Protein AF-0000000077735253 (afdb_homodimer)

Foldseek 3Di:
DCPDDPDDDDDDDDDDDDDDDPPPPPPPPPPPPPPDPPPPPDPPPVVPPPPPPPPPPDFPPLPLFFPFDFQLVLLQPDDADFDDADQDFDFFDDDDQQPAWQFAEELFDLLLLLVLLCVQPVDALAPDRSSVLSVLLCVLLVQLRGHSLLLVLQLCVQQVSNPRDAQAHRQQLQRNQAQPPGPNRHHHRDNHVSLNSNLSSLVSQQQQQPDHGPDDHDNPCSVVCVPVPPVRGNPRTGLQSCQCPSDVNNNCSSVSSVVSSCVSQQAAQDPSQLVSLVVLCVVPVLALSSLLSNLSNCVNVVNLVSSLVSLVSSCVSPVQRLSSLQSNLSSCVVVPVNVVSLVSLVSNCVNVVLDQSSLQNNLVSCVVVVNLVSSLVSLVSNCVNPVLALSSLLSNLVSCSSVVVNSSSSNSLVVSCVSPVPDVSSSVNSVSSSVRRDDPPPDPDDD/DQPDDDDDDDDDDDDDDDDDDDPPPPPPPPDPPDPDPPPPPPPPPPVPPPPPPPPPPDFPPLPLFFPFDFQLVLLQPDDADFDDADQDFDFFDDDDQQPAWQFAEELFDLLLLLVLLCVQPVDALAPDRSSVLSVLLCVLLVQQRGHSLLLVLQLCVQQVSNPRDAQAHRQQLQRNQAQPPGPNRHHHRDNHVSLNSNLSSLVSQQQQQPDHGPDDHDNPCSVVCNPVPPVRGNPGTGLQSCQCPSDVNNNCSSVSSVVSSCVSQQAAQDPSQLVSLVVLCVVPVLALSSLLSNLSNCVNVVNLVSSLVSLVSSCVSPVQRLSSLQSNLSSCVVVPVNVVSLVSLVSNCVNVVLDQSSLQNNLVSCVVVVNLVSSLVSLVSNCVNPVLALSSLLSNLVSCSSVVVNSSSSNSLVVSCVSPVPDVSSSVNSVSSSVRRDDPPPDPDDD

Nearest PDB structures (foldseek):
  3vtx-assembly2_B  TM=9.076E-01  e=7.957E-06  Candidatus Magnetobacterium bavaricum
  8cqq-assembly1_A  TM=7.737E-01  e=8.548E-07  synthetic construct
  2q7f-assembly2_B  TM=8.649E-01  e=3.966E-05  Bacillus subtilis
  5g05-assembly1_H  TM=5.583E-01  e=6.088E-06  Homo sapiens
  8pkp-assembly1_V  TM=4.533E-01  e=5.767E-04  Homo sapiens

pLDDT: mean 85.58, std 25.29, range [15.14, 98.81]

Radius of gyration: 42.95 Å; Cα contacts (8 Å, |Δi|>4): 1302; chains: 2; bounding box: 106×154×76 Å

Structure (mmCIF, N/CA/C/O backbone):
data_AF-0000000077735253-model_v1
#
loop_
_entity.id
_entity.type
_entity.pdbx_description
1 polymer 'Tetratricopeptide repeat protein'
#
loop_
_atom_site.group_PDB
_atom_site.id
_atom_site.type_symbol
_atom_site.label_atom_id
_atom_site.label_alt_id
_atom_site.label_comp_id
_atom_site.label_asym_id
_atom_site.label_entity_id
_atom_site.label_seq_id
_atom_site.pdbx_PDB_ins_code
_atom_site.Cartn_x
_atom_site.Cartn_y
_atom_site.Cartn_z
_atom_site.occupancy
_atom_site.B_iso_or_equiv
_atom_site.auth_seq_id
_atom_site.auth_comp_id
_atom_site.auth_asym_id
_atom_site.auth_atom_id
_atom_site.pdbx_PDB_model_num
ATOM 1 N N . MET A 1 1 ? 37.312 -78.438 5 1 17.48 1 MET A N 1
ATOM 2 C CA . MET A 1 1 ? 38.75 -78.438 5.188 1 17.48 1 MET A CA 1
ATOM 3 C C . MET A 1 1 ? 39.219 -77.188 5.926 1 17.48 1 MET A C 1
ATOM 5 O O . MET A 1 1 ? 38.531 -76.125 5.867 1 17.48 1 MET A O 1
ATOM 9 N N . GLN A 1 2 ? 40.219 -77.25 6.852 1 16.56 2 GLN A N 1
ATOM 10 C CA . GLN A 1 2 ? 40.562 -76.688 8.164 1 16.56 2 GLN A CA 1
ATOM 11 C C . GLN A 1 2 ? 41.25 -75.375 8.047 1 16.56 2 GLN A C 1
ATOM 13 O O . GLN A 1 2 ? 42.469 -75.25 8.109 1 16.56 2 GLN A O 1
ATOM 18 N N . LYS A 1 3 ? 40.781 -74.5 6.949 1 19.28 3 LYS A N 1
ATOM 19 C CA . LYS A 1 3 ? 41.781 -73.625 6.309 1 19.28 3 LYS A CA 1
ATOM 20 C C . LYS A 1 3 ? 42.281 -72.562 7.281 1 19.28 3 LYS A C 1
ATOM 22 O O . LYS A 1 3 ? 41.5 -72 8.062 1 19.28 3 LYS A O 1
ATOM 27 N N . GLY A 1 4 ? 43.531 -72.438 7.637 1 17.72 4 GLY A N 1
ATOM 28 C CA . GLY A 1 4 ? 44.406 -72.188 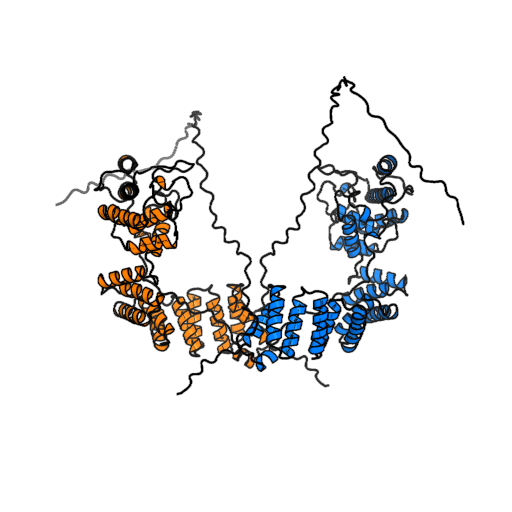8.766 1 17.72 4 GLY A CA 1
ATOM 29 C C . GLY A 1 4 ? 44.562 -70.75 9.078 1 17.72 4 GLY A C 1
ATOM 30 O O . GLY A 1 4 ? 44.656 -69.875 8.172 1 17.72 4 GLY A O 1
ATOM 31 N N . GLY A 1 5 ? 44.031 -70 10.242 1 17.98 5 GLY A N 1
ATOM 32 C CA . GLY A 1 5 ? 43.406 -68.875 10.906 1 17.98 5 GLY A CA 1
ATOM 33 C C . GLY A 1 5 ? 44.406 -67.812 11.32 1 17.98 5 GLY A C 1
ATOM 34 O O . GLY A 1 5 ? 44.062 -66.875 12.047 1 17.98 5 GLY A O 1
ATOM 35 N N . ILE A 1 6 ? 45.625 -67.562 10.492 1 18.03 6 ILE A N 1
ATOM 36 C CA . ILE A 1 6 ? 46.844 -67.25 11.258 1 18.03 6 ILE A CA 1
ATOM 37 C C . ILE A 1 6 ? 46.719 -65.875 11.859 1 18.03 6 ILE A C 1
ATOM 39 O O . ILE A 1 6 ? 46.438 -64.875 11.148 1 18.03 6 ILE A O 1
ATOM 43 N N . PRO A 1 7 ? 46.75 -65.438 13.211 1 18.11 7 PRO A N 1
ATOM 44 C CA . PRO A 1 7 ? 46.281 -64.562 14.273 1 18.11 7 PRO A CA 1
ATOM 45 C C . PRO A 1 7 ? 47.219 -63.375 14.5 1 18.11 7 PRO A C 1
ATOM 47 O O . PRO A 1 7 ? 46.969 -62.531 15.383 1 18.11 7 PRO A O 1
ATOM 50 N N . LEU A 1 8 ? 47.781 -62.562 13.445 1 18.08 8 LEU A N 1
ATOM 51 C CA . LEU A 1 8 ? 49.094 -62.031 13.844 1 18.08 8 LEU A CA 1
ATOM 52 C C . LEU A 1 8 ? 48.969 -61.062 14.992 1 18.08 8 LEU A C 1
ATOM 54 O O . LEU A 1 8 ? 47.938 -60.344 15.109 1 18.08 8 LEU A O 1
ATOM 58 N N . PRO A 1 9 ? 50.062 -60.844 15.75 1 16.7 9 PRO A N 1
ATOM 59 C CA . PRO A 1 9 ? 50.219 -60.562 17.188 1 16.7 9 PRO A CA 1
ATOM 60 C C . PRO A 1 9 ? 50.031 -59.094 17.5 1 16.7 9 PRO A C 1
ATOM 62 O O . PRO A 1 9 ? 50.125 -58.25 16.609 1 16.7 9 PRO A O 1
ATOM 65 N N . SER A 1 10 ? 49.844 -58.656 18.797 1 16.73 10 SER A N 1
ATOM 66 C CA . SER A 1 10 ? 49.156 -57.844 19.781 1 16.73 10 SER A CA 1
ATOM 67 C C . SER A 1 10 ? 49.938 -56.594 20.109 1 16.73 10 SER A C 1
ATOM 69 O O . SER A 1 10 ? 49.469 -55.688 20.828 1 16.73 10 SER A O 1
ATOM 71 N N . ILE A 1 11 ? 51.25 -56.312 19.453 1 16.97 11 ILE A N 1
ATOM 72 C CA . ILE A 1 11 ? 52.156 -55.969 20.547 1 16.97 11 ILE A CA 1
ATOM 73 C C . ILE A 1 11 ? 51.844 -54.562 21.047 1 16.97 11 ILE A C 1
ATOM 75 O O . ILE A 1 11 ? 51.375 -53.719 20.281 1 16.97 11 ILE A O 1
ATOM 79 N N . PHE A 1 12 ? 52.375 -54.219 22.234 1 17.14 12 PHE A N 1
ATOM 80 C CA . PHE A 1 12 ? 52 -53.531 23.453 1 17.14 12 PHE A CA 1
ATOM 81 C C . PHE A 1 12 ? 52.25 -52.031 23.312 1 17.14 12 PHE A C 1
ATOM 83 O O . PHE A 1 12 ? 52.562 -51.531 22.219 1 17.14 12 PHE A O 1
ATOM 90 N N . PRO A 1 13 ? 53.156 -51.438 24.156 1 17.17 13 PRO A N 1
ATOM 91 C CA . PRO A 1 13 ? 52.812 -50.562 25.25 1 17.17 13 PRO A CA 1
ATOM 92 C C . PRO A 1 13 ? 53.062 -49.094 24.906 1 17.17 13 PRO A C 1
ATOM 94 O O . PRO A 1 13 ? 53.562 -48.781 23.828 1 17.17 13 PRO A O 1
ATOM 97 N N . CYS A 1 14 ? 53.969 -48.312 25.688 1 16.83 14 CYS A N 1
ATOM 98 C CA . CYS A 1 14 ? 53.75 -47.281 26.719 1 16.83 14 CYS A CA 1
ATOM 99 C C . CYS A 1 14 ? 54.219 -45.938 26.234 1 16.83 14 CYS A C 1
ATOM 101 O O . CYS A 1 14 ? 53.5 -44.938 26.312 1 16.83 14 CYS A O 1
ATOM 103 N N . HIS A 1 15 ? 55.688 -45.625 26.031 1 17.19 15 HIS A N 1
ATOM 104 C CA . HIS A 1 15 ? 56.281 -44.688 26.984 1 17.19 15 HIS A CA 1
ATOM 105 C C . HIS A 1 15 ? 56.312 -43.25 26.438 1 17.19 15 HIS A C 1
ATOM 107 O O . HIS A 1 15 ? 56.188 -43.062 25.219 1 17.19 15 HIS A O 1
ATOM 113 N N . PRO A 1 16 ? 57.062 -42.312 27.094 1 18.23 16 PRO A N 1
ATOM 114 C CA . PRO A 1 16 ? 56.906 -40.969 27.672 1 18.23 16 PRO A CA 1
ATOM 115 C C . PRO A 1 16 ? 57.406 -39.875 26.734 1 18.23 16 PRO A C 1
ATOM 117 O O . PRO A 1 16 ? 56.688 -38.875 26.5 1 18.23 16 PRO A O 1
ATOM 120 N N . ARG A 1 17 ? 58.781 -39.75 26.484 1 16.53 17 ARG A N 1
ATOM 121 C CA . ARG A 1 17 ? 59.531 -38.625 27.062 1 16.53 17 ARG A CA 1
ATOM 122 C C . ARG A 1 17 ? 59.625 -37.469 26.078 1 16.53 17 ARG A C 1
ATOM 124 O O . ARG A 1 17 ? 59.312 -36.312 26.422 1 16.53 17 ARG A O 1
ATOM 131 N N . ARG A 1 18 ? 60.719 -37.406 25.141 1 17.14 18 ARG A N 1
ATOM 132 C CA . ARG A 1 18 ? 61.812 -36.469 25.219 1 17.14 18 ARG A CA 1
ATOM 133 C C . ARG A 1 18 ? 61.562 -35.25 24.344 1 17.14 18 ARG A C 1
ATOM 135 O O . ARG A 1 18 ? 60.812 -35.312 23.391 1 17.14 18 ARG A O 1
ATOM 142 N N . THR A 1 19 ? 62.438 -34.156 24.438 1 19.19 19 THR A N 1
ATOM 143 C CA . THR A 1 19 ? 62.625 -32.719 24.609 1 19.19 19 THR A CA 1
ATOM 144 C C . THR A 1 19 ? 62.875 -32.031 23.281 1 19.19 19 THR A C 1
ATOM 146 O O . THR A 1 19 ? 62.5 -30.859 23.094 1 19.19 19 THR A O 1
ATOM 149 N N . LEU A 1 20 ? 63.531 -32.688 22.266 1 18.8 20 LEU A N 1
ATOM 150 C CA . LEU A 1 20 ? 64.625 -31.891 21.688 1 18.8 20 LEU A CA 1
ATOM 151 C C . LEU A 1 20 ? 64.062 -30.797 20.781 1 18.8 20 LEU A C 1
ATOM 153 O O . LEU A 1 20 ? 63.031 -30.969 20.141 1 18.8 20 LEU A O 1
ATOM 157 N N . ALA A 1 21 ? 64.812 -29.656 20.547 1 21.11 21 ALA A N 1
ATOM 158 C CA . ALA A 1 21 ? 64.938 -28.234 20.281 1 21.11 21 ALA A CA 1
ATOM 159 C C . ALA A 1 21 ? 64.875 -27.953 18.781 1 21.11 21 ALA A C 1
ATOM 161 O O . ALA A 1 21 ? 65.938 -27.703 18.141 1 21.11 21 ALA A O 1
ATOM 162 N N . ALA A 1 22 ? 64.062 -28.547 17.828 1 18.06 22 ALA A N 1
ATOM 163 C CA . ALA A 1 22 ? 64.438 -28.609 16.422 1 18.06 22 ALA A CA 1
ATOM 164 C C . ALA A 1 22 ? 64.25 -27.281 15.727 1 18.06 22 ALA A C 1
ATOM 166 O O . ALA A 1 22 ? 64.375 -27.172 14.508 1 18.06 22 ALA A O 1
ATOM 167 N N . CYS A 1 23 ? 64.062 -26.062 16.344 1 17.78 23 CYS A N 1
ATOM 168 C CA . CYS A 1 23 ? 63.125 -25.297 15.547 1 17.78 23 CYS A CA 1
ATOM 169 C C . CYS A 1 23 ? 63.781 -24.734 14.289 1 17.78 23 CYS A C 1
ATOM 171 O O . CYS A 1 23 ? 64.375 -23.672 14.328 1 17.78 23 CYS A O 1
ATOM 173 N N . LEU A 1 24 ? 64.812 -25.344 13.648 1 20.17 24 LEU A N 1
ATOM 174 C CA . LEU A 1 24 ? 65.562 -24.453 12.758 1 20.17 24 LEU A CA 1
ATOM 175 C C . LEU A 1 24 ? 64.625 -23.953 11.633 1 20.17 24 LEU A C 1
ATOM 177 O O . LEU A 1 24 ? 64.062 -24.734 10.883 1 20.17 24 LEU A O 1
ATOM 181 N N . VAL A 1 25 ? 64.188 -22.641 11.625 1 19.38 25 VAL A N 1
ATOM 182 C CA . VAL A 1 25 ? 63.188 -21.891 10.867 1 19.38 25 VAL A CA 1
ATOM 183 C C . VAL A 1 25 ? 63.688 -21.625 9.453 1 19.38 25 VAL A C 1
ATOM 185 O O . VAL A 1 25 ? 64.562 -20.75 9.25 1 19.38 25 VAL A O 1
ATOM 188 N N . ALA A 1 26 ? 64.375 -22.609 8.758 1 20.25 26 ALA A N 1
ATOM 189 C CA . ALA A 1 26 ? 65 -22.062 7.562 1 20.25 26 ALA A CA 1
ATOM 190 C C . ALA A 1 26 ? 64 -21.438 6.621 1 20.25 26 ALA A C 1
ATOM 192 O O . ALA A 1 26 ? 62.938 -22.031 6.344 1 20.25 26 ALA A O 1
ATOM 193 N N . CYS A 1 27 ? 64.062 -20.094 6.23 1 21.06 27 CYS A N 1
ATOM 194 C CA . CYS A 1 27 ? 63.312 -19.031 5.586 1 21.06 27 CYS A CA 1
ATOM 195 C C . CYS A 1 27 ? 63.156 -19.281 4.09 1 21.06 27 CYS A C 1
ATOM 197 O O . CYS A 1 27 ? 64.125 -19.094 3.332 1 21.06 27 CYS A O 1
ATOM 199 N N . LEU A 1 28 ? 62.906 -20.562 3.662 1 20.66 28 LEU A N 1
ATOM 200 C CA . LEU A 1 28 ? 63.062 -20.734 2.223 1 20.66 28 LEU A CA 1
ATOM 201 C C . LEU A 1 28 ? 62.125 -19.812 1.454 1 20.66 28 LEU A C 1
ATOM 203 O O . LEU A 1 28 ? 60.906 -19.797 1.713 1 20.66 28 LEU A O 1
ATOM 207 N N . VAL A 1 29 ? 62.562 -18.766 0.682 1 23.34 29 VAL A N 1
ATOM 208 C CA . VAL A 1 29 ? 62.094 -17.594 -0.067 1 23.34 29 VAL A CA 1
ATOM 209 C C . VAL A 1 29 ? 61.344 -18.047 -1.312 1 23.34 29 VAL A C 1
ATOM 211 O O . VAL A 1 29 ? 61.969 -18.438 -2.314 1 23.34 29 VAL A O 1
ATOM 214 N N . THR A 1 30 ? 60.469 -19.094 -1.292 1 21.61 30 THR A N 1
ATOM 215 C CA . THR A 1 30 ? 60.031 -19.562 -2.59 1 21.61 30 THR A CA 1
ATOM 216 C C . THR A 1 30 ? 59.219 -18.484 -3.311 1 21.61 30 THR A C 1
ATOM 218 O O . THR A 1 30 ? 58.438 -17.766 -2.686 1 21.61 30 THR A O 1
ATOM 221 N N . SER A 1 31 ? 59.656 -18 -4.484 1 22.55 31 SER A N 1
ATOM 222 C CA . SER A 1 31 ? 59.188 -16.984 -5.414 1 22.55 31 SER A CA 1
ATOM 223 C C . SER A 1 31 ? 57.781 -17.281 -5.934 1 22.55 31 SER A C 1
ATOM 225 O O . SER A 1 31 ? 57.562 -18.328 -6.551 1 22.55 31 SER A O 1
ATOM 227 N N . ALA A 1 32 ? 56.719 -16.953 -5.176 1 22.27 32 ALA A N 1
ATOM 228 C CA . ALA A 1 32 ? 55.312 -17.203 -5.406 1 22.27 32 ALA A CA 1
ATOM 229 C C . ALA A 1 32 ? 54.844 -16.547 -6.703 1 22.27 32 ALA A C 1
ATOM 231 O O . ALA A 1 32 ? 54.969 -15.336 -6.875 1 22.27 32 ALA A O 1
ATOM 232 N N . ALA A 1 33 ? 55 -17.25 -7.844 1 23.33 33 ALA A N 1
ATOM 233 C CA . ALA A 1 33 ? 54.5 -16.766 -9.125 1 23.33 33 ALA A CA 1
ATOM 234 C C . ALA A 1 33 ? 53.062 -16.266 -8.969 1 23.33 33 ALA A C 1
ATOM 236 O O . ALA A 1 33 ? 52.25 -16.844 -8.234 1 23.33 33 ALA A O 1
ATOM 237 N N . ALA A 1 34 ? 52.75 -14.984 -9.32 1 21.83 34 ALA A N 1
ATOM 238 C CA . ALA A 1 34 ? 51.625 -14.078 -9.258 1 21.83 34 ALA A CA 1
ATOM 239 C C . ALA A 1 34 ? 50.406 -14.68 -9.969 1 21.83 34 ALA A C 1
ATOM 241 O O . ALA A 1 34 ? 50.438 -14.883 -11.188 1 21.83 34 ALA A O 1
ATOM 242 N N . ALA A 1 35 ? 49.75 -15.742 -9.414 1 23.52 35 ALA A N 1
ATOM 243 C CA . ALA A 1 35 ? 48.531 -16.328 -9.992 1 23.52 35 ALA A CA 1
ATOM 244 C C . ALA A 1 35 ? 47.562 -15.242 -10.406 1 23.52 35 ALA A C 1
ATOM 246 O O . ALA A 1 35 ? 47.344 -14.266 -9.672 1 23.52 35 ALA A O 1
ATOM 247 N N . ALA A 1 36 ? 47.312 -15.07 -11.727 1 27.38 36 ALA A N 1
ATOM 248 C CA . ALA A 1 36 ? 46.406 -14.102 -12.352 1 27.38 36 ALA A CA 1
ATOM 249 C C . ALA A 1 36 ? 45.094 -14.023 -11.609 1 27.38 36 ALA A C 1
ATOM 251 O O . ALA A 1 36 ? 44.625 -15.023 -11.047 1 27.38 36 ALA A O 1
ATOM 252 N N . PRO A 1 37 ? 44.625 -12.789 -11.141 1 22.44 37 PRO A N 1
ATOM 253 C CA . PRO A 1 37 ? 43.469 -12.492 -10.328 1 22.44 37 PRO A CA 1
ATOM 254 C C . PRO A 1 37 ? 42.219 -13.219 -10.82 1 22.44 37 PRO A C 1
ATOM 256 O O . PRO A 1 37 ? 42 -13.344 -12.031 1 22.44 37 PRO A O 1
ATOM 259 N N . SER A 1 38 ? 41.969 -14.43 -10.211 1 21.86 38 SER A N 1
ATOM 260 C CA . SER A 1 38 ? 40.688 -15.125 -10.414 1 21.86 38 SER A CA 1
ATOM 261 C C . SER A 1 38 ? 39.531 -14.148 -10.5 1 21.86 38 SER A C 1
ATOM 263 O O . SER A 1 38 ? 39.344 -13.305 -9.609 1 21.86 38 SER A O 1
ATOM 265 N N . GLU A 1 39 ? 39.188 -13.758 -11.719 1 24.91 39 GLU A N 1
ATOM 266 C CA . GLU A 1 39 ? 38.031 -12.891 -11.93 1 24.91 39 GLU A CA 1
ATOM 267 C C . GLU A 1 39 ? 36.875 -13.258 -10.992 1 24.91 39 GLU A C 1
ATOM 269 O O . GLU A 1 39 ? 36.594 -14.438 -10.789 1 24.91 39 GLU A O 1
ATOM 274 N N . ALA A 1 40 ? 36.562 -12.32 -10.008 1 25.03 40 ALA A N 1
ATOM 275 C CA . ALA A 1 40 ? 35.5 -12.328 -9.016 1 25.03 40 ALA A CA 1
ATOM 276 C C . ALA A 1 40 ? 34.219 -13 -9.562 1 25.03 40 ALA A C 1
ATOM 278 O O . ALA A 1 40 ? 33.906 -12.836 -10.734 1 25.03 40 ALA A O 1
ATOM 279 N N . PRO A 1 41 ? 33.938 -14.125 -8.867 1 24.48 41 PRO A N 1
ATOM 280 C CA . PRO A 1 41 ? 32.656 -14.75 -9.273 1 24.48 41 PRO A CA 1
ATOM 281 C C . PRO A 1 41 ? 31.609 -13.727 -9.672 1 24.48 41 PRO A C 1
ATOM 283 O O . PRO A 1 41 ? 31.672 -12.57 -9.234 1 24.48 41 PRO A O 1
ATOM 286 N N . ALA A 1 42 ? 31.016 -13.859 -10.867 1 26.22 42 ALA A N 1
ATOM 287 C CA . ALA A 1 42 ? 29.875 -13.039 -11.273 1 26.22 42 ALA A CA 1
ATOM 288 C C . ALA A 1 42 ? 28.969 -12.734 -10.078 1 26.22 42 ALA A C 1
ATOM 290 O O . ALA A 1 42 ? 28.672 -13.625 -9.273 1 26.22 42 ALA A O 1
ATOM 291 N N . ALA A 1 43 ? 29.062 -11.516 -9.531 1 25.86 43 ALA A N 1
ATOM 292 C CA . ALA A 1 43 ? 28.219 -10.875 -8.523 1 25.86 43 ALA A CA 1
ATOM 293 C C . ALA A 1 43 ? 26.859 -11.547 -8.453 1 25.86 43 ALA A C 1
ATOM 295 O O . ALA A 1 43 ? 26.297 -11.953 -9.477 1 25.86 43 ALA A O 1
ATOM 296 N N . ASP A 1 44 ? 26.578 -12.18 -7.301 1 23.19 44 ASP A N 1
ATOM 297 C CA . ASP A 1 44 ? 25.344 -12.672 -6.695 1 23.19 44 ASP A CA 1
ATOM 298 C C . ASP A 1 44 ? 24.141 -11.914 -7.238 1 23.19 44 ASP A C 1
ATOM 300 O O . ASP A 1 44 ? 24.016 -10.703 -7.055 1 23.19 44 ASP A O 1
ATOM 304 N N . GLU A 1 45 ? 23.828 -12.195 -8.539 1 26.33 45 GLU A N 1
ATOM 305 C CA . GLU A 1 45 ? 22.438 -11.742 -8.695 1 26.33 45 GLU A CA 1
ATOM 306 C C . GLU A 1 45 ? 21.625 -11.977 -7.43 1 26.33 45 GLU A C 1
ATOM 308 O O . GLU A 1 45 ? 21.266 -13.117 -7.129 1 26.33 45 GLU A O 1
ATOM 313 N N . ILE A 1 46 ? 22.109 -11.531 -6.27 1 26.66 46 ILE A N 1
ATOM 314 C CA . ILE A 1 46 ? 21.156 -11.414 -5.172 1 26.66 46 ILE A CA 1
ATOM 315 C C . ILE A 1 46 ? 19.75 -11.25 -5.727 1 26.66 46 ILE A C 1
ATOM 317 O O . ILE A 1 46 ? 19.469 -10.273 -6.43 1 26.66 46 ILE A O 1
ATOM 321 N N . ALA A 1 47 ? 19.078 -12.461 -5.941 1 29.64 47 ALA A N 1
ATOM 322 C CA . ALA A 1 47 ? 17.625 -12.328 -6.137 1 29.64 47 ALA A CA 1
ATOM 323 C C . ALA A 1 47 ? 17.094 -11.07 -5.449 1 29.64 47 ALA A C 1
ATOM 325 O O . ALA A 1 47 ? 17.094 -10.984 -4.223 1 29.64 47 ALA A O 1
ATOM 326 N N . GLN A 1 48 ? 17.562 -9.938 -5.91 1 27.09 48 GLN A N 1
ATOM 327 C CA . GLN A 1 48 ? 16.812 -8.766 -5.469 1 27.09 48 GLN A CA 1
ATOM 328 C C . GLN A 1 48 ? 15.422 -9.164 -4.977 1 27.09 48 GLN A C 1
ATOM 330 O O . GLN A 1 48 ? 14.641 -9.766 -5.719 1 27.09 48 GLN A O 1
ATOM 335 N N . ARG A 1 49 ? 15.359 -9.57 -3.73 1 33.88 49 ARG A N 1
ATOM 336 C CA . ARG A 1 49 ? 13.977 -9.586 -3.279 1 33.88 49 ARG A CA 1
ATOM 337 C C . ARG A 1 49 ? 13.141 -8.562 -4.035 1 33.88 49 ARG A C 1
ATOM 339 O O . ARG A 1 49 ? 13.5 -7.383 -4.094 1 33.88 49 ARG A O 1
ATOM 346 N N . PRO A 1 50 ? 12.477 -9.039 -5.051 1 30.3 50 PRO A N 1
ATOM 347 C CA . PRO A 1 50 ? 11.727 -7.906 -5.598 1 30.3 50 PRO A CA 1
ATOM 348 C C . PRO A 1 50 ? 11.383 -6.863 -4.539 1 30.3 50 PRO A C 1
ATOM 350 O O . PRO A 1 50 ? 11 -7.215 -3.42 1 30.3 50 PRO A O 1
ATOM 353 N N . ILE A 1 51 ? 12.164 -5.84 -4.305 1 32.94 51 ILE A N 1
ATOM 354 C CA . ILE A 1 51 ? 11.531 -4.715 -3.631 1 32.94 51 ILE A CA 1
ATOM 355 C C . ILE A 1 51 ? 10.016 -4.797 -3.809 1 32.94 51 ILE A C 1
ATOM 357 O O . ILE A 1 51 ? 9.516 -4.848 -4.934 1 32.94 51 ILE A O 1
ATOM 361 N N . ALA A 1 52 ? 9.438 -5.496 -2.846 1 36.66 52 ALA A N 1
ATOM 362 C CA . ALA A 1 52 ? 7.98 -5.41 -2.93 1 36.66 52 ALA A CA 1
ATOM 363 C C . ALA A 1 52 ? 7.543 -4.086 -3.555 1 36.66 52 ALA A C 1
ATOM 365 O O . ALA A 1 52 ? 7.832 -3.016 -3.016 1 36.66 52 ALA A O 1
ATOM 366 N N . GLY A 1 53 ? 7.676 -3.971 -4.852 1 36.59 53 GLY A N 1
ATOM 367 C CA . GLY A 1 53 ? 7.07 -2.795 -5.457 1 36.59 53 GLY A CA 1
ATOM 368 C C . GLY A 1 53 ? 5.934 -2.217 -4.637 1 36.59 53 GLY A C 1
ATOM 369 O O . GLY A 1 53 ? 5.496 -2.826 -3.66 1 36.59 53 GLY A O 1
ATOM 370 N N . PRO A 1 54 ? 5.707 -0.944 -4.754 1 40.91 54 PRO A N 1
ATOM 371 C CA . PRO A 1 54 ? 4.555 -0.39 -4.035 1 40.91 54 PRO A CA 1
ATOM 372 C C . PRO A 1 54 ? 3.377 -1.357 -3.975 1 40.91 54 PRO A C 1
ATOM 374 O O . PRO A 1 54 ? 3.07 -2.027 -4.965 1 40.91 54 PRO A O 1
ATOM 377 N N . VAL A 1 55 ? 3.25 -1.97 -2.854 1 47.12 55 VAL A N 1
ATOM 378 C CA . VAL A 1 55 ? 2.045 -2.775 -2.68 1 47.12 55 VAL A CA 1
ATOM 379 C C . VAL A 1 55 ? 0.855 -2.068 -3.324 1 47.12 55 VAL A C 1
ATOM 381 O O . VAL A 1 55 ? 0.487 -0.964 -2.918 1 47.12 55 VAL A O 1
ATOM 384 N N . THR A 1 56 ? 0.756 -2.199 -4.617 1 56.16 56 THR A N 1
ATOM 385 C CA . THR A 1 56 ? -0.472 -1.713 -5.234 1 56.16 56 THR A CA 1
ATOM 386 C C . THR A 1 56 ? -1.697 -2.24 -4.492 1 56.16 56 THR A C 1
ATOM 388 O O . THR A 1 56 ? -1.842 -3.449 -4.301 1 56.16 56 THR A O 1
ATOM 391 N N . ILE A 1 57 ? -2.213 -1.352 -3.564 1 59.31 57 ILE A N 1
ATOM 392 C CA . ILE A 1 57 ? -3.486 -1.705 -2.945 1 59.31 57 ILE A CA 1
ATOM 393 C C . ILE A 1 57 ? -4.492 -2.092 -4.027 1 59.31 57 ILE A C 1
ATOM 395 O O . ILE A 1 57 ? -4.723 -1.334 -4.973 1 59.31 57 ILE A O 1
ATOM 399 N N . THR A 1 58 ? -4.789 -3.377 -4.039 1 73.06 58 THR A N 1
ATOM 400 C CA . THR A 1 58 ? -5.863 -3.809 -4.926 1 73.06 58 THR A CA 1
ATOM 401 C C . THR A 1 58 ? -7.191 -3.189 -4.504 1 73.06 58 THR A C 1
ATOM 403 O O . THR A 1 58 ? -7.547 -3.211 -3.326 1 73.06 58 THR A O 1
ATOM 406 N N . ARG A 1 59 ? -7.77 -2.227 -5.27 1 78.81 59 ARG A N 1
ATOM 407 C CA . ARG A 1 59 ? -9.086 -1.62 -5.082 1 78.81 59 ARG A CA 1
ATOM 408 C C . ARG A 1 59 ? -10.117 -2.275 -5.988 1 78.81 59 ARG A C 1
ATOM 410 O O . ARG A 1 59 ? -9.773 -2.891 -7 1 78.81 59 ARG A O 1
ATOM 417 N N . PRO A 1 60 ? -11.422 -2.25 -5.43 1 77.44 60 PRO A N 1
ATOM 418 C CA . PRO A 1 60 ? -12.453 -2.711 -6.359 1 77.44 60 PRO A CA 1
ATOM 419 C C . PRO A 1 60 ? -12.438 -1.951 -7.684 1 77.44 60 PRO A C 1
ATOM 421 O O . PRO A 1 60 ? -12.062 -0.775 -7.723 1 77.44 60 PRO A O 1
ATOM 424 N N . ASP A 1 61 ? -12.633 -2.643 -8.781 1 76.56 61 ASP A N 1
ATOM 425 C CA . ASP A 1 61 ? -12.758 -2 -10.086 1 76.56 61 ASP A CA 1
ATOM 426 C C . ASP A 1 61 ? -14.023 -1.152 -10.164 1 76.56 61 ASP A C 1
ATOM 428 O O . ASP A 1 61 ? -15.125 -1.683 -10.336 1 76.56 61 ASP A O 1
ATOM 432 N N . PHE A 1 62 ? -13.883 0.099 -9.789 1 82.75 62 PHE A N 1
ATOM 433 C CA . PHE A 1 62 ? -15.023 1.008 -9.859 1 82.75 62 PHE A CA 1
ATOM 434 C C . PHE A 1 62 ? -15.148 1.61 -11.25 1 82.75 62 PHE A C 1
ATOM 436 O O . PHE A 1 62 ? -14.352 2.471 -11.641 1 82.75 62 PHE A O 1
ATOM 443 N N . GLY A 1 63 ? -15.648 0.932 -12.227 1 76.25 63 GLY A N 1
ATOM 444 C CA . GLY A 1 63 ? -15.93 1.478 -13.547 1 76.25 63 GLY A CA 1
ATOM 445 C C . GLY A 1 63 ? -16.719 2.771 -13.492 1 76.25 63 GLY A C 1
ATOM 446 O O . GLY A 1 63 ? -16.766 3.439 -12.461 1 76.25 63 GLY A O 1
ATOM 447 N N . SER A 1 64 ? -17.328 3.248 -14.578 1 81.19 64 SER A N 1
ATOM 448 C CA . SER A 1 64 ? -18.062 4.504 -14.711 1 81.19 64 SER A CA 1
ATOM 449 C C . SER A 1 64 ? -19.438 4.418 -14.062 1 81.19 64 SER A C 1
ATOM 451 O O . SER A 1 64 ? -19.969 5.426 -13.586 1 81.19 64 SER A O 1
ATOM 453 N N . GLU A 1 65 ? -19.969 3.193 -14.031 1 90.25 65 GLU A N 1
ATOM 454 C CA . GLU A 1 65 ? -21.281 2.947 -13.438 1 90.25 65 GLU A CA 1
ATOM 455 C C . GLU A 1 65 ? -21.312 1.614 -12.695 1 90.25 65 GLU A C 1
ATOM 457 O O . GLU A 1 65 ? -20.469 0.745 -12.938 1 90.25 65 GLU A O 1
ATOM 462 N N . PRO A 1 66 ? -22.188 1.586 -11.758 1 93.06 66 PRO A N 1
ATOM 463 C CA . PRO A 1 66 ? -22.328 0.282 -11.102 1 93.06 66 PRO A CA 1
ATOM 464 C C . PRO A 1 66 ? -22.641 -0.84 -12.086 1 93.06 66 PRO A C 1
ATOM 466 O O . PRO A 1 66 ? -23.391 -0.628 -13.047 1 93.06 66 PRO A O 1
ATOM 469 N N . PRO A 1 67 ? -22.109 -1.985 -11.938 1 92 67 PRO A N 1
ATOM 470 C CA . PRO A 1 67 ? -22.297 -3.109 -12.852 1 92 67 PRO A CA 1
ATOM 471 C C . PRO A 1 67 ? -23.719 -3.691 -12.773 1 92 67 PRO A C 1
ATOM 473 O O . PRO A 1 67 ? -24.141 -4.391 -13.695 1 92 67 PRO A O 1
ATOM 476 N N . ALA A 1 68 ? -24.469 -3.506 -11.727 1 93.75 68 ALA A N 1
ATOM 477 C CA . ALA A 1 68 ? -25.844 -3.939 -11.492 1 93.75 68 ALA A CA 1
ATOM 478 C C . ALA A 1 68 ? -26.578 -2.973 -10.562 1 93.75 68 ALA A C 1
ATOM 480 O O . ALA A 1 68 ? -25.969 -2.055 -10.008 1 93.75 68 ALA A O 1
ATOM 481 N N . PRO A 1 69 ? -27.906 -3.07 -10.469 1 94.88 69 PRO A N 1
ATOM 482 C CA . PRO A 1 69 ? -28.625 -2.164 -9.578 1 94.88 69 PRO A CA 1
ATOM 483 C C . PRO A 1 69 ? -28.156 -2.264 -8.125 1 94.88 69 PRO A C 1
ATOM 485 O O . PRO A 1 69 ? -27.719 -3.328 -7.688 1 94.88 69 PRO A O 1
ATOM 488 N N . ILE A 1 70 ? -28.312 -1.129 -7.488 1 96.56 70 ILE A N 1
ATOM 489 C CA . ILE A 1 70 ? -27.875 -1.04 -6.098 1 96.56 70 ILE A CA 1
ATOM 490 C C . ILE A 1 70 ? -29.016 -1.411 -5.168 1 96.56 70 ILE A C 1
ATOM 492 O O . ILE A 1 70 ? -30.156 -1.005 -5.395 1 96.56 70 ILE A O 1
ATOM 496 N N . ASP A 1 71 ? -28.75 -2.271 -4.234 1 96.38 71 ASP A N 1
ATOM 497 C CA . ASP A 1 71 ? -29.703 -2.555 -3.156 1 96.38 71 ASP A CA 1
ATOM 498 C C . ASP A 1 71 ? -29.906 -1.326 -2.273 1 96.38 71 ASP A C 1
ATOM 500 O O . ASP A 1 71 ? -29.094 -1.044 -1.391 1 96.38 71 ASP A O 1
ATOM 504 N N . LYS A 1 72 ? -31.047 -0.648 -2.41 1 96.31 72 LYS A N 1
ATOM 505 C CA . LYS A 1 72 ? -31.312 0.627 -1.756 1 96.31 72 LYS A CA 1
ATOM 506 C C . LYS A 1 72 ? -31.391 0.463 -0.24 1 96.31 72 LYS A C 1
ATOM 508 O O . LYS A 1 72 ? -30.922 1.319 0.508 1 96.31 72 LYS A O 1
ATOM 513 N N . LYS A 1 73 ? -32 -0.649 0.153 1 94.94 73 LYS A N 1
ATOM 514 C CA . LYS A 1 73 ? -32.156 -0.888 1.585 1 94.94 73 LYS A CA 1
ATOM 515 C C . LYS A 1 73 ? -30.797 -1.06 2.264 1 94.94 73 LYS A C 1
ATOM 517 O O . LYS A 1 73 ? -30.547 -0.477 3.322 1 94.94 73 LYS A O 1
ATOM 522 N N . ARG A 1 74 ? -29.938 -1.777 1.617 1 95.31 74 ARG A N 1
ATOM 523 C CA . ARG A 1 74 ? -28.594 -1.993 2.148 1 95.31 74 ARG A CA 1
ATOM 524 C C . ARG A 1 74 ? -27.781 -0.696 2.15 1 95.31 74 ARG A C 1
ATOM 526 O O . ARG A 1 74 ? -27.156 -0.348 3.156 1 95.31 74 ARG A O 1
ATOM 533 N N . ALA A 1 75 ? -27.828 0.016 1.078 1 97 75 ALA A N 1
ATOM 534 C CA . ALA A 1 75 ? -27.078 1.261 0.947 1 97 75 ALA A CA 1
ATOM 535 C C . ALA A 1 75 ? -27.516 2.281 1.992 1 97 75 ALA A C 1
ATOM 537 O O . ALA A 1 75 ? -26.703 3.074 2.475 1 97 75 ALA A O 1
ATOM 538 N N . ALA A 1 76 ? -28.766 2.223 2.387 1 95.19 76 ALA A N 1
ATOM 539 C CA . ALA A 1 76 ? -29.328 3.205 3.311 1 95.19 76 ALA A CA 1
ATOM 540 C C . ALA A 1 76 ? -28.875 2.936 4.742 1 95.19 76 ALA A C 1
ATOM 542 O O . ALA A 1 76 ? -28.891 3.834 5.586 1 95.19 76 ALA A O 1
ATOM 543 N N . THR A 1 77 ? -28.484 1.688 5 1 93.62 77 THR A N 1
ATOM 544 C CA . THR A 1 77 ? -28.234 1.333 6.391 1 93.62 77 THR A CA 1
ATOM 545 C C . THR A 1 77 ? -26.734 1.212 6.66 1 93.62 77 THR A C 1
ATOM 547 O O . THR A 1 77 ? -26.297 1.206 7.816 1 93.62 77 THR A O 1
ATOM 550 N N . LEU A 1 78 ? -25.922 1.085 5.645 1 96.25 78 LEU A N 1
ATOM 551 C CA . LEU A 1 78 ? -24.484 0.885 5.84 1 96.25 78 LEU A CA 1
ATOM 552 C C . LEU A 1 78 ? -23.812 2.17 6.32 1 96.25 78 LEU A C 1
ATOM 554 O O . LEU A 1 78 ? -24.172 3.262 5.867 1 96.25 78 LEU A O 1
ATOM 558 N N . PRO A 1 79 ? -22.922 2.064 7.266 1 95.5 79 PRO A N 1
ATOM 559 C CA . PRO A 1 79 ? -22.219 3.227 7.82 1 95.5 79 PRO A CA 1
ATOM 560 C C . PRO A 1 79 ? -21.078 3.707 6.93 1 95.5 79 PRO A C 1
ATOM 562 O O . PRO A 1 79 ? -19.906 3.426 7.215 1 95.5 79 PRO A O 1
ATOM 565 N N . PHE A 1 80 ? -21.375 4.469 5.887 1 97.62 80 PHE A N 1
ATOM 566 C CA . PHE A 1 80 ? -20.344 5.043 5.031 1 97.62 80 PHE A CA 1
ATOM 567 C C . PHE A 1 80 ? -19.484 6.043 5.805 1 97.62 80 PHE A C 1
ATOM 569 O O . PHE A 1 80 ? -20 6.75 6.676 1 97.62 80 PHE A O 1
ATOM 576 N N . ARG A 1 81 ? -18.25 6.145 5.422 1 96.38 81 ARG A N 1
ATOM 577 C CA . ARG A 1 81 ? -17.25 6.844 6.234 1 96.38 81 ARG A CA 1
ATOM 578 C C . ARG A 1 81 ? -16.984 8.242 5.688 1 96.38 81 ARG A C 1
ATOM 580 O O . ARG A 1 81 ? -16.953 8.438 4.469 1 96.38 81 ARG A O 1
ATOM 587 N N . LEU A 1 82 ? -16.812 9.141 6.625 1 97.5 82 LEU A N 1
ATOM 588 C CA . LEU A 1 82 ? -16.438 10.523 6.34 1 97.5 82 LEU A CA 1
ATOM 589 C C . LEU A 1 82 ? -15.18 10.922 7.09 1 97.5 82 LEU A C 1
ATOM 591 O O . LEU A 1 82 ? -14.984 10.531 8.242 1 97.5 82 LEU A O 1
ATOM 595 N N . ALA A 1 83 ? -14.32 11.711 6.371 1 96.75 83 ALA A N 1
ATOM 596 C CA . ALA A 1 83 ? -13.203 12.312 7.094 1 96.75 83 ALA A CA 1
ATOM 597 C C . ALA A 1 83 ? -13.695 13.305 8.141 1 96.75 83 ALA A C 1
ATOM 599 O O . ALA A 1 83 ? -14.68 14.016 7.918 1 96.75 83 ALA A O 1
ATOM 600 N N . PRO A 1 84 ? -12.992 13.383 9.25 1 96.44 84 PRO A N 1
ATOM 601 C CA . PRO A 1 84 ? -13.43 14.305 10.305 1 96.44 84 PRO A CA 1
ATOM 602 C C . PRO A 1 84 ? -13.305 15.766 9.891 1 96.44 84 PRO A C 1
ATOM 604 O O . PRO A 1 84 ? -12.641 16.078 8.898 1 96.44 84 PRO A O 1
ATOM 607 N N . ALA A 1 85 ? -14 16.625 10.594 1 97.62 85 ALA A N 1
ATOM 608 C CA . ALA A 1 85 ? -13.953 18.062 10.398 1 97.62 85 ALA A CA 1
ATOM 609 C C . ALA A 1 85 ? -12.562 18.609 10.727 1 97.62 85 ALA A C 1
ATOM 611 O O . ALA A 1 85 ? -11.828 18.031 11.523 1 97.62 85 ALA A O 1
ATOM 612 N N . ALA A 1 86 ? -12.242 19.703 9.961 1 96.62 86 ALA A N 1
ATOM 613 C CA . ALA A 1 86 ? -11.07 20.469 10.383 1 96.62 86 ALA A CA 1
ATOM 614 C C . ALA A 1 86 ? -11.273 21.062 11.781 1 96.62 86 ALA A C 1
ATOM 616 O O . ALA A 1 86 ? -12.352 21.578 12.086 1 96.62 86 ALA A O 1
ATOM 617 N N . THR A 1 87 ? -10.242 20.969 12.625 1 96.12 87 THR A N 1
ATOM 618 C CA . THR A 1 87 ? -10.453 21.344 14.023 1 96.12 87 THR A CA 1
ATOM 619 C C . THR A 1 87 ? -9.43 22.391 14.469 1 96.12 87 THR A C 1
ATOM 621 O O . THR A 1 87 ? -9.477 22.875 15.602 1 96.12 87 THR A O 1
ATOM 624 N N . LEU A 1 88 ? -8.547 22.797 13.617 1 94.19 88 LEU A N 1
ATOM 625 C CA . LEU A 1 88 ? -7.477 23.703 14.023 1 94.19 88 LEU A CA 1
ATOM 626 C C . LEU A 1 88 ? -7.906 25.156 13.891 1 94.19 88 LEU A C 1
ATOM 628 O O . LEU A 1 88 ? -8.219 25.609 12.789 1 94.19 88 LEU A O 1
ATOM 632 N N . PRO A 1 89 ? -7.836 25.875 14.969 1 96.56 89 PRO A N 1
ATOM 633 C CA . PRO A 1 89 ? -8.164 27.297 14.875 1 96.56 89 PRO A CA 1
ATOM 634 C C . PRO A 1 89 ? -7.094 28.094 14.125 1 96.56 89 PRO A C 1
ATOM 636 O O . PRO A 1 89 ? -6.008 27.578 13.852 1 96.56 89 PRO A O 1
ATOM 639 N N . LEU A 1 90 ? -7.535 29.359 13.797 1 95.5 90 LEU A N 1
ATOM 640 C CA . LEU A 1 90 ? -6.66 30.219 13.016 1 95.5 90 LEU A CA 1
ATOM 641 C C . LEU A 1 90 ? -6.301 31.484 13.797 1 95.5 90 LEU A C 1
ATOM 643 O O . LEU A 1 90 ? -7.102 31.984 14.594 1 95.5 90 LEU A O 1
ATOM 647 N N . LEU A 1 91 ? -5.098 31.922 13.562 1 93.88 91 LEU A N 1
ATOM 648 C CA . LEU A 1 91 ? -4.719 33.281 13.906 1 93.88 91 LEU A CA 1
ATOM 649 C C . LEU A 1 91 ? -4.785 34.188 12.68 1 93.88 91 LEU A C 1
ATOM 651 O O . LEU A 1 91 ? -4.668 33.719 11.547 1 93.88 91 LEU A O 1
ATOM 655 N N . PRO A 1 92 ? -5.09 35.5 12.953 1 89.38 92 PRO A N 1
ATOM 656 C CA . PRO A 1 92 ? -5.066 36.375 11.797 1 89.38 92 PRO A CA 1
ATOM 657 C C . PRO A 1 92 ? -3.736 36.344 11.047 1 89.38 92 PRO A C 1
ATOM 659 O O . PRO A 1 92 ? -2.703 36 11.633 1 89.38 92 PRO A O 1
ATOM 662 N N . ASP A 1 93 ? -3.852 36.594 9.727 1 77.5 93 ASP A N 1
ATOM 663 C CA . ASP A 1 93 ? -2.676 36.531 8.867 1 77.5 93 ASP A CA 1
ATOM 664 C C . ASP A 1 93 ? -1.546 37.375 9.414 1 77.5 93 ASP A C 1
ATOM 666 O O . ASP A 1 93 ? -1.783 38.5 9.867 1 77.5 93 ASP A O 1
ATOM 670 N N . GLU A 1 94 ? -0.485 36.625 9.461 1 74.69 94 GLU A N 1
ATOM 671 C CA . GLU A 1 94 ? 0.745 37.344 9.82 1 74.69 94 GLU A CA 1
ATOM 672 C C . GLU A 1 94 ? 1.27 38.156 8.656 1 74.69 94 GLU A C 1
ATOM 674 O O . GLU A 1 94 ? 0.893 37.938 7.5 1 74.69 94 GLU A O 1
ATOM 679 N N . ALA A 1 95 ? 2.037 39.125 9.023 1 79.69 95 ALA A N 1
ATOM 680 C CA . ALA A 1 95 ? 2.705 39.938 8.008 1 79.69 95 ALA A CA 1
ATOM 681 C C . ALA A 1 95 ? 3.541 39.094 7.07 1 79.69 95 ALA A C 1
ATOM 683 O O . ALA A 1 95 ? 4.094 38.062 7.488 1 79.69 95 ALA A O 1
ATOM 684 N N . ALA A 1 96 ? 3.584 39.5 5.863 1 91.25 96 ALA A N 1
ATOM 685 C CA . ALA A 1 96 ? 4.434 38.812 4.902 1 91.25 96 ALA A CA 1
ATOM 686 C C . ALA A 1 96 ? 5.883 38.781 5.383 1 91.25 96 ALA A C 1
ATOM 688 O O . ALA A 1 96 ? 6.391 39.75 5.93 1 91.25 96 ALA A O 1
ATOM 689 N N . PRO A 1 97 ? 6.441 37.688 5.164 1 94.12 97 PRO A N 1
ATOM 690 C CA . PRO A 1 97 ? 7.828 37.594 5.633 1 94.12 97 PRO A CA 1
ATOM 691 C C . PRO A 1 97 ? 8.703 38.719 5.16 1 94.12 97 PRO A C 1
ATOM 693 O O . PRO A 1 97 ? 9.578 39.188 5.898 1 94.12 97 PRO A O 1
ATOM 696 N N . GLU A 1 98 ? 8.438 39.25 3.988 1 95.06 98 GLU A N 1
ATOM 697 C CA . GLU A 1 98 ? 9.242 40.281 3.379 1 95.06 98 GLU A CA 1
ATOM 698 C C . GLU A 1 98 ? 9.062 41.625 4.102 1 95.06 98 GLU A C 1
ATOM 700 O O . GLU A 1 98 ? 9.859 42.531 3.932 1 95.06 98 GLU A O 1
ATOM 705 N N . SER A 1 99 ? 8.062 41.625 4.898 1 95.88 99 SER A N 1
ATOM 706 C CA . SER A 1 99 ? 7.754 42.906 5.547 1 95.88 99 SER A CA 1
ATOM 707 C C . SER A 1 99 ? 8.344 42.969 6.953 1 95.88 99 SER A C 1
ATOM 709 O O . SER A 1 99 ? 8.328 44.031 7.59 1 95.88 99 SER A O 1
ATOM 711 N N . VAL A 1 100 ? 8.875 41.906 7.43 1 96.81 100 VAL A N 1
ATOM 712 C CA . VAL A 1 100 ? 9.344 41.875 8.812 1 96.81 100 VAL A CA 1
ATOM 713 C C . VAL A 1 100 ? 10.75 42.469 8.891 1 96.81 100 VAL A C 1
ATOM 715 O O . VAL A 1 100 ? 11.695 41.938 8.297 1 96.81 100 VAL A O 1
ATOM 718 N N . THR A 1 101 ? 10.891 43.5 9.633 1 97.88 101 THR A N 1
ATOM 719 C CA . THR A 1 101 ? 12.148 44.219 9.766 1 97.88 101 THR A CA 1
ATOM 720 C C . THR A 1 101 ? 13.039 43.562 10.82 1 97.88 101 THR A C 1
ATOM 722 O O . THR A 1 101 ? 12.547 42.906 11.734 1 97.88 101 THR A O 1
ATOM 725 N N . ILE A 1 102 ? 14.336 43.812 10.703 1 98.31 102 ILE A N 1
ATOM 726 C CA . ILE A 1 102 ? 15.312 43.312 11.672 1 98.31 102 ILE A CA 1
ATOM 727 C C . ILE A 1 102 ? 15.18 44.094 12.977 1 98.31 102 ILE A C 1
ATOM 729 O O . ILE A 1 102 ? 15.242 43.5 14.062 1 98.31 102 ILE A O 1
ATOM 733 N N . GLU A 1 103 ? 14.938 45.344 12.789 1 98.12 103 GLU A N 1
ATOM 734 C CA . GLU A 1 103 ? 14.719 46.219 13.953 1 98.12 103 GLU A CA 1
ATOM 735 C C . GLU A 1 103 ? 13.266 46.188 14.398 1 98.12 103 GLU A C 1
ATOM 737 O O . GLU A 1 103 ? 12.359 46 13.578 1 98.12 103 GLU A O 1
ATOM 742 N N . GLY A 1 104 ? 13.031 46.344 15.711 1 96.88 104 GLY A N 1
ATOM 743 C CA . GLY A 1 104 ? 11.68 46.375 16.25 1 96.88 104 GLY A CA 1
ATOM 744 C C . GLY A 1 104 ? 11.555 45.719 17.609 1 96.88 104 GLY A C 1
ATOM 745 O O . GLY A 1 104 ? 12.531 45.188 18.141 1 96.88 104 GLY A O 1
ATOM 746 N N . PRO A 1 105 ? 10.43 45.844 18.188 1 94.94 105 PRO A N 1
ATOM 747 C CA . PRO A 1 105 ? 10.211 45.188 19.484 1 94.94 105 PRO A CA 1
ATOM 748 C C . PRO A 1 105 ? 9.977 43.688 19.375 1 94.94 105 PRO A C 1
ATOM 750 O O . PRO A 1 105 ? 9.602 43.188 18.312 1 94.94 105 PRO A O 1
ATOM 753 N N . ALA A 1 106 ? 10.188 43.031 20.516 1 95.94 106 ALA A N 1
ATOM 754 C CA . ALA A 1 106 ? 9.883 41.594 20.578 1 95.94 106 ALA A CA 1
ATOM 755 C C . ALA A 1 106 ? 8.375 41.344 20.578 1 95.94 106 ALA A C 1
ATOM 757 O O . ALA A 1 106 ? 7.609 42.156 21.094 1 95.94 106 ALA A O 1
ATOM 758 N N . GLU A 1 107 ? 8.008 40.25 20 1 92.62 107 GLU A N 1
ATOM 759 C CA . GLU A 1 107 ? 6.621 39.781 20.078 1 92.62 107 GLU A CA 1
ATOM 760 C C . GLU A 1 107 ? 6.492 38.562 20.984 1 92.62 107 GLU A C 1
ATOM 762 O O . GLU A 1 107 ? 5.508 38.438 21.719 1 92.62 107 GLU A O 1
ATOM 767 N N . ALA A 1 108 ? 7.488 37.719 20.938 1 95.56 108 ALA A N 1
ATOM 768 C CA . ALA A 1 108 ? 7.531 36.562 21.844 1 95.56 108 ALA A CA 1
ATOM 769 C C . ALA A 1 108 ? 8.148 36.969 23.188 1 95.56 108 ALA A C 1
ATOM 771 O O . ALA A 1 108 ? 9.148 37.688 23.219 1 95.56 108 ALA A O 1
ATOM 772 N N . THR A 1 109 ? 7.59 36.469 24.25 1 95.19 109 THR A N 1
ATOM 773 C CA . THR A 1 109 ? 8.156 36.75 25.562 1 95.19 109 THR A CA 1
ATOM 774 C C . THR A 1 109 ? 9.398 35.875 25.812 1 95.19 109 THR A C 1
ATOM 776 O O . THR A 1 109 ? 9.602 34.875 25.141 1 95.19 109 THR A O 1
ATOM 779 N N . PRO A 1 110 ? 10.141 36.344 26.75 1 96.94 110 PRO A N 1
ATOM 780 C CA . PRO A 1 110 ? 11.297 35.5 27.125 1 96.94 110 PRO A CA 1
ATOM 781 C C . PRO A 1 110 ? 10.906 34.094 27.531 1 96.94 110 PRO A C 1
ATOM 783 O O . PRO A 1 110 ? 11.594 33.125 27.188 1 96.94 110 PRO A O 1
ATOM 786 N N . GLU A 1 111 ? 9.82 34 28.219 1 96.38 111 GLU A N 1
ATOM 787 C CA . GLU A 1 111 ? 9.359 32.719 28.719 1 96.38 111 GLU A CA 1
ATOM 788 C C . GLU A 1 111 ? 8.945 31.812 27.562 1 96.38 111 GLU A C 1
ATOM 790 O O . GLU A 1 111 ? 9.203 30.609 27.578 1 96.38 111 GLU A O 1
ATOM 795 N N . GLN A 1 112 ? 8.312 32.344 26.625 1 96.5 112 GLN A N 1
ATOM 796 C CA . GLN A 1 112 ? 7.914 31.578 25.438 1 96.5 112 GLN A CA 1
ATOM 797 C C . GLN A 1 112 ? 9.141 31.062 24.688 1 96.5 112 GLN A C 1
ATOM 799 O O . GLN A 1 112 ? 9.172 29.906 24.266 1 96.5 112 GLN A O 1
ATOM 804 N N . MET A 1 113 ? 10.18 31.922 24.5 1 97.81 113 MET A N 1
ATOM 805 C CA . MET A 1 113 ? 11.398 31.531 23.797 1 97.81 113 MET A CA 1
ATOM 806 C C . MET A 1 113 ? 12.125 30.422 24.547 1 97.81 113 MET A C 1
ATOM 808 O O . MET A 1 113 ? 12.586 29.453 23.922 1 97.81 113 MET A O 1
ATOM 812 N N . ALA A 1 114 ? 12.148 30.578 25.828 1 97.38 114 ALA A N 1
ATOM 813 C CA . ALA A 1 114 ? 12.805 29.547 26.641 1 97.38 114 ALA A CA 1
ATOM 814 C C . ALA A 1 114 ? 12.078 28.219 26.516 1 97.38 114 ALA A C 1
ATOM 816 O O . ALA A 1 114 ? 12.719 27.172 26.344 1 97.38 114 ALA A O 1
ATOM 817 N N . ALA A 1 115 ? 10.828 28.281 26.594 1 95.94 115 ALA A N 1
ATOM 818 C CA . ALA A 1 115 ? 10.023 27.062 26.469 1 95.94 115 ALA A CA 1
ATOM 819 C C . ALA A 1 115 ? 10.203 26.422 25.094 1 95.94 115 ALA A C 1
ATOM 821 O O . ALA A 1 115 ? 10.281 25.203 24.984 1 95.94 115 ALA A O 1
ATOM 822 N N . PHE A 1 116 ? 10.211 27.219 24.125 1 96.69 116 PHE A N 1
ATOM 823 C CA . PHE A 1 116 ? 10.383 26.75 22.766 1 96.69 116 PHE A CA 1
ATOM 824 C C . PHE A 1 116 ? 11.695 26 22.594 1 96.69 116 PHE A C 1
ATOM 826 O O . PHE A 1 116 ? 11.734 24.922 22.016 1 96.69 116 PHE A O 1
ATOM 833 N N . ILE A 1 117 ? 12.727 26.562 23.125 1 97.69 117 ILE A N 1
ATOM 834 C CA . ILE A 1 117 ? 14.047 25.938 23.062 1 97.69 117 ILE A CA 1
ATOM 835 C C . ILE A 1 117 ? 14.023 24.594 23.766 1 97.69 117 ILE A C 1
ATOM 837 O O . ILE A 1 117 ? 14.453 23.578 23.203 1 97.69 117 ILE A O 1
ATOM 841 N N . ARG A 1 118 ? 13.453 24.547 24.875 1 95.81 118 ARG A N 1
ATOM 842 C CA . ARG A 1 118 ? 13.469 23.344 25.688 1 95.81 118 ARG A CA 1
ATOM 843 C C . ARG A 1 118 ? 12.617 22.234 25.062 1 95.81 118 ARG A C 1
ATOM 845 O O . ARG A 1 118 ? 12.922 21.062 25.188 1 95.81 118 ARG A O 1
ATOM 852 N N . ARG A 1 119 ? 11.578 22.594 24.469 1 94.88 119 ARG A N 1
ATOM 853 C CA . ARG A 1 119 ? 10.711 21.625 23.812 1 94.88 119 ARG A CA 1
ATOM 854 C C . ARG A 1 119 ? 11.438 20.922 22.672 1 94.88 119 ARG A C 1
ATOM 856 O O . ARG A 1 119 ? 11.273 19.719 22.469 1 94.88 119 ARG A O 1
ATOM 863 N N . ARG A 1 120 ? 12.219 21.641 21.969 1 96.38 120 ARG A N 1
ATOM 864 C CA . ARG A 1 120 ? 12.898 21.094 20.797 1 96.38 120 ARG A CA 1
ATOM 865 C C . ARG A 1 120 ? 14.195 20.406 21.188 1 96.38 120 ARG A C 1
ATOM 867 O O . ARG A 1 120 ? 14.57 19.391 20.594 1 96.38 120 ARG A O 1
ATOM 874 N N . ASN A 1 121 ? 14.93 21.109 22.109 1 96.69 121 ASN A N 1
ATOM 875 C CA . ASN A 1 121 ? 16.172 20.547 22.641 1 96.69 121 ASN A CA 1
ATOM 876 C C . ASN A 1 121 ? 16.219 20.625 24.156 1 96.69 121 ASN A C 1
ATOM 878 O O . ASN A 1 121 ? 16.672 21.625 24.703 1 96.69 121 ASN A O 1
ATOM 882 N N . PRO A 1 122 ? 15.906 19.547 24.797 1 95.38 122 PRO A N 1
ATOM 883 C CA . PRO A 1 122 ? 15.852 19.562 26.266 1 95.38 122 PRO A CA 1
ATOM 884 C C . PRO A 1 122 ? 17.234 19.672 26.906 1 95.38 122 PRO A C 1
ATOM 886 O O . PRO A 1 122 ? 17.344 19.984 28.094 1 95.38 122 PRO A O 1
ATOM 889 N N . GLN A 1 123 ? 18.203 19.391 26.109 1 95.62 123 GLN A N 1
ATOM 890 C CA . GLN A 1 123 ? 19.562 19.469 26.641 1 95.62 123 GLN A CA 1
ATOM 891 C C . GLN A 1 123 ? 20.453 20.297 25.719 1 95.62 123 GLN A C 1
ATOM 893 O O . GLN A 1 123 ? 21.453 19.781 25.188 1 95.62 123 GLN A O 1
ATOM 898 N N . PRO A 1 124 ? 20.156 21.562 25.641 1 97.25 124 PRO A N 1
ATOM 899 C CA . PRO A 1 124 ? 21 22.391 24.766 1 97.25 124 PRO A CA 1
ATOM 900 C C . PRO A 1 124 ? 22.422 22.578 25.312 1 97.25 124 PRO A C 1
ATOM 902 O O . PRO A 1 124 ? 22.609 22.656 26.531 1 97.25 124 PRO A O 1
ATOM 905 N N . LYS A 1 125 ? 23.422 22.609 24.484 1 97.69 125 LYS A N 1
ATOM 906 C CA . LYS A 1 125 ? 24.828 22.781 24.875 1 97.69 125 LYS A CA 1
ATOM 907 C C . LYS A 1 125 ? 25.188 24.266 24.969 1 97.69 125 LYS A C 1
ATOM 909 O O . LYS A 1 125 ? 25.609 24.859 23.969 1 97.69 125 LYS A O 1
ATOM 914 N N . LEU A 1 126 ? 25.047 24.766 26.141 1 97.69 126 LEU A N 1
ATOM 915 C CA . LEU A 1 126 ? 25.281 26.172 26.438 1 97.69 126 LEU A CA 1
ATOM 916 C C . LEU A 1 126 ? 26.188 26.344 27.656 1 97.69 126 LEU A C 1
ATOM 918 O O . LEU A 1 126 ? 26.219 25.469 28.531 1 97.69 126 LEU A O 1
ATOM 922 N N . ASN A 1 127 ? 26.906 27.406 27.703 1 97.88 127 ASN A N 1
ATOM 923 C CA . ASN A 1 127 ? 27.734 27.734 28.875 1 97.88 127 ASN A CA 1
ATOM 924 C C . ASN A 1 127 ? 26.969 28.594 29.875 1 97.88 127 ASN A C 1
ATOM 926 O O . ASN A 1 127 ? 27.578 29.312 30.672 1 97.88 127 ASN A O 1
ATOM 930 N N . CYS A 1 128 ? 25.672 28.656 29.766 1 97.88 128 CYS A N 1
ATOM 931 C CA . CYS A 1 128 ? 24.719 29.281 30.672 1 97.88 128 CYS A CA 1
ATOM 932 C C . CYS A 1 128 ? 23.375 28.578 30.594 1 97.88 128 CYS A C 1
ATOM 934 O O . CYS A 1 128 ? 23.219 27.594 29.875 1 97.88 128 CYS A O 1
ATOM 936 N N . THR A 1 129 ? 22.469 29.016 31.5 1 97.62 129 THR A N 1
ATOM 937 C CA . THR A 1 129 ? 21.125 28.438 31.406 1 97.62 129 THR A CA 1
ATOM 938 C C . THR A 1 129 ? 20.375 29.016 30.203 1 97.62 129 THR A C 1
ATOM 940 O O . THR A 1 129 ? 20.75 30.062 29.672 1 97.62 129 THR A O 1
ATOM 943 N N . VAL A 1 130 ? 19.422 28.312 29.781 1 98.31 130 VAL A N 1
ATOM 944 C CA . VAL A 1 130 ? 18.578 28.797 28.688 1 98.31 130 VAL A CA 1
ATOM 945 C C . VAL A 1 130 ? 17.984 30.141 29.047 1 98.31 130 VAL A C 1
ATOM 947 O O . VAL A 1 130 ? 17.953 31.062 28.219 1 98.31 130 VAL A O 1
ATOM 950 N N . GLU A 1 131 ? 17.547 30.328 30.297 1 97.88 131 GLU A N 1
ATOM 951 C CA . GLU A 1 131 ? 16.938 31.562 30.75 1 97.88 131 GLU A CA 1
ATOM 952 C C . GLU A 1 131 ? 17.938 32.719 30.688 1 97.88 131 GLU A C 1
ATOM 954 O O . GLU A 1 131 ? 17.578 33.844 30.281 1 97.88 131 GLU A O 1
ATOM 959 N N . GLU A 1 132 ? 19.109 32.406 31.047 1 98.44 132 GLU A N 1
ATOM 960 C CA . GLU A 1 132 ? 20.141 33.406 30.984 1 98.44 132 GLU A CA 1
ATOM 961 C C . GLU A 1 132 ? 20.406 33.844 29.547 1 98.44 132 GLU A C 1
ATOM 963 O O . GLU A 1 132 ? 20.484 35.062 29.266 1 98.44 132 GLU A O 1
ATOM 968 N N . LEU A 1 133 ? 20.547 32.875 28.734 1 98.62 133 LEU A N 1
ATOM 969 C CA . LEU A 1 133 ? 20.828 33.188 27.344 1 98.62 133 LEU A CA 1
ATOM 970 C C . LEU A 1 133 ? 19.719 34.031 26.75 1 98.62 133 LEU A C 1
ATOM 972 O O . LEU A 1 133 ? 19.984 35.031 26.078 1 98.62 133 LEU A O 1
ATOM 976 N N . VAL A 1 134 ? 18.484 33.625 26.984 1 98.75 134 VAL A N 1
ATOM 977 C CA . VAL A 1 134 ? 17.344 34.375 26.5 1 98.75 134 VAL A CA 1
ATOM 978 C C . VAL A 1 134 ? 17.391 35.812 27.062 1 98.75 134 VAL A C 1
ATOM 980 O O . VAL A 1 134 ? 17.172 36.781 26.328 1 98.75 134 VAL A O 1
ATOM 983 N N . GLY A 1 135 ? 17.656 35.906 28.312 1 98.62 135 GLY A N 1
ATOM 984 C CA . GLY A 1 135 ? 17.812 37.219 28.922 1 98.62 135 GLY A CA 1
ATOM 985 C C . GLY A 1 135 ? 18.859 38.062 28.234 1 98.62 135 GLY A C 1
ATOM 986 O O . GLY A 1 135 ? 18.641 39.25 28 1 98.62 135 GLY A O 1
ATOM 987 N N . TYR A 1 136 ? 20 37.469 27.875 1 98.75 136 TYR A N 1
ATOM 988 C CA . TYR A 1 136 ? 21.047 38.188 27.188 1 98.75 136 TYR A CA 1
ATOM 989 C C . TYR A 1 136 ? 20.562 38.719 25.844 1 98.75 136 TYR A C 1
ATOM 991 O O . TYR A 1 136 ? 20.828 39.875 25.484 1 98.75 136 TYR A O 1
ATOM 999 N N . TYR A 1 137 ? 19.844 37.938 25.109 1 98.81 137 TYR A N 1
ATOM 1000 C CA . TYR A 1 137 ? 19.328 38.406 23.828 1 98.81 137 TYR A CA 1
ATOM 1001 C C . TYR A 1 137 ? 18.375 39.562 24 1 98.81 137 TYR A C 1
ATOM 1003 O O . TYR A 1 137 ? 18.438 40.531 23.25 1 98.81 137 TYR A O 1
ATOM 1011 N N . TYR A 1 138 ? 17.453 39.469 24.953 1 98.56 138 TYR A N 1
ATOM 1012 C CA . TYR A 1 138 ? 16.453 40.531 25.156 1 98.56 138 TYR A CA 1
ATOM 1013 C C . TYR A 1 138 ? 17.109 41.812 25.656 1 98.56 138 TYR A C 1
ATOM 1015 O O . TYR A 1 138 ? 16.688 42.906 25.297 1 98.56 138 TYR A O 1
ATOM 1023 N N . GLU A 1 139 ? 18.172 41.656 26.391 1 98.31 139 GLU A N 1
ATOM 1024 C CA . GLU A 1 139 ? 18.891 42.844 26.891 1 98.31 139 GLU A CA 1
ATOM 1025 C C . GLU A 1 139 ? 19.734 43.469 25.797 1 98.31 139 GLU A C 1
ATOM 1027 O O . GLU A 1 139 ? 19.594 44.656 25.484 1 98.31 139 GLU A O 1
ATOM 1032 N N . GLU A 1 140 ? 20.641 42.688 25.172 1 98.19 140 GLU A N 1
ATOM 1033 C CA . GLU A 1 140 ? 21.578 43.188 24.172 1 98.19 140 GLU A CA 1
ATOM 1034 C C . GLU A 1 140 ? 20.859 43.688 22.938 1 98.19 140 GLU A C 1
ATOM 1036 O O . GLU A 1 140 ? 21.172 44.75 22.406 1 98.19 140 GLU A O 1
ATOM 1041 N N . ALA A 1 141 ? 19.891 42.906 22.469 1 98.44 141 ALA A N 1
ATOM 1042 C CA . ALA A 1 141 ? 19.141 43.312 21.281 1 98.44 141 ALA A CA 1
ATOM 1043 C C . ALA A 1 141 ? 18.219 44.469 21.578 1 98.44 141 ALA A C 1
ATOM 1045 O O . ALA A 1 141 ? 18.094 45.406 20.781 1 98.44 141 ALA A O 1
ATOM 1046 N N . GLY A 1 142 ? 17.562 44.406 22.75 1 96.5 142 GLY A N 1
ATOM 1047 C CA . GLY A 1 142 ? 16.703 45.5 23.156 1 96.5 142 GLY A CA 1
ATOM 1048 C C . GLY A 1 142 ? 17.422 46.844 23.203 1 96.5 142 GLY A C 1
ATOM 1049 O O . GLY A 1 142 ? 16.875 47.875 22.75 1 96.5 142 GLY A O 1
ATOM 1050 N N . ARG A 1 143 ? 18.594 46.812 23.641 1 96.69 143 ARG A N 1
ATOM 1051 C CA . ARG A 1 143 ? 19.406 48.031 23.766 1 96.69 143 ARG A CA 1
ATOM 1052 C C . ARG A 1 143 ? 19.688 48.625 22.391 1 96.69 143 ARG A C 1
ATOM 1054 O O . ARG A 1 143 ? 19.75 49.844 22.234 1 96.69 143 ARG A O 1
ATOM 1061 N N . GLU A 1 144 ? 19.812 47.781 21.422 1 97.62 144 GLU A N 1
ATOM 1062 C CA . GLU A 1 144 ? 20.234 48.219 20.094 1 97.62 144 GLU A CA 1
ATOM 1063 C C . GLU A 1 144 ? 19.047 48.344 19.156 1 97.62 144 GLU A C 1
ATOM 1065 O O . GLU A 1 144 ? 19.219 48.688 17.984 1 97.62 144 GLU A O 1
ATOM 1070 N N . GLY A 1 145 ? 17.812 48.031 19.625 1 97.44 145 GLY A N 1
ATOM 1071 C CA . GLY A 1 145 ? 16.609 48.188 18.828 1 97.44 145 GLY A CA 1
ATOM 1072 C C . GLY A 1 145 ? 16.406 47.031 17.859 1 97.44 145 GLY A C 1
ATOM 1073 O O . GLY A 1 145 ? 15.703 47.156 16.859 1 97.44 145 GLY A O 1
ATOM 1074 N N . ILE A 1 146 ? 17.109 46 18.078 1 98.19 146 ILE A N 1
ATOM 1075 C CA . ILE A 1 146 ? 16.969 44.781 17.281 1 98.19 146 ILE A CA 1
ATOM 1076 C C . ILE A 1 146 ? 15.922 43.844 17.938 1 98.19 146 ILE A C 1
ATOM 1078 O O . ILE A 1 146 ? 15.844 43.781 19.156 1 98.19 146 ILE A O 1
ATOM 1082 N N . ARG A 1 147 ? 15.102 43.156 17.141 1 98.31 147 ARG A N 1
ATOM 1083 C CA . ARG A 1 147 ? 14.117 42.219 17.688 1 98.31 147 ARG A CA 1
ATOM 1084 C C . ARG A 1 147 ? 14.797 41.031 18.359 1 98.31 147 ARG A C 1
ATOM 1086 O O . ARG A 1 147 ? 15.367 40.156 17.688 1 98.31 147 ARG A O 1
ATOM 1093 N N . PRO A 1 148 ? 14.719 40.938 19.609 1 98.62 148 PRO A N 1
ATOM 1094 C CA . PRO A 1 148 ? 15.5 39.938 20.297 1 98.62 148 PRO A CA 1
ATOM 1095 C C . PRO A 1 148 ? 15 38.5 20.016 1 98.62 148 PRO A C 1
ATOM 1097 O O . PRO A 1 148 ? 15.797 37.562 19.906 1 98.62 148 PRO A O 1
ATOM 1100 N N . ASP A 1 149 ? 13.664 38.375 19.906 1 98.38 149 ASP A N 1
ATOM 1101 C CA . ASP A 1 149 ? 13.062 37.062 19.703 1 98.38 149 ASP A CA 1
ATOM 1102 C C . ASP A 1 149 ? 13.43 36.5 18.344 1 98.38 149 ASP A C 1
ATOM 1104 O O . ASP A 1 149 ? 13.758 35.312 18.219 1 98.38 149 ASP A O 1
ATOM 1108 N N . ILE A 1 150 ? 13.547 37.312 17.312 1 98.62 150 ILE A N 1
ATOM 1109 C CA . ILE A 1 150 ? 13.898 36.812 15.984 1 98.62 150 ILE A CA 1
ATOM 1110 C C . ILE A 1 150 ? 15.406 36.562 15.906 1 98.62 150 ILE A C 1
ATOM 1112 O O . ILE A 1 150 ? 15.852 35.594 15.297 1 98.62 150 ILE A O 1
ATOM 1116 N N . ALA A 1 151 ? 16.172 37.438 16.516 1 98.81 151 ALA A N 1
ATOM 1117 C CA . ALA A 1 151 ? 17.609 37.219 16.578 1 98.81 151 ALA A CA 1
ATOM 1118 C C . ALA A 1 151 ? 17.922 35.875 17.234 1 98.81 151 ALA A C 1
ATOM 1120 O O . ALA A 1 151 ? 18.812 35.156 16.766 1 98.81 151 ALA A O 1
ATOM 1121 N N . LEU A 1 152 ? 17.203 35.625 18.25 1 98.81 152 LEU A N 1
ATOM 1122 C CA . LEU A 1 152 ? 17.391 34.344 18.922 1 98.81 152 LEU A CA 1
ATOM 1123 C C . LEU A 1 152 ? 17 33.219 18 1 98.81 152 LEU A C 1
ATOM 1125 O O . LEU A 1 152 ? 17.656 32.156 17.984 1 98.81 152 LEU A O 1
ATOM 1129 N N . CYS A 1 153 ? 15.945 33.344 17.234 1 98.69 153 CYS A N 1
ATOM 1130 C CA . CYS A 1 153 ? 15.555 32.312 16.266 1 98.69 153 CYS A CA 1
ATOM 1131 C C . CYS A 1 153 ? 16.656 32.094 15.227 1 98.69 153 CYS A C 1
ATOM 1133 O O . CYS A 1 153 ? 16.859 30.969 14.766 1 98.69 153 CYS A O 1
ATOM 1135 N N . GLN A 1 154 ? 17.344 33.156 14.836 1 98.44 154 GLN A N 1
ATOM 1136 C CA . GLN A 1 154 ? 18.5 33 13.945 1 98.44 154 GLN A CA 1
ATOM 1137 C C . GLN A 1 154 ? 19.578 32.125 14.594 1 98.44 154 GLN A C 1
ATOM 1139 O O . GLN A 1 154 ? 20.125 31.234 13.945 1 98.44 154 GLN A O 1
ATOM 1144 N N . ALA A 1 155 ? 19.812 32.406 15.82 1 98.44 155 ALA A N 1
ATOM 1145 C CA . ALA A 1 155 ? 20.781 31.609 16.547 1 98.44 155 ALA A CA 1
ATOM 1146 C C . ALA A 1 155 ? 20.359 30.141 16.578 1 98.44 155 ALA A C 1
ATOM 1148 O O . ALA A 1 155 ? 21.203 29.234 16.438 1 98.44 155 ALA A O 1
ATOM 1149 N N . LEU A 1 156 ? 19.094 29.953 16.844 1 98.5 156 LEU A N 1
ATOM 1150 C CA . LEU A 1 156 ? 18.578 28.594 16.891 1 98.5 156 LEU A CA 1
ATOM 1151 C C . LEU A 1 156 ? 18.797 27.891 15.562 1 98.5 156 LEU A C 1
ATOM 1153 O O . LEU A 1 156 ? 19.172 26.719 15.531 1 98.5 156 LEU A O 1
ATOM 1157 N N . LYS A 1 157 ? 18.562 28.594 14.5 1 97.31 157 LYS A N 1
ATOM 1158 C CA . LYS A 1 157 ? 18.781 28.016 13.172 1 97.31 157 LYS A CA 1
ATOM 1159 C C . LYS A 1 157 ? 20.266 27.719 12.953 1 97.31 157 LYS A C 1
ATOM 1161 O O . LYS A 1 157 ? 20.609 26.625 12.492 1 97.31 157 LYS A O 1
ATOM 1166 N N . GLU A 1 158 ? 21.156 28.672 13.367 1 95.38 158 GLU A N 1
ATOM 1167 C CA . GLU A 1 158 ? 22.594 28.578 13.117 1 95.38 158 GLU A CA 1
ATOM 1168 C C . GLU A 1 158 ? 23.219 27.453 13.922 1 95.38 158 GLU A C 1
ATOM 1170 O O . GLU A 1 158 ? 24.188 26.828 13.477 1 95.38 158 GLU A O 1
ATOM 1175 N N . THR A 1 159 ? 22.672 27.156 14.984 1 96.56 159 THR A N 1
ATOM 1176 C CA . THR A 1 159 ? 23.328 26.219 15.898 1 96.56 159 THR A CA 1
ATOM 1177 C C . THR A 1 159 ? 22.578 24.891 15.953 1 96.56 159 THR A C 1
ATOM 1179 O O . THR A 1 159 ? 23 23.969 16.656 1 96.56 159 THR A O 1
ATOM 1182 N N . GLY A 1 160 ? 21.406 24.859 15.297 1 96.5 160 GLY A N 1
ATOM 1183 C CA . GLY A 1 160 ? 20.562 23.688 15.445 1 96.5 160 GLY A CA 1
ATOM 1184 C C . GLY A 1 160 ? 20 23.531 16.844 1 96.5 160 GLY A C 1
ATOM 1185 O O . GLY A 1 160 ? 20.047 22.453 17.422 1 96.5 160 GLY A O 1
ATOM 1186 N N . PHE A 1 161 ? 19.547 24.578 17.359 1 98.19 161 PHE A N 1
ATOM 1187 C CA . PHE A 1 161 ? 18.969 24.625 18.688 1 98.19 161 PHE A CA 1
ATOM 1188 C C . PHE A 1 161 ? 20 24.266 19.75 1 98.19 161 PHE A C 1
ATOM 1190 O O . PHE A 1 161 ? 19.719 23.516 20.672 1 98.19 161 PHE A O 1
ATOM 1197 N N . PHE A 1 162 ? 21.25 24.781 19.469 1 97.94 162 PHE A N 1
ATOM 1198 C CA . PHE A 1 162 ? 22.391 24.641 20.391 1 97.94 162 PHE A CA 1
ATOM 1199 C C . PHE A 1 162 ? 22.766 23.188 20.562 1 97.94 162 PHE A C 1
ATOM 1201 O O . PHE A 1 162 ? 23.188 22.781 21.641 1 97.94 162 PHE A O 1
ATOM 1208 N N . ALA A 1 163 ? 22.438 22.453 19.625 1 96.19 163 ALA A N 1
ATOM 1209 C CA . ALA A 1 163 ? 22.953 21.078 19.547 1 96.19 163 ALA A CA 1
ATOM 1210 C C . ALA A 1 163 ? 24.359 21.047 18.953 1 96.19 163 ALA A C 1
ATOM 1212 O O . ALA A 1 163 ? 25.172 20.188 19.312 1 96.19 163 ALA A O 1
ATOM 1213 N N . TYR A 1 164 ? 24.578 21.922 18.141 1 91.94 164 TYR A N 1
ATOM 1214 C CA . TYR A 1 164 ? 25.844 22.031 17.406 1 91.94 164 TYR A CA 1
ATOM 1215 C C . TYR A 1 164 ? 26.172 20.75 16.672 1 91.94 164 TYR A C 1
ATOM 1217 O O . TYR A 1 164 ? 25.344 19.844 16.594 1 91.94 164 TYR A O 1
ATOM 1225 N N . GLY A 1 165 ? 27.281 20.594 16 1 86.38 165 GLY A N 1
ATOM 1226 C CA . GLY A 1 165 ? 27.656 19.406 15.25 1 86.38 165 GLY A CA 1
ATOM 1227 C C . GLY A 1 165 ? 28.609 19.688 14.109 1 86.38 165 GLY A C 1
ATOM 1228 O O . GLY A 1 165 ? 29.156 18.766 13.5 1 86.38 165 GLY A O 1
ATOM 1229 N N . GLY A 1 166 ? 28.703 20.953 13.852 1 87 166 GLY A N 1
ATOM 1230 C CA . GLY A 1 166 ? 29.641 21.359 12.82 1 87 166 GLY A CA 1
ATOM 1231 C C . GLY A 1 166 ? 30.938 21.922 13.391 1 87 166 GLY A C 1
ATOM 1232 O O . GLY A 1 166 ? 31.469 21.391 14.367 1 87 166 GLY A O 1
ATOM 1233 N N . ASP A 1 167 ? 31.359 22.922 12.758 1 88.31 167 ASP A N 1
ATOM 1234 C CA . ASP A 1 167 ? 32.688 23.469 13.078 1 88.31 167 ASP A CA 1
ATOM 1235 C C . ASP A 1 167 ? 32.625 24.25 14.391 1 88.31 167 ASP A C 1
ATOM 1237 O O . ASP A 1 167 ? 33.562 24.172 15.195 1 88.31 167 ASP A O 1
ATOM 1241 N N . VAL A 1 168 ? 31.578 24.984 14.578 1 92.81 168 VAL A N 1
ATOM 1242 C CA . VAL A 1 168 ? 31.438 25.812 15.773 1 92.81 168 VAL A CA 1
ATOM 1243 C C . VAL A 1 168 ? 31.109 24.922 16.969 1 92.81 168 VAL A C 1
ATOM 1245 O O . VAL A 1 168 ? 30.25 24.031 16.875 1 92.81 168 VAL A O 1
ATOM 1248 N N . ILE A 1 169 ? 31.781 25.109 18.094 1 94.5 169 ILE A N 1
ATOM 1249 C CA . ILE A 1 169 ? 31.531 24.281 19.266 1 94.5 169 ILE A CA 1
ATOM 1250 C C . ILE A 1 169 ? 30.969 25.156 20.391 1 94.5 169 ILE A C 1
ATOM 1252 O O . ILE A 1 169 ? 31.172 26.375 20.406 1 94.5 169 ILE A O 1
ATOM 1256 N N . PRO A 1 170 ? 30.266 24.562 21.406 1 96.56 170 PRO A N 1
ATOM 1257 C CA . PRO A 1 170 ? 29.547 25.312 22.438 1 96.56 170 PRO A CA 1
ATOM 1258 C C . PRO A 1 170 ? 30.438 26.25 23.234 1 96.56 170 PRO A C 1
ATOM 1260 O O . PRO A 1 170 ? 30.016 27.359 23.578 1 96.56 170 PRO A O 1
ATOM 1263 N N . SER A 1 171 ? 31.609 25.859 23.438 1 96.44 171 SER A N 1
ATOM 1264 C CA . SER A 1 171 ? 32.469 26.641 24.312 1 96.44 171 SER A CA 1
ATOM 1265 C C . SER A 1 171 ? 32.875 27.969 23.672 1 96.44 171 SER A C 1
ATOM 1267 O O . SER A 1 171 ? 33.375 28.859 24.344 1 96.44 171 SER A O 1
ATOM 1269 N N . GLN A 1 172 ? 32.625 28.141 22.406 1 96.94 172 GLN A N 1
ATOM 1270 C CA . GLN A 1 172 ? 33 29.359 21.688 1 96.94 172 GLN A CA 1
ATOM 1271 C C . GLN A 1 172 ? 32.031 30.5 21.984 1 96.94 172 GLN A C 1
ATOM 1273 O O . GLN A 1 172 ? 32.312 31.656 21.688 1 96.94 172 GLN A O 1
ATOM 1278 N N . ASN A 1 173 ? 30.844 30.172 22.422 1 98.06 173 ASN A N 1
ATOM 1279 C CA . ASN A 1 173 ? 29.781 31.156 22.625 1 98.06 173 ASN A CA 1
ATOM 1280 C C . ASN A 1 173 ? 29.5 31.938 21.344 1 98.06 173 ASN A C 1
ATOM 1282 O O . ASN A 1 173 ? 29.281 33.156 21.391 1 98.06 173 ASN A O 1
ATOM 1286 N N . ASN A 1 174 ? 29.75 31.297 20.188 1 97.5 174 ASN A N 1
ATOM 1287 C CA . ASN A 1 174 ? 29.438 31.844 18.875 1 97.5 174 ASN A CA 1
ATOM 1288 C C . ASN A 1 174 ? 28.078 31.359 18.375 1 97.5 174 ASN A C 1
ATOM 1290 O O . ASN A 1 174 ? 27.953 30.219 17.922 1 97.5 174 ASN A O 1
ATOM 1294 N N . PHE A 1 175 ? 27.094 32.219 18.375 1 97.94 175 PHE A N 1
ATOM 1295 C CA . PHE A 1 175 ? 25.719 31.766 18.234 1 97.94 175 PHE A CA 1
ATOM 1296 C C . PHE A 1 175 ? 25.203 32.031 16.812 1 97.94 175 PHE A C 1
ATOM 1298 O O . PHE A 1 175 ? 24.062 31.703 16.5 1 97.94 175 PHE A O 1
ATOM 1305 N N . CYS A 1 176 ? 26.047 32.656 15.961 1 95.75 176 CYS A N 1
ATOM 1306 C CA . CYS A 1 176 ? 25.594 32.938 14.602 1 95.75 176 CYS A CA 1
ATOM 1307 C C . CYS A 1 176 ? 26.641 32.531 13.578 1 95.75 176 CYS A C 1
ATOM 1309 O O . CYS A 1 176 ? 26.578 32.938 12.422 1 95.75 176 CYS A O 1
ATOM 1311 N N . GLY A 1 177 ? 27.656 31.891 14.055 1 92.75 177 GLY A N 1
ATOM 1312 C CA . GLY A 1 177 ? 28.688 31.391 13.148 1 92.75 177 GLY A CA 1
ATOM 1313 C C . GLY A 1 177 ? 29.609 32.469 12.641 1 92.75 177 GLY A C 1
ATOM 1314 O O . GLY A 1 177 ? 30.078 32.438 11.5 1 92.75 177 GLY A O 1
ATOM 1315 N N . LEU A 1 178 ? 29.781 33.406 13.461 1 93.31 178 LEU A N 1
ATOM 1316 C CA . LEU A 1 178 ? 30.625 34.531 13.062 1 93.31 178 LEU A CA 1
ATOM 1317 C C . LEU A 1 178 ? 32.031 34.062 12.75 1 93.31 178 LEU A C 1
ATOM 1319 O O . LEU A 1 178 ? 32.719 33.469 13.594 1 93.31 178 LEU A O 1
ATOM 1323 N N . GLY A 1 179 ? 32.438 34.25 11.555 1 89.06 179 GLY A N 1
ATOM 1324 C CA . GLY A 1 179 ? 33.812 34 11.172 1 89.06 179 GLY A CA 1
ATOM 1325 C C . GLY A 1 179 ? 34.031 32.562 10.727 1 89.06 179 GLY A C 1
ATOM 1326 O O . GLY A 1 179 ? 35.156 32.188 10.336 1 89.06 179 GLY A O 1
ATOM 1327 N N . THR A 1 180 ? 33.031 31.812 10.773 1 88.88 180 THR A N 1
ATOM 1328 C CA . THR A 1 180 ? 33.188 30.453 10.281 1 88.88 180 THR A CA 1
ATOM 1329 C C . THR A 1 180 ? 33.094 30.406 8.766 1 88.88 180 THR A C 1
ATOM 1331 O O . THR A 1 180 ? 32.25 31.109 8.172 1 88.88 180 THR A O 1
ATOM 1334 N N . THR A 1 181 ? 34 29.688 8.109 1 80.5 181 THR A N 1
ATOM 1335 C CA . THR A 1 181 ? 33.969 29.594 6.652 1 80.5 181 THR A CA 1
ATOM 1336 C C . THR A 1 181 ? 33.781 28.141 6.219 1 80.5 181 THR A C 1
ATOM 1338 O O . THR A 1 181 ? 33.938 27.812 5.035 1 80.5 181 THR A O 1
ATOM 1341 N N . GLY A 1 182 ? 33.531 27.375 7.234 1 78.69 182 GLY A N 1
ATOM 1342 C CA . GLY A 1 182 ? 33.438 25.953 6.902 1 78.69 182 GLY A CA 1
ATOM 1343 C C . GLY A 1 182 ? 34.812 25.281 6.824 1 78.69 182 GLY A C 1
ATOM 1344 O O . GLY A 1 182 ? 35.844 25.922 7.012 1 78.69 182 GLY A O 1
ATOM 1345 N N . GLY A 1 183 ? 34.812 23.906 6.609 1 78.88 183 GLY A N 1
ATOM 1346 C CA . GLY A 1 183 ? 36.031 23.156 6.418 1 78.88 183 GLY A CA 1
ATOM 1347 C C . GLY A 1 183 ? 36.875 23.062 7.676 1 78.88 183 GLY A C 1
ATOM 1348 O O . GLY A 1 183 ? 38.094 23.016 7.605 1 78.88 183 GLY A O 1
ATOM 1349 N N . GLY A 1 184 ? 36.219 23.203 8.773 1 83.94 184 GLY A N 1
ATOM 1350 C CA . GLY A 1 184 ? 36.938 23.031 10.023 1 83.94 184 GLY A CA 1
ATOM 1351 C C . GLY A 1 184 ? 37.312 24.328 10.695 1 83.94 184 GLY A C 1
ATOM 1352 O O . GLY A 1 184 ? 37.781 24.344 11.828 1 83.94 184 GLY A O 1
ATOM 1353 N N . VAL A 1 185 ? 37.125 25.438 10.031 1 87 185 VAL A N 1
ATOM 1354 C CA . VAL A 1 185 ? 37.406 26.734 10.617 1 87 185 VAL A CA 1
ATOM 1355 C C . VAL A 1 185 ? 36.312 27.125 11.602 1 87 185 VAL A C 1
ATOM 1357 O O . VAL A 1 185 ? 35.188 27.391 11.203 1 87 185 VAL A O 1
ATOM 1360 N N . ARG A 1 186 ? 36.594 27.188 12.836 1 88.56 186 ARG A N 1
ATOM 1361 C CA . ARG A 1 186 ? 35.656 27.297 13.93 1 88.56 186 ARG A CA 1
ATOM 1362 C C . ARG A 1 186 ? 35.094 28.719 14.039 1 88.56 186 ARG A C 1
ATOM 1364 O O . ARG A 1 186 ? 33.969 28.922 14.492 1 88.56 186 ARG A O 1
ATOM 1371 N N . GLY A 1 187 ? 35.875 29.719 13.617 1 91.94 187 GLY A N 1
ATOM 1372 C CA . GLY A 1 187 ? 35.375 31.094 13.68 1 91.94 187 GLY A CA 1
ATOM 1373 C C . GLY A 1 187 ? 35.688 31.766 15.008 1 91.94 187 GLY A C 1
ATOM 1374 O O . GLY A 1 187 ? 36.625 31.375 15.703 1 91.94 187 GLY A O 1
ATOM 1375 N N . ALA A 1 188 ? 34.875 32.75 15.312 1 95.25 188 ALA A N 1
ATOM 1376 C CA . ALA A 1 188 ? 35.125 33.594 16.469 1 95.25 188 ALA A CA 1
ATOM 1377 C C . ALA A 1 188 ? 34.781 32.906 17.766 1 95.25 188 ALA A C 1
ATOM 1379 O O . ALA A 1 188 ? 33.969 31.969 17.766 1 95.25 188 ALA A O 1
ATOM 1380 N N . LYS A 1 189 ? 35.469 33.219 18.797 1 96.75 189 LYS A N 1
ATOM 1381 C CA . LYS A 1 189 ? 35.219 32.75 20.156 1 96.75 189 LYS A CA 1
ATOM 1382 C C . LYS A 1 189 ? 35.031 33.906 21.125 1 96.75 189 LYS A C 1
ATOM 1384 O O . LYS A 1 189 ? 35.75 34.906 21.047 1 96.75 189 LYS A O 1
ATOM 1389 N N . PHE A 1 190 ? 34.094 33.781 22.062 1 98.12 190 PHE A N 1
ATOM 1390 C CA . PHE A 1 190 ? 33.812 34.844 23.016 1 98.12 190 PHE A CA 1
ATOM 1391 C C . PHE A 1 190 ? 33.906 34.312 24.438 1 98.12 190 PHE A C 1
ATOM 1393 O O . PHE A 1 190 ? 33.5 33.188 24.719 1 98.12 190 PHE A O 1
ATOM 1400 N N . ALA A 1 191 ? 34.312 35.156 25.281 1 97.31 191 ALA A N 1
ATOM 1401 C CA . ALA A 1 191 ? 34.656 34.75 26.656 1 97.31 191 ALA A CA 1
ATOM 1402 C C . ALA A 1 191 ? 33.406 34.344 27.422 1 97.31 191 ALA A C 1
ATOM 1404 O O . ALA A 1 191 ? 33.5 33.438 28.281 1 97.31 191 ALA A O 1
ATOM 1405 N N . THR A 1 192 ? 32.281 35.031 27.172 1 98.12 192 THR A N 1
ATOM 1406 C CA . THR A 1 192 ? 31.047 34.688 27.875 1 98.12 192 THR A CA 1
ATOM 1407 C C . THR A 1 192 ? 29.891 34.625 26.891 1 98.12 192 THR A C 1
ATOM 1409 O O . THR A 1 192 ? 29.953 35.188 25.797 1 98.12 192 THR A O 1
ATOM 1412 N N . PRO A 1 193 ? 28.891 33.938 27.344 1 98.56 193 PRO A N 1
ATOM 1413 C CA . PRO A 1 193 ? 27.688 33.906 26.5 1 98.56 193 PRO A CA 1
ATOM 1414 C C . PRO A 1 193 ? 27.141 35.281 26.203 1 98.56 193 PRO A C 1
ATOM 1416 O O . PRO A 1 193 ? 26.703 35.562 25.078 1 98.56 193 PRO A O 1
ATOM 1419 N N . GLU A 1 194 ? 27.188 36.156 27.109 1 98.44 194 GLU A N 1
ATOM 1420 C CA . GLU A 1 194 ? 26.703 37.5 26.922 1 98.44 194 GLU A CA 1
ATOM 1421 C C . GLU A 1 194 ? 27.453 38.219 25.812 1 98.44 194 GLU A C 1
ATOM 1423 O O . GLU A 1 194 ? 26.844 38.875 24.953 1 98.44 194 GLU A O 1
ATOM 1428 N N . LEU A 1 195 ? 28.719 38 25.812 1 98.38 195 LEU A N 1
ATOM 1429 C CA . LEU A 1 195 ? 29.547 38.625 24.797 1 98.38 195 LEU A CA 1
ATOM 1430 C C . LEU A 1 195 ? 29.281 38.031 23.422 1 98.38 195 LEU A C 1
ATOM 1432 O O . LEU A 1 195 ? 29.344 38.719 22.406 1 98.38 195 LEU A O 1
ATOM 1436 N N . GLY A 1 196 ? 29.062 36.75 23.422 1 98.56 196 GLY A N 1
ATOM 1437 C CA . GLY A 1 196 ? 28.672 36.094 22.172 1 98.56 196 GLY A CA 1
ATOM 1438 C C . GLY A 1 196 ? 27.391 36.656 21.594 1 98.56 196 GLY A C 1
ATOM 1439 O O . GLY A 1 196 ? 27.297 36.906 20.375 1 98.56 196 GLY A O 1
ATOM 1440 N N . VAL A 1 197 ? 26.375 36.906 22.453 1 98.75 197 VAL A N 1
ATOM 1441 C CA . VAL A 1 197 ? 25.109 37.469 22.031 1 98.75 197 VAL A CA 1
ATOM 1442 C C . VAL A 1 197 ? 25.328 38.906 21.547 1 98.75 197 VAL A C 1
ATOM 1444 O O . VAL A 1 197 ? 24.797 39.312 20.516 1 98.75 197 VAL A O 1
ATOM 1447 N N . ARG A 1 198 ? 26.141 39.656 22.25 1 98.56 198 ARG A N 1
ATOM 1448 C CA . ARG A 1 198 ? 26.453 41.031 21.844 1 98.56 198 ARG A CA 1
ATOM 1449 C C . ARG A 1 198 ? 27.047 41.062 20.453 1 98.56 198 ARG A C 1
ATOM 1451 O O . ARG A 1 198 ? 26.641 41.906 19.625 1 98.56 198 ARG A O 1
ATOM 1458 N N . ALA A 1 199 ? 28 40.156 20.219 1 98.38 199 ALA A N 1
ATOM 1459 C CA . ALA A 1 199 ? 28.625 40.094 18.906 1 98.38 199 ALA A CA 1
ATOM 1460 C C . ALA A 1 199 ? 27.594 39.812 17.812 1 98.38 199 ALA A C 1
ATOM 1462 O O . ALA A 1 199 ? 27.625 40.438 16.75 1 98.38 199 ALA A O 1
ATOM 1463 N N . HIS A 1 200 ? 26.703 38.906 18.109 1 98.5 200 HIS A N 1
ATOM 1464 C CA . HIS A 1 200 ? 25.641 38.562 17.188 1 98.5 200 HIS A CA 1
ATOM 1465 C C . HIS A 1 200 ? 24.766 39.781 16.875 1 98.5 200 HIS A C 1
ATOM 1467 O O . HIS A 1 200 ? 24.547 40.125 15.711 1 98.5 200 HIS A O 1
ATOM 1473 N N . ILE A 1 201 ? 24.312 40.469 17.891 1 98.69 201 ILE A N 1
ATOM 1474 C CA . ILE A 1 201 ? 23.406 41.594 17.75 1 98.69 201 ILE A CA 1
ATOM 1475 C C . ILE A 1 201 ? 24.125 42.719 17 1 98.69 201 ILE A C 1
ATOM 1477 O O . ILE A 1 201 ? 23.516 43.375 16.141 1 98.69 201 ILE A O 1
ATOM 1481 N N . GLN A 1 202 ? 25.391 42.938 17.281 1 98.38 202 GLN A N 1
ATOM 1482 C CA . GLN A 1 202 ? 26.172 43.969 16.594 1 98.38 202 GLN A CA 1
ATOM 1483 C C . GLN A 1 202 ? 26.328 43.656 15.117 1 98.38 202 GLN A C 1
ATOM 1485 O O . GLN A 1 202 ? 26.297 44.562 14.273 1 98.38 202 GLN A O 1
ATOM 1490 N N . HIS A 1 203 ? 26.484 42.375 14.852 1 97.88 203 HIS A N 1
ATOM 1491 C CA . HIS A 1 203 ? 26.594 41.969 13.445 1 97.88 203 HIS A CA 1
ATOM 1492 C C . HIS A 1 203 ? 25.297 42.281 12.695 1 97.88 203 HIS A C 1
ATOM 1494 O O . HIS A 1 203 ? 25.328 42.781 11.578 1 97.88 203 HIS A O 1
ATOM 1500 N N . LEU A 1 204 ? 24.172 41.938 13.312 1 98.31 204 LEU A N 1
ATOM 1501 C CA . LEU A 1 204 ? 22.891 42.281 12.734 1 98.31 204 LEU A CA 1
ATOM 1502 C C . LEU A 1 204 ? 22.734 43.781 12.57 1 98.31 204 LEU A C 1
ATOM 1504 O O . LEU A 1 204 ? 22.234 44.25 11.555 1 98.31 204 LEU A O 1
ATOM 1508 N N . LEU A 1 205 ? 23.188 44.5 13.547 1 97.88 205 LEU A N 1
ATOM 1509 C CA . LEU A 1 205 ? 23.109 45.938 13.516 1 97.88 205 LEU A CA 1
ATOM 1510 C C . LEU A 1 205 ? 23.906 46.531 12.352 1 97.88 205 LEU A C 1
ATOM 1512 O O . LEU A 1 205 ? 23.469 47.438 11.672 1 97.88 205 LEU A O 1
ATOM 1516 N N . ALA A 1 206 ? 25.094 45.969 12.125 1 97.19 206 ALA A N 1
ATOM 1517 C CA . ALA A 1 206 ? 25.938 46.406 11.023 1 97.19 206 ALA A CA 1
ATOM 1518 C C . ALA A 1 206 ? 25.203 46.312 9.688 1 97.19 206 ALA A C 1
ATOM 1520 O O . ALA A 1 206 ? 25.406 47.125 8.781 1 97.19 206 ALA A O 1
ATOM 1521 N N . TYR A 1 207 ? 24.375 45.281 9.648 1 97.25 207 TYR A N 1
ATOM 1522 C CA . TYR A 1 207 ? 23.609 45.062 8.422 1 97.25 207 TYR A CA 1
ATOM 1523 C C . TYR A 1 207 ? 22.422 46.031 8.359 1 97.25 207 TYR A C 1
ATOM 1525 O O . TYR A 1 207 ? 22.125 46.562 7.297 1 97.25 207 TYR A O 1
ATOM 1533 N N . ALA A 1 208 ? 21.75 46.344 9.477 1 97.62 208 ALA A N 1
ATOM 1534 C CA . ALA A 1 208 ? 20.406 46.906 9.484 1 97.62 208 ALA A CA 1
ATOM 1535 C C . ALA A 1 208 ? 20.438 48.406 9.688 1 97.62 208 ALA A C 1
ATOM 1537 O O . ALA A 1 208 ? 19.453 49.094 9.406 1 97.62 208 ALA A O 1
ATOM 1538 N N . SER A 1 209 ? 21.562 48.875 10.195 1 96.25 209 SER A N 1
ATOM 1539 C CA . SER A 1 209 ? 21.594 50.281 10.594 1 96.25 209 SER A CA 1
ATOM 1540 C C . SER A 1 209 ? 22.969 50.875 10.359 1 96.25 209 SER A C 1
ATOM 1542 O O . SER A 1 209 ? 23.984 50.188 10.375 1 96.25 209 SER A O 1
ATOM 1544 N N . ARG A 1 210 ? 23.016 52.188 10.172 1 95 210 ARG A N 1
ATOM 1545 C CA . ARG A 1 210 ? 24.281 52.938 10.062 1 95 210 ARG A CA 1
ATOM 1546 C C . ARG A 1 210 ? 24.672 53.531 11.406 1 95 210 ARG A C 1
ATOM 1548 O O . ARG A 1 210 ? 25.781 54.062 11.547 1 95 210 ARG A O 1
ATOM 1555 N N . GLU A 1 211 ? 23.781 53.312 12.32 1 94.5 211 GLU A N 1
ATOM 1556 C CA . GLU A 1 211 ? 24.094 53.812 13.664 1 94.5 211 GLU A CA 1
ATOM 1557 C C . GLU A 1 211 ? 25.094 52.875 14.367 1 94.5 211 GLU A C 1
ATOM 1559 O O . GLU A 1 211 ? 25 51.656 14.25 1 94.5 211 GLU A O 1
ATOM 1564 N N . LEU A 1 212 ? 26.016 53.469 15.102 1 94.62 212 LEU A N 1
ATOM 1565 C CA . LEU A 1 212 ? 26.984 52.719 15.859 1 94.62 212 LEU A CA 1
ATOM 1566 C C . LEU A 1 212 ? 26.328 52.031 17.047 1 94.62 212 LEU A C 1
ATOM 1568 O O . LEU A 1 212 ? 25.375 52.562 17.625 1 94.62 212 LEU A O 1
ATOM 1572 N N . PRO A 1 213 ? 26.875 50.906 17.406 1 96.81 213 PRO A N 1
ATOM 1573 C CA . PRO A 1 213 ? 26.359 50.25 18.609 1 96.81 213 PRO A CA 1
ATOM 1574 C C . PRO A 1 213 ? 26.516 51.094 19.859 1 96.81 213 PRO A C 1
ATOM 1576 O O . PRO A 1 213 ? 27.469 51.875 19.969 1 96.81 213 PRO A O 1
ATOM 1579 N N . SER A 1 214 ? 25.531 50.906 20.75 1 97.06 214 SER A N 1
ATOM 1580 C CA . SER A 1 214 ? 25.594 51.625 22.016 1 97.06 214 SER A CA 1
ATOM 1581 C C . SER A 1 214 ? 26.625 51 22.953 1 97.06 214 SER A C 1
ATOM 1583 O O . SER A 1 214 ? 27.234 51.688 23.766 1 97.06 214 SER A O 1
ATOM 1585 N N . ALA A 1 215 ? 26.812 49.719 22.875 1 95.5 215 ALA A N 1
ATOM 1586 C CA . ALA A 1 215 ? 27.812 49 23.672 1 95.5 215 ALA A CA 1
ATOM 1587 C C . ALA A 1 215 ? 29.141 48.906 22.938 1 95.5 215 ALA A C 1
ATOM 1589 O O . ALA A 1 215 ? 29.203 49.094 21.719 1 95.5 215 ALA A O 1
ATOM 1590 N N . PRO A 1 216 ? 30.219 48.656 23.75 1 96.31 216 PRO A N 1
ATOM 1591 C CA . PRO A 1 216 ? 31.516 48.469 23.078 1 96.31 216 PRO A CA 1
ATOM 1592 C C . PRO A 1 216 ? 31.516 47.375 22.031 1 96.31 216 PRO A C 1
ATOM 1594 O O . PRO A 1 216 ? 30.906 46.312 22.25 1 96.31 216 PRO A O 1
ATOM 1597 N N . ILE A 1 217 ? 32.188 47.625 20.906 1 97.44 217 ILE A N 1
ATOM 1598 C CA . ILE A 1 217 ? 32.156 46.688 19.781 1 97.44 217 ILE A CA 1
ATOM 1599 C C . ILE A 1 217 ? 33.031 45.469 20.094 1 97.44 217 ILE A C 1
ATOM 1601 O O . ILE A 1 217 ? 34.219 45.594 20.422 1 97.44 217 ILE A O 1
ATOM 1605 N N . ILE A 1 218 ? 32.375 44.344 20 1 96.62 218 ILE A N 1
ATOM 1606 C CA . ILE A 1 218 ? 33.062 43.094 20.25 1 96.62 218 ILE A CA 1
ATOM 1607 C C . ILE A 1 218 ? 33.062 42.219 19 1 96.62 218 ILE A C 1
ATOM 1609 O O . ILE A 1 218 ? 33.875 41.312 18.844 1 96.62 218 ILE A O 1
ATOM 1613 N N . ASP A 1 219 ? 32.125 42.406 18.078 1 96.81 219 ASP A N 1
ATOM 1614 C CA . ASP A 1 219 ? 32.094 41.719 16.781 1 96.81 219 ASP A CA 1
ATOM 1615 C C . ASP A 1 219 ? 33.344 42 15.977 1 96.81 219 ASP A C 1
ATOM 1617 O O . ASP A 1 219 ? 33.594 43.125 15.531 1 96.81 219 ASP A O 1
ATOM 1621 N N . PRO A 1 220 ? 34.062 40.906 15.75 1 95.12 220 PRO A N 1
ATOM 1622 C CA . PRO A 1 220 ? 35.312 41.156 15.055 1 95.12 220 PRO A CA 1
ATOM 1623 C C . PRO A 1 220 ? 35.125 41.562 13.602 1 95.12 220 PRO A C 1
ATOM 1625 O O . PRO A 1 220 ? 36.094 42 12.953 1 95.12 220 PRO A O 1
ATOM 1628 N N . ARG A 1 221 ? 33.969 41.469 13.117 1 94.81 221 ARG A N 1
ATOM 1629 C CA . ARG A 1 221 ? 33.719 41.75 11.703 1 94.81 221 ARG A CA 1
ATOM 1630 C C . ARG A 1 221 ? 32.969 43.062 11.523 1 94.81 221 ARG A C 1
ATOM 1632 O O . ARG A 1 221 ? 32.625 43.438 10.398 1 94.81 221 ARG A O 1
ATOM 1639 N N . TYR A 1 222 ? 32.625 43.781 12.594 1 95.94 222 TYR A N 1
ATOM 1640 C CA . TYR A 1 222 ? 31.812 44.969 12.523 1 95.94 222 TYR A CA 1
ATOM 1641 C C . TYR A 1 222 ? 32.469 46.031 11.633 1 95.94 222 TYR A C 1
ATOM 1643 O O . TYR A 1 222 ? 31.844 46.5 10.68 1 95.94 222 TYR A O 1
ATOM 1651 N N . GLU A 1 223 ? 33.719 46.281 11.875 1 93.88 223 GLU A N 1
ATOM 1652 C CA . GLU A 1 223 ? 34.438 47.312 11.148 1 93.88 223 GLU A CA 1
ATOM 1653 C C . GLU A 1 223 ? 34.625 46.938 9.688 1 93.88 223 GLU A C 1
ATOM 1655 O O . GLU A 1 223 ? 34.625 47.812 8.805 1 93.88 223 GLU A O 1
ATOM 1660 N N . LEU A 1 224 ? 34.875 45.656 9.531 1 94.12 224 LEU A N 1
ATOM 1661 C CA . LEU A 1 224 ? 35.062 45.188 8.164 1 94.12 224 LEU A CA 1
ATOM 1662 C C . LEU A 1 224 ? 33.812 45.469 7.324 1 94.12 224 LEU A C 1
ATOM 1664 O O . LEU A 1 224 ? 33.938 45.906 6.176 1 94.12 224 LEU A O 1
ATOM 1668 N N . ILE A 1 225 ? 32.625 45.25 7.863 1 94.25 225 ILE A N 1
ATOM 1669 C CA . ILE A 1 225 ? 31.375 45.5 7.16 1 94.25 225 ILE A CA 1
ATOM 1670 C C . ILE A 1 225 ? 31.234 47 6.891 1 94.25 225 ILE A C 1
ATOM 1672 O O . ILE A 1 225 ? 30.906 47.406 5.777 1 94.25 225 ILE A O 1
ATOM 1676 N N . VAL A 1 226 ? 31.562 47.812 7.828 1 93.62 226 VAL A N 1
ATOM 1677 C CA . VAL A 1 226 ? 31.406 49.281 7.746 1 93.62 226 VAL A CA 1
ATOM 1678 C C . VAL A 1 226 ? 32.344 49.844 6.668 1 93.62 226 VAL A C 1
ATOM 1680 O O . VAL A 1 226 ? 31.922 50.688 5.871 1 93.62 226 VAL A O 1
ATOM 1683 N N . THR A 1 227 ? 33.531 49.281 6.574 1 94.56 227 THR A N 1
ATOM 1684 C CA . THR A 1 227 ? 34.531 49.875 5.727 1 94.56 227 THR A CA 1
ATOM 1685 C C . THR A 1 227 ? 34.562 49.25 4.348 1 94.56 227 THR A C 1
ATOM 1687 O O . THR A 1 227 ? 34.719 49.938 3.332 1 94.56 227 THR A O 1
ATOM 1690 N N . GLU A 1 228 ? 34.344 47.938 4.324 1 94.5 228 GLU A N 1
ATOM 1691 C CA . GLU A 1 228 ? 34.594 47.219 3.082 1 94.5 228 GLU A CA 1
ATOM 1692 C C . GLU A 1 228 ? 33.312 46.875 2.367 1 94.5 228 GLU A C 1
ATOM 1694 O O . GLU A 1 228 ? 33.312 46.5 1.189 1 94.5 228 GLU A O 1
ATOM 1699 N N . HIS A 1 229 ? 32.25 47.031 3.068 1 93.94 229 HIS A N 1
ATOM 1700 C CA . HIS A 1 229 ? 31 46.594 2.447 1 93.94 229 HIS A CA 1
ATOM 1701 C C . HIS A 1 229 ? 29.906 47.625 2.6 1 93.94 229 HIS A C 1
ATOM 1703 O O . HIS A 1 229 ? 28.859 47.344 3.203 1 93.94 229 HIS A O 1
ATOM 1709 N N . PRO A 1 230 ? 30 48.75 1.99 1 92.81 230 PRO A N 1
ATOM 1710 C CA . PRO A 1 230 ? 28.969 49.781 2.068 1 92.81 230 PRO A CA 1
ATOM 1711 C C . PRO A 1 230 ? 27.672 49.375 1.396 1 92.81 230 PRO A C 1
ATOM 1713 O O . PRO A 1 230 ? 26.609 49.938 1.69 1 92.81 230 PRO A O 1
ATOM 1716 N N . ASP A 1 231 ? 27.797 48.375 0.503 1 93.81 231 ASP A N 1
ATOM 1717 C CA . ASP A 1 231 ? 26.625 47.844 -0.2 1 93.81 231 ASP A CA 1
ATOM 1718 C C . ASP A 1 231 ? 25.734 47.062 0.744 1 93.81 231 ASP A C 1
ATOM 1720 O O . ASP A 1 231 ? 24.562 46.812 0.442 1 93.81 231 ASP A O 1
ATOM 1724 N N . ILE A 1 232 ? 26.297 46.688 1.896 1 94.69 232 ILE A N 1
ATOM 1725 C CA . ILE A 1 232 ? 25.594 45.875 2.873 1 94.69 232 ILE A CA 1
ATOM 1726 C C . ILE A 1 232 ? 25.297 46.719 4.121 1 94.69 232 ILE A C 1
ATOM 1728 O O . ILE A 1 232 ? 24.203 46.594 4.691 1 94.69 232 ILE A O 1
ATOM 1732 N N . HIS A 1 233 ? 26.172 47.531 4.492 1 96.19 233 HIS A N 1
ATOM 1733 C CA . HIS A 1 233 ? 26.094 48.281 5.734 1 96.19 233 HIS A CA 1
ATOM 1734 C C . HIS A 1 233 ? 24.875 49.188 5.75 1 96.19 233 HIS A C 1
ATOM 1736 O O . HIS A 1 233 ? 24.781 50.125 4.957 1 96.19 233 HIS A O 1
ATOM 1742 N N . GLY A 1 234 ? 23.906 48.812 6.637 1 96.31 234 GLY A N 1
ATOM 1743 C CA . GLY A 1 234 ? 22.719 49.625 6.824 1 96.31 234 GLY A CA 1
ATOM 1744 C C . GLY A 1 234 ? 21.688 49.406 5.734 1 96.31 234 GLY A C 1
ATOM 1745 O O . GLY A 1 234 ? 20.703 50.156 5.648 1 96.31 234 GLY A O 1
ATOM 1746 N N . GLN A 1 235 ? 21.922 48.469 4.855 1 96.19 235 GLN A N 1
ATOM 1747 C CA . GLN A 1 235 ? 21.078 48.312 3.684 1 96.19 235 GLN A CA 1
ATOM 1748 C C . GLN A 1 235 ? 20.141 47.125 3.83 1 96.19 235 GLN A C 1
ATOM 1750 O O . GLN A 1 235 ? 19.156 47 3.094 1 96.19 235 GLN A O 1
ATOM 1755 N N . ILE A 1 236 ? 20.406 46.281 4.734 1 97.5 236 ILE A N 1
ATOM 1756 C CA . ILE A 1 236 ? 19.625 45.062 4.957 1 97.5 236 ILE A CA 1
ATOM 1757 C C . ILE A 1 236 ? 18.688 45.281 6.152 1 97.5 236 ILE A C 1
ATOM 1759 O O . ILE A 1 236 ? 19.078 45.031 7.297 1 97.5 236 ILE A O 1
ATOM 1763 N N . THR A 1 237 ? 17.469 45.656 5.848 1 97.88 237 THR A N 1
ATOM 1764 C CA . THR A 1 237 ? 16.609 46.094 6.945 1 97.88 237 THR A CA 1
ATOM 1765 C C . THR A 1 237 ? 15.562 45.031 7.273 1 97.88 237 THR A C 1
ATOM 1767 O O . THR A 1 237 ? 14.914 45.094 8.32 1 97.88 237 THR A O 1
ATOM 1770 N N . HIS A 1 238 ? 15.422 44.062 6.363 1 98.25 238 HIS A N 1
ATOM 1771 C CA . HIS A 1 238 ? 14.43 43 6.559 1 98.25 238 HIS A CA 1
ATOM 1772 C C . HIS A 1 238 ? 15.102 41.625 6.68 1 98.25 238 HIS A C 1
ATOM 1774 O O . HIS A 1 238 ? 16.141 41.406 6.066 1 98.25 238 HIS A O 1
ATOM 1780 N N . TRP A 1 239 ? 14.477 40.812 7.457 1 98.06 239 TRP A N 1
ATOM 1781 C CA . TRP A 1 239 ? 15.062 39.5 7.73 1 98.06 239 TRP A CA 1
ATOM 1782 C C . TRP A 1 239 ? 15.242 38.688 6.445 1 98.06 239 TRP A C 1
ATOM 1784 O O . TRP A 1 239 ? 16.234 37.969 6.277 1 98.06 239 TRP A O 1
ATOM 1794 N N . THR A 1 240 ? 14.344 38.812 5.5 1 97.56 240 THR A N 1
ATOM 1795 C CA . THR A 1 240 ? 14.414 38.062 4.27 1 97.56 240 THR A CA 1
ATOM 1796 C C . THR A 1 240 ? 15.539 38.562 3.373 1 97.56 240 THR A C 1
ATOM 1798 O O . THR A 1 240 ? 15.969 37.844 2.453 1 97.56 240 THR A O 1
ATOM 1801 N N . GLN A 1 241 ? 16 39.75 3.631 1 96.75 241 GLN A N 1
ATOM 1802 C CA . GLN A 1 241 ? 17.094 40.312 2.855 1 96.75 241 GLN A CA 1
ATOM 1803 C C . GLN A 1 241 ? 18.438 39.688 3.268 1 96.75 241 GLN A C 1
ATOM 1805 O O . GLN A 1 241 ? 19.453 39.938 2.617 1 96.75 241 GLN A O 1
ATOM 1810 N N . LEU A 1 242 ? 18.391 38.906 4.266 1 96.69 242 LEU A N 1
ATOM 1811 C CA . LEU A 1 242 ? 19.594 38.188 4.66 1 96.69 242 LEU A CA 1
ATOM 1812 C C . LEU A 1 242 ? 19.859 37.031 3.707 1 96.69 242 LEU A C 1
ATOM 1814 O O . LEU A 1 242 ? 20.953 36.469 3.709 1 96.69 242 LEU A O 1
ATOM 1818 N N . ASN A 1 243 ? 18.875 36.688 2.916 1 95.81 243 ASN A N 1
ATOM 1819 C CA . ASN A 1 243 ? 19.062 35.656 1.903 1 95.81 243 ASN A CA 1
ATOM 1820 C C . ASN A 1 243 ? 20.188 36 0.937 1 95.81 243 ASN A C 1
ATOM 1822 O O . ASN A 1 243 ? 20.203 37.094 0.372 1 95.81 243 ASN A O 1
ATOM 1826 N N . GLY A 1 244 ? 21.141 35.125 0.804 1 93.12 244 GLY A N 1
ATOM 1827 C CA . GLY A 1 244 ? 22.219 35.344 -0.144 1 93.12 244 GLY A CA 1
ATOM 1828 C C . GLY A 1 244 ? 23.234 36.375 0.32 1 93.12 244 GLY A C 1
ATOM 1829 O O . GLY A 1 244 ? 24.141 36.75 -0.43 1 93.12 244 GLY A O 1
ATOM 1830 N N . VAL A 1 245 ? 23.125 36.844 1.54 1 93.06 245 VAL A N 1
ATOM 1831 C CA . VAL A 1 245 ? 24.047 37.844 2.084 1 93.06 245 VAL A CA 1
ATOM 1832 C C . VAL A 1 245 ? 24.703 37.312 3.357 1 93.06 245 VAL A C 1
ATOM 1834 O O . VAL A 1 245 ? 25.906 37.094 3.395 1 93.06 245 VAL A O 1
ATOM 1837 N N . TRP A 1 246 ? 23.828 37 4.289 1 91.38 246 TRP A N 1
ATOM 1838 C CA . TRP A 1 246 ? 24.312 36.375 5.523 1 91.38 246 TRP A CA 1
ATOM 1839 C C . TRP A 1 246 ? 24.594 34.906 5.32 1 91.38 246 TRP A C 1
ATOM 1841 O O . TRP A 1 246 ? 25.625 34.406 5.758 1 91.38 246 TRP A O 1
ATOM 1851 N N . ALA A 1 247 ? 23.609 34.219 4.734 1 82.25 247 ALA A N 1
ATOM 1852 C CA . ALA A 1 247 ? 23.719 32.812 4.391 1 82.25 247 ALA A CA 1
ATOM 1853 C C . ALA A 1 247 ? 23.797 32.625 2.877 1 82.25 247 ALA A C 1
ATOM 1855 O O . ALA A 1 247 ? 22.859 32.969 2.156 1 82.25 247 ALA A O 1
ATOM 1856 N N . VAL A 1 248 ? 24.875 32.094 2.396 1 76.5 248 VAL A N 1
ATOM 1857 C CA . VAL A 1 248 ? 25.062 31.875 0.968 1 76.5 248 VAL A CA 1
ATOM 1858 C C . VAL A 1 248 ? 25.156 30.375 0.682 1 76.5 248 VAL A C 1
ATOM 1860 O O . VAL A 1 248 ? 25.984 29.672 1.257 1 76.5 248 VAL A O 1
ATOM 1863 N N . PRO A 1 249 ? 24.125 29.938 -0.247 1 78.19 249 PRO A N 1
ATOM 1864 C CA . PRO A 1 249 ? 23.172 30.734 -1.027 1 78.19 249 PRO A CA 1
ATOM 1865 C C . PRO A 1 249 ? 21.922 31.094 -0.239 1 78.19 249 PRO A C 1
ATOM 1867 O O . PRO A 1 249 ? 21.281 32.094 -0.516 1 78.19 249 PRO A O 1
ATOM 1870 N N . GLY A 1 250 ? 21.609 30.328 0.709 1 88.06 250 GLY A N 1
ATOM 1871 C CA . GLY A 1 250 ? 20.5 30.5 1.636 1 88.06 250 GLY A CA 1
ATOM 1872 C C . GLY A 1 250 ? 19.281 31.141 0.995 1 88.06 250 GLY A C 1
ATOM 1873 O O . GLY A 1 250 ? 18.875 32.25 1.386 1 88.06 250 GLY A O 1
ATOM 1874 N N . LYS A 1 251 ? 18.531 30.5 0.084 1 92 251 LYS A N 1
ATOM 1875 C CA . LYS A 1 251 ? 17.438 31.062 -0.724 1 92 251 LYS A CA 1
ATOM 1876 C C . LYS A 1 251 ? 16.203 31.328 0.125 1 92 251 LYS A C 1
ATOM 1878 O O . LYS A 1 251 ? 15.383 32.188 -0.213 1 92 251 LYS A O 1
ATOM 1883 N N . THR A 1 252 ? 16.094 30.672 1.26 1 96.19 252 THR A N 1
ATOM 1884 C CA . THR A 1 252 ? 14.938 30.859 2.133 1 96.19 252 THR A CA 1
ATOM 1885 C C . THR A 1 252 ? 15.383 31.047 3.58 1 96.19 252 THR A C 1
ATOM 1887 O O . THR A 1 252 ? 14.664 30.672 4.508 1 96.19 252 THR A O 1
ATOM 1890 N N . TYR A 1 253 ? 16.609 31.625 3.756 1 96.25 253 TYR A N 1
ATOM 1891 C CA . TYR A 1 253 ? 17.234 31.75 5.07 1 96.25 253 TYR A CA 1
ATOM 1892 C C . TYR A 1 253 ? 16.375 32.594 6.004 1 96.25 253 TYR A C 1
ATOM 1894 O O . TYR A 1 253 ? 16 32.156 7.098 1 96.25 253 TYR A O 1
ATOM 1902 N N . GLY A 1 254 ? 15.969 33.781 5.566 1 97.5 254 GLY A N 1
ATOM 1903 C CA . GLY A 1 254 ? 15.117 34.656 6.367 1 97.5 254 GLY A CA 1
ATOM 1904 C C . GLY A 1 254 ? 13.758 34.062 6.664 1 97.5 254 GLY A C 1
ATOM 1905 O O . GLY A 1 254 ? 13.258 34.156 7.785 1 97.5 254 GLY A O 1
ATOM 1906 N N . GLN A 1 255 ? 13.25 33.406 5.66 1 96.81 255 GLN A N 1
ATOM 1907 C CA . GLN A 1 255 ? 11.953 32.75 5.816 1 96.81 255 GLN A CA 1
ATOM 1908 C C . GLN A 1 255 ? 12.016 31.641 6.863 1 96.81 255 GLN A C 1
ATOM 1910 O O . GLN A 1 255 ? 11.086 31.484 7.656 1 96.81 255 GLN A O 1
ATOM 1915 N N . ASP A 1 256 ? 13.094 30.969 6.91 1 97.19 256 ASP A N 1
ATOM 1916 C CA . ASP A 1 256 ? 13.258 29.891 7.883 1 97.19 256 ASP A CA 1
ATOM 1917 C C . ASP A 1 256 ? 13.312 30.453 9.305 1 97.19 256 ASP A C 1
ATOM 1919 O O . ASP A 1 256 ? 12.727 29.875 10.227 1 97.19 256 ASP A O 1
ATOM 1923 N N . ILE A 1 257 ? 13.961 31.531 9.414 1 97.69 257 ILE A N 1
ATOM 1924 C CA . ILE A 1 257 ? 14.062 32.188 10.719 1 97.69 257 ILE A CA 1
ATOM 1925 C C . ILE A 1 257 ? 12.672 32.625 11.18 1 97.69 257 ILE A C 1
ATOM 1927 O O . ILE A 1 257 ? 12.297 32.375 12.336 1 97.69 257 ILE A O 1
ATOM 1931 N N . LEU A 1 258 ? 11.984 33.125 10.273 1 97.19 258 LEU A N 1
ATOM 1932 C CA . LEU A 1 258 ? 10.672 33.656 10.617 1 97.19 258 LEU A CA 1
ATOM 1933 C C . LEU A 1 258 ? 9.688 32.531 10.906 1 97.19 258 LEU A C 1
ATOM 1935 O O . LEU A 1 258 ? 8.773 32.688 11.711 1 97.19 258 LEU A O 1
ATOM 1939 N N . ARG A 1 259 ? 9.93 31.391 10.305 1 96.38 259 ARG A N 1
ATOM 1940 C CA . ARG A 1 259 ? 9.117 30.219 10.641 1 96.38 259 ARG A CA 1
ATOM 1941 C C . ARG A 1 259 ? 9.352 29.781 12.086 1 96.38 259 ARG A C 1
ATOM 1943 O O . ARG A 1 259 ? 8.406 29.422 12.789 1 96.38 259 ARG A O 1
ATOM 1950 N N . LEU A 1 260 ? 10.555 29.797 12.516 1 97.19 260 LEU A N 1
ATOM 1951 C CA . LEU A 1 260 ? 10.867 29.484 13.906 1 97.19 260 LEU A CA 1
ATOM 1952 C C . LEU A 1 260 ? 10.211 30.484 14.844 1 97.19 260 LEU A C 1
ATOM 1954 O O . LEU A 1 260 ? 9.68 30.109 15.891 1 97.19 260 LEU A O 1
ATOM 1958 N N . TRP A 1 261 ? 10.266 31.719 14.391 1 96.94 261 TRP A N 1
ATOM 1959 C CA . TRP A 1 261 ? 9.664 32.781 15.172 1 96.94 261 TRP A CA 1
ATOM 1960 C C . TRP A 1 261 ? 8.164 32.562 15.336 1 96.94 261 TRP A C 1
ATOM 1962 O O . TRP A 1 261 ? 7.629 32.688 16.438 1 96.94 261 TRP A O 1
ATOM 1972 N N . ALA A 1 262 ? 7.594 32.188 14.289 1 95.19 262 ALA A N 1
ATOM 1973 C CA . ALA A 1 262 ? 6.16 31.906 14.32 1 95.19 262 ALA A CA 1
ATOM 1974 C C . ALA A 1 262 ? 5.855 30.734 15.25 1 95.19 262 ALA A C 1
ATOM 1976 O O . ALA A 1 262 ? 4.895 30.781 16.016 1 95.19 262 ALA A O 1
ATOM 1977 N N . ALA A 1 263 ? 6.645 29.781 15.156 1 95.25 263 ALA A N 1
ATOM 1978 C CA . ALA A 1 263 ? 6.465 28.594 15.992 1 95.25 263 ALA A CA 1
ATOM 1979 C C . ALA A 1 263 ? 6.645 28.938 17.469 1 95.25 263 ALA A C 1
ATOM 1981 O O . ALA A 1 263 ? 5.902 28.438 18.328 1 95.25 263 ALA A O 1
ATOM 1982 N N . ALA A 1 264 ? 7.555 29.766 17.719 1 96.06 264 ALA A N 1
ATOM 1983 C CA . ALA A 1 264 ? 7.871 30.109 19.094 1 96.06 264 ALA A CA 1
ATOM 1984 C C . ALA A 1 264 ? 6.719 30.891 19.734 1 96.06 264 ALA A C 1
ATOM 1986 O O . ALA A 1 264 ? 6.48 30.766 20.938 1 96.06 264 ALA A O 1
ATOM 1987 N N . LYS A 1 265 ? 6.07 31.625 18.984 1 94.19 265 LYS A N 1
ATOM 1988 C CA . LYS A 1 265 ? 5.031 32.469 19.562 1 94.19 265 LYS A CA 1
ATOM 1989 C C . LYS A 1 265 ? 3.652 31.844 19.375 1 94.19 265 LYS A C 1
ATOM 1991 O O . LYS A 1 265 ? 2.643 32.406 19.781 1 94.19 265 LYS A O 1
ATOM 1996 N N . ALA A 1 266 ? 3.59 30.719 18.797 1 95 266 ALA A N 1
ATOM 1997 C CA . ALA A 1 266 ? 2.311 30.062 18.547 1 95 266 ALA A CA 1
ATOM 1998 C C . ALA A 1 266 ? 1.615 29.703 19.859 1 95 266 ALA A C 1
ATOM 2000 O O . ALA A 1 266 ? 2.26 29.25 20.812 1 95 266 ALA A O 1
ATOM 2001 N N . PRO A 1 267 ? 0.338 29.984 19.906 1 96.25 267 PRO A N 1
ATOM 2002 C CA . PRO A 1 267 ? -0.389 29.609 21.109 1 96.25 267 PRO A CA 1
ATOM 2003 C C . PRO A 1 267 ? -0.419 28.094 21.344 1 96.25 267 PRO A C 1
ATOM 2005 O O . PRO A 1 267 ? -0.567 27.328 20.391 1 96.25 267 PRO A O 1
ATOM 2008 N N . ASP A 1 268 ? -0.213 27.781 22.609 1 94.31 268 ASP A N 1
ATOM 2009 C CA . ASP A 1 268 ? -0.329 26.391 23.047 1 94.31 268 ASP A CA 1
ATOM 2010 C C . ASP A 1 268 ? -0.976 26.297 24.438 1 94.31 268 ASP A C 1
ATOM 2012 O O . ASP A 1 268 ? -1.501 27.297 24.938 1 94.31 268 ASP A O 1
ATOM 2016 N N . GLY A 1 269 ? -1.132 25.172 24.969 1 95.12 269 GLY A N 1
ATOM 2017 C CA . GLY A 1 269 ? -1.864 24.984 26.203 1 95.12 269 GLY A CA 1
ATOM 2018 C C . GLY A 1 269 ? -0.997 25.156 27.438 1 95.12 269 GLY A C 1
ATOM 2019 O O . GLY A 1 269 ? -1.422 24.828 28.547 1 95.12 269 GLY A O 1
ATOM 2020 N N . SER A 1 270 ? 0.18 25.719 27.328 1 94.62 270 SER A N 1
ATOM 2021 C CA . SER A 1 270 ? 1.11 25.828 28.453 1 94.62 270 SER A CA 1
ATOM 2022 C C . SER A 1 270 ? 0.81 27.047 29.297 1 94.62 270 SER A C 1
ATOM 2024 O O . SER A 1 270 ? 0.113 27.969 28.859 1 94.62 270 SER A O 1
ATOM 2026 N N . ASP A 1 271 ? 1.365 27.078 30.469 1 96 271 ASP A N 1
ATOM 2027 C CA . ASP A 1 271 ? 1.245 28.234 31.344 1 96 271 ASP A CA 1
ATOM 2028 C C . ASP A 1 271 ? 1.937 29.453 30.734 1 96 271 ASP A C 1
ATOM 2030 O O . ASP A 1 271 ? 1.447 30.578 30.875 1 96 271 ASP A O 1
ATOM 2034 N N . THR A 1 272 ? 2.992 29.172 30.109 1 94.88 272 THR A N 1
ATOM 2035 C CA . THR A 1 272 ? 3.75 30.234 29.469 1 94.88 272 THR A CA 1
ATOM 2036 C C . THR A 1 272 ? 2.92 30.906 28.375 1 94.88 272 THR A C 1
ATOM 2038 O O . THR A 1 272 ? 2.895 32.125 28.266 1 94.88 272 THR A O 1
ATOM 2041 N N . SER A 1 273 ? 2.297 30.141 27.656 1 95.94 273 SER A N 1
ATOM 2042 C CA . SER A 1 273 ? 1.441 30.672 26.594 1 95.94 273 SER A CA 1
ATOM 2043 C C . SER A 1 273 ? 0.261 31.438 27.172 1 95.94 273 SER A C 1
ATOM 2045 O O . SER A 1 273 ? -0.126 32.469 26.641 1 95.94 273 SER A O 1
ATOM 2047 N N . LEU A 1 274 ? -0.334 30.953 28.25 1 97.31 274 LEU A N 1
ATOM 2048 C CA . LEU A 1 274 ? -1.438 31.672 28.891 1 97.31 274 LEU A CA 1
ATOM 2049 C C . LEU A 1 274 ? -0.984 33.031 29.391 1 97.31 274 LEU A C 1
ATOM 2051 O O . LEU A 1 274 ? -1.686 34.031 29.219 1 97.31 274 LEU A O 1
ATOM 2055 N N . ALA A 1 275 ? 0.167 33.031 30.031 1 96.94 275 ALA A N 1
ATOM 2056 C CA . ALA A 1 275 ? 0.708 34.312 30.531 1 96.94 275 ALA A CA 1
ATOM 2057 C C . ALA A 1 275 ? 0.908 35.281 29.391 1 96.94 275 ALA A C 1
ATOM 2059 O O . ALA A 1 275 ? 0.554 36.469 29.5 1 96.94 275 ALA A O 1
ATOM 2060 N N . ALA A 1 276 ? 1.488 34.781 28.344 1 96.06 276 ALA A N 1
ATOM 2061 C CA . ALA A 1 276 ? 1.683 35.625 27.172 1 96.06 276 ALA A CA 1
ATOM 2062 C C . ALA A 1 276 ? 0.347 36.125 26.625 1 96.06 276 ALA A C 1
ATOM 2064 O O . ALA A 1 276 ? 0.22 37.312 26.25 1 96.06 276 ALA A O 1
ATOM 2065 N N . ALA A 1 277 ? -0.626 35.312 26.594 1 97.75 277 ALA A N 1
ATOM 2066 C CA . ALA A 1 277 ? -1.955 35.625 26.078 1 97.75 277 ALA A CA 1
ATOM 2067 C C . ALA A 1 277 ? -2.611 36.719 26.953 1 97.75 277 ALA A C 1
ATOM 2069 O O . ALA A 1 277 ? -3.201 37.656 26.422 1 97.75 277 ALA A O 1
ATOM 2070 N N . MET A 1 278 ? -2.506 36.531 28.219 1 97.88 278 MET A N 1
ATOM 2071 C CA . MET A 1 278 ? -3.061 37.531 29.156 1 97.88 278 MET A CA 1
ATOM 2072 C C . MET A 1 278 ? -2.416 38.906 28.953 1 97.88 278 MET A C 1
ATOM 2074 O O . MET A 1 278 ? -3.105 39.906 28.938 1 97.88 278 MET A O 1
ATOM 2078 N N . ALA A 1 279 ? -1.175 38.875 28.781 1 95.94 279 ALA A N 1
ATOM 2079 C CA . ALA A 1 279 ? -0.449 40.094 28.547 1 95.94 279 ALA A CA 1
ATOM 2080 C C . ALA A 1 279 ? -0.904 40.75 27.25 1 95.94 279 ALA A C 1
ATOM 2082 O O . ALA A 1 279 ? -1.062 42 27.188 1 95.94 279 ALA A O 1
ATOM 2083 N N . LYS A 1 280 ? -1.106 39.969 26.234 1 95.56 280 LYS A N 1
ATOM 2084 C CA . LYS A 1 280 ? -1.561 40.5 24.953 1 95.56 280 LYS A CA 1
ATOM 2085 C C . LYS A 1 280 ? -2.9 41.219 25.094 1 95.56 280 LYS A C 1
ATOM 2087 O O . LYS A 1 280 ? -3.076 42.312 24.578 1 95.56 280 LYS A O 1
ATOM 2092 N N . VAL A 1 281 ? -3.838 40.594 25.797 1 97.75 281 VAL A N 1
ATOM 2093 C CA . VAL A 1 281 ? -5.168 41.188 25.969 1 97.75 281 VAL A CA 1
ATOM 2094 C C . VAL A 1 281 ? -5.078 42.438 26.828 1 97.75 281 VAL A C 1
ATOM 2096 O O . VAL A 1 281 ? -5.734 43.438 26.547 1 97.75 281 VAL A O 1
ATOM 2099 N N . LYS A 1 282 ? -4.301 42.344 27.875 1 97.19 282 LYS A N 1
ATOM 2100 C CA . LYS A 1 282 ? -4.117 43.5 28.75 1 97.19 282 LYS A CA 1
ATOM 2101 C C . LYS A 1 282 ? -3.553 44.688 27.984 1 97.19 282 LYS A C 1
ATOM 2103 O O . LYS A 1 282 ? -4.004 45.812 28.156 1 97.19 282 LYS A O 1
ATOM 2108 N N . ASN A 1 283 ? -2.596 44.469 27.156 1 95.25 283 ASN A N 1
ATOM 2109 C CA . ASN A 1 283 ? -1.891 45.5 26.422 1 95.25 283 ASN A CA 1
ATOM 2110 C C . ASN A 1 283 ? -2.723 46.031 25.25 1 95.25 283 ASN A C 1
ATOM 2112 O O . ASN A 1 283 ? -2.537 47.156 24.812 1 95.25 283 ASN A O 1
ATOM 2116 N N . ALA A 1 284 ? -3.637 45.188 24.75 1 95.62 284 ALA A N 1
ATOM 2117 C CA . ALA A 1 284 ? -4.461 45.562 23.609 1 95.62 284 ALA A CA 1
ATOM 2118 C C . ALA A 1 284 ? -5.895 45.062 23.766 1 95.62 284 ALA A C 1
ATOM 2120 O O . ALA A 1 284 ? -6.363 44.25 22.984 1 95.62 284 ALA A O 1
ATOM 2121 N N . PRO A 1 285 ? -6.648 45.656 24.625 1 96.5 285 PRO A N 1
ATOM 2122 C CA . PRO A 1 285 ? -7.992 45.188 24.938 1 96.5 285 PRO A CA 1
ATOM 2123 C C . PRO A 1 285 ? -8.984 45.406 23.797 1 96.5 285 PRO A C 1
ATOM 2125 O O . PRO A 1 285 ? -10.062 44.812 23.797 1 96.5 285 PRO A O 1
ATOM 2128 N N . ASP A 1 286 ? -8.594 46.25 22.812 1 97.5 286 ASP A N 1
ATOM 2129 C CA . ASP A 1 286 ? -9.508 46.531 21.703 1 97.5 286 ASP A CA 1
ATOM 2130 C C . ASP A 1 286 ? -9.062 45.812 20.438 1 97.5 286 ASP A C 1
ATOM 2132 O O . ASP A 1 286 ? -9.562 46.094 19.344 1 97.5 286 ASP A O 1
ATOM 2136 N N . ASP A 1 287 ? -8.164 44.906 20.578 1 96.12 287 ASP A N 1
ATOM 2137 C CA . ASP A 1 287 ? -7.652 44.156 19.438 1 96.12 287 ASP A CA 1
ATOM 2138 C C . ASP A 1 287 ? -8.219 42.75 19.422 1 96.12 287 ASP A C 1
ATOM 2140 O O . ASP A 1 287 ? -7.934 41.938 20.312 1 96.12 287 ASP A O 1
ATOM 2144 N N . ALA A 1 288 ? -8.906 42.406 18.344 1 97.5 288 ALA A N 1
ATOM 2145 C CA . ALA A 1 288 ? -9.523 41.094 18.203 1 97.5 288 ALA A CA 1
ATOM 2146 C C . ALA A 1 288 ? -8.469 39.969 18.234 1 97.5 288 ALA A C 1
ATOM 2148 O O . ALA A 1 288 ? -8.719 38.875 18.766 1 97.5 288 ALA A O 1
ATOM 2149 N N . SER A 1 289 ? -7.289 40.281 17.719 1 96.62 289 SER A N 1
ATOM 2150 C CA . SER A 1 289 ? -6.242 39.25 17.594 1 96.62 289 SER A CA 1
ATOM 2151 C C . SER A 1 289 ? -5.762 38.812 18.969 1 96.62 289 SER A C 1
ATOM 2153 O O . SER A 1 289 ? -5.379 37.656 19.156 1 96.62 289 SER A O 1
ATOM 2155 N N . ALA A 1 290 ? -5.77 39.688 19.906 1 97.06 290 ALA A N 1
ATOM 2156 C CA . ALA A 1 290 ? -5.371 39.344 21.266 1 97.06 290 ALA A CA 1
ATOM 2157 C C . ALA A 1 290 ? -6.332 38.312 21.891 1 97.06 290 ALA A C 1
ATOM 2159 O O . ALA A 1 290 ? -5.902 37.344 22.5 1 97.06 290 ALA A O 1
ATOM 2160 N N . TYR A 1 291 ? -7.609 38.531 21.625 1 98.44 291 TYR A N 1
ATOM 2161 C CA . TYR A 1 291 ? -8.625 37.625 22.141 1 98.44 291 TYR A CA 1
ATOM 2162 C C . TYR A 1 291 ? -8.578 36.281 21.406 1 98.44 291 TYR A C 1
ATOM 2164 O O . TYR A 1 291 ? -8.781 35.25 22 1 98.44 291 TYR A O 1
ATOM 2172 N N . LEU A 1 292 ? -8.305 36.375 20.109 1 98.31 292 LEU A N 1
ATOM 2173 C CA . LEU A 1 292 ? -8.164 35.125 19.359 1 98.31 292 LEU A CA 1
ATOM 2174 C C . LEU A 1 292 ? -7.02 34.281 19.906 1 98.31 292 LEU A C 1
ATOM 2176 O O . LEU A 1 292 ? -7.176 33.062 20.125 1 98.31 292 LEU A O 1
ATOM 2180 N N . TYR A 1 293 ? -5.891 34.875 20.125 1 97.88 293 TYR A N 1
ATOM 2181 C CA . TYR A 1 293 ? -4.73 34.188 20.672 1 97.88 293 TYR A CA 1
ATOM 2182 C C . TYR A 1 293 ? -5.062 33.531 22 1 97.88 293 TYR A C 1
ATOM 2184 O O . TYR A 1 293 ? -4.824 32.344 22.188 1 97.88 293 TYR A O 1
ATOM 2192 N N . ARG A 1 294 ? -5.688 34.281 22.922 1 98.44 294 ARG A N 1
ATOM 2193 C CA . ARG A 1 294 ? -6.004 33.75 24.234 1 98.44 294 ARG A CA 1
ATOM 2194 C C . ARG A 1 294 ? -7.082 32.656 24.141 1 98.44 294 ARG A C 1
ATOM 2196 O O . ARG A 1 294 ? -7.035 31.672 24.875 1 98.44 294 ARG A O 1
ATOM 2203 N N . GLY A 1 295 ? -7.992 32.906 23.25 1 98.69 295 GLY A N 1
ATOM 2204 C CA . GLY A 1 295 ? -9.016 31.891 23.031 1 98.69 295 GLY A CA 1
ATOM 2205 C C . GLY A 1 295 ? -8.453 30.547 22.625 1 98.69 295 GLY A C 1
ATOM 2206 O O . GLY A 1 295 ? -8.891 29.5 23.109 1 98.69 295 GLY A O 1
ATOM 2207 N N . ILE A 1 296 ? -7.5 30.609 21.766 1 98.5 296 ILE A N 1
ATOM 2208 C CA . ILE A 1 296 ? -6.859 29.375 21.297 1 98.5 296 ILE A CA 1
ATOM 2209 C C . ILE A 1 296 ? -6.129 28.703 22.469 1 98.5 296 ILE A C 1
ATOM 2211 O O . ILE A 1 296 ? -6.184 27.484 22.609 1 98.5 296 ILE A O 1
ATOM 2215 N N . VAL A 1 297 ? -5.461 29.453 23.25 1 98.19 297 VAL A N 1
ATOM 2216 C CA . VAL A 1 297 ? -4.766 28.922 24.406 1 98.19 297 VAL A CA 1
ATOM 2217 C C . VAL A 1 297 ? -5.766 28.219 25.328 1 98.19 297 VAL A C 1
ATOM 2219 O O . VAL A 1 297 ? -5.535 27.094 25.766 1 98.19 297 VAL A O 1
ATOM 2222 N N . TYR A 1 298 ? -6.918 28.891 25.594 1 98.5 298 TYR A N 1
ATOM 2223 C CA . TYR A 1 298 ? -7.945 28.312 26.453 1 98.5 298 TYR A CA 1
ATOM 2224 C C . TYR A 1 298 ? -8.5 27.031 25.844 1 98.5 298 TYR A C 1
ATOM 2226 O O . TYR A 1 298 ? -8.742 26.047 26.562 1 98.5 298 TYR A O 1
ATOM 2234 N N . GLU A 1 299 ? -8.703 27.062 24.609 1 97.88 299 GLU A N 1
ATOM 2235 C CA . GLU A 1 299 ? -9.203 25.875 23.953 1 97.88 299 GLU A CA 1
ATOM 2236 C C . GLU A 1 299 ? -8.234 24.703 24.109 1 97.88 299 GLU A C 1
ATOM 2238 O O . GLU A 1 299 ? -8.648 23.594 24.422 1 97.88 299 GLU A O 1
ATOM 2243 N N . LYS A 1 300 ? -6.961 24.953 23.875 1 97.06 300 LYS A N 1
ATOM 2244 C CA . LYS A 1 300 ? -5.938 23.922 23.984 1 97.06 300 LYS A CA 1
ATOM 2245 C C . LYS A 1 300 ? -5.812 23.422 25.422 1 97.06 300 LYS A C 1
ATOM 2247 O O . LYS A 1 300 ? -5.41 22.281 25.641 1 97.06 300 LYS A O 1
ATOM 2252 N N . ARG A 1 301 ? -6.227 24.219 26.297 1 97 301 ARG A N 1
ATOM 2253 C CA . ARG A 1 301 ? -6.207 23.844 27.703 1 97 301 ARG A CA 1
ATOM 2254 C C . ARG A 1 301 ? -7.5 23.141 28.109 1 97 301 ARG A C 1
ATOM 2256 O O . ARG A 1 301 ? -7.652 22.719 29.25 1 97 301 ARG A O 1
ATOM 2263 N N . GLY A 1 302 ? -8.477 23.125 27.266 1 96.69 302 GLY A N 1
ATOM 2264 C CA . GLY A 1 302 ? -9.742 22.469 27.516 1 96.69 302 GLY A CA 1
ATOM 2265 C C . GLY A 1 302 ? -10.75 23.359 28.219 1 96.69 302 GLY A C 1
ATOM 2266 O O . GLY A 1 302 ? -11.836 22.906 28.594 1 96.69 302 GLY A O 1
ATOM 2267 N N . ASP A 1 303 ? -10.312 24.594 28.406 1 97.75 303 ASP A N 1
ATOM 2268 C CA . ASP A 1 303 ? -11.242 25.562 29 1 97.75 303 ASP A CA 1
ATOM 2269 C C . ASP A 1 303 ? -12.141 26.188 27.938 1 97.75 303 ASP A C 1
ATOM 2271 O O . ASP A 1 303 ? -11.945 27.344 27.547 1 97.75 303 ASP A O 1
ATOM 2275 N N . LEU A 1 304 ? -13.164 25.547 27.594 1 97.94 304 LEU A N 1
ATOM 2276 C CA . LEU A 1 304 ? -14 25.922 26.453 1 97.94 304 LEU A CA 1
ATOM 2277 C C . LEU A 1 304 ? -14.859 27.141 26.797 1 97.94 304 LEU A C 1
ATOM 2279 O O . LEU A 1 304 ? -15.195 27.922 25.906 1 97.94 304 LEU A O 1
ATOM 2283 N N . THR A 1 305 ? -15.188 27.312 28.047 1 98.31 305 THR A N 1
ATOM 2284 C CA . THR A 1 305 ? -15.969 28.469 28.469 1 98.31 305 THR A CA 1
ATOM 2285 C C . THR A 1 305 ? -15.18 29.766 28.25 1 98.31 305 THR A C 1
ATOM 2287 O O . THR A 1 305 ? -15.688 30.719 27.656 1 98.31 305 THR A O 1
ATOM 2290 N N . ALA A 1 306 ? -13.938 29.734 28.719 1 98.62 306 ALA A N 1
ATOM 2291 C CA . ALA A 1 306 ? -13.078 30.906 28.531 1 98.62 306 ALA A CA 1
ATOM 2292 C C . ALA A 1 306 ? -12.797 31.141 27.047 1 98.62 306 ALA A C 1
ATOM 2294 O O . ALA A 1 306 ? -12.789 32.281 26.594 1 98.62 306 ALA A O 1
ATOM 2295 N N . ALA A 1 307 ? -12.562 30.062 26.375 1 98.69 307 ALA A N 1
ATOM 2296 C CA . ALA A 1 307 ? -12.352 30.172 24.938 1 98.69 307 ALA A CA 1
ATOM 2297 C C . ALA A 1 307 ? -13.547 30.828 24.25 1 98.69 307 ALA A C 1
ATOM 2299 O O . ALA A 1 307 ? -13.391 31.703 23.406 1 98.69 307 ALA A O 1
ATOM 2300 N N . HIS A 1 308 ? -14.766 30.406 24.625 1 98.62 308 HIS A N 1
ATOM 2301 C CA . HIS A 1 308 ? -16 30.953 24.062 1 98.62 308 HIS A CA 1
ATOM 2302 C C . HIS A 1 308 ? -16.094 32.469 24.297 1 98.62 308 HIS A C 1
ATOM 2304 O O . HIS A 1 308 ? -16.422 33.219 23.375 1 98.62 308 HIS A O 1
ATOM 2310 N N . SER A 1 309 ? -15.812 32.812 25.484 1 98.62 309 SER A N 1
ATOM 2311 C CA . SER A 1 309 ? -15.852 34.219 25.828 1 98.62 309 SER A CA 1
ATOM 2312 C C . SER A 1 309 ? -14.875 35.031 24.953 1 98.62 309 SER A C 1
ATOM 2314 O O . SER A 1 309 ? -15.242 36.062 24.391 1 98.62 309 SER A O 1
ATOM 2316 N N . ASP A 1 310 ? -13.711 34.5 24.797 1 98.81 310 ASP A N 1
ATOM 2317 C CA . ASP A 1 310 ? -12.672 35.219 24.031 1 98.81 310 ASP A CA 1
ATOM 2318 C C . ASP A 1 310 ? -13 35.219 22.547 1 98.81 310 ASP A C 1
ATOM 2320 O O . ASP A 1 310 ? -12.859 36.25 21.891 1 98.81 310 ASP A O 1
ATOM 2324 N N . PHE A 1 311 ? -13.445 34.125 22.016 1 98.75 311 PHE A N 1
ATOM 2325 C CA . PHE A 1 311 ? -13.797 34.094 20.594 1 98.75 311 PHE A CA 1
ATOM 2326 C C . PHE A 1 311 ? -14.984 35 20.312 1 98.75 311 PHE A C 1
ATOM 2328 O O . PHE A 1 311 ? -15.055 35.625 19.25 1 98.75 311 PHE A O 1
ATOM 2335 N N . THR A 1 312 ? -15.93 35.094 21.234 1 98.75 312 THR A N 1
ATOM 2336 C CA . THR A 1 312 ? -17.047 36 21.109 1 98.75 312 THR A CA 1
ATOM 2337 C C . THR A 1 312 ? -16.562 37.438 21.109 1 98.75 312 THR A C 1
ATOM 2339 O O . THR A 1 312 ? -17 38.25 20.297 1 98.75 312 THR A O 1
ATOM 2342 N N . ALA A 1 313 ? -15.68 37.75 22.047 1 98.69 313 ALA A N 1
ATOM 2343 C CA . ALA A 1 313 ? -15.109 39.094 22.109 1 98.69 313 ALA A CA 1
ATOM 2344 C C . ALA A 1 313 ? -14.406 39.438 20.812 1 98.69 313 ALA A C 1
ATOM 2346 O O . ALA A 1 313 ? -14.57 40.562 20.297 1 98.69 313 ALA A O 1
ATOM 2347 N N . ALA A 1 314 ? -13.609 38.5 20.297 1 98.56 314 ALA A N 1
ATOM 2348 C CA . ALA A 1 314 ? -12.906 38.75 19.031 1 98.56 314 ALA A CA 1
ATOM 2349 C C . ALA A 1 314 ? -13.883 39.031 17.906 1 98.56 314 ALA A C 1
ATOM 2351 O O . ALA A 1 314 ? -13.68 39.938 17.109 1 98.56 314 ALA A O 1
ATOM 2352 N N . HIS A 1 315 ? -14.969 38.281 17.844 1 98.25 315 HIS A N 1
ATOM 2353 C CA . HIS A 1 315 ? -15.977 38.469 16.812 1 98.25 315 HIS A CA 1
ATOM 2354 C C . HIS A 1 315 ? -16.688 39.812 16.953 1 98.25 315 HIS A C 1
ATOM 2356 O O . HIS A 1 315 ? -17.031 40.438 15.945 1 98.25 315 HIS A O 1
ATOM 2362 N N . THR A 1 316 ? -16.953 40.188 18.172 1 98.31 316 THR A N 1
ATOM 2363 C CA . THR A 1 316 ? -17.594 41.469 18.422 1 98.31 316 THR A CA 1
ATOM 2364 C C . THR A 1 316 ? -16.703 42.625 17.953 1 98.31 316 THR A C 1
ATOM 2366 O O . THR A 1 316 ? -17.172 43.562 17.328 1 98.31 316 THR A O 1
ATOM 2369 N N . LEU A 1 317 ? -15.422 42.5 18.219 1 98 317 LEU A N 1
ATOM 2370 C CA . LEU A 1 317 ? -14.453 43.531 17.875 1 98 317 LEU A CA 1
ATOM 2371 C C . LEU A 1 317 ? -14.18 43.562 16.375 1 98 317 LEU A C 1
ATOM 2373 O O . LEU A 1 317 ? -13.938 44.625 15.805 1 98 317 LEU A O 1
ATOM 2377 N N . ALA A 1 318 ? -14.211 42.438 15.742 1 97.06 318 ALA A N 1
ATOM 2378 C CA . ALA A 1 318 ? -13.945 42.281 14.312 1 97.06 318 ALA A CA 1
ATOM 2379 C C . ALA A 1 318 ? -14.914 41.312 13.664 1 97.06 318 ALA A C 1
ATOM 2381 O O . ALA A 1 318 ? -14.539 40.188 13.312 1 97.06 318 ALA A O 1
ATOM 2382 N N . PRO A 1 319 ? -16.109 41.75 13.352 1 96.5 319 PRO A N 1
ATOM 2383 C CA . PRO A 1 319 ? -17.188 40.844 12.938 1 96.5 319 PRO A CA 1
ATOM 2384 C C . PRO A 1 319 ? -16.953 40.25 11.562 1 96.5 319 PRO A C 1
ATOM 2386 O O . PRO A 1 319 ? -17.562 39.219 11.219 1 96.5 319 PRO A O 1
ATOM 2389 N N . HIS A 1 320 ? -16.031 40.812 10.797 1 95.25 320 HIS A N 1
ATOM 2390 C CA . HIS A 1 320 ? -15.828 40.312 9.438 1 95.25 320 HIS A CA 1
ATOM 2391 C C . HIS A 1 320 ? -14.453 39.656 9.281 1 95.25 320 HIS A C 1
ATOM 2393 O O . HIS A 1 320 ? -14.078 39.25 8.18 1 95.25 320 HIS A O 1
ATOM 2399 N N . GLU A 1 321 ? -13.75 39.594 10.391 1 95.31 321 GLU A N 1
ATOM 2400 C CA . GLU A 1 321 ? -12.445 38.938 10.359 1 95.31 321 GLU A CA 1
ATOM 2401 C C . GLU A 1 321 ? -12.586 37.438 10.211 1 95.31 321 GLU A C 1
ATOM 2403 O O . GLU A 1 321 ? -13.297 36.781 10.984 1 95.31 321 GLU A O 1
ATOM 2408 N N . LEU A 1 322 ? -11.898 36.875 9.211 1 96.94 322 LEU A N 1
ATOM 2409 C CA . LEU A 1 322 ? -12 35.438 8.859 1 96.94 322 LEU A CA 1
ATOM 2410 C C . LEU A 1 322 ? -11.719 34.562 10.078 1 96.94 322 LEU A C 1
ATOM 2412 O O . LEU A 1 322 ? -12.508 33.688 10.398 1 96.94 322 LEU A O 1
ATOM 2416 N N . ALA A 1 323 ? -10.625 34.844 10.773 1 97.75 323 ALA A N 1
ATOM 2417 C CA . ALA A 1 323 ? -10.219 34.031 11.906 1 97.75 323 ALA A CA 1
ATOM 2418 C C . ALA A 1 323 ? -11.25 34.094 13.031 1 97.75 323 ALA A C 1
ATOM 2420 O O . ALA A 1 323 ? -11.539 33.094 13.68 1 97.75 323 ALA A O 1
ATOM 2421 N N . ALA A 1 324 ? -11.797 35.281 13.273 1 97.88 324 ALA A N 1
ATOM 2422 C CA . ALA A 1 324 ? -12.781 35.469 14.336 1 97.88 324 ALA A CA 1
ATOM 2423 C C . ALA A 1 324 ? -14.055 34.688 14.047 1 97.88 324 ALA A C 1
ATOM 2425 O O . ALA A 1 324 ? -14.586 34 14.922 1 97.88 324 ALA A O 1
ATOM 2426 N N . LEU A 1 325 ? -14.5 34.781 12.781 1 98.06 325 LEU A N 1
ATOM 2427 C CA . LEU A 1 325 ? -15.688 34.062 12.367 1 98.06 325 LEU A CA 1
ATOM 2428 C C . LEU A 1 325 ? -15.445 32.562 12.445 1 98.06 325 LEU A C 1
ATOM 2430 O O . LEU A 1 325 ? -16.266 31.812 13.016 1 98.06 325 LEU A O 1
ATOM 2434 N N . TYR A 1 326 ? -14.367 32.062 11.977 1 98.38 326 TYR A N 1
ATOM 2435 C CA . TYR A 1 326 ? -14.062 30.656 11.867 1 98.38 326 TYR A CA 1
ATOM 2436 C C . TYR A 1 326 ? -13.883 30.031 13.242 1 98.38 326 TYR A C 1
ATOM 2438 O O . TYR A 1 326 ? -14.484 28.984 13.539 1 98.38 326 TYR A O 1
ATOM 2446 N N . ASP A 1 327 ? -13.039 30.609 14.031 1 98.62 327 ASP A N 1
ATOM 2447 C CA . ASP A 1 327 ? -12.727 30.047 15.336 1 98.62 327 ASP A CA 1
ATOM 2448 C C . ASP A 1 327 ? -13.977 29.984 16.219 1 98.62 327 ASP A C 1
ATOM 2450 O O . ASP A 1 327 ? -14.164 29.031 16.969 1 98.62 327 ASP A O 1
ATOM 2454 N N . LEU A 1 328 ? -14.805 31.016 16.109 1 98.62 328 LEU A N 1
ATOM 2455 C CA . LEU A 1 328 ? -16.047 30.984 16.859 1 98.62 328 LEU A CA 1
ATOM 2456 C C . LEU A 1 328 ? -16.969 29.875 16.344 1 98.62 328 LEU A C 1
ATOM 2458 O O . LEU A 1 328 ? -17.594 29.156 17.141 1 98.62 328 LEU A O 1
ATOM 2462 N N . ALA A 1 329 ? -17.062 29.719 15.047 1 98.75 329 ALA A N 1
ATOM 2463 C CA . ALA A 1 329 ? -17.875 28.656 14.445 1 98.75 329 ALA A CA 1
ATOM 2464 C C . ALA A 1 329 ? -17.375 27.281 14.867 1 98.75 329 ALA A C 1
ATOM 2466 O O . ALA A 1 329 ? -18.172 26.406 15.234 1 98.75 329 ALA A O 1
ATOM 2467 N N . LEU A 1 330 ? -16.062 27.125 14.797 1 98.25 330 LEU A N 1
ATOM 2468 C CA . LEU A 1 330 ? -15.438 25.875 15.219 1 98.25 330 LEU A CA 1
ATOM 2469 C C . LEU A 1 330 ? -15.836 25.516 16.656 1 98.25 330 LEU A C 1
ATOM 2471 O O . LEU A 1 330 ? -16.25 24.391 16.938 1 98.25 330 LEU A O 1
ATOM 2475 N N . LEU A 1 331 ? -15.703 26.484 17.484 1 98.44 331 LEU A N 1
ATOM 2476 C CA . LEU A 1 331 ? -15.984 26.25 18.891 1 98.44 331 LEU A CA 1
ATOM 2477 C C . LEU A 1 331 ? -17.469 25.953 19.109 1 98.44 331 LEU A C 1
ATOM 2479 O O . LEU A 1 331 ? -17.812 25.062 19.891 1 98.44 331 LEU A O 1
ATOM 2483 N N . LYS A 1 332 ? -18.359 26.734 18.484 1 98.44 332 LYS A N 1
ATOM 2484 C CA . LYS A 1 332 ? -19.797 26.5 18.594 1 98.44 332 LYS A CA 1
ATOM 2485 C C . LYS A 1 332 ? -20.172 25.094 18.188 1 98.44 332 LYS A C 1
ATOM 2487 O O . LYS A 1 332 ? -20.984 24.438 18.859 1 98.44 332 LYS A O 1
ATOM 2492 N N . ALA A 1 333 ? -19.609 24.609 17.125 1 98 333 ALA A N 1
ATOM 2493 C CA . ALA A 1 333 ? -19.844 23.234 16.703 1 98 333 ALA A CA 1
ATOM 2494 C C . ALA A 1 333 ? -19.344 22.25 17.75 1 98 333 ALA A C 1
ATOM 2496 O O . ALA A 1 333 ? -20.016 21.25 18.047 1 98 333 ALA A O 1
ATOM 2497 N N . GLN A 1 334 ? -18.172 22.547 18.281 1 96.94 334 GLN A N 1
ATOM 2498 C CA . GLN A 1 334 ? -17.547 21.672 19.266 1 96.94 334 GLN A CA 1
ATOM 2499 C C . GLN A 1 334 ? -18.391 21.547 20.516 1 96.94 334 GLN A C 1
ATOM 2501 O O . GLN A 1 334 ? -18.5 20.469 21.094 1 96.94 334 GLN A O 1
ATOM 2506 N N . ILE A 1 335 ? -19.047 22.609 20.938 1 96.5 335 ILE A N 1
ATOM 2507 C CA . ILE A 1 335 ? -19.781 22.594 22.188 1 96.5 335 ILE A CA 1
ATOM 2508 C C . ILE A 1 335 ? -21.25 22.281 21.906 1 96.5 335 ILE A C 1
ATOM 2510 O O . ILE A 1 335 ? -22.109 22.453 22.781 1 96.5 335 ILE A O 1
ATOM 2514 N N . GLY A 1 336 ? -21.609 21.984 20.703 1 96.5 336 GLY A N 1
ATOM 2515 C CA . GLY A 1 336 ? -22.922 21.453 20.375 1 96.5 336 GLY A CA 1
ATOM 2516 C C . GLY A 1 336 ? -23.906 22.5 19.906 1 96.5 336 GLY A C 1
ATOM 2517 O O . GLY A 1 336 ? -25.078 22.203 19.656 1 96.5 336 GLY A O 1
ATOM 2518 N N . GLU A 1 337 ? -23.453 23.703 19.875 1 97.5 337 GLU A N 1
ATOM 2519 C CA . GLU A 1 337 ? -24.312 24.766 19.359 1 97.5 337 GLU A CA 1
ATOM 2520 C C . GLU A 1 337 ? -24.25 24.844 17.844 1 97.5 337 GLU A C 1
ATOM 2522 O O . GLU A 1 337 ? -23.828 25.859 17.281 1 97.5 337 GLU A O 1
ATOM 2527 N N . LYS A 1 338 ? -24.781 23.906 17.234 1 97.69 338 LYS A N 1
ATOM 2528 C CA . LYS A 1 338 ? -24.594 23.656 15.805 1 97.69 338 LYS A CA 1
ATOM 2529 C C . LYS A 1 338 ? -25.344 24.672 14.953 1 97.69 338 LYS A C 1
ATOM 2531 O O . LYS A 1 338 ? -24.859 25.078 13.891 1 97.69 338 LYS A O 1
ATOM 2536 N N . LYS A 1 339 ? -26.5 25.109 15.398 1 97.19 339 LYS A N 1
ATOM 2537 C CA . LYS A 1 339 ? -27.266 26.109 14.656 1 97.19 339 LYS A CA 1
ATOM 2538 C C . LYS A 1 339 ? -26.484 27.422 14.547 1 97.19 339 LYS A C 1
ATOM 2540 O O . LYS A 1 339 ? -26.422 28.016 13.469 1 97.19 339 LYS A O 1
ATOM 2545 N N . GLU A 1 340 ? -25.938 27.797 15.648 1 97.81 340 GLU A N 1
ATOM 2546 C CA . GLU A 1 340 ? -25.125 29.016 15.648 1 97.81 340 GLU A CA 1
ATOM 2547 C C . GLU A 1 340 ? -23.875 28.844 14.789 1 97.81 340 GLU A C 1
ATOM 2549 O O . GLU A 1 340 ? -23.469 29.781 14.094 1 97.81 340 GLU A O 1
ATOM 2554 N N . ALA A 1 341 ? -23.25 27.656 14.906 1 98.56 341 ALA A N 1
ATOM 2555 C CA . ALA A 1 341 ? -22.094 27.375 14.078 1 98.56 341 ALA A CA 1
ATOM 2556 C C . ALA A 1 341 ? -22.422 27.516 12.594 1 98.56 341 ALA A C 1
ATOM 2558 O O . ALA A 1 341 ? -21.688 28.156 11.844 1 98.56 341 ALA A O 1
ATOM 2559 N N . LEU A 1 342 ? -23.562 26.969 12.18 1 98.12 342 LEU A N 1
ATOM 2560 C CA . LEU A 1 342 ? -23.984 27.031 10.781 1 98.12 342 LEU A CA 1
ATOM 2561 C C . LEU A 1 342 ? -24.188 28.469 10.328 1 98.12 342 LEU A C 1
ATOM 2563 O O . LEU A 1 342 ? -23.828 28.828 9.211 1 98.12 342 LEU A O 1
ATOM 2567 N N . THR A 1 343 ? -24.766 29.266 11.211 1 97.5 343 THR A N 1
ATOM 2568 C CA . THR A 1 343 ? -24.984 30.672 10.898 1 97.5 343 THR A CA 1
ATOM 2569 C C . THR A 1 343 ? -23.656 31.391 10.703 1 97.5 343 THR A C 1
ATOM 2571 O O . THR A 1 343 ? -23.5 32.156 9.75 1 97.5 343 THR A O 1
ATOM 2574 N N . LEU A 1 344 ? -22.734 31.156 11.555 1 98.44 344 LEU A N 1
ATOM 2575 C CA . LEU A 1 344 ? -21.422 31.766 11.453 1 98.44 344 LEU A CA 1
ATOM 2576 C C . LEU A 1 344 ? -20.703 31.312 10.188 1 98.44 344 LEU A C 1
ATOM 2578 O O . LEU A 1 344 ? -20.109 32.125 9.484 1 98.44 344 LEU A O 1
ATOM 2582 N N . TYR A 1 345 ? -20.766 30 9.891 1 98.56 345 TYR A N 1
ATOM 2583 C CA . TYR A 1 345 ? -20.156 29.484 8.672 1 98.56 345 TYR A CA 1
ATOM 2584 C C . TYR A 1 345 ? -20.781 30.125 7.438 1 98.56 345 TYR A C 1
ATOM 2586 O O . TYR A 1 345 ? -20.109 30.375 6.441 1 98.56 345 TYR A O 1
ATOM 2594 N N . LYS A 1 346 ? -22.078 30.312 7.484 1 97.81 346 LYS A N 1
ATOM 2595 C CA . LYS A 1 346 ? -22.75 30.969 6.363 1 97.81 346 LYS A CA 1
ATOM 2596 C C . LYS A 1 346 ? -22.172 32.344 6.117 1 97.81 346 LYS A C 1
ATOM 2598 O O . LYS A 1 346 ? -21.797 32.688 4.992 1 97.81 346 LYS A O 1
ATOM 2603 N N . THR A 1 347 ? -22.125 33.156 7.184 1 98 347 THR A N 1
ATOM 2604 C CA . THR A 1 347 ? -21.547 34.5 7.086 1 98 347 THR A CA 1
ATOM 2605 C C . THR A 1 347 ? -20.109 34.438 6.551 1 98 347 THR A C 1
ATOM 2607 O O . THR A 1 347 ? -19.734 35.188 5.66 1 98 347 THR A O 1
ATOM 2610 N N . LEU A 1 348 ? -19.359 33.5 7.109 1 98.25 348 LEU A N 1
ATOM 2611 C CA . LEU A 1 348 ? -17.969 33.312 6.719 1 98.25 348 LEU A CA 1
ATOM 2612 C C . LEU A 1 348 ? -17.844 33.031 5.227 1 98.25 348 LEU A C 1
ATOM 2614 O O . LEU A 1 348 ? -17.062 33.656 4.52 1 98.25 348 LEU A O 1
ATOM 2618 N N . LEU A 1 349 ? -18.625 32.125 4.73 1 97.81 349 LEU A N 1
ATOM 2619 C CA . LEU A 1 349 ? -18.531 31.672 3.35 1 97.81 349 LEU A CA 1
ATOM 2620 C C . LEU A 1 349 ? -19.109 32.719 2.393 1 97.81 349 LEU A C 1
ATOM 2622 O O . LEU A 1 349 ? -18.75 32.75 1.213 1 97.81 349 LEU A O 1
ATOM 2626 N N . ASP A 1 350 ? -20.062 33.531 2.85 1 97.12 350 ASP A N 1
ATOM 2627 C CA . ASP A 1 350 ? -20.531 34.656 2.059 1 97.12 350 ASP A CA 1
ATOM 2628 C C . ASP A 1 350 ? -19.406 35.656 1.816 1 97.12 350 ASP A C 1
ATOM 2630 O O . ASP A 1 350 ? -19.281 36.219 0.721 1 97.12 350 ASP A O 1
ATOM 2634 N N . GLU A 1 351 ? -18.609 35.844 2.797 1 96.81 351 GLU A N 1
ATOM 2635 C CA . GLU A 1 351 ? -17.531 36.812 2.74 1 96.81 351 GLU A CA 1
ATOM 2636 C C . GLU A 1 351 ? -16.266 36.219 2.143 1 96.81 351 GLU A C 1
ATOM 2638 O O . GLU A 1 351 ? -15.477 36.906 1.486 1 96.81 351 GLU A O 1
ATOM 2643 N N . HIS A 1 352 ? -16.031 34.938 2.424 1 95.88 352 HIS A N 1
ATOM 2644 C CA . HIS A 1 352 ? -14.852 34.219 1.965 1 95.88 352 HIS A CA 1
ATOM 2645 C C . HIS A 1 352 ? -15.25 32.875 1.33 1 95.88 352 HIS A C 1
ATOM 2647 O O . HIS A 1 352 ? -14.969 31.812 1.886 1 95.88 352 HIS A O 1
ATOM 2653 N N . PRO A 1 353 ? -15.742 32.906 0.113 1 95.19 353 PRO A N 1
ATOM 2654 C CA . PRO A 1 353 ? -16.328 31.703 -0.502 1 95.19 353 PRO A CA 1
ATOM 2655 C C . PRO A 1 353 ? -15.289 30.609 -0.764 1 95.19 353 PRO A C 1
ATOM 2657 O O . PRO A 1 353 ? -15.648 29.438 -0.884 1 95.19 353 PRO A O 1
ATOM 2660 N N . GLY A 1 354 ? -14.07 30.906 -0.83 1 95.81 354 GLY A N 1
ATOM 2661 C CA . GLY A 1 354 ? -13.047 29.938 -1.169 1 95.81 354 GLY A CA 1
ATOM 2662 C C . GLY A 1 354 ? -12.375 29.328 0.047 1 95.81 354 GLY A C 1
ATOM 2663 O O . GLY A 1 354 ? -11.367 28.625 -0.079 1 95.81 354 GLY A O 1
ATOM 2664 N N . PHE A 1 355 ? -12.875 29.531 1.179 1 97.31 355 PHE A N 1
ATOM 2665 C CA . PHE A 1 355 ? -12.227 29.016 2.383 1 97.31 355 PHE A CA 1
ATOM 2666 C C . PHE A 1 355 ? -12.633 27.578 2.639 1 97.31 355 PHE A C 1
ATOM 2668 O O . PHE A 1 355 ? -13.664 27.312 3.264 1 97.31 355 PHE A O 1
ATOM 2675 N N . PHE A 1 356 ? -11.797 26.641 2.365 1 97.56 356 PHE A N 1
ATOM 2676 C CA . PHE A 1 356 ? -12.062 25.203 2.266 1 97.56 356 PHE A CA 1
ATOM 2677 C C . PHE A 1 356 ? -12.539 24.656 3.602 1 97.56 356 PHE A C 1
ATOM 2679 O O . PHE A 1 356 ? -13.586 24 3.674 1 97.56 356 PHE A O 1
ATOM 2686 N N . PRO A 1 357 ? -11.82 24.891 4.715 1 98.12 357 PRO A N 1
ATOM 2687 C CA . PRO A 1 357 ? -12.203 24.234 5.969 1 98.12 357 PRO A CA 1
ATOM 2688 C C . PRO A 1 357 ? -13.633 24.578 6.395 1 98.12 357 PRO A C 1
ATOM 2690 O O . PRO A 1 357 ? -14.336 23.719 6.934 1 98.12 357 PRO A O 1
ATOM 2693 N N . ALA A 1 358 ? -14.016 25.812 6.141 1 98.56 358 ALA A N 1
ATOM 2694 C CA . ALA A 1 358 ? -15.359 26.219 6.523 1 98.56 358 ALA A CA 1
ATOM 2695 C C . ALA A 1 358 ? -16.406 25.516 5.672 1 98.56 358 ALA A C 1
ATOM 2697 O O . ALA A 1 358 ? -17.438 25.062 6.191 1 98.56 358 ALA A O 1
ATOM 2698 N N . ALA A 1 359 ? -16.156 25.469 4.363 1 98.62 359 ALA A N 1
ATOM 2699 C CA . ALA A 1 359 ? -17.094 24.781 3.475 1 98.62 359 ALA A CA 1
ATOM 2700 C C . ALA A 1 359 ? -17.234 23.312 3.854 1 98.62 359 ALA A C 1
ATOM 2702 O O . ALA A 1 359 ? -18.359 22.797 3.928 1 98.62 359 ALA A O 1
ATOM 2703 N N . TYR A 1 360 ? -16.156 22.672 4.133 1 98.69 360 TYR A N 1
ATOM 2704 C CA . TYR A 1 360 ? -16.156 21.266 4.504 1 98.69 360 T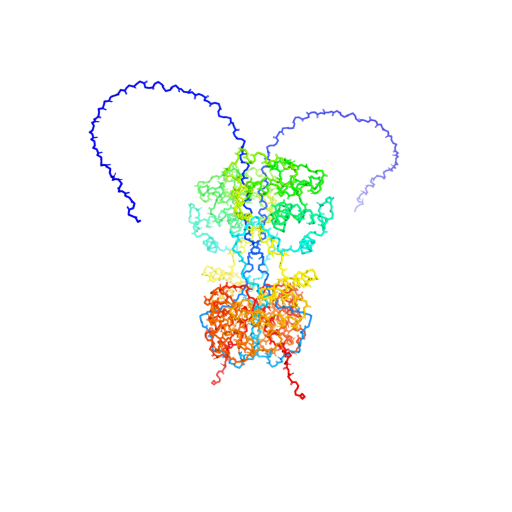YR A CA 1
ATOM 2705 C C . TYR A 1 360 ? -16.875 21.047 5.824 1 98.69 360 TYR A C 1
ATOM 2707 O O . TYR A 1 360 ? -17.75 20.172 5.922 1 98.69 360 TYR A O 1
ATOM 2715 N N . ASN A 1 361 ? -16.516 21.828 6.805 1 98.75 361 ASN A N 1
ATOM 2716 C CA . ASN A 1 361 ? -17.125 21.688 8.125 1 98.75 361 ASN A CA 1
ATOM 2717 C C . ASN A 1 361 ? -18.625 21.953 8.078 1 98.75 361 ASN A C 1
ATOM 2719 O O . ASN A 1 361 ? -19.406 21.25 8.719 1 98.75 361 ASN A O 1
ATOM 2723 N N . ARG A 1 362 ? -19.031 23 7.32 1 98.62 362 ARG A N 1
ATOM 2724 C CA . ARG A 1 362 ? -20.453 23.281 7.211 1 98.62 362 ARG A CA 1
ATOM 2725 C C . ARG A 1 362 ? -21.188 22.141 6.531 1 98.62 362 ARG A C 1
ATOM 2727 O O . ARG A 1 362 ? -22.297 21.781 6.934 1 98.62 362 ARG A O 1
ATOM 2734 N N . GLY A 1 363 ? -20.562 21.594 5.492 1 98.69 363 GLY A N 1
ATOM 2735 C CA . GLY A 1 363 ? -21.141 20.438 4.828 1 98.69 363 GLY A CA 1
ATOM 2736 C C . GLY A 1 363 ? -21.344 19.266 5.758 1 98.69 363 GLY A C 1
ATOM 2737 O O . GLY A 1 363 ? -22.391 18.609 5.727 1 98.69 363 GLY A O 1
ATOM 2738 N N . LEU A 1 364 ? -20.391 18.969 6.57 1 98.5 364 LEU A N 1
ATOM 2739 C CA . LEU A 1 364 ? -20.484 17.875 7.527 1 98.5 364 LEU A CA 1
ATOM 2740 C C . LEU A 1 364 ? -21.641 18.109 8.5 1 98.5 364 LEU A C 1
ATOM 2742 O O . LEU A 1 364 ? -22.391 17.172 8.82 1 98.5 364 LEU A O 1
ATOM 2746 N N . LEU A 1 365 ? -21.781 19.328 8.977 1 98.25 365 LEU A N 1
ATOM 2747 C CA . LEU A 1 365 ? -22.875 19.672 9.891 1 98.25 365 LEU A CA 1
ATOM 2748 C C . LEU A 1 365 ? -24.219 19.531 9.195 1 98.25 365 LEU A C 1
ATOM 2750 O O . LEU A 1 365 ? -25.203 19.094 9.805 1 98.25 365 LEU A O 1
ATOM 2754 N N . ALA A 1 366 ? -24.25 19.938 7.918 1 97.88 366 ALA A N 1
ATOM 2755 C CA . ALA A 1 366 ? -25.484 19.797 7.152 1 97.88 366 ALA A CA 1
ATOM 2756 C C . ALA A 1 366 ? -25.875 18.312 7.004 1 97.88 366 ALA A C 1
ATOM 2758 O O . ALA A 1 366 ? -27.047 17.969 7.117 1 97.88 366 ALA A O 1
ATOM 2759 N N . LEU A 1 367 ? -24.922 17.453 6.754 1 97.12 367 LEU A N 1
ATOM 2760 C CA . LEU A 1 367 ? -25.172 16.016 6.66 1 97.12 367 LEU A CA 1
ATOM 2761 C C . LEU A 1 367 ? -25.719 15.477 7.973 1 97.12 367 LEU A C 1
ATOM 2763 O O . LEU A 1 367 ? -26.656 14.68 7.977 1 97.12 367 LEU A O 1
ATOM 2767 N N . GLU A 1 368 ? -25.078 15.898 9.031 1 95.75 368 GLU A N 1
ATOM 2768 C CA . GLU A 1 368 ? -25.531 15.477 10.359 1 95.75 368 GLU A CA 1
ATOM 2769 C C . GLU A 1 368 ? -26.969 15.906 10.617 1 95.75 368 GLU A C 1
ATOM 2771 O O . GLU A 1 368 ? -27.734 15.195 11.281 1 95.75 368 GLU A O 1
ATOM 2776 N N . ALA A 1 369 ? -27.312 17.031 10.086 1 95.25 369 ALA A N 1
ATOM 2777 C CA . ALA A 1 369 ? -28.672 17.562 10.234 1 95.25 369 ALA A CA 1
ATOM 2778 C C . ALA A 1 369 ? -29.609 16.984 9.195 1 95.25 369 ALA A C 1
ATOM 2780 O O . ALA A 1 369 ? -30.734 17.453 9.031 1 95.25 369 ALA A O 1
ATOM 2781 N N . ASN A 1 370 ? -29.141 16 8.383 1 96 370 ASN A N 1
ATOM 2782 C CA . ASN A 1 370 ? -29.922 15.312 7.367 1 96 370 ASN A CA 1
ATOM 2783 C C . ASN A 1 370 ? -30.375 16.25 6.266 1 96 370 ASN A C 1
ATOM 2785 O O . ASN A 1 370 ? -31.547 16.219 5.852 1 96 370 ASN A O 1
ATOM 2789 N N . ARG A 1 371 ? -29.547 17.109 5.961 1 97.44 371 ARG A N 1
ATOM 2790 C CA . ARG A 1 371 ? -29.75 18.016 4.836 1 97.44 371 ARG A CA 1
ATOM 2791 C C . ARG A 1 371 ? -28.703 17.781 3.748 1 97.44 371 ARG A C 1
ATOM 2793 O O . ARG A 1 371 ? -27.875 18.656 3.475 1 97.44 371 ARG A O 1
ATOM 2800 N N . PRO A 1 372 ? -28.812 16.672 3.041 1 98.12 372 PRO A N 1
ATOM 2801 C CA . PRO A 1 372 ? -27.75 16.281 2.117 1 98.12 372 PRO A CA 1
ATOM 2802 C C . PRO A 1 372 ? -27.625 17.219 0.92 1 98.12 372 PRO A C 1
ATOM 2804 O O . PRO A 1 372 ? -26.531 17.391 0.373 1 98.12 372 PRO A O 1
ATOM 2807 N N . LYS A 1 373 ? -28.656 17.891 0.513 1 98.31 373 LYS A N 1
ATOM 2808 C CA . LYS A 1 373 ? -28.562 18.812 -0.61 1 98.31 373 LYS A CA 1
ATOM 2809 C C . LYS A 1 373 ? -27.719 20.031 -0.25 1 98.31 373 LYS A C 1
ATOM 2811 O O . LYS A 1 373 ? -26.859 20.453 -1.031 1 98.31 373 LYS A O 1
ATOM 2816 N N . ASP A 1 374 ? -28 20.547 0.946 1 97.81 374 ASP A N 1
ATOM 2817 C CA . ASP A 1 374 ? -27.172 21.656 1.438 1 97.81 374 ASP A CA 1
ATOM 2818 C C . ASP A 1 374 ? -25.719 21.234 1.565 1 97.81 374 ASP A C 1
ATOM 2820 O O . ASP A 1 374 ? -24.812 21.98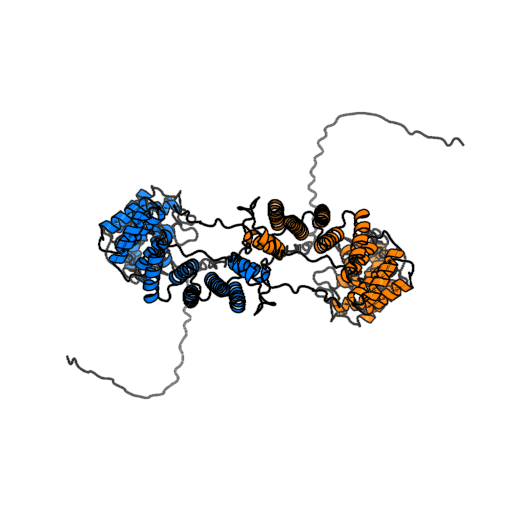4 1.188 1 97.81 374 ASP A O 1
ATOM 2824 N N . ALA A 1 375 ? -25.547 20.078 2.107 1 98.62 375 ALA A N 1
ATOM 2825 C CA . ALA A 1 375 ? -24.188 19.547 2.273 1 98.62 375 ALA A CA 1
ATOM 2826 C C . ALA A 1 375 ? -23.484 19.438 0.929 1 98.62 375 ALA A C 1
ATOM 2828 O O . ALA A 1 375 ? -22.312 19.797 0.809 1 98.62 375 ALA A O 1
ATOM 2829 N N . MET A 1 376 ? -24.188 18.984 -0.055 1 98.5 376 MET A N 1
ATOM 2830 C CA . MET A 1 376 ? -23.625 18.828 -1.396 1 98.5 376 MET A CA 1
ATOM 2831 C C . MET A 1 376 ? -23.109 20.156 -1.93 1 98.5 376 MET A C 1
ATOM 2833 O O . MET A 1 376 ? -22.016 20.219 -2.492 1 98.5 376 MET A O 1
ATOM 2837 N N . ASP A 1 377 ? -23.891 21.156 -1.743 1 97.94 377 ASP A N 1
ATOM 2838 C CA . ASP A 1 377 ? -23.469 22.484 -2.182 1 97.94 377 ASP A CA 1
ATOM 2839 C C . ASP A 1 377 ? -22.188 22.922 -1.487 1 97.94 377 ASP A C 1
ATOM 2841 O O . ASP A 1 377 ? -21.297 23.484 -2.119 1 97.94 377 ASP A O 1
ATOM 2845 N N . ASP A 1 378 ? -22.109 22.641 -0.247 1 98.44 378 ASP A N 1
ATOM 2846 C CA . ASP A 1 378 ? -20.938 22.984 0.528 1 98.44 378 ASP A CA 1
ATOM 2847 C C . ASP A 1 378 ? -19.719 22.203 0.06 1 98.44 378 ASP A C 1
ATOM 2849 O O . ASP A 1 378 ? -18.625 22.75 -0.078 1 98.44 378 ASP A O 1
ATOM 2853 N N . PHE A 1 379 ? -19.906 20.906 -0.211 1 98.69 379 PHE A N 1
ATOM 2854 C CA . PHE A 1 379 ? -18.781 20.094 -0.64 1 98.69 379 PHE A CA 1
ATOM 2855 C C . PHE A 1 379 ? -18.344 20.469 -2.051 1 98.69 379 PHE A C 1
ATOM 2857 O O . PHE A 1 379 ? -17.156 20.406 -2.375 1 98.69 379 PHE A O 1
ATOM 2864 N N . ARG A 1 380 ? -19.234 20.891 -2.879 1 98.25 380 ARG A N 1
ATOM 2865 C CA . ARG A 1 380 ? -18.859 21.406 -4.191 1 98.25 380 ARG A CA 1
ATOM 2866 C C . ARG A 1 380 ? -18.047 22.688 -4.062 1 98.25 380 ARG A C 1
ATOM 2868 O O . ARG A 1 380 ? -17.062 22.875 -4.785 1 98.25 380 ARG A O 1
ATOM 2875 N N . ARG A 1 381 ? -18.484 23.531 -3.145 1 97.75 381 ARG A N 1
ATOM 2876 C CA . ARG A 1 381 ? -17.703 24.734 -2.857 1 97.75 381 ARG A CA 1
ATOM 2877 C C . ARG A 1 381 ? -16.312 24.375 -2.383 1 97.75 381 ARG A C 1
ATOM 2879 O O . ARG A 1 381 ? -15.32 24.984 -2.814 1 97.75 381 ARG A O 1
ATOM 2886 N N . ALA A 1 382 ? -16.219 23.406 -1.48 1 98.44 382 ALA A N 1
ATOM 2887 C CA . ALA A 1 382 ? -14.93 22.938 -0.993 1 98.44 382 ALA A CA 1
ATOM 2888 C C . ALA A 1 382 ? -14.062 22.438 -2.143 1 98.44 382 ALA A C 1
ATOM 2890 O O . ALA A 1 382 ? -12.875 22.75 -2.219 1 98.44 382 ALA A O 1
ATOM 2891 N N . LEU A 1 383 ? -14.672 21.703 -3.066 1 98.19 383 LEU A N 1
ATOM 2892 C CA . LEU A 1 383 ? -13.945 21.125 -4.191 1 98.19 383 LEU A CA 1
ATOM 2893 C C . LEU A 1 383 ? -13.531 22.219 -5.18 1 98.19 383 LEU A C 1
ATOM 2895 O O . LEU A 1 383 ? -12.508 22.078 -5.859 1 98.19 383 LEU A O 1
ATOM 2899 N N . ASN A 1 384 ? -14.297 23.25 -5.312 1 97.75 384 ASN A N 1
ATOM 2900 C CA . ASN A 1 384 ? -13.883 24.391 -6.109 1 97.75 384 ASN A CA 1
ATOM 2901 C C . ASN A 1 384 ? -12.625 25.047 -5.539 1 97.75 384 ASN A C 1
ATOM 2903 O O . ASN A 1 384 ? -11.75 25.484 -6.289 1 97.75 384 ASN A O 1
ATOM 2907 N N . ALA A 1 385 ? -12.641 25.109 -4.246 1 97.12 385 ALA A N 1
ATOM 2908 C CA . ALA A 1 385 ? -11.492 25.688 -3.555 1 97.12 385 ALA A CA 1
ATOM 2909 C C . ALA A 1 385 ? -10.273 24.766 -3.631 1 97.12 385 ALA A C 1
ATOM 2911 O O . ALA A 1 385 ? -9.141 25.234 -3.77 1 97.12 385 ALA A O 1
ATOM 2912 N N . ASN A 1 386 ? -10.445 23.469 -3.516 1 97.5 386 ASN A N 1
ATOM 2913 C CA . ASN A 1 386 ? -9.406 22.453 -3.582 1 97.5 386 ASN A CA 1
ATOM 2914 C C . ASN A 1 386 ? -9.883 21.219 -4.348 1 97.5 386 ASN A C 1
ATOM 2916 O O . ASN A 1 386 ? -10.312 20.234 -3.742 1 97.5 386 ASN A O 1
ATOM 2920 N N . PRO A 1 387 ? -9.656 21.219 -5.609 1 97.44 387 PRO A N 1
ATOM 2921 C CA . PRO A 1 387 ? -10.18 20.125 -6.445 1 97.44 387 PRO A CA 1
ATOM 2922 C C . PRO A 1 387 ? -9.508 18.797 -6.148 1 97.44 387 PRO A C 1
ATOM 2924 O O . PRO A 1 387 ? -10.008 17.75 -6.562 1 97.44 387 PRO A O 1
ATOM 2927 N N . GLN A 1 388 ? -8.406 18.797 -5.426 1 97.25 388 GLN A N 1
ATOM 2928 C CA . GLN A 1 388 ? -7.656 17.578 -5.18 1 97.25 388 GLN A CA 1
ATOM 2929 C C . GLN A 1 388 ? -7.906 17.047 -3.766 1 97.25 388 GLN A C 1
ATOM 2931 O O . GLN A 1 388 ? -7.055 16.375 -3.191 1 97.25 388 GLN A O 1
ATOM 2936 N N . SER A 1 389 ? -9.008 17.375 -3.223 1 97.88 389 SER A N 1
ATOM 2937 C CA . SER A 1 389 ? -9.359 16.891 -1.894 1 97.88 389 SER A CA 1
ATOM 2938 C C . SER A 1 389 ? -10.172 15.602 -1.977 1 97.88 389 SER A C 1
ATOM 2940 O O . SER A 1 389 ? -11.383 15.641 -2.215 1 97.88 389 SER A O 1
ATOM 2942 N N . ALA A 1 390 ? -9.523 14.469 -1.664 1 97.75 390 ALA A N 1
ATOM 2943 C CA . ALA A 1 390 ? -10.219 13.188 -1.663 1 97.75 390 ALA A CA 1
ATOM 2944 C C . ALA A 1 390 ? -11.312 13.148 -0.604 1 97.75 390 ALA A C 1
ATOM 2946 O O . ALA A 1 390 ? -12.43 12.688 -0.869 1 97.75 390 ALA A O 1
ATOM 2947 N N . PRO A 1 391 ? -11.055 13.742 0.572 1 98.12 391 PRO A N 1
ATOM 2948 C CA . PRO A 1 391 ? -12.109 13.773 1.591 1 98.12 391 PRO A CA 1
ATOM 2949 C C . PRO A 1 391 ? -13.359 14.516 1.126 1 98.12 391 PRO A C 1
ATOM 2951 O O . PRO A 1 391 ? -14.477 14.055 1.359 1 98.12 391 PRO A O 1
ATOM 2954 N N . ALA A 1 392 ? -13.156 15.633 0.489 1 98.62 392 ALA A N 1
ATOM 2955 C CA . ALA A 1 392 ? -14.305 16.406 0.014 1 98.62 392 ALA A CA 1
ATOM 2956 C C . ALA A 1 392 ? -15.039 15.648 -1.092 1 98.62 392 ALA A C 1
ATOM 2958 O O . ALA A 1 392 ? -16.281 15.633 -1.123 1 98.62 392 ALA A O 1
ATOM 2959 N N . GLN A 1 393 ? -14.289 15.078 -2.027 1 98.5 393 GLN A N 1
ATOM 2960 C CA . GLN A 1 393 ? -14.891 14.281 -3.088 1 98.5 393 GLN A CA 1
ATOM 2961 C C . GLN A 1 393 ? -15.656 13.086 -2.512 1 98.5 393 GLN A C 1
ATOM 2963 O O . GLN A 1 393 ? -16.75 12.758 -2.982 1 98.5 393 GLN A O 1
ATOM 2968 N N . ASN A 1 394 ? -15.086 12.414 -1.569 1 98.5 394 ASN A N 1
ATOM 2969 C CA . ASN A 1 394 ? -15.734 11.336 -0.845 1 98.5 394 ASN A CA 1
ATOM 2970 C C . ASN A 1 394 ? -17.031 11.797 -0.188 1 98.5 394 ASN A C 1
ATOM 2972 O O . ASN A 1 394 ? -18.047 11.109 -0.262 1 98.5 394 ASN A O 1
ATOM 2976 N N . ALA A 1 395 ? -16.984 12.938 0.462 1 98.81 395 ALA A N 1
ATOM 2977 C CA . ALA A 1 395 ? -18.156 13.484 1.134 1 98.81 395 ALA A CA 1
ATOM 2978 C C . ALA A 1 395 ? -19.281 13.773 0.136 1 98.81 395 ALA A C 1
ATOM 2980 O O . ALA A 1 395 ? -20.453 13.57 0.44 1 98.81 395 ALA A O 1
ATOM 2981 N N . LEU A 1 396 ? -18.891 14.266 -1.03 1 98.62 396 LEU A N 1
ATOM 2982 C CA . LEU A 1 396 ? -19.875 14.461 -2.088 1 98.62 396 LEU A CA 1
ATOM 2983 C C . LEU A 1 396 ? -20.578 13.156 -2.436 1 98.62 396 LEU A C 1
ATOM 2985 O O . LEU A 1 396 ? -21.797 13.117 -2.586 1 98.62 396 LEU A O 1
ATOM 2989 N N . ALA A 1 397 ? -19.797 12.094 -2.557 1 98.31 397 ALA A N 1
ATOM 2990 C CA . ALA A 1 397 ? -20.359 10.773 -2.84 1 98.31 397 ALA A CA 1
ATOM 2991 C C . ALA A 1 397 ? -21.375 10.375 -1.778 1 98.31 397 ALA A C 1
ATOM 2993 O O . ALA A 1 397 ? -22.422 9.812 -2.098 1 98.31 397 ALA A O 1
ATOM 2994 N N . ILE A 1 398 ? -21.078 10.602 -0.554 1 98.5 398 ILE A N 1
ATOM 2995 C CA . ILE A 1 398 ? -21.969 10.234 0.548 1 98.5 398 ILE A CA 1
ATOM 2996 C C . ILE A 1 398 ? -23.281 11.008 0.441 1 98.5 398 ILE A C 1
ATOM 2998 O O . ILE A 1 398 ? -24.344 10.461 0.694 1 98.5 398 ILE A O 1
ATOM 3002 N N . CYS A 1 399 ? -23.188 12.305 0.07 1 98.56 399 CYS A N 1
ATOM 3003 C CA . CYS A 1 399 ? -24.406 13.07 -0.179 1 98.56 399 CYS A CA 1
ATOM 3004 C C . CYS A 1 399 ? -25.25 12.414 -1.274 1 98.56 399 CYS A C 1
ATOM 3006 O O . CYS A 1 399 ? -26.453 12.273 -1.133 1 98.56 399 CYS A O 1
ATOM 3008 N N . GLU A 1 400 ? -24.578 12.031 -2.309 1 98.12 400 GLU A N 1
ATOM 3009 C CA . GLU A 1 400 ? -25.25 11.398 -3.436 1 98.12 400 GLU A CA 1
ATOM 3010 C C . GLU A 1 400 ? -25.891 10.078 -3.016 1 98.12 400 GLU A C 1
ATOM 3012 O O . GLU A 1 400 ? -27 9.75 -3.469 1 98.12 400 GLU A O 1
ATOM 3017 N N . LEU A 1 401 ? -25.219 9.359 -2.172 1 98 401 LEU A N 1
ATOM 3018 C CA . LEU A 1 401 ? -25.781 8.125 -1.627 1 98 401 LEU A CA 1
ATOM 3019 C C . LEU A 1 401 ? -27.047 8.414 -0.833 1 98 401 LEU A C 1
ATOM 3021 O O . LEU A 1 401 ? -28.062 7.719 -0.999 1 98 401 LEU A O 1
ATOM 3025 N N . ARG A 1 402 ? -27.031 9.477 0.023 1 97.5 402 ARG A N 1
ATOM 3026 C CA . ARG A 1 402 ? -28.172 9.844 0.845 1 97.5 402 ARG A CA 1
ATOM 3027 C C . ARG A 1 402 ? -29.344 10.281 -0.021 1 97.5 402 ARG A C 1
ATOM 3029 O O . ARG A 1 402 ? -30.516 10.094 0.355 1 97.5 402 ARG A O 1
ATOM 3036 N N . LEU A 1 403 ? -29.062 10.766 -1.146 1 97.69 403 LEU A N 1
ATOM 3037 C CA . LEU A 1 403 ? -30.078 11.219 -2.08 1 97.69 403 LEU A CA 1
ATOM 3038 C C . LEU A 1 403 ? -30.469 10.102 -3.047 1 97.69 403 LEU A C 1
ATOM 3040 O O . LEU A 1 403 ? -31.219 10.328 -3.994 1 97.69 403 LEU A O 1
ATOM 3044 N N . GLN A 1 404 ? -29.812 8.922 -2.939 1 97.44 404 GLN A N 1
ATOM 3045 C CA . GLN A 1 404 ? -30.078 7.707 -3.699 1 97.44 404 GLN A CA 1
ATOM 3046 C C . GLN A 1 404 ? -29.688 7.875 -5.164 1 97.44 404 GLN A C 1
ATOM 3048 O O . GLN A 1 404 ? -30.312 7.293 -6.051 1 97.44 404 GLN A O 1
ATOM 3053 N N . ASP A 1 405 ? -28.906 8.805 -5.367 1 97.31 405 ASP A N 1
ATOM 3054 C CA . ASP A 1 405 ? -28.266 8.906 -6.676 1 97.31 405 ASP A CA 1
ATOM 3055 C C . ASP A 1 405 ? -27.016 8.031 -6.746 1 97.31 405 ASP A C 1
ATOM 3057 O O . ASP A 1 405 ? -25.891 8.539 -6.691 1 97.31 405 ASP A O 1
ATOM 3061 N N . TYR A 1 406 ? -27.188 6.793 -6.984 1 97.44 406 TYR A N 1
ATOM 3062 C CA . TYR A 1 406 ? -26.141 5.797 -6.816 1 97.44 406 TYR A CA 1
ATOM 3063 C C . TYR A 1 406 ? -25.125 5.867 -7.957 1 97.44 406 TYR A C 1
ATOM 3065 O O . TYR A 1 406 ? -23.922 5.742 -7.738 1 97.44 406 TYR A O 1
ATOM 3073 N N . PRO A 1 407 ? -25.531 6.086 -9.203 1 96.62 407 PRO A N 1
ATOM 3074 C CA . PRO A 1 407 ? -24.516 6.238 -10.258 1 96.62 407 PRO A CA 1
ATOM 3075 C C . PRO A 1 407 ? -23.562 7.402 -10 1 96.62 407 PRO A C 1
ATOM 3077 O O . PRO A 1 407 ? -22.359 7.266 -10.195 1 96.62 407 PRO A O 1
ATOM 3080 N N . ALA A 1 408 ? -24.188 8.484 -9.523 1 97.31 408 ALA A N 1
ATOM 3081 C CA . ALA A 1 408 ? -23.344 9.641 -9.219 1 97.31 408 ALA A CA 1
ATOM 3082 C C . ALA A 1 408 ? -22.391 9.328 -8.07 1 97.31 408 ALA A C 1
ATOM 3084 O O . ALA A 1 408 ? -21.219 9.719 -8.109 1 97.31 408 ALA A O 1
ATOM 3085 N N . ALA A 1 409 ? -22.906 8.664 -7.059 1 98 409 ALA A N 1
ATOM 3086 C CA . ALA A 1 409 ? -22.078 8.281 -5.918 1 98 409 ALA A CA 1
ATOM 3087 C C . ALA A 1 409 ? -20.922 7.383 -6.355 1 98 409 ALA A C 1
ATOM 3089 O O . ALA A 1 409 ? -19.781 7.559 -5.91 1 98 409 ALA A O 1
ATOM 3090 N N . TRP A 1 410 ? -21.266 6.43 -7.234 1 97.25 410 TRP A N 1
ATOM 3091 C CA . TRP A 1 410 ? -20.281 5.496 -7.77 1 97.25 410 TRP A CA 1
ATOM 3092 C C . TRP A 1 410 ? -19.156 6.246 -8.477 1 97.25 410 TRP A C 1
ATOM 3094 O O . TRP A 1 410 ? -17.969 5.996 -8.219 1 97.25 410 TRP A O 1
ATOM 3104 N N . ALA A 1 411 ? -19.5 7.133 -9.297 1 96.62 411 ALA A N 1
ATOM 3105 C CA . ALA A 1 411 ? -18.531 7.934 -10.047 1 96.62 411 ALA A CA 1
ATOM 3106 C C . ALA A 1 411 ? -17.703 8.812 -9.109 1 96.62 411 ALA A C 1
ATOM 3108 O O . ALA A 1 411 ? -16.5 8.969 -9.297 1 96.62 411 ALA A O 1
ATOM 3109 N N . SER A 1 412 ? -18.375 9.414 -8.133 1 97.12 412 SER A N 1
ATOM 3110 C CA . SER A 1 412 ? -17.688 10.289 -7.191 1 97.12 412 SER A CA 1
ATOM 3111 C C . SER A 1 412 ? -16.672 9.523 -6.367 1 97.12 412 SER A C 1
ATOM 3113 O O . SER A 1 412 ? -15.578 10.031 -6.098 1 97.12 412 SER A O 1
ATOM 3115 N N . LEU A 1 413 ? -17.031 8.312 -5.969 1 97.25 413 LEU A N 1
ATOM 3116 C CA . LEU A 1 413 ? -16.078 7.504 -5.215 1 97.25 413 LEU A CA 1
ATOM 3117 C C . LEU A 1 413 ? -14.883 7.117 -6.078 1 97.25 413 LEU A C 1
ATOM 3119 O O . LEU A 1 413 ? -13.75 7.059 -5.59 1 97.25 413 LEU A O 1
ATOM 3123 N N . GLU A 1 414 ? -15.156 6.836 -7.324 1 96 414 GLU A N 1
ATOM 3124 C CA . GLU A 1 414 ? -14.055 6.547 -8.242 1 96 414 GLU A CA 1
ATOM 3125 C C . GLU A 1 414 ? -13.125 7.746 -8.383 1 96 414 GLU A C 1
ATOM 3127 O O . GLU A 1 414 ? -11.898 7.602 -8.359 1 96 414 GLU A O 1
ATOM 3132 N N . ARG A 1 415 ? -13.695 8.891 -8.523 1 96.31 415 ARG A N 1
ATOM 3133 C CA . ARG A 1 415 ? -12.898 10.109 -8.625 1 96.31 415 ARG A CA 1
ATOM 3134 C C . ARG A 1 415 ? -12.078 10.336 -7.359 1 96.31 415 ARG A C 1
ATOM 3136 O O . ARG A 1 415 ? -10.906 10.719 -7.43 1 96.31 415 ARG A O 1
ATOM 3143 N N . ALA A 1 416 ? -12.688 10.164 -6.184 1 97 416 ALA A N 1
ATOM 3144 C CA . ALA A 1 416 ? -11.977 10.32 -4.918 1 97 416 ALA A CA 1
ATOM 3145 C C . ALA A 1 416 ? -10.766 9.383 -4.855 1 97 416 ALA A C 1
ATOM 3147 O O . ALA A 1 416 ? -9.695 9.773 -4.383 1 97 416 ALA A O 1
ATOM 3148 N N . ALA A 1 417 ? -10.984 8.125 -5.352 1 94.12 417 ALA A N 1
ATOM 3149 C CA . ALA A 1 417 ? -9.906 7.141 -5.359 1 94.12 417 ALA A CA 1
ATOM 3150 C C . ALA A 1 417 ? -8.773 7.57 -6.297 1 94.12 417 ALA A C 1
ATOM 3152 O O . ALA A 1 417 ? -7.602 7.312 -6.027 1 94.12 417 ALA A O 1
ATOM 3153 N N . GLN A 1 418 ? -9.102 8.18 -7.379 1 93.62 418 GLN A N 1
ATOM 3154 C CA . GLN A 1 418 ? -8.109 8.672 -8.328 1 93.62 418 GLN A CA 1
ATOM 3155 C C . GLN A 1 418 ? -7.285 9.805 -7.727 1 93.62 418 GLN A C 1
ATOM 3157 O O . GLN A 1 418 ? -6.094 9.938 -8.016 1 93.62 418 GLN A O 1
ATOM 3162 N N . ILE A 1 419 ? -7.957 10.586 -6.906 1 95.38 419 ILE A N 1
ATOM 3163 C CA . ILE A 1 419 ? -7.27 11.695 -6.25 1 95.38 419 ILE A CA 1
ATOM 3164 C C . ILE A 1 419 ? -6.266 11.141 -5.234 1 95.38 419 ILE A C 1
ATOM 3166 O O . ILE A 1 419 ? -5.113 11.578 -5.199 1 95.38 419 ILE A O 1
ATOM 3170 N N . ASN A 1 420 ? -6.676 10.273 -4.422 1 93.5 420 ASN A N 1
ATOM 3171 C CA . ASN A 1 420 ? -5.836 9.625 -3.424 1 93.5 420 ASN A CA 1
ATOM 3172 C C . ASN A 1 420 ? -6.195 8.148 -3.264 1 93.5 420 ASN A C 1
ATOM 3174 O O . ASN A 1 420 ? -7.129 7.809 -2.537 1 93.5 420 ASN A O 1
ATOM 3178 N N . ASN A 1 421 ? -5.395 7.301 -3.83 1 89.38 421 ASN A N 1
ATOM 3179 C CA . ASN A 1 421 ? -5.699 5.871 -3.865 1 89.38 421 ASN A CA 1
ATOM 3180 C C . ASN A 1 421 ? -5.41 5.203 -2.525 1 89.38 421 ASN A C 1
ATOM 3182 O O . ASN A 1 421 ? -5.859 4.086 -2.275 1 89.38 421 ASN A O 1
ATOM 3186 N N . ALA A 1 422 ? -4.805 5.906 -1.639 1 87.44 422 ALA A N 1
ATOM 3187 C CA . ALA A 1 422 ? -4.438 5.34 -0.343 1 87.44 422 ALA A CA 1
ATOM 3188 C C . ALA A 1 422 ? -5.426 5.766 0.74 1 87.44 422 ALA A C 1
ATOM 3190 O O . ALA A 1 422 ? -5.32 5.336 1.891 1 87.44 422 ALA A O 1
ATOM 3191 N N . ASP A 1 423 ? -6.324 6.621 0.366 1 92.81 423 ASP A N 1
ATOM 3192 C CA . ASP A 1 423 ? -7.293 7.105 1.345 1 92.81 423 ASP A CA 1
ATOM 3193 C C . ASP A 1 423 ? -8.195 5.973 1.832 1 92.81 423 ASP A C 1
ATOM 3195 O O . ASP A 1 423 ? -8.992 5.43 1.062 1 92.81 423 ASP A O 1
ATOM 3199 N N . PHE A 1 424 ? -8.188 5.668 3.113 1 93.19 424 PHE A N 1
ATOM 3200 C CA . PHE A 1 424 ? -8.867 4.504 3.67 1 93.19 424 PHE A CA 1
ATOM 3201 C C . PHE A 1 424 ? -10.375 4.691 3.627 1 93.19 424 PHE A C 1
ATOM 3203 O O . PHE A 1 424 ? -11.117 3.736 3.398 1 93.19 424 PHE A O 1
ATOM 3210 N N . ASP A 1 425 ? -10.812 5.887 3.975 1 96.06 425 ASP A N 1
ATOM 3211 C CA . ASP A 1 425 ? -12.258 6.125 3.961 1 96.06 425 ASP A CA 1
ATOM 3212 C C . ASP A 1 425 ? -12.836 5.879 2.57 1 96.06 425 ASP A C 1
ATOM 3214 O O . ASP A 1 425 ? -13.914 5.285 2.438 1 96.06 425 ASP A O 1
ATOM 3218 N N . VAL A 1 426 ? -12.164 6.359 1.591 1 95.94 426 VAL A N 1
ATOM 3219 C CA . VAL A 1 426 ? -12.609 6.176 0.212 1 95.94 426 VAL A CA 1
ATOM 3220 C C . VAL A 1 426 ? -12.656 4.688 -0.125 1 95.94 426 VAL A C 1
ATOM 3222 O O . VAL A 1 426 ? -13.641 4.203 -0.68 1 95.94 426 VAL A O 1
ATOM 3225 N N . LEU A 1 427 ? -11.594 3.951 0.222 1 93.88 427 LEU A N 1
ATOM 3226 C CA . LEU A 1 427 ? -11.531 2.516 -0.028 1 93.88 427 LEU A CA 1
ATOM 3227 C C . LEU A 1 427 ? -12.68 1.796 0.672 1 93.88 427 LEU A C 1
ATOM 3229 O O . LEU A 1 427 ? -13.359 0.963 0.066 1 93.88 427 LEU A O 1
ATOM 3233 N N . ALA A 1 428 ? -12.844 2.1 1.93 1 95.62 428 ALA A N 1
ATOM 3234 C CA . ALA A 1 428 ? -13.914 1.482 2.707 1 95.62 428 ALA A CA 1
ATOM 3235 C C . ALA A 1 428 ? -15.273 1.736 2.062 1 95.62 428 ALA A C 1
ATOM 3237 O O . ALA A 1 428 ? -16.094 0.819 1.935 1 95.62 428 ALA A O 1
ATOM 3238 N N . ASN A 1 429 ? -15.469 2.951 1.646 1 97.44 429 ASN A N 1
ATOM 3239 C CA . ASN A 1 429 ? -16.75 3.299 1.052 1 97.44 429 ASN A CA 1
ATOM 3240 C C . ASN A 1 429 ? -16.953 2.607 -0.294 1 97.44 429 ASN A C 1
ATOM 3242 O O . ASN A 1 429 ? -18.078 2.242 -0.648 1 97.44 429 ASN A O 1
ATOM 3246 N N . GLN A 1 430 ? -15.891 2.461 -1.053 1 96.5 430 GLN A N 1
ATOM 3247 C CA . GLN A 1 430 ? -15.984 1.697 -2.291 1 96.5 430 GLN A CA 1
ATOM 3248 C C . GLN A 1 430 ? -16.391 0.251 -2.016 1 96.5 430 GLN A C 1
ATOM 3250 O O . GLN A 1 430 ? -17.25 -0.298 -2.699 1 96.5 430 GLN A O 1
ATOM 3255 N N . ILE A 1 431 ? -15.766 -0.337 -1.038 1 95.94 431 ILE A N 1
ATOM 3256 C CA . ILE A 1 431 ? -16.047 -1.721 -0.68 1 95.94 431 ILE A CA 1
ATOM 3257 C C . ILE A 1 431 ? -17.5 -1.84 -0.205 1 95.94 431 ILE A C 1
ATOM 3259 O O . ILE A 1 431 ? -18.219 -2.764 -0.598 1 95.94 431 ILE A O 1
ATOM 3263 N N . LEU A 1 432 ? -17.969 -0.921 0.593 1 97.44 432 LEU A N 1
ATOM 3264 C CA . LEU A 1 432 ? -19.328 -0.934 1.107 1 97.44 432 LEU A CA 1
ATOM 3265 C C . LEU A 1 432 ? -20.344 -0.766 -0.024 1 97.44 432 LEU A C 1
ATOM 3267 O O . LEU A 1 432 ? -21.344 -1.488 -0.084 1 97.44 432 LEU A O 1
ATOM 3271 N N . LEU A 1 433 ? -20.062 0.207 -0.87 1 97.5 433 LEU A N 1
ATOM 3272 C CA . LEU A 1 433 ? -21 0.417 -1.967 1 97.5 433 LEU A CA 1
ATOM 3273 C C . LEU A 1 433 ? -21 -0.772 -2.922 1 97.5 433 LEU A C 1
ATOM 3275 O O . LEU A 1 433 ? -22.047 -1.166 -3.436 1 97.5 433 LEU A O 1
ATOM 3279 N N . ASP A 1 434 ? -19.812 -1.334 -3.203 1 95.69 434 ASP A N 1
ATOM 3280 C CA . ASP A 1 434 ? -19.734 -2.539 -4.023 1 95.69 434 ASP A CA 1
ATOM 3281 C C . ASP A 1 434 ? -20.562 -3.67 -3.428 1 95.69 434 ASP A C 1
ATOM 3283 O O . ASP A 1 434 ? -21.188 -4.434 -4.16 1 95.69 434 ASP A O 1
ATOM 3287 N N . ALA A 1 435 ? -20.578 -3.762 -2.111 1 96.19 435 ALA A N 1
ATOM 3288 C CA . ALA A 1 435 ? -21.344 -4.801 -1.417 1 96.19 435 ALA A CA 1
ATOM 3289 C C . ALA A 1 435 ? -22.844 -4.594 -1.588 1 96.19 435 ALA A C 1
ATOM 3291 O O . ALA A 1 435 ? -23.641 -5.484 -1.285 1 96.19 435 ALA A O 1
ATOM 3292 N N . CYS A 1 436 ? -23.219 -3.426 -2.059 1 97 436 CYS A N 1
ATOM 3293 C CA . CYS A 1 436 ? -24.625 -3.123 -2.252 1 97 436 CYS A CA 1
ATOM 3294 C C . CYS A 1 436 ? -25.078 -3.492 -3.662 1 97 436 CYS A C 1
ATOM 3296 O O . CYS A 1 436 ? -26.266 -3.402 -3.984 1 97 436 CYS A O 1
ATOM 3298 N N . VAL A 1 437 ? -24.125 -3.82 -4.527 1 95.12 437 VAL A N 1
ATOM 3299 C CA . VAL A 1 437 ? -24.469 -4.227 -5.883 1 95.12 437 VAL A CA 1
ATOM 3300 C C . VAL A 1 437 ? -25.25 -5.547 -5.844 1 95.12 437 VAL A C 1
ATOM 3302 O O . VAL A 1 437 ? -24.797 -6.512 -5.219 1 95.12 437 VAL A O 1
ATOM 3305 N N . LYS A 1 438 ? -26.375 -5.57 -6.43 1 91.75 438 LYS A N 1
ATOM 3306 C CA . LYS A 1 438 ? -27.219 -6.766 -6.422 1 91.75 438 LYS A CA 1
ATOM 3307 C C . LYS A 1 438 ? -26.562 -7.898 -7.211 1 91.75 438 LYS A C 1
ATOM 3309 O O . LYS A 1 438 ? -26 -7.672 -8.281 1 91.75 438 LYS A O 1
ATOM 3314 N N . GLN A 1 439 ? -26.359 -8.992 -6.539 1 80.69 439 GLN A N 1
ATOM 3315 C CA . GLN A 1 439 ? -25.828 -10.18 -7.195 1 80.69 439 GLN A CA 1
ATOM 3316 C C . GLN A 1 439 ? -26.891 -10.883 -8.023 1 80.69 439 GLN A C 1
ATOM 3318 O O . GLN A 1 439 ? -28.078 -10.883 -7.656 1 80.69 439 GLN A O 1
ATOM 3323 N N . GLU A 1 440 ? -26.734 -11.086 -9.375 1 66.38 440 GLU A N 1
ATOM 3324 C CA . GLU A 1 440 ? -27.672 -11.852 -10.188 1 66.38 440 GLU A CA 1
ATOM 3325 C C . GLU A 1 440 ? -28.016 -13.188 -9.531 1 66.38 440 GLU A C 1
ATOM 3327 O O . GLU A 1 440 ? -27.125 -13.914 -9.086 1 66.38 440 GLU A O 1
ATOM 3332 N N . GLN A 1 441 ? -29.125 -13.273 -8.812 1 54.72 441 GLN A N 1
ATOM 3333 C CA . GLN A 1 441 ? -29.594 -14.586 -8.367 1 54.72 441 GLN A CA 1
ATOM 3334 C C . GLN A 1 441 ? -29.594 -15.586 -9.516 1 54.72 441 GLN A C 1
ATOM 3336 O O . GLN A 1 441 ? -30.031 -15.273 -10.625 1 54.72 441 GLN A O 1
ATOM 3341 N N . THR A 1 442 ? -28.688 -16.453 -9.711 1 44.69 442 THR A N 1
ATOM 3342 C CA . THR A 1 442 ? -28.984 -17.625 -10.539 1 44.69 442 THR A CA 1
ATOM 3343 C C . THR A 1 442 ? -30.344 -18.203 -10.203 1 44.69 442 THR A C 1
ATOM 3345 O O . THR A 1 442 ? -30.531 -18.797 -9.141 1 44.69 442 THR A O 1
ATOM 3348 N N . THR A 1 443 ? -31.406 -17.562 -10.328 1 41.03 443 THR A N 1
ATOM 3349 C CA . THR A 1 443 ? -32.688 -18.234 -10.273 1 41.03 443 THR A CA 1
ATOM 3350 C C . THR A 1 443 ? -32.75 -19.359 -11.312 1 41.03 443 THR A C 1
ATOM 3352 O O . THR A 1 443 ? -32.438 -19.156 -12.484 1 41.03 443 THR A O 1
ATOM 3355 N N . LYS A 1 444 ? -32.875 -20.781 -10.961 1 37 444 LYS A N 1
ATOM 3356 C CA . LYS A 1 444 ? -33.594 -21.797 -11.68 1 37 444 LYS A CA 1
ATOM 3357 C C . LYS A 1 444 ? -35 -21.312 -12.07 1 37 444 LYS A C 1
ATOM 3359 O O . LYS A 1 444 ? -35.812 -21.016 -11.195 1 37 444 LYS A O 1
ATOM 3364 N N . LYS A 1 445 ? -35.25 -20.875 -13.141 1 34.16 445 LYS A N 1
ATOM 3365 C CA . LYS A 1 445 ? -36.594 -20.984 -13.688 1 34.16 445 LYS A CA 1
ATOM 3366 C C . LYS A 1 445 ? -37 -22.438 -13.828 1 34.16 445 LYS A C 1
ATOM 3368 O O . LYS A 1 445 ? -36.344 -23.219 -14.492 1 34.16 445 LYS A O 1
ATOM 3373 N N . LYS A 1 446 ? -37.844 -22.922 -12.867 1 29.12 446 LYS A N 1
ATOM 3374 C CA . LYS A 1 446 ? -38.812 -24 -13.141 1 29.12 446 LYS A CA 1
ATOM 3375 C C . LYS A 1 446 ? -39.562 -23.734 -14.438 1 29.12 446 LYS A C 1
ATOM 3377 O O . LYS A 1 446 ? -40.281 -22.75 -14.539 1 29.12 446 LYS A O 1
ATOM 3382 N N . LYS A 1 447 ? -38.969 -24.281 -15.453 1 23.02 447 LYS A N 1
ATOM 3383 C CA . LYS A 1 447 ? -40 -24.875 -16.297 1 23.02 447 LYS A CA 1
ATOM 3384 C C . LYS A 1 447 ? -40.406 -26.25 -15.773 1 23.02 447 LYS A C 1
ATOM 3386 O O . LYS A 1 447 ? -39.531 -27.062 -15.422 1 23.02 447 LYS A O 1
ATOM 3391 N N . MET B 1 1 ? 4.105 76.312 -11.094 1 15.85 1 MET B N 1
ATOM 3392 C CA . MET B 1 1 ? 3.725 75.375 -12.172 1 15.85 1 MET B CA 1
ATOM 3393 C C . MET B 1 1 ? 4.828 75.312 -13.219 1 15.85 1 MET B C 1
ATOM 3395 O O . MET B 1 1 ? 5.254 74.188 -13.578 1 15.85 1 MET B O 1
ATOM 3399 N N . GLN B 1 2 ? 5.008 76.125 -14.109 1 15.14 2 GLN B N 1
ATOM 3400 C CA . GLN B 1 2 ? 5.246 75.75 -15.5 1 15.14 2 GLN B CA 1
ATOM 3401 C C . GLN B 1 2 ? 6.738 75.625 -15.789 1 15.14 2 GLN B C 1
ATOM 3403 O O . GLN B 1 2 ? 7.395 76.625 -16.109 1 15.14 2 GLN B O 1
ATOM 3408 N N . LYS B 1 3 ? 7.504 74.812 -14.984 1 17.11 3 LYS B N 1
ATOM 3409 C CA . LYS B 1 3 ? 8.961 74.875 -14.922 1 17.11 3 LYS B CA 1
ATOM 3410 C C . LYS B 1 3 ? 9.586 74.375 -16.219 1 17.11 3 LYS B C 1
ATOM 3412 O O . LYS B 1 3 ? 9.211 73.312 -16.734 1 17.11 3 LYS B O 1
ATOM 3417 N N . GLY B 1 4 ? 10.352 74.938 -16.953 1 16.17 4 GLY B N 1
ATOM 3418 C CA . GLY B 1 4 ? 10.656 75.188 -18.344 1 16.17 4 GLY B CA 1
ATOM 3419 C C . GLY B 1 4 ? 11.469 74.062 -18.984 1 16.17 4 GLY B C 1
ATOM 3420 O O . GLY B 1 4 ? 12.039 73.25 -18.281 1 16.17 4 GLY B O 1
ATOM 3421 N N . GLY B 1 5 ? 11.945 73.875 -20.422 1 15.73 5 GLY B N 1
ATOM 3422 C CA . GLY B 1 5 ? 11.695 73.25 -21.703 1 15.73 5 GLY B CA 1
ATOM 3423 C C . GLY B 1 5 ? 12.891 72.5 -22.234 1 15.73 5 GLY B C 1
ATOM 3424 O O . GLY B 1 5 ? 12.758 71.688 -23.156 1 15.73 5 GLY B O 1
ATOM 3425 N N . ILE B 1 6 ? 14.305 72.438 -21.797 1 17.66 6 ILE B N 1
ATOM 3426 C CA . ILE B 1 6 ? 15.227 72.688 -22.906 1 17.66 6 ILE B CA 1
ATOM 3427 C C . ILE B 1 6 ? 15.492 71.438 -23.672 1 17.66 6 ILE B C 1
ATOM 3429 O O . ILE B 1 6 ? 15.812 70.375 -23.062 1 17.66 6 ILE B O 1
ATOM 3433 N N . PRO B 1 7 ? 15.43 71.125 -25.062 1 16.72 7 PRO B N 1
ATOM 3434 C CA . PRO B 1 7 ? 15.125 70.188 -26.172 1 16.72 7 PRO B CA 1
ATOM 3435 C C . PRO B 1 7 ? 16.297 69.312 -26.516 1 16.72 7 PRO B C 1
ATOM 3437 O O . PRO B 1 7 ? 17.438 69.562 -26.094 1 16.72 7 PRO B O 1
ATOM 3440 N N . LEU B 1 8 ? 16.281 68.25 -27.719 1 16.86 8 LEU B N 1
ATOM 3441 C CA . LEU B 1 8 ? 16.266 67 -28.391 1 16.86 8 LEU B CA 1
ATOM 3442 C C . LEU B 1 8 ? 17.422 66.875 -29.375 1 16.86 8 LEU B C 1
ATOM 3444 O O . LEU B 1 8 ? 17.531 65.875 -30.094 1 16.86 8 LEU B O 1
ATOM 3448 N N . PRO B 1 9 ? 18.688 67.5 -29.281 1 15.78 9 PRO B N 1
ATOM 3449 C CA . PRO B 1 9 ? 19.094 67.75 -30.672 1 15.78 9 PRO B CA 1
ATOM 3450 C C . PRO B 1 9 ? 19.672 66.5 -31.312 1 15.78 9 PRO B C 1
ATOM 3452 O O . PRO B 1 9 ? 20.172 65.625 -30.609 1 15.78 9 PRO B O 1
ATOM 3455 N N . SER B 1 10 ? 19.562 66.125 -32.656 1 16.14 10 SER B N 1
ATOM 3456 C CA . SER B 1 10 ? 19.391 65.188 -33.75 1 16.14 10 SER B CA 1
ATOM 3457 C C . SER B 1 10 ? 20.734 64.688 -34.281 1 16.14 10 SER B C 1
ATOM 3459 O O . SER B 1 10 ? 20.859 63.531 -34.688 1 16.14 10 SER B O 1
ATOM 3461 N N . ILE B 1 11 ? 21.922 65.438 -34.312 1 15.95 11 ILE B N 1
ATOM 3462 C CA . ILE B 1 11 ? 22.297 65.625 -35.688 1 15.95 11 ILE B CA 1
ATOM 3463 C C . ILE B 1 11 ? 23.125 64.375 -36.188 1 15.95 11 ILE B C 1
ATOM 3465 O O . ILE B 1 11 ? 23.688 63.656 -35.375 1 15.95 11 ILE B O 1
ATOM 3469 N N . PHE B 1 12 ? 24.203 64.562 -36.969 1 16.44 12 PHE B N 1
ATOM 3470 C CA . PHE B 1 12 ? 24.422 64.375 -38.375 1 16.44 12 PHE B CA 1
ATOM 3471 C C . PHE B 1 12 ? 25.406 63.188 -38.625 1 16.44 12 PHE B C 1
ATOM 3473 O O . PHE B 1 12 ? 25.047 62.188 -39.219 1 16.44 12 PHE B O 1
ATOM 3480 N N . PRO B 1 13 ? 26.703 63.375 -39.031 1 16.69 13 PRO B N 1
ATOM 3481 C CA . PRO B 1 13 ? 27.109 63.094 -40.406 1 16.69 13 PRO B CA 1
ATOM 3482 C C . PRO B 1 13 ? 27.938 61.812 -40.5 1 16.69 13 PRO B C 1
ATOM 3484 O O . PRO B 1 13 ? 28.344 61.25 -39.5 1 16.69 13 PRO B O 1
ATOM 3487 N N . CYS B 1 14 ? 29.109 61.688 -41.281 1 16.77 14 CYS B N 1
ATOM 3488 C CA . CYS B 1 14 ? 29.5 61.125 -42.562 1 16.77 14 CYS B CA 1
ATOM 3489 C C . CYS B 1 14 ? 30.516 60 -42.375 1 16.77 14 CYS B C 1
ATOM 3491 O O . CYS B 1 14 ? 30.344 58.906 -42.875 1 16.77 14 CYS B O 1
ATOM 3493 N N . HIS B 1 15 ? 31.953 60.188 -42.188 1 17.05 15 HIS B N 1
ATOM 3494 C CA . HIS B 1 15 ? 32.844 59.844 -43.281 1 17.05 15 HIS B CA 1
ATOM 3495 C C . HIS B 1 15 ? 33.594 58.531 -43 1 17.05 15 HIS B C 1
ATOM 3497 O O . HIS B 1 15 ? 33.781 58.156 -41.844 1 17.05 15 HIS B O 1
ATOM 3503 N N . PRO B 1 16 ? 34.344 57.812 -43.906 1 18.12 16 PRO B N 1
ATOM 3504 C CA . PRO B 1 16 ? 34.531 56.469 -44.438 1 18.12 16 PRO B CA 1
ATOM 3505 C C . PRO B 1 16 ? 35.75 55.75 -43.812 1 18.12 16 PRO B C 1
ATOM 3507 O O . PRO B 1 16 ? 35.688 54.562 -43.531 1 18.12 16 PRO B O 1
ATOM 3510 N N . ARG B 1 17 ? 37 56.375 -43.562 1 16.23 17 ARG B N 1
ATOM 3511 C CA . ARG B 1 17 ? 38.156 55.875 -44.281 1 16.23 17 ARG B CA 1
ATOM 3512 C C . ARG B 1 17 ? 38.781 54.688 -43.562 1 16.23 17 ARG B C 1
ATOM 3514 O O . ARG B 1 17 ? 38.531 54.5 -42.375 1 16.23 17 ARG B O 1
ATOM 3521 N N . ARG B 1 18 ? 40.219 54.562 -43.469 1 17.58 18 ARG B N 1
ATOM 3522 C CA . ARG B 1 18 ? 41.219 53.656 -44.062 1 17.58 18 ARG B CA 1
ATOM 3523 C C . ARG B 1 18 ? 41.812 52.719 -43 1 17.58 18 ARG B C 1
ATOM 3525 O O . ARG B 1 18 ? 41.656 52.969 -41.781 1 17.58 18 ARG B O 1
ATOM 3532 N N . THR B 1 19 ? 43.094 52.156 -43.125 1 19.41 19 THR B N 1
ATOM 3533 C CA . THR B 1 19 ? 43.75 50.875 -43.312 1 19.41 19 THR B CA 1
ATOM 3534 C C . THR B 1 19 ? 44.531 50.469 -42.062 1 19.41 19 THR B C 1
ATOM 3536 O O . THR B 1 19 ? 44.875 49.281 -41.906 1 19.41 19 THR B O 1
ATOM 3539 N N . LEU B 1 20 ? 44.844 51.375 -41.094 1 17.11 20 LEU B N 1
ATOM 3540 C CA . LEU B 1 20 ? 46.219 51.312 -40.594 1 17.11 20 LEU B CA 1
ATOM 3541 C C . LEU B 1 20 ? 46.438 50.062 -39.75 1 17.11 20 LEU B C 1
ATOM 3543 O O . LEU B 1 20 ? 45.5 49.594 -39.062 1 17.11 20 LEU B O 1
ATOM 3547 N N . ALA B 1 21 ? 47.656 49.625 -39.5 1 18.92 21 ALA B N 1
ATOM 3548 C CA . ALA B 1 21 ? 48.625 48.531 -39.438 1 18.92 21 ALA B CA 1
ATOM 3549 C C . ALA B 1 21 ? 48.625 47.906 -38.031 1 18.92 21 ALA B C 1
ATOM 3551 O O . ALA B 1 21 ? 48.469 46.688 -37.906 1 18.92 21 ALA B O 1
ATOM 3552 N N . ALA B 1 22 ? 49.594 48.156 -37.12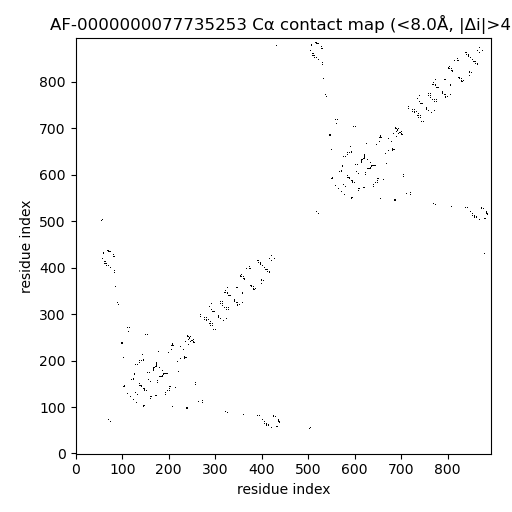5 1 19.89 22 ALA B N 1
ATOM 3553 C CA . ALA B 1 22 ? 50.719 47.312 -36.656 1 19.89 22 ALA B CA 1
ATOM 3554 C C . ALA B 1 22 ? 50.469 46.844 -35.25 1 19.89 22 ALA B C 1
ATOM 3556 O O . ALA B 1 22 ? 51.375 46.344 -34.594 1 19.89 22 ALA B O 1
ATOM 3557 N N . CYS B 1 23 ? 49.25 46.594 -34.625 1 17.81 23 CYS B N 1
ATOM 3558 C CA . CYS B 1 23 ? 49.188 46.812 -33.188 1 17.81 23 CYS B CA 1
ATOM 3559 C C . CYS B 1 23 ? 49.812 45.625 -32.438 1 17.81 23 CYS B C 1
ATOM 3561 O O . CYS B 1 23 ? 49.406 44.5 -32.594 1 17.81 23 CYS B O 1
ATOM 3563 N N . LEU B 1 24 ? 51.031 45.906 -31.984 1 21.14 24 LEU B N 1
ATOM 3564 C CA . LEU B 1 24 ? 52 45.031 -31.312 1 21.14 24 LEU B CA 1
ATOM 3565 C C . LEU B 1 24 ? 51.438 44.469 -30.016 1 21.14 24 LEU B C 1
ATOM 3567 O O . LEU B 1 24 ? 51.094 45.25 -29.109 1 21.14 24 LEU B O 1
ATOM 3571 N N . VAL B 1 25 ? 50.781 43.25 -30.016 1 19.47 25 VAL B N 1
ATOM 3572 C CA . VAL B 1 25 ? 49.875 42.656 -29.062 1 19.47 25 VAL B CA 1
ATOM 3573 C C . VAL B 1 25 ? 50.625 42.156 -27.828 1 19.47 25 VAL B C 1
ATOM 3575 O O . VAL B 1 25 ? 51.375 41.188 -27.891 1 19.47 25 VAL B O 1
ATOM 3578 N N . ALA B 1 26 ? 51.344 43.156 -27.141 1 20.39 26 ALA B N 1
ATOM 3579 C CA . ALA B 1 26 ? 52.25 42.656 -26.109 1 20.39 26 ALA B CA 1
ATOM 3580 C C . ALA B 1 26 ? 51.5 41.812 -25.062 1 20.39 26 ALA B C 1
ATOM 3582 O O . ALA B 1 26 ? 50.469 42.25 -24.562 1 20.39 26 ALA B O 1
ATOM 3583 N N . CYS B 1 27 ? 51.781 40.469 -24.891 1 20.27 27 CYS B N 1
ATOM 3584 C CA . CYS B 1 27 ? 51.25 39.25 -24.281 1 20.27 27 CYS B CA 1
ATOM 3585 C C . CYS B 1 27 ? 51.344 39.344 -22.75 1 20.27 27 CYS B C 1
ATOM 3587 O O . CYS B 1 27 ? 52.438 39.156 -22.188 1 20.27 27 CYS B O 1
ATOM 3589 N N . LEU B 1 28 ? 50.938 40.5 -22.125 1 20.28 28 LEU B N 1
ATOM 3590 C CA . LEU B 1 28 ? 51.344 40.594 -20.734 1 20.28 28 LEU B CA 1
ATOM 3591 C C . LEU B 1 28 ? 50.75 39.438 -19.922 1 20.28 28 LEU B C 1
ATOM 3593 O O . LEU B 1 28 ? 49.562 39.156 -20 1 20.28 28 LEU B O 1
ATOM 3597 N N . VAL B 1 29 ? 51.531 38.469 -19.297 1 22.12 29 VAL B N 1
ATOM 3598 C CA . VAL B 1 29 ? 51.531 37.156 -18.625 1 22.12 29 VAL B CA 1
ATOM 3599 C C . VAL B 1 29 ? 50.906 37.281 -17.234 1 22.12 29 VAL B C 1
ATOM 3601 O O . VAL B 1 29 ? 51.594 37.531 -16.25 1 22.12 29 VAL B O 1
ATOM 3604 N N . THR B 1 30 ? 49.875 38.156 -17 1 20.89 30 THR B N 1
ATOM 3605 C CA . THR B 1 30 ? 49.656 38.406 -15.586 1 20.89 30 THR B CA 1
ATOM 3606 C C . THR B 1 30 ? 49.219 37.125 -14.875 1 20.89 30 THR B C 1
ATOM 3608 O O . THR B 1 30 ? 48.469 36.312 -15.445 1 20.89 30 THR B O 1
ATOM 3611 N N . SER B 1 31 ? 49.875 36.656 -13.758 1 21.53 31 SER B N 1
ATOM 3612 C CA . SER B 1 31 ? 49.938 35.469 -12.891 1 21.53 31 SER B CA 1
ATOM 3613 C C . SER B 1 31 ? 48.625 35.312 -12.117 1 21.53 31 SER B C 1
ATOM 3615 O O . SER B 1 31 ? 48.281 36.156 -11.305 1 21.53 31 SER B O 1
ATOM 3617 N N . ALA B 1 32 ? 47.531 34.812 -12.742 1 21.28 32 ALA B N 1
ATOM 3618 C CA . ALA B 1 32 ? 46.188 34.656 -12.195 1 21.28 32 ALA B CA 1
ATOM 3619 C C . ALA B 1 32 ? 46.188 33.781 -10.961 1 21.28 32 ALA B C 1
ATOM 3621 O O . ALA B 1 32 ? 46.594 32.625 -11.016 1 21.28 32 ALA B O 1
ATOM 3622 N N . ALA B 1 33 ? 46.281 34.375 -9.734 1 21.69 33 ALA B N 1
ATOM 3623 C CA . ALA B 1 33 ? 46.25 33.688 -8.445 1 21.69 33 ALA B CA 1
ATOM 3624 C C . ALA B 1 33 ? 45.031 32.75 -8.367 1 21.69 33 ALA B C 1
ATOM 3626 O O . ALA B 1 33 ? 43.938 33.094 -8.82 1 21.69 33 ALA B O 1
ATOM 3627 N N . ALA B 1 34 ? 45.219 31.438 -8.188 1 21.02 34 ALA B N 1
ATOM 3628 C CA . ALA B 1 34 ? 44.438 30.203 -8.133 1 21.02 34 ALA B CA 1
ATOM 3629 C C . ALA B 1 34 ? 43.312 30.328 -7.102 1 21.02 34 ALA B C 1
ATOM 3631 O O . ALA B 1 34 ? 43.562 30.438 -5.902 1 21.02 34 ALA B O 1
ATOM 3632 N N . ALA B 1 35 ? 42.219 31.109 -7.371 1 22.48 35 ALA B N 1
ATOM 3633 C CA . ALA B 1 35 ? 41.094 31.219 -6.465 1 22.48 35 ALA B CA 1
ATOM 3634 C C . ALA B 1 35 ? 40.656 29.859 -5.953 1 22.48 35 ALA B C 1
ATOM 3636 O O . ALA B 1 35 ? 40.625 28.891 -6.711 1 22.48 35 ALA B O 1
ATOM 3637 N N . ALA B 1 36 ? 40.812 29.578 -4.629 1 25.88 36 ALA B N 1
ATOM 3638 C CA . ALA B 1 36 ? 40.5 28.359 -3.893 1 25.88 36 ALA B CA 1
ATOM 3639 C C . ALA B 1 36 ? 39.125 27.828 -4.293 1 25.88 36 ALA B C 1
ATOM 3641 O O . ALA B 1 36 ? 38.219 28.594 -4.613 1 25.88 36 ALA B O 1
ATOM 3642 N N . PRO B 1 37 ? 39.031 26.531 -4.797 1 22.22 37 PRO B N 1
ATOM 3643 C CA . PRO B 1 37 ? 37.844 25.859 -5.312 1 22.22 37 PRO B CA 1
ATOM 3644 C C . PRO B 1 37 ? 36.625 26.078 -4.434 1 22.22 37 PRO B C 1
ATOM 3646 O O . PRO B 1 37 ? 36.719 26.125 -3.207 1 22.22 37 PRO B O 1
ATOM 3649 N N . SER B 1 38 ? 35.812 27.094 -4.828 1 21.16 38 SER B N 1
ATOM 3650 C CA . SER B 1 38 ? 34.5 27.281 -4.191 1 21.16 38 SER B CA 1
ATOM 3651 C C . SER B 1 38 ? 33.844 25.953 -3.855 1 21.16 38 SER B C 1
ATOM 3653 O O . SER B 1 38 ? 33.75 25.078 -4.719 1 21.16 38 SER B O 1
ATOM 3655 N N . GLU B 1 39 ? 34.062 25.5 -2.604 1 24.23 39 GLU B N 1
ATOM 3656 C CA . GLU B 1 39 ? 33.375 24.297 -2.119 1 24.23 39 GLU B CA 1
ATOM 3657 C C . GLU B 1 39 ? 31.953 24.188 -2.654 1 24.23 39 GLU B C 1
ATOM 3659 O O . GLU B 1 39 ? 31.234 25.188 -2.691 1 24.23 39 GLU B O 1
ATOM 3664 N N . ALA B 1 40 ? 31.703 23.188 -3.564 1 24.95 40 ALA B N 1
ATOM 3665 C CA . ALA B 1 40 ? 30.438 22.812 -4.172 1 24.95 40 ALA B CA 1
ATOM 3666 C C . ALA B 1 40 ? 29.281 23 -3.1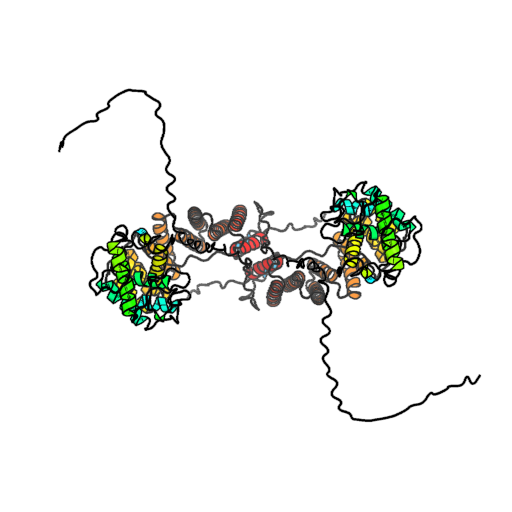93 1 24.95 40 ALA B C 1
ATOM 3668 O O . ALA B 1 40 ? 29.422 22.734 -1.996 1 24.95 40 ALA B O 1
ATOM 3669 N N . PRO B 1 41 ? 28.422 23.953 -3.615 1 23.75 41 PRO B N 1
ATOM 3670 C CA . PRO B 1 41 ? 27.281 24.078 -2.713 1 23.75 41 PRO B CA 1
ATOM 3671 C C . PRO B 1 41 ? 26.875 22.75 -2.096 1 23.75 41 PRO B C 1
ATOM 3673 O O . PRO B 1 41 ? 27.156 21.688 -2.654 1 23.75 41 PRO B O 1
ATOM 3676 N N . ALA B 1 42 ? 26.75 22.656 -0.739 1 25.67 42 ALA B N 1
ATOM 3677 C CA . ALA B 1 42 ? 26.141 21.5 -0.079 1 25.67 42 ALA B CA 1
ATOM 3678 C C . ALA B 1 42 ? 25.016 20.922 -0.923 1 25.67 42 ALA B C 1
ATOM 3680 O O . ALA B 1 42 ? 24.141 21.656 -1.399 1 25.67 42 ALA B O 1
ATOM 3681 N N . ALA B 1 43 ? 25.297 19.906 -1.731 1 26.23 43 ALA B N 1
ATOM 3682 C CA . ALA B 1 43 ? 24.359 19.031 -2.418 1 26.23 43 ALA B CA 1
ATOM 3683 C C . ALA B 1 43 ? 22.969 19.109 -1.777 1 26.23 43 ALA B C 1
ATOM 3685 O O . ALA B 1 43 ? 22.844 19.062 -0.552 1 26.23 43 ALA B O 1
ATOM 3686 N N . ASP B 1 44 ? 22.078 19.828 -2.453 1 22.45 44 ASP B N 1
ATOM 3687 C CA . ASP B 1 44 ? 20.609 19.922 -2.379 1 22.45 44 ASP B CA 1
ATOM 3688 C C . ASP B 1 44 ? 20.016 18.688 -1.72 1 22.45 44 ASP B C 1
ATOM 3690 O O . ASP B 1 44 ? 20.25 17.562 -2.168 1 22.45 44 ASP B O 1
ATOM 3694 N N . GLU B 1 45 ? 19.984 18.734 -0.338 1 26.02 45 GLU B N 1
ATOM 3695 C CA . GLU B 1 45 ? 18.969 17.828 0.187 1 26.02 45 GLU B CA 1
ATOM 3696 C C . GLU B 1 45 ? 17.781 17.703 -0.779 1 26.02 45 GLU B C 1
ATOM 3698 O O . GLU B 1 45 ? 16.984 18.625 -0.919 1 26.02 45 GLU B O 1
ATOM 3703 N N . ILE B 1 46 ? 18.031 17.375 -2.055 1 26.73 46 ILE B N 1
ATOM 3704 C CA . ILE B 1 46 ? 16.859 16.875 -2.764 1 26.73 46 ILE B CA 1
ATOM 3705 C C . ILE B 1 46 ? 15.859 16.297 -1.764 1 26.73 46 ILE B C 1
ATOM 3707 O O . ILE B 1 46 ? 16.172 15.328 -1.059 1 26.73 46 ILE B O 1
ATOM 3711 N N . ALA B 1 47 ? 14.953 17.25 -1.246 1 29.28 47 ALA B N 1
ATOM 3712 C CA . ALA B 1 47 ? 13.812 16.656 -0.547 1 29.28 47 ALA B CA 1
ATOM 3713 C C . ALA B 1 47 ? 13.523 15.25 -1.068 1 29.28 47 ALA B C 1
ATOM 3715 O O . ALA B 1 47 ? 13.117 15.078 -2.221 1 29.28 47 ALA B O 1
ATOM 3716 N N . GLN B 1 48 ? 14.477 14.359 -0.891 1 26.75 48 GLN B N 1
ATOM 3717 C CA . GLN B 1 48 ? 14.008 12.984 -1.086 1 26.75 48 GLN B CA 1
ATOM 3718 C C . GLN B 1 48 ? 12.492 12.906 -1.002 1 26.75 48 GLN B C 1
ATOM 3720 O O . GLN B 1 48 ? 11.898 13.281 0.011 1 26.75 48 GLN B O 1
ATOM 3725 N N . ARG B 1 49 ? 11.852 13.219 -2.111 1 33.75 49 ARG B N 1
ATOM 3726 C CA . ARG B 1 49 ? 10.469 12.773 -1.996 1 33.75 49 ARG B CA 1
ATOM 3727 C C . ARG B 1 49 ? 10.359 11.586 -1.048 1 33.75 49 ARG B C 1
ATOM 3729 O O . ARG B 1 49 ? 11.062 10.586 -1.207 1 33.75 49 ARG B O 1
ATOM 3736 N N . PRO B 1 50 ? 10.039 11.898 0.191 1 30.28 50 PRO B N 1
ATOM 3737 C CA . PRO B 1 50 ? 9.945 10.617 0.9 1 30.28 50 PRO B CA 1
ATOM 3738 C C . PRO B 1 50 ? 9.57 9.461 -0.019 1 30.28 50 PRO B C 1
ATOM 3740 O O . PRO B 1 50 ? 8.719 9.609 -0.901 1 30.28 50 PRO B O 1
ATOM 3743 N N . ILE B 1 51 ? 10.5 8.719 -0.587 1 33.19 51 ILE B N 1
ATOM 3744 C CA . ILE B 1 51 ? 10.016 7.418 -1.032 1 33.19 51 ILE B CA 1
ATOM 3745 C C . ILE B 1 51 ? 8.727 7.066 -0.297 1 33.19 51 ILE B C 1
ATOM 3747 O O . ILE B 1 51 ? 8.695 7.039 0.936 1 33.19 51 ILE B O 1
ATOM 3751 N N . ALA B 1 52 ? 7.645 7.512 -0.935 1 36.84 52 ALA B N 1
ATOM 3752 C CA . ALA B 1 52 ? 6.422 7.012 -0.31 1 36.84 52 ALA B CA 1
ATOM 3753 C C . ALA B 1 52 ? 6.668 5.672 0.379 1 36.84 52 ALA B C 1
ATOM 3755 O O . ALA B 1 52 ? 7.051 4.695 -0.269 1 36.84 52 ALA B O 1
ATOM 3756 N N . GLY B 1 53 ? 7.344 5.711 1.52 1 36.66 53 GLY B N 1
ATOM 3757 C CA . GLY B 1 53 ? 7.387 4.461 2.26 1 36.66 53 GLY B CA 1
ATOM 3758 C C . GLY B 1 53 ? 6.254 3.516 1.904 1 36.66 53 GLY B C 1
ATOM 3759 O O . GLY B 1 53 ? 5.324 3.893 1.187 1 36.66 53 GLY B O 1
ATOM 3760 N N . PRO B 1 54 ? 6.492 2.252 2.029 1 40.91 54 PRO B N 1
ATOM 3761 C CA . PRO B 1 54 ? 5.379 1.339 1.771 1 40.91 54 PRO B CA 1
ATOM 3762 C C . PRO B 1 54 ? 4.031 1.915 2.201 1 40.91 54 PRO B C 1
ATOM 3764 O O . PRO B 1 54 ? 3.928 2.518 3.273 1 40.91 54 PRO B O 1
ATOM 3767 N N . VAL B 1 55 ? 3.348 2.42 1.244 1 47.19 55 VAL B N 1
ATOM 3768 C CA . VAL B 1 55 ? 1.985 2.828 1.575 1 47.19 55 VAL B CA 1
ATOM 3769 C C . VAL B 1 55 ? 1.381 1.845 2.576 1 47.19 55 VAL B C 1
ATOM 3771 O O . VAL B 1 55 ? 1.222 0.66 2.273 1 47.19 55 VAL B O 1
ATOM 3774 N N . THR B 1 56 ? 1.747 2.02 3.818 1 56.62 56 THR B N 1
ATOM 3775 C CA . THR B 1 56 ? 1.039 1.235 4.824 1 56.62 56 THR B CA 1
ATOM 3776 C C . THR B 1 56 ? -0.47 1.331 4.621 1 56.62 56 THR B C 1
ATOM 3778 O O . THR B 1 56 ? -1.024 2.43 4.555 1 56.62 56 THR B O 1
ATOM 3781 N N . ILE B 1 57 ? -1.007 0.29 3.889 1 59.94 57 ILE B N 1
ATOM 3782 C CA . ILE B 1 57 ? -2.461 0.216 3.805 1 59.94 57 ILE B CA 1
ATOM 3783 C C . ILE B 1 57 ? -3.064 0.356 5.199 1 59.94 57 ILE B C 1
ATOM 3785 O O . ILE B 1 57 ? -2.697 -0.38 6.121 1 59.94 57 ILE B O 1
ATOM 3789 N N . THR B 1 58 ? -3.691 1.501 5.391 1 74.44 58 THR B N 1
ATOM 3790 C CA . THR B 1 58 ? -4.434 1.653 6.637 1 74.44 58 THR B CA 1
ATOM 3791 C C . THR B 1 58 ? -5.586 0.654 6.703 1 74.44 58 THR B C 1
ATOM 3793 O O . THR B 1 58 ? -6.332 0.491 5.734 1 74.44 58 THR B O 1
ATOM 3796 N N . ARG B 1 59 ? -5.543 -0.367 7.59 1 80.06 59 ARG B N 1
ATOM 3797 C CA . ARG B 1 59 ? -6.598 -1.333 7.871 1 80.06 59 ARG B CA 1
ATOM 3798 C C . ARG B 1 59 ? -7.367 -0.953 9.133 1 80.06 59 ARG B C 1
ATOM 3800 O O . ARG B 1 59 ? -6.859 -0.207 9.977 1 80.06 59 ARG B O 1
ATOM 3807 N N . PRO B 1 60 ? -8.711 -1.376 9.094 1 78.81 60 PRO B N 1
ATOM 3808 C CA . PRO B 1 60 ? -9.406 -1.177 10.367 1 78.81 60 PRO B CA 1
ATOM 3809 C C . PRO B 1 60 ? -8.688 -1.83 11.539 1 78.81 60 PRO B C 1
ATOM 3811 O O . PRO B 1 60 ? -8.008 -2.844 11.367 1 78.81 60 PRO B O 1
ATOM 3814 N N . ASP B 1 61 ? -8.672 -1.174 12.68 1 77.56 61 ASP B N 1
ATOM 3815 C CA . ASP B 1 61 ? -8.117 -1.755 13.898 1 77.56 61 ASP B CA 1
ATOM 3816 C C . ASP B 1 61 ? -8.961 -2.928 14.383 1 77.56 61 ASP B C 1
ATOM 3818 O O . ASP B 1 61 ? -10.031 -2.73 14.969 1 77.56 61 ASP B O 1
ATOM 3822 N N . PHE B 1 62 ? -8.602 -4.109 13.945 1 83.25 62 PHE B N 1
ATOM 3823 C CA . PHE B 1 62 ? -9.312 -5.309 14.375 1 83.25 62 PHE B CA 1
ATOM 3824 C C . PHE B 1 62 ? -8.719 -5.855 15.664 1 83.25 62 PHE B C 1
ATOM 3826 O O . PHE B 1 62 ? -7.637 -6.438 15.664 1 83.25 62 PHE B O 1
ATOM 3833 N N . GLY B 1 63 ? -9.008 -5.324 16.797 1 76.44 63 GLY B N 1
ATOM 3834 C CA . GLY B 1 63 ? -8.609 -5.867 18.078 1 76.44 63 GLY B CA 1
ATOM 3835 C C . GLY B 1 63 ? -8.969 -7.332 18.25 1 76.44 63 GLY B C 1
ATOM 3836 O O . GLY B 1 63 ? -9.211 -8.039 17.266 1 76.44 63 GLY B O 1
ATOM 3837 N N . SER B 1 64 ? -8.961 -7.898 19.453 1 81.5 64 SER B N 1
ATOM 3838 C CA . SER B 1 64 ? -9.203 -9.297 19.766 1 81.5 64 SER B CA 1
ATOM 3839 C C . SER B 1 64 ? -10.688 -9.641 19.672 1 81.5 64 SER B C 1
ATOM 3841 O O . SER B 1 64 ? -11.055 -10.781 19.375 1 81.5 64 SER B O 1
ATOM 3843 N N . GLU B 1 65 ? -11.516 -8.617 19.922 1 90.44 65 GLU B N 1
ATOM 3844 C CA . GLU B 1 65 ? -12.969 -8.781 19.859 1 90.44 65 GLU B CA 1
ATOM 3845 C C . GLU B 1 65 ? -13.641 -7.551 19.266 1 90.44 65 GLU B C 1
ATOM 3847 O O . GLU B 1 65 ? -13.055 -6.469 19.234 1 90.44 65 GLU B O 1
ATOM 3852 N N . PRO B 1 66 ? -14.773 -7.82 18.719 1 93.31 66 PRO B N 1
ATOM 3853 C CA . PRO B 1 66 ? -15.5 -6.645 18.234 1 93.31 66 PRO B CA 1
ATOM 3854 C C . PRO B 1 66 ? -15.742 -5.613 19.344 1 93.31 66 PRO B C 1
ATOM 3856 O O . PRO B 1 66 ? -15.992 -5.98 20.484 1 93.31 66 PRO B O 1
ATOM 3859 N N . PRO B 1 67 ? -15.648 -4.359 19.062 1 92.12 67 PRO B N 1
ATOM 3860 C CA . PRO B 1 67 ? -15.812 -3.297 20.062 1 92.12 67 PRO B CA 1
ATOM 3861 C C . PRO B 1 67 ? -17.25 -3.154 20.547 1 92.12 67 PRO B C 1
ATOM 3863 O O . PRO B 1 67 ? -17.5 -2.564 21.594 1 92.12 67 PRO B O 1
ATOM 3866 N N . ALA B 1 68 ? -18.25 -3.6 19.844 1 93.81 68 ALA B N 1
ATOM 3867 C CA . ALA B 1 68 ? -19.672 -3.596 20.141 1 93.81 68 ALA B CA 1
ATOM 3868 C C . ALA B 1 68 ? -20.391 -4.781 19.5 1 93.81 68 ALA B C 1
ATOM 3870 O O . ALA B 1 68 ? -19.781 -5.508 18.703 1 93.81 68 ALA B O 1
ATOM 3871 N N . PRO B 1 69 ? -21.625 -5.074 19.906 1 94.81 69 PRO B N 1
ATOM 3872 C CA . PRO B 1 69 ? -22.344 -6.199 19.297 1 94.81 69 PRO B CA 1
ATOM 3873 C C . PRO B 1 69 ? -22.484 -6.051 17.781 1 94.81 69 PRO B C 1
ATOM 3875 O O . PRO B 1 69 ? -22.562 -4.93 17.281 1 94.81 69 PRO B O 1
ATOM 3878 N N . ILE B 1 70 ? -22.531 -7.219 17.172 1 96.62 70 ILE B N 1
ATOM 3879 C CA . ILE B 1 70 ? -22.625 -7.254 15.727 1 96.62 70 ILE B CA 1
ATOM 3880 C C . ILE B 1 70 ? -24.109 -7.281 15.312 1 96.62 70 ILE B C 1
ATOM 3882 O O . ILE B 1 70 ? -24.906 -7.984 15.914 1 96.62 70 ILE B O 1
ATOM 3886 N N . ASP B 1 71 ? -24.469 -6.426 14.398 1 96.38 71 ASP B N 1
ATOM 3887 C CA . ASP B 1 71 ? -25.781 -6.488 13.766 1 96.38 71 ASP B CA 1
ATOM 3888 C C . ASP B 1 71 ? -25.938 -7.773 12.953 1 96.38 71 ASP B C 1
ATOM 3890 O O . ASP B 1 71 ? -25.469 -7.859 11.82 1 96.38 71 ASP B O 1
ATOM 3894 N N . LYS B 1 72 ? -26.688 -8.742 13.469 1 96.31 72 LYS B N 1
ATOM 3895 C CA . LYS B 1 72 ? -26.812 -10.078 12.891 1 96.31 72 LYS B CA 1
ATOM 3896 C C . LYS B 1 72 ? -27.484 -10.031 11.523 1 96.31 72 LYS B C 1
ATOM 3898 O O . LYS B 1 72 ? -27.094 -10.758 10.609 1 96.31 72 LYS B O 1
ATOM 3903 N N . LYS B 1 73 ? -28.484 -9.156 11.453 1 94.94 73 LYS B N 1
ATOM 3904 C CA . LYS B 1 73 ? -29.234 -9.055 10.195 1 94.94 73 LYS B CA 1
ATOM 3905 C C . LYS B 1 73 ? -28.328 -8.539 9.07 1 94.94 73 LYS B C 1
ATOM 3907 O O . LYS B 1 73 ? -28.344 -9.086 7.965 1 94.94 73 LYS B O 1
ATOM 3912 N N . ARG B 1 74 ? -27.516 -7.574 9.383 1 95.38 74 ARG B N 1
ATOM 3913 C CA . ARG B 1 74 ? -26.594 -7.012 8.406 1 95.38 74 ARG B CA 1
ATOM 3914 C C . ARG B 1 74 ? -25.516 -8.023 8.031 1 95.38 74 ARG B C 1
ATOM 3916 O O . ARG B 1 74 ? -25.234 -8.234 6.852 1 95.38 74 ARG B O 1
ATOM 3923 N N . ALA B 1 75 ? -24.953 -8.648 9 1 97 75 ALA B N 1
ATOM 3924 C CA . ALA B 1 75 ? -23.875 -9.617 8.773 1 97 75 ALA B CA 1
ATOM 3925 C C . ALA B 1 75 ? -24.359 -10.781 7.906 1 97 75 ALA B C 1
ATOM 3927 O O . ALA B 1 75 ? -23.594 -11.336 7.117 1 97 75 ALA B O 1
ATOM 3928 N N . ALA B 1 76 ? -25.625 -11.109 8.008 1 95.19 76 ALA B N 1
ATOM 3929 C CA . ALA B 1 76 ? -26.188 -12.266 7.305 1 95.19 76 ALA B CA 1
ATOM 3930 C C . ALA B 1 76 ? -26.391 -11.953 5.824 1 95.19 76 ALA B C 1
ATOM 3932 O O . ALA B 1 76 ? -26.453 -12.867 4.996 1 95.19 76 ALA B O 1
ATOM 3933 N N . THR B 1 77 ? -26.484 -10.656 5.5 1 93.62 77 THR B N 1
ATOM 3934 C CA . THR B 1 77 ? -26.891 -10.32 4.137 1 93.62 77 THR B CA 1
ATOM 3935 C C . THR B 1 77 ? -25.703 -9.789 3.342 1 93.62 77 THR B C 1
ATOM 3937 O O . THR B 1 77 ? -25.75 -9.719 2.111 1 93.62 77 THR B O 1
ATOM 3940 N N . LEU B 1 78 ? -24.641 -9.391 3.99 1 96.19 78 LEU B N 1
ATOM 3941 C CA . LEU B 1 78 ? -23.516 -8.789 3.293 1 96.19 78 LEU B CA 1
ATOM 3942 C C . LEU B 1 78 ? -22.719 -9.852 2.527 1 96.19 78 LEU B C 1
ATOM 3944 O O . LEU B 1 78 ? -22.547 -10.969 3.016 1 96.19 78 LEU B O 1
ATOM 3948 N N . PRO B 1 79 ? -22.312 -9.547 1.317 1 95.44 79 PRO B N 1
ATOM 3949 C CA . PRO B 1 79 ? -21.562 -10.484 0.479 1 95.44 79 PRO B CA 1
ATOM 3950 C C . PRO B 1 79 ? -20.094 -10.562 0.854 1 95.44 79 PRO B C 1
ATOM 3952 O O . PRO B 1 79 ? -19.25 -9.969 0.179 1 95.44 79 PRO B O 1
ATOM 3955 N N . PHE B 1 80 ? -19.734 -11.312 1.888 1 97.62 80 PHE B N 1
ATOM 3956 C CA . PHE B 1 80 ? -18.344 -11.516 2.268 1 97.62 80 PHE B CA 1
ATOM 3957 C C . PHE B 1 80 ? -17.578 -12.273 1.181 1 97.62 80 PHE B C 1
ATOM 3959 O O . PHE B 1 80 ? -18.156 -13.141 0.512 1 97.62 80 PHE B O 1
ATOM 3966 N N . ARG B 1 81 ? -16.328 -11.984 1.069 1 96.38 81 ARG B N 1
ATOM 3967 C CA . ARG B 1 81 ? -15.547 -12.414 -0.088 1 96.38 81 ARG B CA 1
ATOM 3968 C C . ARG B 1 81 ? -14.695 -13.641 0.245 1 96.38 81 ARG B C 1
ATOM 3970 O O . ARG B 1 81 ? -14.172 -13.75 1.353 1 96.38 81 ARG B O 1
ATOM 3977 N N . LEU B 1 82 ? -14.625 -14.5 -0.74 1 97.5 82 LEU B N 1
ATOM 3978 C CA . LEU B 1 82 ? -13.797 -15.703 -0.684 1 97.5 82 LEU B CA 1
ATOM 3979 C C . LEU B 1 82 ? -12.844 -15.758 -1.867 1 97.5 82 LEU B C 1
ATOM 3981 O O . LEU B 1 82 ? -13.211 -15.398 -2.988 1 97.5 82 LEU B O 1
ATOM 3985 N N . ALA B 1 83 ? -11.5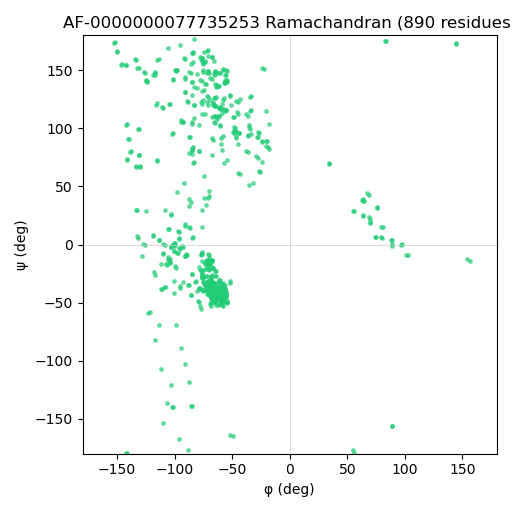94 -16.234 -1.556 1 96.81 83 ALA B N 1
ATOM 3986 C CA . ALA B 1 83 ? -10.695 -16.516 -2.674 1 96.81 83 ALA B CA 1
ATOM 3987 C C . ALA B 1 83 ? -11.234 -17.672 -3.521 1 96.81 83 ALA B C 1
ATOM 3989 O O . ALA B 1 83 ? -11.82 -18.609 -2.994 1 96.81 83 ALA B O 1
ATOM 3990 N N . PRO B 1 84 ? -10.992 -17.609 -4.812 1 96.44 84 PRO B N 1
ATOM 3991 C CA . PRO B 1 84 ? -11.5 -18.672 -5.68 1 96.44 84 PRO B CA 1
ATOM 3992 C C . PRO B 1 84 ? -10.82 -20.016 -5.426 1 96.44 84 PRO B C 1
ATOM 3994 O O . PRO B 1 84 ? -9.781 -20.078 -4.766 1 96.44 84 PRO B O 1
ATOM 3997 N N . ALA B 1 85 ? -11.453 -21.078 -5.871 1 97.56 85 ALA B N 1
ATOM 3998 C CA . ALA B 1 85 ? -10.922 -22.438 -5.793 1 97.56 85 ALA B CA 1
ATOM 3999 C C . ALA B 1 85 ? -9.656 -22.578 -6.637 1 97.56 85 ALA B C 1
ATOM 4001 O O . ALA B 1 85 ? -9.469 -21.844 -7.609 1 97.56 85 ALA B O 1
ATOM 4002 N N . ALA B 1 86 ? -8.781 -23.484 -6.105 1 96.62 86 ALA B N 1
ATOM 4003 C CA . ALA B 1 86 ? -7.68 -23.906 -6.969 1 96.62 86 ALA B CA 1
ATOM 4004 C C . ALA B 1 86 ? -8.203 -24.594 -8.219 1 96.62 86 ALA B C 1
ATOM 4006 O O . ALA B 1 86 ? -9.117 -25.422 -8.141 1 96.62 86 ALA B O 1
ATOM 4007 N N . THR B 1 87 ? -7.621 -24.266 -9.391 1 96.12 87 THR B N 1
ATOM 4008 C CA . THR B 1 87 ? -8.211 -24.766 -10.625 1 96.12 87 THR B CA 1
ATOM 4009 C C . THR B 1 87 ? -7.168 -25.484 -11.477 1 96.12 87 THR B C 1
ATOM 4011 O O . THR B 1 87 ? -7.488 -26.031 -12.531 1 96.12 87 THR B O 1
ATOM 4014 N N . LEU B 1 88 ? -5.957 -25.578 -11.031 1 94.12 88 LEU B N 1
ATOM 4015 C CA . LEU B 1 88 ? -4.898 -26.141 -11.859 1 94.12 88 LEU B CA 1
ATOM 4016 C C . LEU B 1 88 ? -4.812 -27.656 -11.656 1 94.12 88 LEU B C 1
ATOM 4018 O O . LEU B 1 88 ? -4.551 -28.125 -10.547 1 94.12 88 LEU B O 1
ATOM 4022 N N . PRO B 1 89 ? -4.934 -28.375 -12.727 1 96.56 89 PRO B N 1
ATOM 4023 C CA . PRO B 1 89 ? -4.777 -29.828 -12.602 1 96.56 89 PRO B CA 1
ATOM 4024 C C . PRO B 1 89 ? -3.33 -30.25 -12.352 1 96.56 89 PRO B C 1
ATOM 4026 O O . PRO B 1 89 ? -2.418 -29.422 -12.453 1 96.56 89 PRO B O 1
ATOM 4029 N N . LEU B 1 90 ? -3.238 -31.562 -11.945 1 95.44 90 LEU B N 1
ATOM 4030 C CA . LEU B 1 90 ? -1.927 -32.094 -11.594 1 95.44 90 LEU B CA 1
ATOM 4031 C C . LEU B 1 90 ? -1.529 -33.219 -12.523 1 95.44 90 LEU B C 1
ATOM 4033 O O . LEU B 1 90 ? -2.389 -33.969 -13 1 95.44 90 LEU B O 1
ATOM 4037 N N . LEU B 1 91 ? -0.257 -33.281 -12.781 1 93.94 91 LEU B N 1
ATOM 4038 C CA . LEU B 1 91 ? 0.347 -34.5 -13.312 1 93.94 91 LEU B CA 1
ATOM 4039 C C . LEU B 1 91 ? 1.008 -35.312 -12.211 1 93.94 91 LEU B C 1
ATOM 4041 O O . LEU B 1 91 ? 1.399 -34.781 -11.18 1 93.94 91 LEU B O 1
ATOM 4045 N N . PRO B 1 92 ? 1.008 -36.656 -12.414 1 89.38 92 PRO B N 1
ATOM 4046 C CA . PRO B 1 92 ? 1.721 -37.438 -11.398 1 89.38 92 PRO B CA 1
ATOM 4047 C C . PRO B 1 92 ? 3.16 -36.969 -11.195 1 89.38 92 PRO B C 1
ATOM 4049 O O . PRO B 1 92 ? 3.754 -36.375 -12.102 1 89.38 92 PRO B O 1
ATOM 4052 N N . ASP B 1 93 ? 3.617 -37.156 -9.938 1 77.38 93 ASP B N 1
ATOM 4053 C CA . ASP B 1 93 ? 4.957 -36.719 -9.57 1 77.38 93 ASP B CA 1
ATOM 4054 C C . ASP B 1 93 ? 6.004 -37.25 -10.547 1 77.38 93 ASP B C 1
ATOM 4056 O O . ASP B 1 93 ? 5.945 -38.438 -10.938 1 77.38 93 ASP B O 1
ATOM 4060 N N . GLU B 1 94 ? 6.711 -36.25 -10.953 1 74.56 94 GLU B N 1
ATOM 4061 C CA . GLU B 1 94 ? 7.863 -36.594 -11.773 1 74.56 94 GLU B CA 1
ATOM 4062 C C . GLU B 1 94 ? 8.992 -37.156 -10.93 1 74.56 94 GLU B C 1
ATOM 4064 O O . GLU B 1 94 ? 9.023 -36.969 -9.711 1 74.56 94 GLU B O 1
ATOM 4069 N N . ALA B 1 95 ? 9.828 -37.906 -11.594 1 79.62 95 ALA B N 1
ATOM 4070 C CA . ALA B 1 95 ? 11.023 -38.438 -10.945 1 79.62 95 ALA B CA 1
ATOM 4071 C C . ALA B 1 95 ? 11.852 -37.312 -10.328 1 79.62 95 ALA B C 1
ATOM 4073 O O . ALA B 1 95 ? 11.891 -36.188 -10.859 1 79.62 95 ALA B O 1
ATOM 4074 N N . ALA B 1 96 ? 12.453 -37.625 -9.25 1 91.12 96 ALA B N 1
ATOM 4075 C CA . ALA B 1 96 ? 13.359 -36.656 -8.625 1 91.12 96 ALA B CA 1
ATOM 4076 C C . ALA B 1 96 ? 14.453 -36.219 -9.602 1 91.12 96 ALA B C 1
ATOM 4078 O O . ALA B 1 96 ? 14.984 -37.031 -10.352 1 91.12 96 ALA B O 1
ATOM 4079 N N . PRO B 1 97 ? 14.719 -35.031 -9.555 1 94 97 PRO B N 1
ATOM 4080 C CA . PRO B 1 97 ? 15.734 -34.531 -10.492 1 94 97 PRO B CA 1
ATOM 4081 C C . PRO B 1 97 ? 17.016 -35.344 -10.438 1 94 97 PRO B C 1
ATOM 4083 O O . PRO B 1 97 ? 17.656 -35.594 -11.469 1 94 97 PRO B O 1
ATOM 4086 N N . GLU B 1 98 ? 17.344 -35.844 -9.273 1 94.94 98 GLU B N 1
ATOM 4087 C CA . GLU B 1 98 ? 18.594 -36.594 -9.062 1 94.94 98 GLU B CA 1
ATOM 4088 C C . GLU B 1 98 ? 18.562 -37.938 -9.742 1 94.94 98 GLU B C 1
ATOM 4090 O O . GLU B 1 98 ? 19.594 -38.594 -9.938 1 94.94 98 GLU B O 1
ATOM 4095 N N . SER B 1 99 ? 17.391 -38.312 -10.117 1 95.81 99 SER B N 1
ATOM 4096 C CA . SER B 1 99 ? 17.25 -39.625 -10.672 1 95.81 99 SER B CA 1
ATOM 4097 C C . SER B 1 99 ? 17.266 -39.594 -12.203 1 95.81 99 SER B C 1
ATOM 4099 O O . SER B 1 99 ? 17.312 -40.656 -12.852 1 95.81 99 SER B O 1
ATOM 4101 N N . VAL B 1 100 ? 17.25 -38.469 -12.797 1 96.75 100 VAL B N 1
ATOM 4102 C CA . VAL B 1 100 ? 17.156 -38.375 -14.242 1 96.75 100 VAL B CA 1
ATOM 4103 C C . VAL B 1 100 ? 18.547 -38.531 -14.867 1 96.75 100 VAL B C 1
ATOM 4105 O O . VAL B 1 100 ? 19.438 -37.719 -14.633 1 96.75 100 VAL B O 1
ATOM 4108 N N . THR B 1 101 ? 18.688 -39.5 -15.672 1 97.81 101 THR B N 1
ATOM 4109 C CA . THR B 1 101 ? 19.969 -39.844 -16.297 1 97.81 101 THR B CA 1
ATOM 4110 C C . THR B 1 101 ? 20.172 -39.031 -17.562 1 97.81 101 THR B C 1
ATOM 4112 O O . THR B 1 101 ? 19.219 -38.594 -18.203 1 97.81 101 THR B O 1
ATOM 4115 N N . ILE B 1 102 ? 21.438 -38.844 -17.938 1 98.31 102 ILE B N 1
ATOM 4116 C CA . ILE B 1 102 ? 21.797 -38.156 -19.172 1 98.31 102 ILE B CA 1
ATOM 4117 C C . ILE B 1 102 ? 21.422 -39 -20.375 1 98.31 102 ILE B C 1
ATOM 4119 O O . ILE B 1 102 ? 20.922 -38.5 -21.375 1 98.31 102 ILE B O 1
ATOM 4123 N N . GLU B 1 103 ? 21.625 -40.281 -20.188 1 98.06 103 GLU B N 1
ATOM 4124 C CA . GLU B 1 103 ? 21.266 -41.219 -21.25 1 98.06 103 GLU B CA 1
ATOM 4125 C C . GLU B 1 103 ? 19.812 -41.656 -21.125 1 98.06 103 GLU B C 1
ATOM 4127 O O . GLU B 1 103 ? 19.25 -41.688 -20.016 1 98.06 103 GLU B O 1
ATOM 4132 N N . GLY B 1 104 ? 19.156 -41.938 -22.266 1 96.75 104 GLY B N 1
ATOM 4133 C CA . GLY B 1 104 ? 17.781 -42.406 -22.266 1 96.75 104 GLY B CA 1
ATOM 4134 C C . GLY B 1 104 ? 16.984 -41.875 -23.453 1 96.75 104 GLY B C 1
ATOM 4135 O O . GLY B 1 104 ? 17.5 -41.125 -24.266 1 96.75 104 GLY B O 1
ATOM 4136 N N . PRO B 1 105 ? 15.82 -42.344 -23.578 1 94.88 105 PRO B N 1
ATOM 4137 C CA . PRO B 1 105 ? 14.961 -41.875 -24.672 1 94.88 105 PRO B CA 1
ATOM 4138 C C . PRO B 1 105 ? 14.352 -40.5 -24.391 1 94.88 105 PRO B C 1
ATOM 4140 O O . PRO B 1 105 ? 14.273 -40.062 -23.234 1 94.88 105 PRO B O 1
ATOM 4143 N N . ALA B 1 106 ? 13.93 -39.844 -25.484 1 95.88 106 ALA B N 1
ATOM 4144 C CA . ALA B 1 106 ? 13.219 -38.594 -25.359 1 95.88 106 ALA B CA 1
ATOM 4145 C C . ALA B 1 106 ? 11.82 -38.781 -24.781 1 95.88 106 ALA B C 1
ATOM 4147 O O . ALA B 1 106 ? 11.188 -39.812 -25.031 1 95.88 106 ALA B O 1
ATOM 4148 N N . GLU B 1 107 ? 11.391 -37.812 -24.062 1 92.56 107 GLU B N 1
ATOM 4149 C CA . GLU B 1 107 ? 10 -37.781 -23.594 1 92.56 107 GLU B CA 1
ATOM 4150 C C . GLU B 1 107 ? 9.195 -36.719 -24.312 1 92.56 107 GLU B C 1
ATOM 4152 O O . GLU B 1 107 ? 8.016 -36.906 -24.609 1 92.56 107 GLU B O 1
ATOM 4157 N N . ALA B 1 108 ? 9.836 -35.594 -24.594 1 95.5 108 ALA B N 1
ATOM 4158 C CA . ALA B 1 108 ? 9.211 -34.562 -25.391 1 95.5 108 ALA B CA 1
ATOM 4159 C C . ALA B 1 108 ? 9.375 -34.812 -26.875 1 95.5 108 ALA B C 1
ATOM 4161 O O . ALA B 1 108 ? 10.453 -35.219 -27.328 1 95.5 108 ALA B O 1
ATOM 4162 N N . THR B 1 109 ? 8.352 -34.562 -27.625 1 95.12 109 THR B N 1
ATOM 4163 C CA . THR B 1 109 ? 8.445 -34.719 -29.078 1 95.12 109 THR B CA 1
ATOM 4164 C C . THR B 1 109 ? 9.203 -33.562 -29.703 1 95.12 109 THR B C 1
ATOM 4166 O O . THR B 1 109 ? 9.328 -32.5 -29.109 1 95.12 109 THR B O 1
ATOM 4169 N N . PRO B 1 110 ? 9.648 -33.844 -30.891 1 96.94 110 PRO B N 1
ATOM 4170 C CA . PRO B 1 110 ? 10.305 -32.719 -31.594 1 96.94 110 PRO B CA 1
ATOM 4171 C C . PRO B 1 110 ? 9.391 -31.516 -31.766 1 96.94 110 PRO B C 1
ATOM 4173 O O . PRO B 1 110 ? 9.844 -30.375 -31.641 1 96.94 110 PRO B O 1
ATOM 4176 N N . GLU B 1 111 ? 8.148 -31.797 -32 1 96.38 111 GLU B N 1
ATOM 4177 C CA . GLU B 1 111 ? 7.191 -30.703 -32.219 1 96.38 111 GLU B CA 1
ATOM 4178 C C . GLU B 1 111 ? 6.98 -29.906 -30.922 1 96.38 111 GLU B C 1
ATOM 4180 O O . GLU B 1 111 ? 6.855 -28.672 -30.969 1 96.38 111 GLU B O 1
ATOM 4185 N N . GLN B 1 112 ? 6.922 -30.531 -29.859 1 96.5 112 GLN B N 1
ATOM 4186 C CA . GLN B 1 112 ? 6.785 -29.859 -28.578 1 96.5 112 GLN B CA 1
ATOM 4187 C C . GLN B 1 112 ? 7.992 -28.969 -28.297 1 96.5 112 GLN B C 1
ATOM 4189 O O . GLN B 1 112 ? 7.836 -27.828 -27.844 1 96.5 112 GLN B O 1
ATOM 4194 N N . MET B 1 113 ? 9.234 -29.469 -28.547 1 97.81 113 MET B N 1
ATOM 4195 C CA . MET B 1 113 ? 10.453 -28.719 -28.328 1 97.81 113 MET B CA 1
ATOM 4196 C C . MET B 1 113 ? 10.5 -27.469 -29.219 1 97.81 113 MET B C 1
ATOM 4198 O O . MET B 1 113 ? 10.859 -26.391 -28.75 1 97.81 113 MET B O 1
ATOM 4202 N N . ALA B 1 114 ? 10.086 -27.688 -30.438 1 97.38 114 ALA B N 1
ATOM 4203 C CA . ALA B 1 114 ? 10.07 -26.562 -31.359 1 97.38 114 ALA B CA 1
ATOM 4204 C C . ALA B 1 114 ? 9.086 -25.5 -30.906 1 97.38 114 ALA B C 1
ATOM 4206 O O . ALA B 1 114 ? 9.414 -24.297 -30.906 1 97.38 114 ALA B O 1
ATOM 4207 N N . ALA B 1 115 ? 7.984 -25.922 -30.516 1 95.88 115 ALA B N 1
ATOM 4208 C CA . ALA B 1 115 ? 6.965 -24.984 -30.031 1 95.88 115 ALA B CA 1
ATOM 4209 C C . ALA B 1 115 ? 7.441 -24.25 -28.781 1 95.88 115 ALA B C 1
ATOM 4211 O O . ALA B 1 115 ? 7.195 -23.047 -28.641 1 95.88 115 ALA B O 1
ATOM 4212 N N . PHE B 1 116 ? 8.031 -24.953 -27.938 1 96.69 116 PHE B N 1
ATOM 4213 C CA . PHE B 1 116 ? 8.547 -24.375 -26.703 1 96.69 116 PHE B CA 1
ATOM 4214 C C . PHE B 1 116 ? 9.555 -23.266 -27 1 96.69 116 PHE B C 1
ATOM 4216 O O . PHE B 1 116 ? 9.477 -22.188 -26.406 1 96.69 116 PHE B O 1
ATOM 4223 N N . ILE B 1 117 ? 10.438 -23.531 -27.906 1 97.69 117 ILE B N 1
ATOM 4224 C CA . ILE B 1 117 ? 11.453 -22.562 -28.281 1 97.69 117 ILE B CA 1
ATOM 4225 C C . ILE B 1 117 ? 10.773 -21.312 -28.859 1 97.69 117 ILE B C 1
ATOM 4227 O O . ILE B 1 117 ? 11.07 -20.188 -28.438 1 97.69 117 ILE B O 1
ATOM 4231 N N . ARG B 1 118 ? 9.852 -21.484 -29.656 1 95.75 118 ARG B N 1
ATOM 4232 C CA . ARG B 1 118 ? 9.211 -20.375 -30.359 1 95.75 118 ARG B CA 1
ATOM 4233 C C . ARG B 1 118 ? 8.367 -19.547 -29.391 1 95.75 118 ARG B C 1
ATOM 4235 O O . ARG B 1 118 ? 8.25 -18.328 -29.562 1 95.75 118 ARG B O 1
ATOM 4242 N N . ARG B 1 119 ? 7.773 -20.141 -28.5 1 94.94 119 ARG B N 1
ATOM 4243 C CA . ARG B 1 119 ? 6.965 -19.438 -27.516 1 94.94 119 ARG B CA 1
ATOM 4244 C C . ARG B 1 119 ? 7.82 -18.5 -26.672 1 94.94 119 ARG B C 1
ATOM 4246 O O . ARG B 1 119 ? 7.395 -17.375 -26.359 1 94.94 119 ARG B O 1
ATOM 4253 N N . ARG B 1 120 ? 8.984 -18.906 -26.359 1 96.38 120 ARG B N 1
ATOM 4254 C CA . ARG B 1 120 ? 9.859 -18.125 -25.484 1 96.38 120 ARG B CA 1
ATOM 4255 C C . ARG B 1 120 ? 10.656 -17.094 -26.297 1 96.38 120 ARG B C 1
ATOM 4257 O O . ARG B 1 120 ? 10.906 -15.992 -25.828 1 96.38 120 ARG B O 1
ATOM 4264 N N . ASN B 1 121 ? 11.164 -17.625 -27.469 1 96.75 121 ASN B N 1
ATOM 4265 C CA . ASN B 1 121 ? 11.898 -16.75 -28.375 1 96.75 121 ASN B CA 1
ATOM 4266 C C . ASN B 1 121 ? 11.422 -16.906 -29.812 1 96.75 121 ASN B C 1
ATOM 4268 O O . ASN B 1 121 ? 11.906 -17.766 -30.547 1 96.75 121 ASN B O 1
ATOM 4272 N N . PRO B 1 122 ? 10.586 -16 -30.234 1 95.44 122 PRO B N 1
ATOM 4273 C CA . PRO B 1 122 ? 10.008 -16.125 -31.562 1 95.44 122 PRO B CA 1
ATOM 4274 C C . PRO B 1 122 ? 11.023 -15.859 -32.688 1 95.44 122 PRO B C 1
ATOM 4276 O O . PRO B 1 122 ? 10.773 -16.188 -33.844 1 95.44 122 PRO B O 1
ATOM 4279 N N . GLN B 1 123 ? 12.086 -15.25 -32.281 1 95.62 123 GLN B N 1
ATOM 4280 C CA . GLN B 1 123 ? 13.117 -14.977 -33.281 1 95.62 123 GLN B CA 1
ATOM 4281 C C . GLN B 1 123 ? 14.492 -15.445 -32.781 1 95.62 123 GLN B C 1
ATOM 4283 O O . GLN B 1 123 ? 15.406 -14.633 -32.625 1 95.62 123 GLN B O 1
ATOM 4288 N N . PRO B 1 124 ? 14.625 -16.734 -32.656 1 97.25 124 PRO B N 1
ATOM 4289 C CA . PRO B 1 124 ? 15.922 -17.234 -32.219 1 97.25 124 PRO B CA 1
ATOM 4290 C C . PRO B 1 124 ? 17.031 -17.016 -33.25 1 97.25 124 PRO B C 1
ATOM 4292 O O . PRO B 1 124 ? 16.781 -17.125 -34.469 1 97.25 124 PRO B O 1
ATOM 4295 N N . LYS B 1 125 ? 18.234 -16.703 -32.844 1 97.69 125 LYS B N 1
ATOM 4296 C CA . LYS B 1 125 ? 19.375 -16.484 -33.719 1 97.69 125 LYS B CA 1
ATOM 4297 C C . LYS B 1 125 ? 20.094 -17.797 -34.031 1 97.69 125 LYS B C 1
ATOM 4299 O O . LYS B 1 125 ? 21 -18.203 -33.312 1 97.69 125 LYS B O 1
ATOM 4304 N N . LEU B 1 126 ? 19.688 -18.391 -35.125 1 97.75 126 LEU B N 1
ATOM 4305 C CA . LEU B 1 126 ? 20.203 -19.688 -35.531 1 97.75 126 LEU B CA 1
ATOM 4306 C C . LEU B 1 126 ? 20.594 -19.656 -37.031 1 97.75 126 LEU B C 1
ATOM 4308 O O . LEU B 1 126 ? 20.047 -18.859 -37.781 1 97.75 126 LEU B O 1
ATOM 4312 N N . ASN B 1 127 ? 21.531 -20.453 -37.406 1 97.88 127 ASN B N 1
ATOM 4313 C CA . ASN B 1 127 ? 21.922 -20.594 -38.812 1 97.88 127 ASN B CA 1
ATOM 4314 C C . ASN B 1 127 ? 21.141 -21.703 -39.5 1 97.88 127 ASN B C 1
ATOM 4316 O O . ASN B 1 127 ? 21.578 -22.25 -40.5 1 97.88 127 ASN B O 1
ATOM 4320 N N . CYS B 1 128 ? 20.031 -22.125 -38.938 1 97.88 128 CYS B N 1
ATOM 4321 C CA . CYS B 1 128 ? 19.047 -23.047 -39.438 1 97.88 128 CYS B CA 1
ATOM 4322 C C . CYS B 1 128 ? 17.672 -22.766 -38.844 1 97.88 128 CYS B C 1
ATOM 4324 O O . CYS B 1 128 ? 17.5 -21.828 -38.062 1 97.88 128 CYS B O 1
ATOM 4326 N N . THR B 1 129 ? 16.672 -23.5 -39.375 1 97.56 129 THR B N 1
ATOM 4327 C CA . THR B 1 129 ? 15.352 -23.344 -38.781 1 97.56 129 THR B CA 1
ATOM 4328 C C . THR B 1 129 ? 15.289 -24.047 -37.406 1 97.56 129 THR B C 1
ATOM 4330 O O . THR B 1 129 ? 16.125 -24.891 -37.125 1 97.56 129 THR B O 1
ATOM 4333 N N . VAL B 1 130 ? 14.406 -23.625 -36.625 1 98.31 130 VAL B N 1
ATOM 4334 C CA . VAL B 1 130 ? 14.203 -24.266 -35.344 1 98.31 130 VAL B CA 1
ATOM 4335 C C . VAL B 1 130 ? 13.938 -25.75 -35.531 1 98.31 130 VAL B C 1
ATOM 4337 O O . VAL B 1 130 ? 14.484 -26.594 -34.812 1 98.31 130 VAL B O 1
ATOM 4340 N N . GLU B 1 131 ? 13.148 -26.125 -36.531 1 97.88 131 GLU B N 1
ATOM 4341 C CA . GLU B 1 131 ? 12.805 -27.516 -36.812 1 97.88 131 GLU B CA 1
ATOM 4342 C C . GLU B 1 131 ? 14.047 -28.328 -37.188 1 97.88 131 GLU B C 1
ATOM 4344 O O . GLU B 1 131 ? 14.203 -29.469 -36.75 1 97.88 131 GLU B O 1
ATOM 4349 N N . GLU B 1 132 ? 14.852 -27.688 -37.938 1 98.44 132 GLU B N 1
ATOM 4350 C CA . GLU B 1 132 ? 16.094 -28.359 -38.312 1 98.44 132 GLU B CA 1
ATOM 4351 C C . GLU B 1 132 ? 16.984 -28.625 -37.094 1 98.44 132 GLU B C 1
ATOM 4353 O O . GLU B 1 132 ? 17.5 -29.719 -36.938 1 98.44 132 GLU B O 1
ATOM 4358 N N . LEU B 1 133 ? 17.125 -27.594 -36.344 1 98.56 133 LEU B N 1
ATOM 4359 C CA . LEU B 1 133 ? 17.969 -27.734 -35.156 1 98.56 133 LEU B CA 1
ATOM 4360 C C . LEU B 1 133 ? 17.453 -28.844 -34.25 1 98.56 133 LEU B C 1
ATOM 4362 O O . LEU B 1 133 ? 18.234 -29.688 -33.781 1 98.56 133 LEU B O 1
ATOM 4366 N N . VAL B 1 134 ? 16.156 -28.812 -34 1 98.75 134 VAL B N 1
ATOM 4367 C CA . VAL B 1 134 ? 15.547 -29.844 -33.156 1 98.75 134 VAL B CA 1
ATOM 4368 C C . VAL B 1 134 ? 15.797 -31.219 -33.781 1 98.75 134 VAL B C 1
ATOM 4370 O O . VAL B 1 134 ? 16.156 -32.156 -33.094 1 98.75 134 VAL B O 1
ATOM 4373 N N . GLY B 1 135 ? 15.602 -31.312 -35.062 1 98.62 135 GLY B N 1
ATOM 4374 C CA . GLY B 1 135 ? 15.891 -32.531 -35.75 1 98.62 135 GLY B CA 1
ATOM 4375 C C . GLY B 1 135 ? 17.312 -33.031 -35.562 1 98.62 135 GLY B C 1
ATOM 4376 O O . GLY B 1 135 ? 17.547 -34.219 -35.312 1 98.62 135 GLY B O 1
ATOM 4377 N N . TYR B 1 136 ? 18.281 -32.094 -35.594 1 98.75 136 TYR B N 1
ATOM 4378 C CA . TYR B 1 136 ? 19.688 -32.469 -35.375 1 98.75 136 TYR B CA 1
ATOM 4379 C C . TYR B 1 136 ? 19.891 -33.031 -34 1 98.75 136 TYR B C 1
ATOM 4381 O O . TYR B 1 136 ? 20.594 -34.031 -33.812 1 98.75 136 TYR B O 1
ATOM 4389 N N . TYR B 1 137 ? 19.312 -32.438 -33 1 98.81 137 TYR B N 1
ATOM 4390 C CA . TYR B 1 137 ? 19.453 -32.969 -31.656 1 98.81 137 TYR B CA 1
ATOM 4391 C C . TYR B 1 137 ? 18.891 -34.375 -31.531 1 98.81 137 TYR B C 1
ATOM 4393 O O . TYR B 1 137 ? 19.5 -35.25 -30.922 1 98.81 137 TYR B O 1
ATOM 4401 N N . TYR B 1 138 ? 17.703 -34.594 -32.094 1 98.56 138 TYR B N 1
ATOM 4402 C CA . TYR B 1 138 ? 17.047 -35.906 -31.953 1 98.56 138 TYR B CA 1
ATOM 4403 C C . TYR B 1 138 ? 17.828 -36.969 -32.75 1 98.56 138 TYR B C 1
ATOM 4405 O O . TYR B 1 138 ? 17.891 -38.125 -32.312 1 98.56 138 TYR B O 1
ATOM 4413 N N . GLU B 1 139 ? 18.438 -36.531 -33.812 1 98.31 139 GLU B N 1
ATOM 4414 C CA . GLU B 1 139 ? 19.219 -37.5 -34.594 1 98.31 139 GLU B CA 1
ATOM 4415 C C . GLU B 1 139 ? 20.562 -37.781 -33.938 1 98.31 139 GLU B C 1
ATOM 4417 O O . GLU B 1 139 ? 20.891 -38.938 -33.656 1 98.31 139 GLU B O 1
ATOM 4422 N N . GLU B 1 140 ? 21.359 -36.75 -33.625 1 98.19 140 GLU B N 1
ATOM 4423 C CA . GLU B 1 140 ? 22.703 -36.906 -33.062 1 98.19 140 GLU B CA 1
ATOM 4424 C C . GLU B 1 140 ? 22.656 -37.531 -31.688 1 98.19 140 GLU B C 1
ATOM 4426 O O . GLU B 1 140 ? 23.438 -38.438 -31.375 1 98.19 140 GLU B O 1
ATOM 4431 N N . ALA B 1 141 ? 21.766 -37.031 -30.859 1 98.44 141 ALA B N 1
ATOM 4432 C CA . ALA B 1 141 ? 21.656 -37.562 -29.516 1 98.44 141 ALA B CA 1
ATOM 4433 C C . ALA B 1 141 ? 21.062 -38.969 -29.516 1 98.44 141 ALA B C 1
ATOM 4435 O O . ALA B 1 141 ? 21.516 -39.844 -28.781 1 98.44 141 ALA B O 1
ATOM 4436 N N . GLY B 1 142 ? 20.031 -39.156 -30.359 1 96.44 142 GLY B N 1
ATOM 4437 C CA . GLY B 1 142 ? 19.438 -40.5 -30.484 1 96.44 142 GLY B CA 1
ATOM 4438 C C . GLY B 1 142 ? 20.438 -41.562 -30.875 1 96.44 142 GLY B C 1
ATOM 4439 O O . GLY B 1 142 ? 20.422 -42.656 -30.312 1 96.44 142 GLY B O 1
ATOM 4440 N N . ARG B 1 143 ? 21.312 -41.219 -31.703 1 96.56 143 ARG B N 1
ATOM 4441 C CA . ARG B 1 143 ? 22.328 -42.125 -32.188 1 96.56 143 ARG B CA 1
ATOM 4442 C C . ARG B 1 143 ? 23.266 -42.531 -31.047 1 96.56 143 ARG B C 1
ATOM 4444 O O . ARG B 1 143 ? 23.719 -43.688 -31 1 96.56 143 ARG B O 1
ATOM 4451 N N . GLU B 1 144 ? 23.484 -41.656 -30.141 1 97.56 144 GLU B N 1
ATOM 4452 C CA . GLU B 1 144 ? 24.469 -41.875 -29.094 1 97.56 144 GLU B CA 1
ATOM 4453 C C . GLU B 1 144 ? 23.797 -42.281 -27.781 1 97.56 144 GLU B C 1
ATOM 4455 O O . GLU B 1 144 ? 24.469 -42.5 -26.766 1 97.56 144 GLU B O 1
ATOM 4460 N N . GLY B 1 145 ? 22.453 -42.375 -27.766 1 97.31 145 GLY B N 1
ATOM 4461 C CA . GLY B 1 145 ? 21.719 -42.812 -26.578 1 97.31 145 GLY B CA 1
ATOM 4462 C C . GLY B 1 145 ? 21.562 -41.719 -25.547 1 97.31 145 GLY B C 1
ATOM 4463 O O . GLY B 1 145 ? 21.344 -42 -24.359 1 97.31 145 GLY B O 1
ATOM 4464 N N . ILE B 1 146 ? 21.797 -40.531 -25.938 1 98.19 146 ILE B N 1
ATOM 4465 C CA . ILE B 1 146 ? 21.609 -39.375 -25.078 1 98.19 146 ILE B CA 1
ATOM 4466 C C . ILE B 1 146 ? 20.188 -38.844 -25.25 1 98.19 146 ILE B C 1
ATOM 4468 O O . ILE B 1 146 ? 19.641 -38.844 -26.359 1 98.19 146 ILE B O 1
ATOM 4472 N N . ARG B 1 147 ? 19.547 -38.344 -24.172 1 98.25 147 ARG B N 1
ATOM 4473 C CA . ARG B 1 147 ? 18.203 -37.781 -24.25 1 98.25 147 ARG B CA 1
ATOM 4474 C C . ARG B 1 147 ? 18.203 -36.5 -25.062 1 98.25 147 ARG B C 1
ATOM 4476 O O . ARG B 1 147 ? 18.703 -35.469 -24.594 1 98.25 147 ARG B O 1
ATOM 4483 N N . PRO B 1 148 ? 17.656 -36.5 -26.188 1 98.62 148 PRO B N 1
ATOM 4484 C CA . PRO B 1 148 ? 17.797 -35.344 -27.062 1 98.62 148 PRO B CA 1
ATOM 4485 C C . PRO B 1 148 ? 17.047 -34.125 -26.531 1 98.62 148 PRO B C 1
ATOM 4487 O O . PRO B 1 148 ? 17.516 -33 -26.672 1 98.62 148 PRO B O 1
ATOM 4490 N N . ASP B 1 149 ? 15.867 -34.375 -25.922 1 98.31 149 ASP B N 1
ATOM 4491 C CA . ASP B 1 149 ? 15.031 -33.281 -25.438 1 98.31 149 ASP B CA 1
ATOM 4492 C C . ASP B 1 149 ? 15.688 -32.562 -24.266 1 98.31 149 ASP B C 1
ATOM 4494 O O . ASP B 1 149 ? 15.68 -31.312 -24.219 1 98.31 149 ASP B O 1
ATOM 4498 N N . ILE B 1 150 ? 16.406 -33.219 -23.438 1 98.62 150 ILE B N 1
ATOM 4499 C CA . ILE B 1 150 ? 17.062 -32.594 -22.297 1 98.62 150 ILE B CA 1
ATOM 4500 C C . ILE B 1 150 ? 18.359 -31.922 -22.766 1 98.62 150 ILE B C 1
ATOM 4502 O O . ILE B 1 150 ? 18.703 -30.828 -22.297 1 98.62 150 ILE B O 1
ATOM 4506 N N . ALA B 1 151 ? 19.062 -32.562 -23.641 1 98.75 151 ALA B N 1
ATOM 4507 C CA . ALA B 1 151 ? 20.25 -31.938 -24.219 1 98.75 151 ALA B CA 1
ATOM 4508 C C . ALA B 1 151 ? 19.906 -30.594 -24.859 1 98.75 151 ALA B C 1
ATOM 4510 O O . ALA B 1 151 ? 20.641 -29.625 -24.703 1 98.75 151 ALA B O 1
ATOM 4511 N N . LEU B 1 152 ? 18.812 -30.641 -25.531 1 98.75 152 LEU B N 1
ATOM 4512 C CA . LEU B 1 152 ? 18.359 -29.391 -26.141 1 98.75 152 LEU B CA 1
ATOM 4513 C C . LEU B 1 152 ? 18.016 -28.359 -25.078 1 98.75 152 LEU B C 1
ATOM 4515 O O . LEU B 1 152 ? 18.297 -27.172 -25.25 1 98.75 152 LEU B O 1
ATOM 4519 N N . CYS B 1 153 ? 17.422 -28.75 -24 1 98.69 153 CYS B N 1
ATOM 4520 C CA . CYS B 1 153 ? 17.125 -27.828 -22.891 1 98.69 153 CYS B CA 1
ATOM 4521 C C . CYS B 1 153 ? 18.406 -27.234 -22.328 1 98.69 153 CYS B C 1
ATOM 4523 O O . CYS B 1 153 ? 18.422 -26.078 -21.906 1 98.69 153 CYS B O 1
ATOM 4525 N N . GLN B 1 154 ? 19.484 -28.031 -22.266 1 98.44 154 GLN B N 1
ATOM 4526 C CA . GLN B 1 154 ? 20.766 -27.5 -21.859 1 98.44 154 GLN B CA 1
ATOM 4527 C C . GLN B 1 154 ? 21.234 -26.391 -22.797 1 98.44 154 GLN B C 1
ATOM 4529 O O . GLN B 1 154 ? 21.688 -25.344 -22.344 1 98.44 154 GLN B O 1
ATOM 4534 N N . ALA B 1 155 ? 21.078 -26.656 -24.047 1 98.44 155 ALA B N 1
ATOM 4535 C CA . ALA B 1 155 ? 21.422 -25.641 -25.031 1 98.44 155 ALA B CA 1
ATOM 4536 C C . ALA B 1 155 ? 20.625 -24.359 -24.828 1 98.44 155 ALA B C 1
ATOM 4538 O O . ALA B 1 155 ? 21.156 -23.25 -24.938 1 98.44 155 ALA B O 1
ATOM 4539 N N . LEU B 1 156 ? 19.344 -24.578 -24.594 1 98.44 156 LEU B N 1
ATOM 4540 C CA . LEU B 1 156 ? 18.469 -23.438 -24.359 1 98.44 156 LEU B CA 1
ATOM 4541 C C . LEU B 1 156 ? 18.953 -22.625 -23.172 1 98.44 156 LEU B C 1
ATOM 4543 O O . LEU B 1 156 ? 18.938 -21.391 -23.203 1 98.44 156 LEU B O 1
ATOM 4547 N N . LYS B 1 157 ? 19.328 -23.297 -22.125 1 97.31 157 LYS B N 1
ATOM 4548 C CA . LYS B 1 157 ? 19.844 -22.609 -20.953 1 97.31 157 LYS B CA 1
ATOM 4549 C C . LYS B 1 157 ? 21.141 -21.875 -21.266 1 97.31 157 LYS B C 1
ATOM 4551 O O . LYS B 1 157 ? 21.312 -20.703 -20.906 1 97.31 157 LYS B O 1
ATOM 4556 N N . GLU B 1 158 ? 22.062 -22.547 -22.031 1 95.44 158 GLU B N 1
ATOM 4557 C CA . GLU B 1 158 ? 23.406 -22.031 -22.328 1 95.44 158 GLU B CA 1
ATOM 4558 C C . GLU B 1 158 ? 23.328 -20.812 -23.234 1 95.44 158 GLU B C 1
ATOM 4560 O O . GLU B 1 158 ? 24.172 -19.906 -23.141 1 95.44 158 GLU B O 1
ATOM 4565 N N . THR B 1 159 ? 22.375 -20.734 -24 1 96.62 159 THR B N 1
ATOM 4566 C CA . THR B 1 159 ? 22.344 -19.719 -25.047 1 96.62 159 THR B CA 1
ATOM 4567 C C . THR B 1 159 ? 21.281 -18.672 -24.734 1 96.62 159 THR B C 1
ATOM 4569 O O . THR B 1 159 ? 21.125 -17.703 -25.484 1 96.62 159 THR B O 1
ATOM 4572 N N . GLY B 1 160 ? 20.469 -18.953 -23.688 1 96.44 160 GLY B N 1
ATOM 4573 C CA . GLY B 1 160 ? 19.328 -18.078 -23.453 1 96.44 160 GLY B CA 1
ATOM 4574 C C . GLY B 1 160 ? 18.266 -18.188 -24.531 1 96.44 160 GLY B C 1
ATOM 4575 O O . GLY B 1 160 ? 17.781 -17.156 -25.031 1 96.44 160 GLY B O 1
ATOM 4576 N N . PHE B 1 161 ? 17.984 -19.328 -24.922 1 98.12 161 PHE B N 1
ATOM 4577 C CA . PHE B 1 161 ? 17 -19.625 -25.953 1 98.12 161 PHE B CA 1
ATOM 4578 C C . PHE B 1 161 ? 17.422 -19.031 -27.281 1 98.12 161 PHE B C 1
ATOM 4580 O O . PHE B 1 161 ? 16.609 -18.438 -28 1 98.12 161 PHE B O 1
ATOM 4587 N N . PHE B 1 162 ? 18.781 -19.141 -27.516 1 97.94 162 PHE B N 1
ATOM 4588 C CA . PHE B 1 162 ? 19.422 -18.734 -28.766 1 97.94 162 PHE B CA 1
ATOM 4589 C C . PHE B 1 162 ? 19.266 -17.234 -28.984 1 97.94 162 PHE B C 1
ATOM 4591 O O . PHE B 1 162 ? 19.125 -16.781 -30.125 1 97.94 162 PHE B O 1
ATOM 4598 N N . ALA B 1 163 ? 19.109 -16.578 -27.969 1 96.19 163 ALA B N 1
ATOM 4599 C CA . ALA B 1 163 ? 19.172 -15.117 -28 1 96.19 163 ALA B CA 1
ATOM 4600 C C . ALA B 1 163 ? 20.625 -14.641 -27.953 1 96.19 163 ALA B C 1
ATOM 4602 O O . ALA B 1 163 ? 20.969 -13.609 -28.547 1 96.19 163 ALA B O 1
ATOM 4603 N N . TYR B 1 164 ? 21.375 -15.352 -27.328 1 92 164 TYR B N 1
ATOM 4604 C CA . TYR B 1 164 ? 22.797 -15.062 -27.125 1 92 164 TYR B CA 1
ATOM 4605 C C . TYR B 1 164 ? 22.969 -13.695 -26.484 1 92 164 TYR B C 1
ATOM 4607 O O . TYR B 1 164 ? 22 -13.047 -26.094 1 92 164 TYR B O 1
ATOM 4615 N N . GLY B 1 165 ? 24.156 -13.219 -26.219 1 86.25 165 GLY B N 1
ATOM 4616 C CA . GLY B 1 165 ? 24.406 -11.938 -25.578 1 86.25 165 GLY B CA 1
ATOM 4617 C C . GLY B 1 165 ? 25.766 -11.867 -24.891 1 86.25 165 GLY B C 1
ATOM 4618 O O . GLY B 1 165 ? 26.203 -10.797 -24.453 1 86.25 165 GLY B O 1
ATOM 4619 N N . GLY B 1 166 ? 26.297 -13.031 -24.766 1 87.06 166 GLY B N 1
ATOM 4620 C CA . GLY B 1 166 ? 27.625 -13.078 -24.188 1 87.06 166 GLY B CA 1
ATOM 4621 C C . GLY B 1 166 ? 28.719 -13.258 -25.234 1 87.06 166 GLY B C 1
ATOM 4622 O O . GLY B 1 166 ? 28.672 -12.656 -26.297 1 87.06 166 GLY B O 1
ATOM 4623 N N . ASP B 1 167 ? 29.641 -14.047 -24.875 1 88.56 167 ASP B N 1
ATOM 4624 C CA . ASP B 1 167 ? 30.828 -14.203 -25.688 1 88.56 167 ASP B CA 1
ATOM 4625 C C . ASP B 1 167 ? 30.547 -15.031 -26.938 1 88.56 167 ASP B C 1
ATOM 4627 O O . ASP B 1 167 ? 31.031 -14.727 -28.016 1 88.56 167 ASP B O 1
ATOM 4631 N N . VAL B 1 168 ? 29.75 -16.047 -26.766 1 92.88 168 VAL B N 1
ATOM 4632 C CA . VAL B 1 168 ? 29.438 -16.938 -27.859 1 92.88 168 VAL B CA 1
ATOM 4633 C C . VAL B 1 168 ? 28.438 -16.266 -28.797 1 92.88 168 VAL B C 1
ATOM 4635 O O . VAL B 1 168 ? 27.453 -15.664 -28.344 1 92.88 168 VAL B O 1
ATOM 4638 N N . ILE B 1 169 ? 28.688 -16.297 -30.094 1 94.56 169 ILE B N 1
ATOM 4639 C CA . ILE B 1 169 ? 27.797 -15.656 -31.062 1 94.56 169 ILE B CA 1
ATOM 4640 C C . ILE B 1 169 ? 27.125 -16.719 -31.938 1 94.56 169 ILE B C 1
ATOM 4642 O O . ILE B 1 169 ? 27.656 -17.828 -32.094 1 94.56 169 ILE B O 1
ATOM 4646 N N . PRO B 1 170 ? 25.984 -16.422 -32.594 1 96.62 170 PRO B N 1
ATOM 4647 C CA . PRO B 1 170 ? 25.172 -17.406 -33.344 1 96.62 170 PRO B CA 1
ATOM 4648 C C . PRO B 1 170 ? 25.953 -18.078 -34.469 1 96.62 170 PRO B C 1
ATOM 4650 O O . PRO B 1 170 ? 25.781 -19.281 -34.688 1 96.62 170 PRO B O 1
ATOM 4653 N N . SER B 1 171 ? 26.781 -17.391 -35.031 1 96.5 171 SER B N 1
ATOM 4654 C CA . SER B 1 171 ? 27.469 -17.906 -36.219 1 96.5 171 SER B CA 1
ATOM 4655 C C . SER B 1 171 ? 28.438 -19.031 -35.844 1 96.5 171 SER B C 1
ATOM 4657 O O . SER B 1 171 ? 28.906 -19.766 -36.719 1 96.5 171 SER B O 1
ATOM 4659 N N . GLN B 1 172 ? 28.734 -19.203 -34.594 1 97 172 GLN B N 1
ATOM 4660 C CA . GLN B 1 172 ? 29.688 -20.219 -34.156 1 97 172 GLN B CA 1
ATOM 4661 C C . GLN B 1 172 ? 29.047 -21.609 -34.125 1 97 172 GLN B C 1
ATOM 4663 O O . GLN B 1 172 ? 29.734 -22.609 -34.031 1 97 172 GLN B O 1
ATOM 4668 N N . ASN B 1 173 ? 27.75 -21.672 -34.094 1 98.06 173 ASN B N 1
ATOM 4669 C CA . ASN B 1 173 ? 27.016 -22.922 -33.938 1 98.06 173 ASN B CA 1
ATOM 4670 C C . ASN B 1 173 ? 27.469 -23.688 -32.688 1 98.06 173 ASN B C 1
ATOM 4672 O O . ASN B 1 173 ? 27.609 -24.906 -32.719 1 98.06 173 ASN B O 1
ATOM 4676 N N . ASN B 1 174 ? 27.938 -22.938 -31.672 1 97.56 174 ASN B N 1
ATOM 4677 C CA . ASN B 1 174 ? 28.297 -23.469 -30.375 1 97.56 174 ASN B CA 1
ATOM 4678 C C . ASN B 1 174 ? 27.141 -23.375 -29.375 1 97.56 174 ASN B C 1
ATOM 4680 O O . ASN B 1 174 ? 26.875 -22.297 -28.828 1 97.56 174 ASN B O 1
ATOM 4684 N N . PHE B 1 175 ? 26.516 -24.484 -29.078 1 97.94 175 PHE B N 1
ATOM 4685 C CA . PHE B 1 175 ? 25.219 -24.438 -28.406 1 97.94 175 PHE B CA 1
ATOM 4686 C C . PHE B 1 175 ? 25.359 -24.766 -26.938 1 97.94 175 PHE B C 1
ATOM 4688 O O . PHE B 1 175 ? 24.375 -24.75 -26.188 1 97.94 175 PHE B O 1
ATOM 4695 N N . CYS B 1 176 ? 26.594 -25.078 -26.484 1 95.75 176 CYS B N 1
ATOM 4696 C CA . CYS B 1 176 ? 26.781 -25.422 -25.078 1 95.75 176 CYS B CA 1
ATOM 4697 C C . CYS B 1 176 ? 27.953 -24.656 -24.469 1 95.75 176 CYS B C 1
ATOM 4699 O O . CYS B 1 176 ? 28.438 -25.016 -23.391 1 95.75 176 CYS B O 1
ATOM 4701 N N . GLY B 1 177 ? 28.5 -23.781 -25.234 1 92.69 177 GLY B N 1
ATOM 4702 C CA . GLY B 1 177 ? 29.594 -22.953 -24.75 1 92.69 177 GLY B CA 1
ATOM 4703 C C . GLY B 1 177 ? 30.922 -23.688 -24.672 1 92.69 177 GLY B C 1
ATOM 4704 O O . GLY B 1 177 ? 31.734 -23.438 -23.797 1 92.69 177 GLY B O 1
ATOM 4705 N N . LEU B 1 178 ? 31.047 -24.578 -25.578 1 93.44 178 LEU B N 1
ATOM 4706 C CA . LEU B 1 178 ? 32.281 -25.375 -25.578 1 93.44 178 LEU B CA 1
ATOM 4707 C C . LEU B 1 178 ? 33.5 -24.5 -25.781 1 93.44 178 LEU B C 1
ATOM 4709 O O . LEU B 1 178 ? 33.594 -23.766 -26.781 1 93.44 178 LEU B O 1
ATOM 4713 N N . GLY B 1 179 ? 34.344 -24.484 -24.828 1 89.25 179 GLY B N 1
ATOM 4714 C CA . GLY B 1 179 ? 35.625 -23.812 -24.953 1 89.25 179 GLY B CA 1
ATOM 4715 C C . GLY B 1 179 ? 35.562 -22.344 -24.547 1 89.25 179 GLY B C 1
ATOM 4716 O O . GLY B 1 179 ? 36.594 -21.656 -24.562 1 89.25 179 GLY B O 1
ATOM 4717 N N . THR B 1 180 ? 34.438 -21.938 -24.156 1 88.88 180 THR B N 1
ATOM 4718 C CA . THR B 1 180 ? 34.375 -20.562 -23.688 1 88.88 180 THR B CA 1
ATOM 4719 C C . THR B 1 180 ? 34.812 -20.469 -22.234 1 88.88 180 THR B C 1
ATOM 4721 O O . THR B 1 180 ? 34.5 -21.344 -21.422 1 88.88 180 THR B O 1
ATOM 4724 N N . THR B 1 181 ? 35.656 -19.469 -21.906 1 80.75 181 THR B N 1
ATOM 4725 C CA . THR B 1 181 ? 36.125 -19.297 -20.547 1 80.75 181 THR B CA 1
ATOM 4726 C C . THR B 1 181 ? 35.688 -17.938 -19.984 1 80.75 181 THR B C 1
ATOM 4728 O O . THR B 1 181 ? 36.156 -17.516 -18.922 1 80.75 181 THR B O 1
ATOM 4731 N N . GLY B 1 182 ? 34.875 -17.344 -20.812 1 79.19 182 GLY B N 1
ATOM 4732 C CA . GLY B 1 182 ? 34.5 -16 -20.391 1 79.19 182 GLY B CA 1
ATOM 4733 C C . GLY B 1 182 ? 35.5 -14.945 -20.766 1 79.19 182 GLY B C 1
ATOM 4734 O O . GLY B 1 182 ? 36.562 -15.266 -21.359 1 79.19 182 GLY B O 1
ATOM 4735 N N . GLY B 1 183 ? 35.188 -13.633 -20.5 1 79.38 183 GLY B N 1
ATOM 4736 C CA . GLY B 1 183 ? 36.125 -12.547 -20.734 1 79.38 183 GLY B CA 1
ATOM 4737 C C . GLY B 1 183 ? 36.375 -12.273 -22.203 1 79.38 183 GLY B C 1
ATOM 4738 O O . GLY B 1 183 ? 37.469 -11.859 -22.578 1 79.38 183 GLY B O 1
ATOM 4739 N N . GLY B 1 184 ? 35.469 -12.672 -22.984 1 84.12 184 GLY B N 1
ATOM 4740 C CA . GLY B 1 184 ? 35.562 -12.359 -24.406 1 84.12 184 GLY B CA 1
ATOM 4741 C C . GLY B 1 184 ? 36.031 -13.539 -25.234 1 84.12 184 GLY B C 1
ATOM 4742 O O . GLY B 1 184 ? 36.031 -13.469 -26.469 1 84.12 184 GLY B O 1
ATOM 4743 N N . VAL B 1 185 ? 36.469 -14.602 -24.609 1 87.25 185 VAL B N 1
ATOM 4744 C CA . VAL B 1 185 ? 36.875 -15.805 -25.328 1 87.25 185 VAL B CA 1
ATOM 4745 C C . VAL B 1 185 ? 35.656 -16.531 -25.859 1 87.25 185 VAL B C 1
ATOM 4747 O O . VAL B 1 185 ? 34.875 -17.109 -25.094 1 87.25 185 VAL B O 1
ATOM 4750 N N . ARG B 1 186 ? 35.469 -16.578 -27.125 1 88.44 186 ARG B N 1
ATOM 4751 C CA . ARG B 1 186 ? 34.25 -17.016 -27.797 1 88.44 186 ARG B CA 1
ATOM 4752 C C . ARG B 1 186 ? 34.125 -18.531 -27.781 1 88.44 186 ARG B C 1
ATOM 4754 O O . ARG B 1 186 ? 33.031 -19.078 -27.781 1 88.44 186 ARG B O 1
ATOM 4761 N N . GLY B 1 187 ? 35.281 -19.266 -27.734 1 92 187 GLY B N 1
ATOM 4762 C CA . GLY B 1 187 ? 35.219 -20.719 -27.688 1 92 187 GLY B CA 1
ATOM 4763 C C . GLY B 1 187 ? 35.188 -21.344 -29.078 1 92 187 GLY B C 1
ATOM 4764 O O . GLY B 1 187 ? 35.656 -20.734 -30.047 1 92 187 GLY B O 1
ATOM 4765 N N . ALA B 1 188 ? 34.656 -22.547 -29.109 1 95.31 188 ALA B N 1
ATOM 4766 C CA . ALA B 1 188 ? 34.719 -23.359 -30.328 1 95.31 188 ALA B CA 1
ATOM 4767 C C . ALA B 1 188 ? 33.719 -22.844 -31.359 1 95.31 188 ALA B C 1
ATOM 4769 O O . ALA B 1 188 ? 32.719 -22.203 -31.016 1 95.31 188 ALA B O 1
ATOM 4770 N N . LYS B 1 189 ? 34.031 -23.016 -32.594 1 96.81 189 LYS B N 1
ATOM 4771 C CA . LYS B 1 189 ? 33.188 -22.719 -33.75 1 96.81 189 LYS B CA 1
ATOM 4772 C C . LYS B 1 189 ? 33 -23.953 -34.625 1 96.81 189 LYS B C 1
ATOM 4774 O O . LYS B 1 189 ? 33.969 -24.688 -34.875 1 96.81 189 LYS B O 1
ATOM 4779 N N . PHE B 1 190 ? 31.797 -24.125 -35.125 1 98.12 190 PHE B N 1
ATOM 4780 C CA . PHE B 1 190 ? 31.516 -25.281 -36 1 98.12 190 PHE B CA 1
ATOM 4781 C C . PHE B 1 190 ? 30.906 -24.828 -37.312 1 98.12 190 PHE B C 1
ATOM 4783 O O . PHE B 1 190 ? 30.109 -23.891 -37.375 1 98.12 190 PHE B O 1
ATOM 4790 N N . ALA B 1 191 ? 31.203 -25.578 -38.312 1 97.31 191 ALA B N 1
ATOM 4791 C CA . ALA B 1 191 ? 30.891 -25.172 -39.688 1 97.31 191 ALA B CA 1
ATOM 4792 C C . ALA B 1 191 ? 29.375 -25.156 -39.906 1 97.31 191 ALA B C 1
ATOM 4794 O O . ALA B 1 191 ? 28.859 -24.328 -40.656 1 97.31 191 ALA B O 1
ATOM 4795 N N . THR B 1 192 ? 28.672 -26.125 -39.312 1 98.12 192 THR B N 1
ATOM 4796 C CA . THR B 1 192 ? 27.234 -26.219 -39.469 1 98.12 192 THR B CA 1
ATOM 4797 C C . THR B 1 192 ? 26.531 -26.438 -38.125 1 98.12 192 THR B C 1
ATOM 4799 O O . THR B 1 192 ? 27.156 -26.891 -37.188 1 98.12 192 THR B O 1
ATOM 4802 N N . PRO B 1 193 ? 25.297 -26.094 -38.156 1 98.56 193 PRO B N 1
ATOM 4803 C CA . PRO B 1 1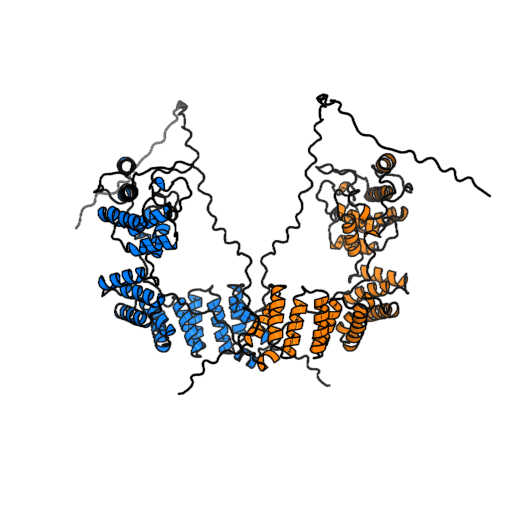93 ? 24.547 -26.359 -36.938 1 98.56 193 PRO B CA 1
ATOM 4804 C C . PRO B 1 193 ? 24.562 -27.844 -36.531 1 98.56 193 PRO B C 1
ATOM 4806 O O . PRO B 1 193 ? 24.672 -28.172 -35.344 1 98.56 193 PRO B O 1
ATOM 4809 N N . GLU B 1 194 ? 24.531 -28.688 -37.438 1 98.44 194 GLU B N 1
ATOM 4810 C CA . GLU B 1 194 ? 24.562 -30.125 -37.188 1 98.44 194 GLU B CA 1
ATOM 4811 C C . GLU B 1 194 ? 25.844 -30.531 -36.469 1 98.44 194 GLU B C 1
ATOM 4813 O O . GLU B 1 194 ? 25.812 -31.281 -35.5 1 98.44 194 GLU B O 1
ATOM 4818 N N . LEU B 1 195 ? 26.906 -29.938 -36.938 1 98.38 195 LEU B N 1
ATOM 4819 C CA . LEU B 1 195 ? 28.188 -30.266 -36.312 1 98.38 195 LEU B CA 1
ATOM 4820 C C . LEU B 1 195 ? 28.281 -29.672 -34.906 1 98.38 195 LEU B C 1
ATOM 4822 O O . LEU B 1 195 ? 28.906 -30.281 -34.031 1 98.38 195 LEU B O 1
ATOM 4826 N N . GLY B 1 196 ? 27.719 -28.516 -34.75 1 98.5 196 GLY B N 1
ATOM 4827 C CA . GLY B 1 196 ? 27.656 -27.953 -33.406 1 98.5 196 GLY B CA 1
ATOM 4828 C C . GLY B 1 196 ? 26.891 -28.828 -32.438 1 98.5 196 GLY B C 1
ATOM 4829 O O . GLY B 1 196 ? 27.328 -29.016 -31.297 1 98.5 196 GLY B O 1
ATOM 4830 N N . VAL B 1 197 ? 25.75 -29.391 -32.875 1 98.75 197 VAL B N 1
ATOM 4831 C CA . VAL B 1 197 ? 24.953 -30.312 -32.062 1 98.75 197 VAL B CA 1
ATOM 4832 C C . VAL B 1 197 ? 25.75 -31.578 -31.766 1 98.75 197 VAL B C 1
ATOM 4834 O O . VAL B 1 197 ? 25.766 -32.062 -30.641 1 98.75 197 VAL B O 1
ATOM 4837 N N . ARG B 1 198 ? 26.422 -32.094 -32.75 1 98.56 198 ARG B N 1
ATOM 4838 C CA . ARG B 1 198 ? 27.234 -33.281 -32.562 1 98.56 198 ARG B CA 1
ATOM 4839 C C . ARG B 1 198 ? 28.297 -33.062 -31.5 1 98.56 198 ARG B C 1
ATOM 4841 O O . ARG B 1 198 ? 28.484 -33.938 -30.641 1 98.56 198 ARG B O 1
ATOM 4848 N N . ALA B 1 199 ? 28.938 -31.922 -31.578 1 98.38 199 ALA B N 1
ATOM 4849 C CA . ALA B 1 199 ? 29.969 -31.609 -30.594 1 98.38 199 ALA B CA 1
ATOM 4850 C C . ALA B 1 199 ? 29.375 -31.578 -29.188 1 98.38 199 ALA B C 1
ATOM 4852 O O . ALA B 1 199 ? 29.969 -32.094 -28.234 1 98.38 199 ALA B O 1
ATOM 4853 N N . HIS B 1 200 ? 28.219 -30.984 -29.078 1 98.5 200 HIS B N 1
ATOM 4854 C CA . HIS B 1 200 ? 27.516 -30.922 -27.797 1 98.5 200 HIS B CA 1
ATOM 4855 C C . HIS B 1 200 ? 27.219 -32.312 -27.266 1 98.5 200 HIS B C 1
ATOM 4857 O O . HIS B 1 200 ? 27.547 -32.625 -26.125 1 98.5 200 HIS B O 1
ATOM 4863 N N . ILE B 1 201 ? 26.625 -33.156 -28.078 1 98.69 201 ILE B N 1
ATOM 4864 C CA . ILE B 1 201 ? 26.219 -34.5 -27.688 1 98.69 201 ILE B CA 1
ATOM 4865 C C . ILE B 1 201 ? 27.453 -35.312 -27.312 1 98.69 201 ILE B C 1
ATOM 4867 O O . ILE B 1 201 ? 27.438 -36.062 -26.344 1 98.69 201 ILE B O 1
ATOM 4871 N N . GLN B 1 202 ? 28.547 -35.156 -28.062 1 98.38 202 GLN B N 1
ATOM 4872 C CA . GLN B 1 202 ? 29.781 -35.875 -27.766 1 98.38 202 GLN B CA 1
ATOM 4873 C C . GLN B 1 202 ? 30.359 -35.438 -26.422 1 98.38 202 GLN B C 1
ATOM 4875 O O . GLN B 1 202 ? 30.906 -36.281 -25.688 1 98.38 202 GLN B O 1
ATOM 4880 N N . HIS B 1 203 ? 30.234 -34.188 -26.172 1 97.88 203 HIS B N 1
ATOM 4881 C CA . HIS B 1 203 ? 30.719 -33.688 -24.891 1 97.88 203 HIS B CA 1
ATOM 4882 C C . HIS B 1 203 ? 29.938 -34.312 -23.719 1 97.88 203 HIS B C 1
ATOM 4884 O O . HIS B 1 203 ? 30.531 -34.719 -22.734 1 97.88 203 HIS B O 1
ATOM 4890 N N . LEU B 1 204 ? 28.625 -34.344 -23.875 1 98.31 204 LEU B N 1
ATOM 4891 C CA . LEU B 1 204 ? 27.797 -35.031 -22.875 1 98.31 204 LEU B CA 1
ATOM 4892 C C . LEU B 1 204 ? 28.172 -36.5 -22.766 1 98.31 204 LEU B C 1
ATOM 4894 O O . LEU B 1 204 ? 28.234 -37.031 -21.656 1 98.31 204 LEU B O 1
ATOM 4898 N N . LEU B 1 205 ? 28.422 -37.094 -23.875 1 97.81 205 LEU B N 1
ATOM 4899 C CA . LEU B 1 205 ? 28.781 -38.5 -23.906 1 97.81 205 LEU B CA 1
ATOM 4900 C C . LEU B 1 205 ? 30.094 -38.75 -23.156 1 97.81 205 LEU B C 1
ATOM 4902 O O . LEU B 1 205 ? 30.219 -39.719 -22.406 1 97.81 205 LEU B O 1
ATOM 4906 N N . ALA B 1 206 ? 31.047 -37.844 -23.344 1 97.12 206 ALA B N 1
ATOM 4907 C CA . ALA B 1 206 ? 32.312 -37.969 -22.641 1 97.12 206 ALA B CA 1
ATOM 4908 C C . ALA B 1 206 ? 32.125 -38 -21.141 1 97.12 206 ALA B C 1
ATOM 4910 O O . ALA B 1 206 ? 32.875 -38.656 -20.422 1 97.12 206 ALA B O 1
ATOM 4911 N N . TYR B 1 207 ? 31.141 -37.281 -20.734 1 97.19 207 TYR B N 1
ATOM 4912 C CA . TYR B 1 207 ? 30.844 -37.219 -19.312 1 97.19 207 TYR B CA 1
ATOM 4913 C C . TYR B 1 207 ? 30.094 -38.469 -18.859 1 97.19 207 TYR B C 1
ATOM 4915 O O . TYR B 1 207 ? 30.391 -39.031 -17.797 1 97.19 207 TYR B O 1
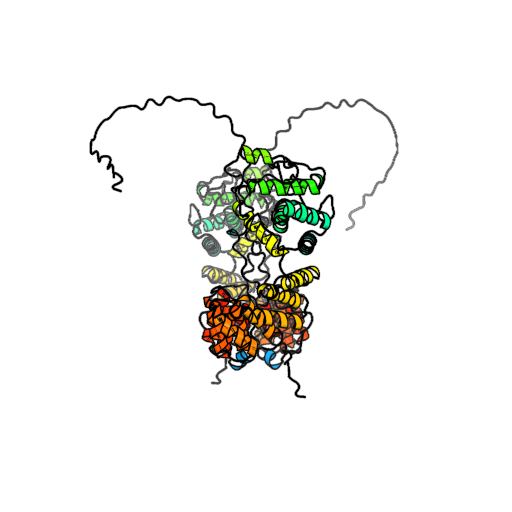ATOM 4923 N N . ALA B 1 208 ? 29.172 -39.031 -19.672 1 97.56 208 ALA B N 1
ATOM 4924 C CA . ALA B 1 208 ? 28.141 -39.969 -19.219 1 97.56 208 ALA B CA 1
ATOM 4925 C C . ALA B 1 208 ? 28.547 -41.406 -19.5 1 97.56 208 ALA B C 1
ATOM 4927 O O . ALA B 1 208 ? 27.984 -42.344 -18.922 1 97.56 208 ALA B O 1
ATOM 4928 N N . SER B 1 209 ? 29.484 -41.562 -20.422 1 96.19 209 SER B N 1
ATOM 4929 C CA . SER B 1 209 ? 29.781 -42.938 -20.875 1 96.19 209 SER B CA 1
ATOM 4930 C C . SER B 1 209 ? 31.25 -43.094 -21.203 1 96.19 209 SER B C 1
ATOM 4932 O O . SER B 1 209 ? 31.922 -42.125 -21.562 1 96.19 209 SER B O 1
ATOM 4934 N N . ARG B 1 210 ? 31.75 -44.312 -21.125 1 94.94 210 ARG B N 1
ATOM 4935 C CA . ARG B 1 210 ? 33.125 -44.625 -21.531 1 94.94 210 ARG B CA 1
ATOM 4936 C C . ARG B 1 210 ? 33.156 -45.156 -22.953 1 94.94 210 ARG B C 1
ATOM 4938 O O . ARG B 1 210 ? 34.219 -45.375 -23.531 1 94.94 210 ARG B O 1
ATOM 4945 N N . GLU B 1 211 ? 31.953 -45.281 -23.469 1 94.38 211 GLU B N 1
ATOM 4946 C CA . GLU B 1 211 ? 31.875 -45.719 -24.859 1 94.38 211 GLU B CA 1
ATOM 4947 C C . GLU B 1 211 ? 32.219 -44.594 -25.828 1 94.38 211 GLU B C 1
ATOM 4949 O O . GLU B 1 211 ? 31.844 -43.438 -25.609 1 94.38 211 GLU B O 1
ATOM 4954 N N . LEU B 1 212 ? 32.938 -44.938 -26.891 1 94.56 212 LEU B N 1
ATOM 4955 C CA . LEU B 1 212 ? 33.312 -43.969 -27.906 1 94.56 212 LEU B CA 1
ATOM 4956 C C . LEU B 1 212 ? 32.094 -43.562 -28.719 1 94.56 212 LEU B C 1
ATOM 4958 O O . LEU B 1 212 ? 31.172 -44.375 -28.938 1 94.56 212 LEU B O 1
ATOM 4962 N N . PRO B 1 213 ? 32.125 -42.344 -29.188 1 96.75 213 PRO B N 1
ATOM 4963 C CA . PRO B 1 213 ? 31.031 -41.938 -30.078 1 96.75 213 PRO B CA 1
ATOM 4964 C C . PRO B 1 213 ? 30.953 -42.781 -31.344 1 96.75 213 PRO B C 1
ATOM 4966 O O . PRO B 1 213 ? 31.969 -43.25 -31.844 1 96.75 213 PRO B O 1
ATOM 4969 N N . SER B 1 214 ? 29.703 -42.938 -31.797 1 97 214 SER B N 1
ATOM 4970 C CA . SER B 1 214 ? 29.484 -43.656 -33.031 1 97 214 SER B CA 1
ATOM 4971 C C . SER B 1 214 ? 29.875 -42.812 -34.25 1 97 214 SER B C 1
ATOM 4973 O O . SER B 1 214 ? 30.312 -43.344 -35.281 1 97 214 SER B O 1
ATOM 4975 N N . ALA B 1 215 ? 29.719 -41.531 -34.188 1 95.44 215 ALA B N 1
ATOM 4976 C CA . ALA B 1 215 ? 30.094 -40.594 -35.25 1 95.44 215 ALA B CA 1
ATOM 4977 C C . ALA B 1 215 ? 31.531 -40.094 -35.031 1 95.44 215 ALA B C 1
ATOM 4979 O O . ALA B 1 215 ? 32.062 -40.156 -33.938 1 95.44 215 ALA B O 1
ATOM 4980 N N . PRO B 1 216 ? 32.094 -39.562 -36.188 1 96.25 216 PRO B N 1
ATOM 4981 C CA . PRO B 1 216 ? 33.438 -38.969 -36.031 1 96.25 216 PRO B CA 1
ATOM 4982 C C . PRO B 1 216 ? 33.5 -37.844 -34.969 1 96.25 216 PRO B C 1
ATOM 4984 O O . PRO B 1 216 ? 32.562 -37.031 -34.906 1 96.25 216 PRO B O 1
ATOM 4987 N N . ILE B 1 217 ? 34.562 -37.844 -34.188 1 97.5 217 ILE B N 1
ATOM 4988 C CA . ILE B 1 217 ? 34.719 -36.906 -33.062 1 97.5 217 ILE B CA 1
ATOM 4989 C C . ILE B 1 217 ? 35 -35.5 -33.625 1 97.5 217 ILE B C 1
ATOM 4991 O O . ILE B 1 217 ? 35.969 -35.312 -34.344 1 97.5 217 ILE B O 1
ATOM 4995 N N . ILE B 1 218 ? 34.125 -34.625 -33.219 1 96.62 218 ILE B N 1
ATOM 4996 C CA . ILE B 1 218 ? 34.25 -33.219 -33.625 1 96.62 218 ILE B CA 1
ATOM 4997 C C . ILE B 1 218 ? 34.469 -32.344 -32.406 1 96.62 218 ILE B C 1
ATOM 4999 O O . ILE B 1 218 ? 34.969 -31.219 -32.531 1 96.62 218 ILE B O 1
ATOM 5003 N N . ASP B 1 219 ? 34.031 -32.719 -31.234 1 96.81 219 ASP B N 1
ATOM 5004 C CA . ASP B 1 219 ? 34.281 -32.031 -29.969 1 96.81 219 ASP B CA 1
ATOM 5005 C C . ASP B 1 219 ? 35.781 -31.859 -29.703 1 96.81 219 ASP B C 1
ATOM 5007 O O . ASP B 1 219 ? 36.469 -32.844 -29.453 1 96.81 219 ASP B O 1
ATOM 5011 N N . PRO B 1 220 ? 36.156 -30.609 -29.688 1 95.12 220 PRO B N 1
ATOM 5012 C CA . PRO B 1 220 ? 37.625 -30.422 -29.531 1 95.12 220 PRO B CA 1
ATOM 5013 C C . PRO B 1 220 ? 38.094 -30.781 -28.125 1 95.12 220 PRO B C 1
ATOM 5015 O O . PRO B 1 220 ? 39.312 -30.906 -27.906 1 95.12 220 PRO B O 1
ATOM 5018 N N . ARG B 1 221 ? 37.219 -31.031 -27.234 1 94.81 221 ARG B N 1
ATOM 5019 C CA . ARG B 1 221 ? 37.594 -31.281 -25.859 1 94.81 221 ARG B CA 1
ATOM 5020 C C . ARG B 1 221 ? 37.375 -32.75 -25.484 1 94.81 221 ARG B C 1
ATOM 5022 O O . ARG B 1 221 ? 37.625 -33.156 -24.344 1 94.81 221 ARG B O 1
ATOM 5029 N N . TYR B 1 222 ? 36.906 -33.594 -26.406 1 95.88 222 TYR B N 1
ATOM 5030 C CA . TYR B 1 222 ? 36.562 -34.969 -26.109 1 95.88 222 TYR B CA 1
ATOM 5031 C C . TYR B 1 222 ? 37.75 -35.75 -25.578 1 95.88 222 TYR B C 1
ATOM 5033 O O . TYR B 1 222 ? 37.688 -36.312 -24.5 1 95.88 222 TYR B O 1
ATOM 5041 N N . GLU B 1 223 ? 38.875 -35.625 -26.297 1 93.88 223 GLU B N 1
ATOM 5042 C CA . GLU B 1 223 ? 40.062 -36.375 -25.953 1 93.88 223 GLU B CA 1
ATOM 5043 C C . GLU B 1 223 ? 40.656 -35.875 -24.641 1 93.88 223 GLU B C 1
ATOM 5045 O O . GLU B 1 223 ? 41.219 -36.656 -23.859 1 93.88 223 GLU B O 1
ATOM 5050 N N . LEU B 1 224 ? 40.562 -34.562 -24.516 1 94.12 224 LEU B N 1
ATOM 5051 C CA . LEU B 1 224 ? 41.094 -33.969 -23.281 1 94.12 224 LEU B CA 1
ATOM 5052 C C . LEU B 1 224 ? 40.375 -34.562 -22.062 1 94.12 224 LEU B C 1
ATOM 5054 O O . LEU B 1 224 ? 41.031 -34.906 -21.062 1 94.12 224 LEU B O 1
ATOM 5058 N N . ILE B 1 225 ? 39.062 -34.75 -22.109 1 94.31 225 ILE B N 1
ATOM 5059 C CA . ILE B 1 225 ? 38.312 -35.312 -21.016 1 94.31 225 ILE B CA 1
ATOM 5060 C C . ILE B 1 225 ? 38.719 -36.781 -20.797 1 94.31 225 ILE B C 1
ATOM 5062 O O . ILE B 1 225 ? 38.938 -37.188 -19.672 1 94.31 225 ILE B O 1
ATOM 5066 N N . VAL B 1 226 ? 38.875 -37.5 -21.828 1 93.62 226 VAL B N 1
ATOM 5067 C CA . VAL B 1 226 ? 39.188 -38.938 -21.766 1 93.62 226 VAL B CA 1
ATOM 5068 C C . VAL B 1 226 ? 40.562 -39.125 -21.141 1 93.62 226 VAL B C 1
ATOM 5070 O O . VAL B 1 226 ? 40.75 -40.031 -20.312 1 93.62 226 VAL B O 1
ATOM 5073 N N . THR B 1 227 ? 41.5 -38.25 -21.469 1 94.56 227 THR B N 1
ATOM 5074 C CA . THR B 1 227 ? 42.875 -38.5 -21.094 1 94.56 227 THR B CA 1
ATOM 5075 C C . THR B 1 227 ? 43.219 -37.781 -19.781 1 94.56 227 THR B C 1
ATOM 5077 O O . THR B 1 227 ? 43.938 -38.344 -18.938 1 94.56 227 THR B O 1
ATOM 5080 N N . GLU B 1 228 ? 42.656 -36.625 -19.609 1 94.44 228 GLU B N 1
ATOM 5081 C CA . GLU B 1 228 ? 43.125 -35.812 -18.5 1 94.44 228 GLU B CA 1
ATOM 5082 C C . GLU B 1 228 ? 42.156 -35.781 -17.344 1 94.44 228 GLU B C 1
ATOM 5084 O O . GLU B 1 228 ? 42.469 -35.375 -16.234 1 94.44 228 GLU B O 1
ATOM 5089 N N . HIS B 1 229 ? 41 -36.281 -17.609 1 93.94 229 HIS B N 1
ATOM 5090 C CA . HIS B 1 229 ? 40 -36.188 -16.562 1 93.94 229 HIS B CA 1
ATOM 5091 C C . HIS B 1 229 ? 39.281 -37.5 -16.359 1 93.94 229 HIS B C 1
ATOM 5093 O O . HIS B 1 229 ? 38.062 -37.594 -16.516 1 93.94 229 HIS B O 1
ATOM 5099 N N . PRO B 1 230 ? 39.906 -38.531 -15.898 1 92.81 230 PRO B N 1
ATOM 5100 C CA . PRO B 1 230 ? 39.25 -39.812 -15.656 1 92.81 230 PRO B CA 1
ATOM 5101 C C . PRO B 1 230 ? 38.25 -39.781 -14.523 1 92.81 230 PRO B C 1
ATOM 5103 O O . PRO B 1 230 ? 37.344 -40.625 -14.445 1 92.81 230 PRO B O 1
ATOM 5106 N N . ASP B 1 231 ? 38.406 -38.719 -13.68 1 93.81 231 ASP B N 1
ATOM 5107 C CA . ASP B 1 231 ? 37.469 -38.531 -12.562 1 93.81 231 ASP B CA 1
ATOM 5108 C C . ASP B 1 231 ? 36.094 -38.062 -13.07 1 93.81 231 ASP B C 1
ATOM 5110 O O . ASP B 1 231 ? 35.125 -38.156 -12.344 1 93.81 231 ASP B O 1
ATOM 5114 N N . ILE B 1 232 ? 36.062 -37.625 -14.32 1 94.62 232 ILE B N 1
ATOM 5115 C CA . ILE B 1 232 ? 34.844 -37.125 -14.93 1 94.62 232 ILE B CA 1
ATOM 5116 C C . ILE B 1 232 ? 34.375 -38.062 -16.016 1 94.62 232 ILE B C 1
ATOM 5118 O O . ILE B 1 232 ? 33.156 -38.312 -16.141 1 94.62 232 ILE B O 1
ATOM 5122 N N . HIS B 1 233 ? 35.25 -38.594 -16.734 1 96.12 233 HIS B N 1
ATOM 5123 C CA . HIS B 1 233 ? 34.938 -39.406 -17.906 1 96.12 233 HIS B CA 1
ATOM 5124 C C . HIS B 1 233 ? 34.125 -40.656 -17.531 1 96.12 233 HIS B C 1
ATOM 5126 O O . HIS B 1 233 ? 34.594 -41.531 -16.812 1 96.12 233 HIS B O 1
ATOM 5132 N N . GLY B 1 234 ? 32.844 -40.625 -17.969 1 96.25 234 GLY B N 1
ATOM 5133 C CA . GLY B 1 234 ? 31.938 -41.75 -17.75 1 96.25 234 GLY B CA 1
ATOM 5134 C C . GLY B 1 234 ? 31.375 -41.781 -16.344 1 96.25 234 GLY B C 1
ATOM 5135 O O . GLY B 1 234 ? 30.766 -42.781 -15.945 1 96.25 234 GLY B O 1
ATOM 5136 N N . GLN B 1 235 ? 31.641 -40.781 -15.57 1 96.12 235 GLN B N 1
ATOM 5137 C CA . GLN B 1 235 ? 31.281 -40.812 -14.156 1 96.12 235 GLN B CA 1
ATOM 5138 C C . GLN B 1 235 ? 30.047 -39.938 -13.875 1 96.12 235 GLN B C 1
ATOM 5140 O O . GLN B 1 235 ? 29.422 -40.094 -12.828 1 96.12 235 GLN B O 1
ATOM 5145 N N . ILE B 1 236 ? 29.703 -39.125 -14.766 1 97.44 236 ILE B N 1
ATOM 5146 C CA . ILE B 1 236 ? 28.578 -38.219 -14.617 1 97.44 236 ILE B CA 1
ATOM 5147 C C . ILE B 1 236 ? 27.375 -38.75 -15.398 1 97.44 236 ILE B C 1
ATOM 5149 O O . ILE B 1 236 ? 27.234 -38.469 -16.594 1 97.44 236 ILE B O 1
ATOM 5153 N N . THR B 1 237 ? 26.516 -39.469 -14.68 1 97.88 237 THR B N 1
ATOM 5154 C CA . THR B 1 237 ? 25.484 -40.188 -15.414 1 97.88 237 THR B CA 1
ATOM 5155 C C . THR B 1 237 ? 24.125 -39.5 -15.273 1 97.88 237 THR B C 1
ATOM 5157 O O . THR B 1 237 ? 23.188 -39.781 -16.016 1 97.88 237 THR B O 1
ATOM 5160 N N . HIS B 1 238 ? 24.062 -38.562 -14.312 1 98.19 238 HIS B N 1
ATOM 5161 C CA . HIS B 1 238 ? 22.812 -37.844 -14.078 1 98.19 238 HIS B CA 1
ATOM 5162 C C . HIS B 1 238 ? 22.953 -36.344 -14.359 1 98.19 238 HIS B C 1
ATOM 5164 O O . HIS B 1 238 ? 24.031 -35.781 -14.156 1 98.19 238 HIS B O 1
ATOM 5170 N N . TRP B 1 239 ? 21.875 -35.781 -14.805 1 98 239 TRP B N 1
ATOM 5171 C CA . TRP B 1 239 ? 21.906 -34.375 -15.195 1 98 239 TRP B CA 1
ATOM 5172 C C . TRP B 1 239 ? 22.312 -33.469 -14.016 1 98 239 TRP B C 1
ATOM 5174 O O . TRP B 1 239 ? 23.047 -32.5 -14.188 1 98 239 TRP B O 1
ATOM 5184 N N . THR B 1 240 ? 21.906 -33.812 -12.82 1 97.5 240 THR B N 1
ATOM 5185 C CA . THR B 1 240 ? 22.188 -32.969 -11.656 1 97.5 240 THR B CA 1
ATOM 5186 C C . THR B 1 240 ? 23.672 -33.094 -11.273 1 97.5 240 THR B C 1
ATOM 5188 O O . THR B 1 240 ? 24.188 -32.25 -10.539 1 97.5 240 THR B O 1
ATOM 5191 N N . GLN B 1 241 ? 24.328 -34.094 -11.75 1 96.69 241 GLN B N 1
ATOM 5192 C CA . GLN B 1 241 ? 25.75 -34.281 -11.469 1 96.69 241 GLN B CA 1
ATOM 5193 C C . GLN B 1 241 ? 26.594 -33.312 -12.305 1 96.69 241 GLN B C 1
ATOM 5195 O O . GLN B 1 241 ? 27.797 -33.219 -12.086 1 96.69 241 GLN B O 1
ATOM 5200 N N . LEU B 1 242 ? 25.969 -32.656 -13.18 1 96.62 242 LEU B N 1
ATOM 5201 C CA . LEU B 1 242 ? 26.672 -31.641 -13.945 1 96.62 242 LEU B CA 1
ATOM 5202 C C . LEU B 1 242 ? 26.938 -30.406 -13.094 1 96.62 242 LEU B C 1
ATOM 5204 O O . LEU B 1 242 ? 27.734 -29.547 -13.461 1 96.62 242 LEU B O 1
ATOM 5208 N N . ASN B 1 243 ? 26.25 -30.312 -11.977 1 95.75 243 ASN B N 1
ATOM 5209 C CA . ASN B 1 243 ? 26.484 -29.219 -11.039 1 95.75 243 ASN B CA 1
ATOM 5210 C C . ASN B 1 243 ? 27.938 -29.172 -10.578 1 95.75 243 ASN B C 1
ATOM 5212 O O . ASN B 1 243 ? 28.484 -30.188 -10.125 1 95.75 243 ASN B O 1
ATOM 5216 N N . GLY B 1 244 ? 28.547 -28.031 -10.742 1 93.06 244 GLY B N 1
ATOM 5217 C CA . GLY B 1 244 ? 29.922 -27.859 -10.266 1 93.06 244 GLY B CA 1
ATOM 5218 C C . GLY B 1 244 ? 30.938 -28.578 -11.133 1 93.06 244 GLY B C 1
ATOM 5219 O O . GLY B 1 244 ? 32.125 -28.625 -10.789 1 93.06 244 GLY B O 1
ATOM 5220 N N . VAL B 1 245 ? 30.547 -29.156 -12.25 1 93 245 VAL B N 1
ATOM 5221 C CA . VAL B 1 245 ? 31.453 -29.859 -13.148 1 93 245 VAL B CA 1
ATOM 5222 C C . VAL B 1 245 ? 31.406 -29.234 -14.539 1 93 245 VAL B C 1
ATOM 5224 O O . VAL B 1 245 ? 32.375 -28.641 -15 1 93 245 VAL B O 1
ATOM 5227 N N . TRP B 1 246 ? 30.188 -29.234 -15.07 1 91.44 246 TRP B N 1
ATOM 5228 C CA . TRP B 1 246 ? 29.984 -28.578 -16.359 1 91.44 246 TRP B CA 1
ATOM 5229 C C . TRP B 1 246 ? 29.875 -27.062 -16.188 1 91.44 246 TRP B C 1
ATOM 5231 O O . TRP B 1 246 ? 30.484 -26.297 -16.938 1 91.44 246 TRP B O 1
ATOM 5241 N N . ALA B 1 247 ? 29.031 -26.672 -15.234 1 82.19 247 ALA B N 1
ATOM 5242 C CA . ALA B 1 247 ? 28.844 -25.266 -14.883 1 82.19 247 ALA B CA 1
ATOM 5243 C C . ALA B 1 247 ? 29.422 -24.984 -13.492 1 82.19 247 ALA B C 1
ATOM 5245 O O . ALA B 1 247 ? 28.953 -25.531 -12.492 1 82.19 247 ALA B O 1
ATOM 5246 N N . VAL B 1 248 ? 30.391 -24.125 -13.406 1 76.62 248 VAL B N 1
ATOM 5247 C CA . VAL B 1 248 ? 31.031 -23.781 -12.141 1 76.62 248 VAL B CA 1
ATOM 5248 C C . VAL B 1 248 ? 30.781 -22.312 -11.82 1 76.62 248 VAL B C 1
ATOM 5250 O O . VAL B 1 248 ? 31.094 -21.438 -12.625 1 76.62 248 VAL B O 1
ATOM 5253 N N . PRO B 1 249 ? 30.078 -22.156 -10.555 1 77.81 249 PRO B N 1
ATOM 5254 C CA . PRO B 1 249 ? 29.75 -23.156 -9.531 1 77.81 249 PRO B CA 1
ATOM 5255 C C . PRO B 1 249 ? 28.453 -23.906 -9.82 1 77.81 249 PRO B C 1
ATOM 5257 O O . PRO B 1 249 ? 28.281 -25.047 -9.391 1 77.81 249 PRO B O 1
ATOM 5260 N N . GLY B 1 250 ? 27.609 -23.312 -10.539 1 87.81 250 GLY B N 1
ATOM 5261 C CA . GLY B 1 250 ? 26.344 -23.844 -11 1 87.81 250 GLY B CA 1
ATOM 5262 C C . GLY B 1 250 ? 25.688 -24.781 -10.008 1 87.81 250 GLY B C 1
ATOM 5263 O O . GLY B 1 250 ? 25.5 -25.969 -10.289 1 87.81 250 GLY B O 1
ATOM 5264 N N . LYS B 1 251 ? 25.156 -24.359 -8.852 1 91.75 251 LYS B N 1
ATOM 5265 C CA . LYS B 1 251 ? 24.656 -25.172 -7.738 1 91.75 251 LYS B CA 1
ATOM 5266 C C . LYS B 1 251 ? 23.328 -25.828 -8.086 1 91.75 251 LYS B C 1
ATOM 5268 O O . LYS B 1 251 ? 22.969 -26.859 -7.527 1 91.75 251 LYS B O 1
ATOM 5273 N N . THR B 1 252 ? 22.625 -25.281 -9.062 1 96.06 252 THR B N 1
ATOM 5274 C CA . THR B 1 252 ? 21.344 -25.828 -9.461 1 96.06 252 THR B CA 1
ATOM 5275 C C . THR B 1 252 ? 21.266 -25.969 -10.977 1 96.06 252 THR B C 1
ATOM 5277 O O . THR B 1 252 ? 20.172 -25.875 -11.555 1 96.06 252 THR B O 1
ATOM 5280 N N . TYR B 1 253 ? 22.453 -26.188 -11.625 1 96.19 253 TYR B N 1
ATOM 5281 C CA . TYR B 1 253 ? 22.547 -26.203 -13.078 1 96.19 253 TYR B CA 1
ATOM 5282 C C . TYR B 1 253 ? 21.688 -27.297 -13.68 1 96.19 253 TYR B C 1
ATOM 5284 O O . TYR B 1 253 ? 20.844 -27.031 -14.531 1 96.19 253 TYR B O 1
ATOM 5292 N N . GLY B 1 254 ? 21.844 -28.531 -13.188 1 97.44 254 GLY B N 1
ATOM 5293 C CA . GLY B 1 254 ? 21.047 -29.656 -13.672 1 97.44 254 GLY B CA 1
ATOM 5294 C C . GLY B 1 254 ? 19.562 -29.484 -13.414 1 97.44 254 GLY B C 1
ATOM 5295 O O . GLY B 1 254 ? 18.734 -29.797 -14.281 1 97.44 254 GLY B O 1
ATOM 5296 N N . GLN B 1 255 ? 19.297 -28.953 -12.266 1 96.75 255 GLN B N 1
ATOM 5297 C CA . GLN B 1 255 ? 17.906 -28.719 -11.898 1 96.75 255 GLN B CA 1
ATOM 5298 C C . GLN B 1 255 ? 17.25 -27.703 -12.82 1 96.75 255 GLN B C 1
ATOM 5300 O O . GLN B 1 255 ? 16.094 -27.844 -13.203 1 96.75 255 GLN B O 1
ATOM 5305 N N . ASP B 1 256 ? 17.984 -26.75 -13.227 1 97.19 256 ASP B N 1
ATOM 5306 C CA . ASP B 1 256 ? 17.469 -25.734 -14.133 1 97.19 256 ASP B CA 1
ATOM 5307 C C . ASP B 1 256 ? 17.156 -26.312 -15.5 1 97.19 256 ASP B C 1
ATOM 5309 O O . ASP B 1 256 ? 16.141 -25.984 -16.109 1 97.19 256 ASP B O 1
ATOM 5313 N N . ILE B 1 257 ? 18 -27.172 -15.906 1 97.62 257 ILE B N 1
ATOM 5314 C CA . ILE B 1 257 ? 17.797 -27.844 -17.188 1 97.62 257 ILE B CA 1
ATOM 5315 C C . ILE B 1 257 ? 16.531 -28.688 -17.125 1 97.62 257 ILE B C 1
ATOM 5317 O O . ILE B 1 257 ? 15.711 -28.641 -18.047 1 97.62 257 ILE B O 1
ATOM 5321 N N . LEU B 1 258 ? 16.406 -29.312 -16.062 1 97.12 258 LEU B N 1
ATOM 5322 C CA . LEU B 1 258 ? 15.266 -30.219 -15.93 1 97.12 258 LEU B CA 1
ATOM 5323 C C . LEU B 1 258 ? 13.961 -29.438 -15.773 1 97.12 258 LEU B C 1
ATOM 5325 O O . LEU B 1 258 ? 12.906 -29.906 -16.203 1 97.12 258 LEU B O 1
ATOM 5329 N N . ARG B 1 259 ? 14.062 -28.25 -15.242 1 96.31 259 ARG B N 1
ATOM 5330 C CA . ARG B 1 259 ? 12.883 -27.391 -15.188 1 96.31 259 ARG B CA 1
ATOM 5331 C C . ARG B 1 259 ? 12.438 -26.984 -16.578 1 96.31 259 ARG B C 1
ATOM 5333 O O . ARG B 1 259 ? 11.242 -26.953 -16.875 1 96.31 259 ARG B O 1
ATOM 5340 N N . LEU B 1 260 ? 13.344 -26.672 -17.422 1 97.19 260 LEU B N 1
ATOM 5341 C CA . LEU B 1 260 ? 13.023 -26.359 -18.812 1 97.19 260 LEU B CA 1
ATOM 5342 C C . LEU B 1 260 ? 12.391 -27.562 -19.516 1 97.19 260 LEU B C 1
ATOM 5344 O O . LEU B 1 260 ? 11.43 -27.422 -20.266 1 97.19 260 LEU B O 1
ATOM 5348 N N . TRP B 1 261 ? 12.961 -28.703 -19.172 1 96.88 261 TRP B N 1
ATOM 5349 C CA . TRP B 1 261 ? 12.453 -29.953 -19.734 1 96.88 261 TRP B CA 1
ATOM 5350 C C . TRP B 1 261 ? 11 -30.172 -19.328 1 96.88 261 TRP B C 1
ATOM 5352 O O . TRP B 1 261 ? 10.148 -30.5 -20.172 1 96.88 261 TRP B O 1
ATOM 5362 N N . ALA B 1 262 ? 10.781 -29.938 -18.125 1 95.12 262 ALA B N 1
ATOM 5363 C CA . ALA B 1 262 ? 9.422 -30.078 -17.625 1 95.12 262 ALA B CA 1
ATOM 5364 C C . ALA B 1 262 ? 8.469 -29.094 -18.297 1 95.12 262 ALA B C 1
ATOM 5366 O O . ALA B 1 262 ? 7.348 -29.453 -18.672 1 95.12 262 ALA B O 1
ATOM 5367 N N . ALA B 1 263 ? 8.922 -27.938 -18.453 1 95.19 263 ALA B N 1
ATOM 5368 C CA . ALA B 1 263 ? 8.109 -26.906 -19.094 1 95.19 263 ALA B CA 1
ATOM 5369 C C . ALA B 1 263 ? 7.824 -27.25 -20.547 1 95.19 263 ALA B C 1
ATOM 5371 O O . ALA B 1 263 ? 6.711 -27.047 -21.031 1 95.19 263 ALA B O 1
ATOM 5372 N N . ALA B 1 264 ? 8.773 -27.797 -21.156 1 96 264 ALA B N 1
ATOM 5373 C CA . ALA B 1 264 ? 8.648 -28.125 -22.578 1 96 264 ALA B CA 1
ATOM 5374 C C . ALA B 1 264 ? 7.621 -29.234 -22.797 1 96 264 ALA B C 1
ATOM 5376 O O . ALA B 1 264 ? 6.93 -29.25 -23.812 1 96 264 ALA B O 1
ATOM 5377 N N . LYS B 1 265 ? 7.539 -30.078 -21.875 1 94.19 265 LYS B N 1
ATOM 5378 C CA . LYS B 1 265 ? 6.648 -31.219 -22.094 1 94.19 265 LYS B CA 1
ATOM 5379 C C . LYS B 1 265 ? 5.316 -31 -21.375 1 94.19 265 LYS B C 1
ATOM 5381 O O . LYS B 1 265 ? 4.445 -31.875 -21.422 1 94.19 265 LYS B O 1
ATOM 5386 N N . ALA B 1 266 ? 5.152 -29.922 -20.75 1 94.94 266 ALA B N 1
ATOM 5387 C CA . ALA B 1 266 ? 3.92 -29.656 -20.016 1 94.94 266 ALA B CA 1
ATOM 5388 C C . ALA B 1 266 ? 2.723 -29.594 -20.969 1 94.94 266 ALA B C 1
ATOM 5390 O O . ALA B 1 266 ? 2.814 -29.016 -22.062 1 94.94 266 ALA B O 1
ATOM 5391 N N . PRO B 1 267 ? 1.659 -30.219 -20.547 1 96.19 267 PRO B N 1
ATOM 5392 C CA . PRO B 1 267 ? 0.462 -30.141 -21.391 1 96.19 267 PRO B CA 1
ATOM 5393 C C . PRO B 1 267 ? -0.082 -28.719 -21.5 1 96.19 267 PRO B C 1
ATOM 5395 O O . PRO B 1 267 ? -0.085 -27.969 -20.516 1 96.19 267 PRO B O 1
ATOM 5398 N N . ASP B 1 268 ? -0.461 -28.422 -22.734 1 94.25 268 ASP B N 1
ATOM 5399 C CA . ASP B 1 268 ? -1.127 -27.156 -23.031 1 94.25 268 ASP B CA 1
ATOM 5400 C C . ASP B 1 268 ? -2.234 -27.344 -24.062 1 94.25 268 ASP B C 1
ATOM 5402 O O . ASP B 1 268 ? -2.598 -28.469 -24.391 1 94.25 268 ASP B O 1
ATOM 5406 N N . GLY B 1 269 ? -2.891 -26.344 -24.438 1 95.12 269 GLY B N 1
ATOM 5407 C CA . GLY B 1 269 ? -4.051 -26.438 -25.312 1 95.12 269 GLY B CA 1
ATOM 5408 C C . GLY B 1 269 ? -3.691 -26.422 -26.781 1 95.12 269 GLY B C 1
ATOM 5409 O O . GLY B 1 269 ? -4.57 -26.297 -27.641 1 95.12 269 GLY B O 1
ATOM 5410 N N . SER B 1 270 ? -2.449 -26.609 -27.141 1 94.62 270 SER B N 1
ATOM 5411 C CA . SER B 1 270 ? -2.008 -26.516 -28.531 1 94.62 270 SER B CA 1
ATOM 5412 C C . SER B 1 270 ? -2.232 -27.812 -29.281 1 94.62 270 SER B C 1
ATOM 5414 O O . SER B 1 270 ? -2.418 -28.875 -28.672 1 94.62 270 SER B O 1
ATOM 5416 N N . ASP B 1 271 ? -2.162 -27.734 -30.562 1 96 271 ASP B N 1
ATOM 5417 C CA . ASP B 1 271 ? -2.258 -28.922 -31.406 1 96 271 ASP B CA 1
ATOM 5418 C C . ASP B 1 271 ? -1.071 -29.859 -31.172 1 96 271 ASP B C 1
ATOM 5420 O O . ASP B 1 271 ? -1.227 -31.078 -31.172 1 96 271 ASP B O 1
ATOM 5424 N N . THR B 1 272 ? 0.012 -29.25 -30.953 1 94.81 272 THR B N 1
ATOM 5425 C CA . THR B 1 272 ? 1.229 -30.016 -30.688 1 94.81 272 THR B CA 1
ATOM 5426 C C . THR B 1 272 ? 1.09 -30.828 -29.406 1 94.81 272 THR B C 1
ATOM 5428 O O . THR B 1 272 ? 1.456 -32 -29.375 1 94.81 272 THR B O 1
ATOM 5431 N N . SER B 1 273 ? 0.579 -30.25 -28.484 1 95.81 273 SER B N 1
ATOM 5432 C CA . SER B 1 273 ? 0.365 -30.938 -27.219 1 95.81 273 SER B CA 1
ATOM 5433 C C . SER B 1 273 ? -0.666 -32.062 -27.359 1 95.81 273 SER B C 1
ATOM 5435 O O . SER B 1 273 ? -0.509 -33.125 -26.781 1 95.81 273 SER B O 1
ATOM 5437 N N . LEU B 1 274 ? -1.723 -31.828 -28.109 1 97.31 274 LEU B N 1
ATOM 5438 C CA . LEU B 1 274 ? -2.727 -32.844 -28.328 1 97.31 274 LEU B CA 1
ATOM 5439 C C . LEU B 1 274 ? -2.119 -34.062 -29.047 1 97.31 274 LEU B C 1
ATOM 5441 O O . LEU B 1 274 ? -2.387 -35.188 -28.688 1 97.31 274 LEU B O 1
ATOM 5445 N N . ALA B 1 275 ? -1.336 -33.75 -30.062 1 96.88 275 ALA B N 1
ATOM 5446 C CA . ALA B 1 275 ? -0.672 -34.844 -30.797 1 96.88 275 ALA B CA 1
ATOM 5447 C C . ALA B 1 275 ? 0.213 -35.656 -29.859 1 96.88 275 ALA B C 1
ATOM 5449 O O . ALA B 1 275 ? 0.197 -36.906 -29.906 1 96.88 275 ALA B O 1
ATOM 5450 N N . ALA B 1 276 ? 0.965 -34.938 -29.078 1 95.94 276 ALA B N 1
ATOM 5451 C CA . ALA B 1 276 ? 1.812 -35.625 -28.094 1 95.94 276 ALA B CA 1
ATOM 5452 C C . ALA B 1 276 ? 0.976 -36.469 -27.141 1 95.94 276 ALA B C 1
ATOM 5454 O O . ALA B 1 276 ? 1.34 -37.594 -26.797 1 95.94 276 ALA B O 1
ATOM 5455 N N . ALA B 1 277 ? -0.116 -35.969 -26.703 1 97.69 277 ALA B N 1
ATOM 5456 C CA . ALA B 1 277 ? -1.008 -36.656 -25.766 1 97.69 277 ALA B CA 1
ATOM 5457 C C . ALA B 1 277 ? -1.595 -37.906 -26.391 1 97.69 277 ALA B C 1
ATOM 5459 O O . ALA B 1 277 ? -1.649 -38.969 -25.75 1 97.69 277 ALA B O 1
ATOM 5460 N N . MET B 1 278 ? -2.023 -37.781 -27.594 1 97.88 278 MET B N 1
ATOM 5461 C CA . MET B 1 278 ? -2.572 -38.938 -28.312 1 97.88 278 MET B CA 1
ATOM 5462 C C . MET B 1 278 ? -1.532 -40.031 -28.438 1 97.88 278 MET B C 1
ATOM 5464 O O . MET B 1 278 ? -1.843 -41.219 -28.234 1 97.88 278 MET B O 1
ATOM 5468 N N . ALA B 1 279 ? -0.388 -39.656 -28.75 1 95.88 279 ALA B N 1
ATOM 5469 C CA . ALA B 1 279 ? 0.704 -40.625 -28.859 1 95.88 279 ALA B CA 1
ATOM 5470 C C . ALA B 1 279 ? 0.969 -41.312 -27.516 1 95.88 279 ALA B C 1
ATOM 5472 O O . ALA B 1 279 ? 1.204 -42.5 -27.469 1 95.88 279 ALA B O 1
ATOM 5473 N N . LYS B 1 280 ? 0.943 -40.562 -26.469 1 95.5 280 LYS B N 1
ATOM 5474 C CA . LYS B 1 280 ? 1.167 -41.125 -25.141 1 95.5 280 LYS B CA 1
ATOM 5475 C C . LYS B 1 280 ? 0.138 -42.188 -24.812 1 95.5 280 LYS B C 1
ATOM 5477 O O . LYS B 1 280 ? 0.492 -43.281 -24.328 1 95.5 280 LYS B O 1
ATOM 5482 N N . VAL B 1 281 ? -1.126 -41.906 -25.094 1 97.75 281 VAL B N 1
ATOM 5483 C CA . VAL B 1 281 ? -2.201 -42.844 -24.797 1 97.75 281 VAL B CA 1
ATOM 5484 C C . VAL B 1 281 ? -2.076 -44.094 -25.703 1 97.75 281 VAL B C 1
ATOM 5486 O O . VAL B 1 281 ? -2.26 -45.219 -25.25 1 97.75 281 VAL B O 1
ATOM 5489 N N . LYS B 1 282 ? -1.81 -43.812 -26.953 1 97.19 282 LYS B N 1
ATOM 5490 C CA . LYS B 1 282 ? -1.633 -44.906 -27.891 1 97.19 282 LYS B CA 1
ATOM 5491 C C . LYS B 1 282 ? -0.505 -45.844 -27.453 1 97.19 282 LYS B C 1
ATOM 5493 O O . LYS B 1 282 ? -0.643 -47.062 -27.516 1 97.19 282 LYS B O 1
ATOM 5498 N N . ASN B 1 283 ? 0.582 -45.312 -27.031 1 95.19 283 ASN B N 1
ATOM 5499 C CA . ASN B 1 283 ? 1.778 -46.062 -26.672 1 95.19 283 ASN B CA 1
ATOM 5500 C C . ASN B 1 283 ? 1.624 -46.75 -25.312 1 95.19 283 ASN B C 1
ATOM 5502 O O . ASN B 1 283 ? 2.277 -47.75 -25.031 1 95.19 283 ASN B O 1
ATOM 5506 N N . ALA B 1 284 ? 0.754 -46.188 -24.453 1 95.62 284 ALA B N 1
ATOM 5507 C CA . ALA B 1 284 ? 0.561 -46.719 -23.125 1 95.62 284 ALA B CA 1
ATOM 5508 C C . ALA B 1 284 ? -0.908 -46.656 -22.703 1 95.62 284 ALA B C 1
ATOM 5510 O O . ALA B 1 284 ? -1.267 -45.969 -21.75 1 95.62 284 ALA B O 1
ATOM 5511 N N . PRO B 1 285 ? -1.72 -47.5 -23.25 1 96.5 285 PRO B N 1
ATOM 5512 C CA . PRO B 1 285 ? -3.164 -47.438 -23.016 1 96.5 285 PRO B CA 1
ATOM 5513 C C . PRO B 1 285 ? -3.557 -47.875 -21.609 1 96.5 285 PRO B C 1
ATOM 5515 O O . PRO B 1 285 ? -4.68 -47.625 -21.172 1 96.5 285 PRO B O 1
ATOM 5518 N N . ASP B 1 286 ? -2.596 -48.531 -20.891 1 97.5 286 ASP B N 1
ATOM 5519 C CA . ASP B 1 286 ? -2.916 -48.969 -19.547 1 97.5 286 ASP B CA 1
ATOM 5520 C C . ASP B 1 286 ? -2.26 -48.094 -18.484 1 97.5 286 ASP B C 1
ATOM 5522 O O . ASP B 1 286 ? -2.219 -48.438 -17.312 1 97.5 286 ASP B O 1
ATOM 5526 N N . ASP B 1 287 ? -1.777 -47 -18.906 1 96.19 287 ASP B N 1
ATOM 5527 C CA . ASP B 1 287 ? -1.122 -46.062 -18 1 96.19 287 ASP B CA 1
ATOM 5528 C C . ASP B 1 287 ? -2.027 -44.875 -17.688 1 96.19 287 ASP B C 1
ATOM 5530 O O . ASP B 1 287 ? -2.344 -44.062 -18.578 1 96.19 287 ASP B O 1
ATOM 5534 N N . ALA B 1 288 ? -2.346 -44.656 -16.422 1 97.44 288 ALA B N 1
ATOM 5535 C CA . ALA B 1 288 ? -3.217 -43.562 -15.984 1 97.44 288 ALA B CA 1
ATOM 5536 C C . ALA B 1 288 ? -2.617 -42.219 -16.328 1 97.44 288 ALA B C 1
ATOM 5538 O O . ALA B 1 288 ? -3.346 -41.281 -16.672 1 97.44 288 ALA B O 1
ATOM 5539 N N . SER B 1 289 ? -1.288 -42.125 -16.312 1 96.62 289 SER B N 1
ATOM 5540 C CA . SER B 1 289 ? -0.613 -40.875 -16.531 1 96.62 289 SER B CA 1
ATOM 5541 C C . SER B 1 289 ? -0.826 -40.375 -17.953 1 96.62 289 SER B C 1
ATOM 5543 O O . SER B 1 289 ? -0.891 -39.156 -18.188 1 96.62 289 SER B O 1
ATOM 5545 N N . ALA B 1 290 ? -0.936 -41.25 -18.859 1 97 290 ALA B N 1
ATOM 5546 C CA . ALA B 1 290 ? -1.184 -40.875 -20.25 1 97 290 ALA B CA 1
ATOM 5547 C C . ALA B 1 290 ? -2.553 -40.219 -20.406 1 97 290 ALA B C 1
ATOM 5549 O O . ALA B 1 290 ? -2.686 -39.219 -21.094 1 97 290 ALA B O 1
ATOM 5550 N N . TYR B 1 291 ? -3.518 -40.781 -19.719 1 98.44 291 TYR B N 1
ATOM 5551 C CA . TYR B 1 291 ? -4.867 -40.25 -19.766 1 98.44 291 TYR B CA 1
ATOM 5552 C C . TYR B 1 291 ? -4.945 -38.906 -19.016 1 98.44 291 TYR B C 1
ATOM 5554 O O . TYR B 1 291 ? -5.656 -38 -19.438 1 98.44 291 TYR B O 1
ATOM 5562 N N . LEU B 1 292 ? -4.207 -38.812 -17.922 1 98.31 292 LEU B N 1
ATOM 5563 C CA . LEU B 1 292 ? -4.164 -37.562 -17.203 1 98.31 292 LEU B CA 1
ATOM 5564 C C . LEU B 1 292 ? -3.6 -36.438 -18.094 1 98.31 292 LEU B C 1
ATOM 5566 O O . LEU B 1 292 ? -4.164 -35.344 -18.172 1 98.31 292 LEU B O 1
ATOM 5570 N N . TYR B 1 293 ? -2.512 -36.719 -18.75 1 97.88 293 TYR B N 1
ATOM 5571 C CA . TYR B 1 293 ? -1.887 -35.75 -19.641 1 97.88 293 TYR B CA 1
ATOM 5572 C C . TYR B 1 293 ? -2.859 -35.281 -20.719 1 97.88 293 TYR B C 1
ATOM 5574 O O . TYR B 1 293 ? -3.068 -34.094 -20.906 1 97.88 293 TYR B O 1
ATOM 5582 N N . ARG B 1 294 ? -3.535 -36.25 -21.375 1 98.38 294 ARG B N 1
ATOM 5583 C CA . ARG B 1 294 ? -4.453 -35.875 -22.453 1 98.38 294 ARG B CA 1
ATOM 5584 C C . ARG B 1 294 ? -5.688 -35.156 -21.922 1 98.38 294 ARG B C 1
ATOM 5586 O O . ARG B 1 294 ? -6.199 -34.25 -22.547 1 98.38 294 ARG B O 1
ATOM 5593 N N . GLY B 1 295 ? -6.094 -35.594 -20.766 1 98.69 295 GLY B N 1
ATOM 5594 C CA . GLY B 1 295 ? -7.211 -34.938 -20.125 1 98.69 295 GLY B CA 1
ATOM 5595 C C . GLY B 1 295 ? -6.949 -33.438 -19.875 1 98.69 295 GLY B C 1
ATOM 5596 O O . GLY B 1 295 ? -7.82 -32.625 -20.109 1 98.69 295 GLY B O 1
ATOM 5597 N N . ILE B 1 296 ? -5.777 -33.188 -19.438 1 98.5 296 ILE B N 1
ATOM 5598 C CA . ILE B 1 296 ? -5.395 -31.797 -19.172 1 98.5 296 ILE B CA 1
ATOM 5599 C C . ILE B 1 296 ? -5.363 -31.016 -20.469 1 98.5 296 ILE B C 1
ATOM 5601 O O . ILE B 1 296 ? -5.82 -29.875 -20.531 1 98.5 296 ILE B O 1
ATOM 5605 N N . VAL B 1 297 ? -4.852 -31.578 -21.5 1 98.19 297 VAL B N 1
ATOM 5606 C CA . VAL B 1 297 ? -4.824 -30.938 -22.797 1 98.19 297 VAL B CA 1
ATOM 5607 C C . VAL B 1 297 ? -6.246 -30.609 -23.25 1 98.19 297 VAL B C 1
ATOM 5609 O O . VAL B 1 297 ? -6.531 -29.484 -23.672 1 98.19 297 VAL B O 1
ATOM 5612 N N . TYR B 1 298 ? -7.168 -31.594 -23.109 1 98.5 298 TYR B N 1
ATOM 5613 C CA . TYR B 1 298 ? -8.562 -31.375 -23.484 1 98.5 298 TYR B CA 1
ATOM 5614 C C . TYR B 1 298 ? -9.195 -30.281 -22.656 1 98.5 298 TYR B C 1
ATOM 5616 O O . TYR B 1 298 ? -9.953 -29.453 -23.172 1 98.5 298 TYR B O 1
ATOM 5624 N N . GLU B 1 299 ? -8.906 -30.312 -21.438 1 97.88 299 GLU B N 1
ATOM 5625 C CA . GLU B 1 299 ? -9.453 -29.281 -20.562 1 97.88 299 GLU B CA 1
ATOM 5626 C C . GLU B 1 299 ? -8.992 -27.891 -20.984 1 97.88 299 GLU B C 1
ATOM 5628 O O . GLU B 1 299 ? -9.797 -26.953 -21.062 1 97.88 299 GLU B O 1
ATOM 5633 N N . LYS B 1 300 ? -7.707 -27.75 -21.266 1 97 300 LYS B N 1
ATOM 5634 C CA . LYS B 1 300 ? -7.137 -26.469 -21.688 1 97 300 LYS B CA 1
ATOM 5635 C C . LYS B 1 300 ? -7.695 -26.031 -23.031 1 97 300 LYS B C 1
ATOM 5637 O O . LYS B 1 300 ? -7.746 -24.844 -23.328 1 97 300 LYS B O 1
ATOM 5642 N N . ARG B 1 301 ? -8.164 -26.969 -23.75 1 97 301 ARG B N 1
ATOM 5643 C CA . ARG B 1 301 ? -8.773 -26.672 -25.047 1 97 301 ARG B CA 1
ATOM 5644 C C . ARG B 1 301 ? -10.266 -26.406 -24.891 1 97 301 ARG B C 1
ATOM 5646 O O . ARG B 1 301 ? -10.945 -26.094 -25.875 1 97 301 ARG B O 1
ATOM 5653 N N . GLY B 1 302 ? -10.82 -26.625 -23.766 1 96.62 302 GLY B N 1
ATOM 5654 C CA . GLY B 1 302 ? -12.227 -26.375 -23.484 1 96.62 302 GLY B CA 1
ATOM 5655 C C . GLY B 1 302 ? -13.117 -27.562 -23.812 1 96.62 302 GLY B C 1
ATOM 5656 O O . GLY B 1 302 ? -14.344 -27.469 -23.75 1 96.62 302 GLY B O 1
ATOM 5657 N N . ASP B 1 303 ? -12.453 -28.625 -24.219 1 97.75 303 ASP B N 1
ATOM 5658 C CA . ASP B 1 303 ? -13.211 -29.844 -24.469 1 97.75 303 ASP B CA 1
ATOM 5659 C C . ASP B 1 303 ? -13.43 -30.641 -23.188 1 97.75 303 ASP B C 1
ATOM 5661 O O . ASP B 1 303 ? -12.781 -31.672 -22.969 1 97.75 303 ASP B O 1
ATOM 5665 N N . LEU B 1 304 ? -14.391 -30.312 -22.469 1 97.94 304 LEU B N 1
ATOM 5666 C CA . LEU B 1 304 ? -14.602 -30.859 -21.125 1 97.94 304 LEU B CA 1
ATOM 5667 C C . LEU B 1 304 ? -15.133 -32.281 -21.188 1 97.94 304 LEU B C 1
ATOM 5669 O O . LEU B 1 304 ? -14.875 -33.094 -20.281 1 97.94 304 LEU B O 1
ATOM 5673 N N . THR B 1 305 ? -15.828 -32.625 -22.234 1 98.25 305 THR B N 1
ATOM 5674 C CA . THR B 1 305 ? -16.344 -33.969 -22.391 1 98.25 305 THR B CA 1
ATOM 5675 C C . THR B 1 305 ? -15.188 -34.969 -22.562 1 98.25 305 THR B C 1
ATOM 5677 O O . THR B 1 305 ? -15.148 -36 -21.875 1 98.25 305 THR B O 1
ATOM 5680 N N . ALA B 1 306 ? -14.273 -34.594 -23.453 1 98.62 306 ALA B N 1
ATOM 5681 C CA . ALA B 1 306 ? -13.109 -35.469 -23.656 1 98.62 306 ALA B CA 1
ATOM 5682 C C . ALA B 1 306 ? -12.242 -35.531 -22.406 1 98.62 306 ALA B C 1
ATOM 5684 O O . ALA B 1 306 ? -11.727 -36.594 -22.047 1 98.62 306 ALA B O 1
ATOM 5685 N N . ALA B 1 307 ? -12.102 -34.406 -21.797 1 98.69 307 ALA B N 1
ATOM 5686 C CA . ALA B 1 307 ? -11.344 -34.375 -20.562 1 98.69 307 ALA B CA 1
ATOM 5687 C C . ALA B 1 307 ? -11.961 -35.281 -19.516 1 98.69 307 ALA B C 1
ATOM 5689 O O . ALA B 1 307 ? -11.258 -36.031 -18.844 1 98.69 307 ALA B O 1
ATOM 5690 N N . HIS B 1 308 ? -13.297 -35.25 -19.406 1 98.62 308 HIS B N 1
ATOM 5691 C CA . HIS B 1 308 ? -14.023 -36.094 -18.453 1 98.62 308 HIS B CA 1
ATOM 5692 C C . HIS B 1 308 ? -13.758 -37.594 -18.719 1 98.62 308 HIS B C 1
ATOM 5694 O O . HIS B 1 308 ? -13.492 -38.344 -17.781 1 98.62 308 HIS B O 1
ATOM 5700 N N . SER B 1 309 ? -13.867 -37.906 -19.953 1 98.62 309 SER B N 1
ATOM 5701 C CA . SER B 1 309 ? -13.602 -39.281 -20.328 1 98.62 309 SER B CA 1
ATOM 5702 C C . SER B 1 309 ? -12.195 -39.719 -19.922 1 98.62 309 SER B C 1
ATOM 5704 O O . SER B 1 309 ? -12.016 -40.781 -19.344 1 98.62 309 SER B O 1
ATOM 5706 N N . ASP B 1 310 ? -11.25 -38.875 -20.172 1 98.81 310 ASP B N 1
ATOM 5707 C CA . ASP B 1 310 ? -9.859 -39.219 -19.891 1 98.81 310 ASP B CA 1
ATOM 5708 C C . ASP B 1 310 ? -9.594 -39.25 -18.375 1 98.81 310 ASP B C 1
ATOM 5710 O O . ASP B 1 310 ? -8.922 -40.156 -17.891 1 98.81 310 ASP B O 1
ATOM 5714 N N . PHE B 1 311 ? -10.102 -38.312 -17.672 1 98.69 311 PHE B N 1
ATOM 5715 C CA . PHE B 1 311 ? -9.891 -38.312 -16.219 1 98.69 311 PHE B CA 1
ATOM 5716 C C . PHE B 1 311 ? -10.578 -39.5 -15.57 1 98.69 311 PHE B C 1
ATOM 5718 O O . PHE B 1 311 ? -10.07 -40.062 -14.594 1 98.69 311 PHE B O 1
ATOM 5725 N N . THR B 1 312 ? -11.734 -39.875 -16.094 1 98.69 312 THR B N 1
ATOM 5726 C CA . THR B 1 312 ? -12.406 -41.062 -15.602 1 98.69 312 THR B CA 1
ATOM 5727 C C . THR B 1 312 ? -11.57 -42.312 -15.867 1 98.69 312 THR B C 1
ATOM 5729 O O . THR B 1 312 ? -11.414 -43.188 -14.992 1 98.69 312 THR B O 1
ATOM 5732 N N . ALA B 1 313 ? -11.055 -42.406 -17.078 1 98.69 313 ALA B N 1
ATOM 5733 C CA . ALA B 1 313 ? -10.18 -43.531 -17.438 1 98.69 313 ALA B CA 1
ATOM 5734 C C . ALA B 1 313 ? -8.977 -43.594 -16.5 1 98.69 313 ALA B C 1
ATOM 5736 O O . ALA B 1 313 ? -8.609 -44.656 -16.016 1 98.69 313 ALA B O 1
ATOM 5737 N N . ALA B 1 314 ? -8.352 -42.438 -16.266 1 98.56 314 ALA B N 1
ATOM 5738 C CA . ALA B 1 314 ? -7.195 -42.375 -15.367 1 98.56 314 ALA B CA 1
ATOM 5739 C C . ALA B 1 314 ? -7.559 -42.875 -13.969 1 98.56 314 ALA B C 1
ATOM 5741 O O . ALA B 1 314 ? -6.82 -43.625 -13.359 1 98.56 314 ALA B O 1
ATOM 5742 N N . HIS B 1 315 ? -8.711 -42.469 -13.477 1 98.25 315 HIS B N 1
ATOM 5743 C CA . HIS B 1 315 ? -9.164 -42.875 -12.148 1 98.25 315 HIS B CA 1
ATOM 5744 C C . HIS B 1 315 ? -9.461 -44.375 -12.094 1 98.25 315 HIS B C 1
ATOM 5746 O O . HIS B 1 315 ? -9.203 -45.031 -11.078 1 98.25 315 HIS B O 1
ATOM 5752 N N . THR B 1 316 ? -10.031 -44.875 -13.156 1 98.31 316 THR B N 1
ATOM 5753 C CA . THR B 1 316 ? -10.32 -46.281 -13.234 1 98.31 316 THR B CA 1
ATOM 5754 C C . THR B 1 316 ? -9.031 -47.125 -13.195 1 98.31 316 THR B C 1
ATOM 5756 O O . THR B 1 316 ? -8.945 -48.125 -12.492 1 98.31 316 THR B O 1
ATOM 5759 N N . LEU B 1 317 ? -8.023 -46.656 -13.891 1 97.94 317 LEU B N 1
ATOM 5760 C CA . LEU B 1 317 ? -6.746 -47.344 -13.992 1 97.94 317 LEU B CA 1
ATOM 5761 C C . LEU B 1 317 ? -5.941 -47.219 -12.703 1 97.94 317 LEU B C 1
ATOM 5763 O O . LEU B 1 317 ? -5.207 -48.125 -12.32 1 97.94 317 LEU B O 1
ATOM 5767 N N . ALA B 1 318 ? -6.066 -46.094 -12.039 1 97.06 318 ALA B N 1
ATOM 5768 C CA . ALA B 1 318 ? -5.344 -45.812 -10.797 1 97.06 318 ALA B CA 1
ATOM 5769 C C . ALA B 1 318 ? -6.25 -45.125 -9.781 1 97.06 318 ALA B C 1
ATOM 5771 O O . ALA B 1 318 ? -6.117 -43.906 -9.531 1 97.06 318 ALA B O 1
ATOM 5772 N N . PRO B 1 319 ? -7.066 -45.875 -9.078 1 96.5 319 PRO B N 1
ATOM 5773 C CA . PRO B 1 319 ? -8.125 -45.312 -8.25 1 96.5 319 PRO B CA 1
ATOM 5774 C C . PRO B 1 319 ? -7.59 -44.562 -7.02 1 96.5 319 PRO B C 1
ATOM 5776 O O . PRO B 1 319 ? -8.297 -43.75 -6.422 1 96.5 319 PRO B O 1
ATOM 5779 N N . HIS B 1 320 ? -6.328 -44.781 -6.676 1 95.25 320 HIS B N 1
ATOM 5780 C CA . HIS B 1 320 ? -5.793 -44.188 -5.461 1 95.25 320 HIS B CA 1
ATOM 5781 C C . HIS B 1 320 ? -4.711 -43.156 -5.785 1 95.25 320 HIS B C 1
ATOM 5783 O O . HIS B 1 320 ? -4.086 -42.594 -4.879 1 95.25 320 HIS B O 1
ATOM 5789 N N . GLU B 1 321 ? -4.516 -42.938 -7.074 1 95.31 321 GLU B N 1
ATOM 5790 C CA . GLU B 1 321 ? -3.535 -41.938 -7.484 1 95.31 321 GLU B CA 1
ATOM 5791 C C . GLU B 1 321 ? -4.043 -40.531 -7.207 1 95.31 321 GLU B C 1
ATOM 5793 O O . GLU B 1 321 ? -5.141 -40.156 -7.629 1 95.31 321 GLU B O 1
ATOM 5798 N N . LEU B 1 322 ? -3.227 -39.75 -6.508 1 96.94 322 LEU B N 1
ATOM 5799 C CA . LEU B 1 322 ? -3.6 -38.406 -6.07 1 96.94 322 LEU B CA 1
ATOM 5800 C C . LEU B 1 322 ? -4.055 -37.562 -7.254 1 96.94 322 LEU B C 1
ATOM 5802 O O . LEU B 1 322 ? -5.129 -36.938 -7.207 1 96.94 322 LEU B O 1
ATOM 5806 N N . ALA B 1 323 ? -3.268 -37.531 -8.32 1 97.69 323 ALA B N 1
ATOM 5807 C CA . ALA B 1 323 ? -3.562 -36.688 -9.484 1 97.69 323 ALA B CA 1
ATOM 5808 C C . ALA B 1 323 ? -4.867 -37.125 -10.148 1 97.69 323 ALA B C 1
ATOM 5810 O O . ALA B 1 323 ? -5.652 -36.281 -10.586 1 97.69 323 ALA B O 1
ATOM 5811 N N . ALA B 1 324 ? -5.102 -38.438 -10.227 1 97.88 324 ALA B N 1
ATOM 5812 C CA . ALA B 1 324 ? -6.312 -38.969 -10.859 1 97.88 324 ALA B CA 1
ATOM 5813 C C . ALA B 1 324 ? -7.559 -38.562 -10.078 1 97.88 324 ALA B C 1
ATOM 5815 O O . ALA B 1 324 ? -8.547 -38.094 -10.656 1 97.88 324 ALA B O 1
ATOM 5816 N N . LEU B 1 325 ? -7.441 -38.719 -8.75 1 98.06 325 LEU B N 1
ATOM 5817 C CA . LEU B 1 325 ? -8.547 -38.344 -7.887 1 98.06 325 LEU B CA 1
ATOM 5818 C C . LEU B 1 325 ? -8.805 -36.844 -7.965 1 98.06 325 LEU B C 1
ATOM 5820 O O . LEU B 1 325 ? -9.945 -36.406 -8.148 1 98.06 325 LEU B O 1
ATOM 5824 N N . TYR B 1 326 ? -7.816 -36.031 -7.906 1 98.38 326 TYR B N 1
ATOM 5825 C CA . TYR B 1 326 ? -7.922 -34.594 -7.832 1 98.38 326 TYR B CA 1
ATOM 5826 C C . TYR B 1 326 ? -8.453 -34 -9.141 1 98.38 326 TYR B C 1
ATOM 5828 O O . TYR B 1 326 ? -9.391 -33.219 -9.133 1 98.38 326 TYR B O 1
ATOM 5836 N N . ASP B 1 327 ? -7.832 -34.375 -10.219 1 98.62 327 ASP B N 1
ATOM 5837 C CA . ASP B 1 327 ? -8.203 -33.812 -11.516 1 98.62 327 ASP B CA 1
ATOM 5838 C C . ASP B 1 327 ? -9.648 -34.156 -11.867 1 98.62 327 ASP B C 1
ATOM 5840 O O . ASP B 1 327 ? -10.367 -33.344 -12.438 1 98.62 327 ASP B O 1
ATOM 5844 N N . LEU B 1 328 ? -10.039 -35.375 -11.516 1 98.62 328 LEU B N 1
ATOM 5845 C CA . LEU B 1 328 ? -11.43 -35.75 -11.75 1 98.62 328 LEU B CA 1
ATOM 5846 C C . LEU B 1 328 ? -12.367 -34.938 -10.867 1 98.62 328 LEU B C 1
ATOM 5848 O O . LEU B 1 328 ? -13.406 -34.469 -11.336 1 98.62 328 LEU B O 1
ATOM 5852 N N . ALA B 1 329 ? -12.008 -34.719 -9.625 1 98.69 329 ALA B N 1
ATOM 5853 C CA . ALA B 1 329 ? -12.812 -33.938 -8.711 1 98.69 329 ALA B CA 1
ATOM 5854 C C . ALA B 1 329 ? -12.93 -32.5 -9.203 1 98.69 329 ALA B C 1
ATOM 5856 O O . ALA B 1 329 ? -14.016 -31.906 -9.203 1 98.69 329 ALA B O 1
ATOM 5857 N N . LEU B 1 330 ? -11.789 -31.953 -9.617 1 98.25 330 LEU B N 1
ATOM 5858 C CA . LEU B 1 330 ? -11.758 -30.609 -10.164 1 98.25 330 LEU B CA 1
ATOM 5859 C C . LEU B 1 330 ? -12.734 -30.469 -11.328 1 98.25 330 LEU B C 1
ATOM 5861 O O . LEU B 1 330 ? -13.523 -29.516 -11.367 1 98.25 330 LEU B O 1
ATOM 5865 N N . LEU B 1 331 ? -12.648 -31.375 -12.195 1 98.44 331 LEU B N 1
ATOM 5866 C CA . LEU B 1 331 ? -13.484 -31.312 -13.398 1 98.44 331 LEU B CA 1
ATOM 5867 C C . LEU B 1 331 ? -14.961 -31.469 -13.039 1 98.44 331 LEU B C 1
ATOM 5869 O O . LEU B 1 331 ? -15.812 -30.766 -13.578 1 98.44 331 LEU B O 1
ATOM 5873 N N . LYS B 1 332 ? -15.289 -32.438 -12.156 1 98.44 332 LYS B N 1
ATOM 5874 C CA . LYS B 1 332 ? -16.672 -32.656 -11.734 1 98.44 332 LYS B CA 1
ATOM 5875 C C . LYS B 1 332 ? -17.266 -31.375 -11.133 1 98.44 332 LYS B C 1
ATOM 5877 O O . LYS B 1 332 ? -18.406 -31.016 -11.414 1 98.44 332 LYS B O 1
ATOM 5882 N N . ALA B 1 333 ? -16.5 -30.703 -10.328 1 97.94 333 ALA B N 1
ATOM 5883 C CA . ALA B 1 333 ? -16.953 -29.438 -9.758 1 97.94 333 ALA B CA 1
ATOM 5884 C C . ALA B 1 333 ? -17.188 -28.391 -10.859 1 97.94 333 ALA B C 1
ATOM 5886 O O . ALA B 1 333 ? -18.172 -27.656 -10.82 1 97.94 333 ALA B O 1
ATOM 5887 N N . GLN B 1 334 ? -16.266 -28.375 -11.805 1 96.88 334 GLN B N 1
ATOM 5888 C CA . GLN B 1 334 ? -16.312 -27.406 -12.898 1 96.88 334 GLN B CA 1
ATOM 5889 C C . GLN B 1 334 ? -17.562 -27.609 -13.75 1 96.88 334 GLN B C 1
ATOM 5891 O O . GLN B 1 334 ? -18.188 -26.641 -14.18 1 96.88 334 GLN B O 1
ATOM 5896 N N . ILE B 1 335 ? -17.984 -28.828 -13.945 1 96.44 335 ILE B N 1
ATOM 5897 C CA . ILE B 1 335 ? -19.109 -29.094 -14.836 1 96.44 335 ILE B CA 1
ATOM 5898 C C . ILE B 1 335 ? -20.406 -29.203 -14.016 1 96.44 335 ILE B C 1
ATOM 5900 O O . ILE B 1 335 ? -21.422 -29.672 -14.523 1 96.44 335 ILE B O 1
ATOM 5904 N N . GLY B 1 336 ? -20.359 -28.969 -12.75 1 96.5 336 GLY B N 1
ATOM 5905 C CA . GLY B 1 336 ? -21.547 -28.812 -11.93 1 96.5 336 GLY B CA 1
ATOM 5906 C C . GLY B 1 336 ? -21.938 -30.078 -11.203 1 96.5 336 GLY B C 1
ATOM 5907 O O . GLY B 1 336 ? -22.969 -30.125 -10.516 1 96.5 336 GLY B O 1
ATOM 5908 N N . GLU B 1 337 ? -21.188 -31.094 -11.398 1 97.5 337 GLU B N 1
ATOM 5909 C CA . GLU B 1 337 ? -21.438 -32.344 -10.664 1 97.5 337 GLU B CA 1
ATOM 5910 C C . GLU B 1 337 ? -20.797 -32.281 -9.281 1 97.5 337 GLU B C 1
ATOM 5912 O O . GLU B 1 337 ? -19.922 -33.125 -8.977 1 97.5 337 GLU B O 1
ATOM 5917 N N . LYS B 1 338 ? -21.312 -31.531 -8.477 1 97.62 338 LYS B N 1
ATOM 5918 C CA . LYS B 1 338 ? -20.703 -31.156 -7.207 1 97.62 338 LYS B CA 1
ATOM 5919 C C . LYS B 1 338 ? -20.75 -32.312 -6.203 1 97.62 338 LYS B C 1
ATOM 5921 O O . LYS B 1 338 ? -19.828 -32.469 -5.41 1 97.62 338 LYS B O 1
ATOM 5926 N N . LYS B 1 339 ? -21.812 -33.094 -6.215 1 97.12 339 LYS B N 1
ATOM 5927 C CA . LYS B 1 339 ? -21.922 -34.219 -5.301 1 97.12 339 LYS B CA 1
ATOM 5928 C C . LYS B 1 339 ? -20.812 -35.25 -5.559 1 97.12 339 LYS B C 1
ATOM 5930 O O . LYS B 1 339 ? -20.188 -35.719 -4.617 1 97.12 339 LYS B O 1
ATOM 5935 N N . GLU B 1 340 ? -20.641 -35.5 -6.805 1 97.81 340 GLU B N 1
ATOM 5936 C CA . GLU B 1 340 ? -19.562 -36.438 -7.168 1 97.81 340 GLU B CA 1
ATOM 5937 C C . GLU B 1 340 ? -18.203 -35.844 -6.828 1 97.81 340 GLU B C 1
ATOM 5939 O O . GLU B 1 340 ? -17.312 -36.594 -6.387 1 97.81 340 GLU B O 1
ATOM 5944 N N . ALA B 1 341 ? -18.031 -34.562 -7.102 1 98.56 341 ALA B N 1
ATOM 5945 C CA . ALA B 1 341 ? -16.781 -33.906 -6.742 1 98.56 341 ALA B CA 1
ATOM 5946 C C . ALA B 1 341 ? -16.5 -34.031 -5.25 1 98.56 341 ALA B C 1
ATOM 5948 O O . ALA B 1 341 ? -15.375 -34.406 -4.863 1 98.56 341 ALA B O 1
ATOM 5949 N N . LEU B 1 342 ? -17.5 -33.844 -4.414 1 98.12 342 LEU B N 1
ATOM 5950 C CA . LEU B 1 342 ? -17.344 -33.938 -2.967 1 98.12 342 LEU B CA 1
ATOM 5951 C C . LEU B 1 342 ? -16.938 -35.344 -2.553 1 98.12 342 LEU B C 1
ATOM 5953 O O . LEU B 1 342 ? -16.094 -35.5 -1.669 1 98.12 342 LEU B O 1
ATOM 5957 N N . THR B 1 343 ? -17.547 -36.312 -3.213 1 97.44 343 THR B N 1
ATOM 5958 C CA . THR B 1 343 ? -17.203 -37.688 -2.918 1 97.44 343 THR B CA 1
ATOM 5959 C C . THR B 1 343 ? -15.758 -38 -3.266 1 97.44 343 THR B C 1
ATOM 5961 O O . THR B 1 343 ? -15.047 -38.625 -2.49 1 97.44 343 THR B O 1
ATOM 5964 N N . LEU B 1 344 ? -15.328 -37.562 -4.379 1 98.44 344 LEU B N 1
ATOM 5965 C CA . LEU B 1 344 ? -13.945 -37.75 -4.809 1 98.44 344 LEU B CA 1
ATOM 5966 C C . LEU B 1 344 ? -12.977 -37.031 -3.869 1 98.44 344 LEU B C 1
ATOM 5968 O O . LEU B 1 344 ? -11.953 -37.594 -3.484 1 98.44 344 LEU B O 1
ATOM 5972 N N . TYR B 1 345 ? -13.305 -35.781 -3.496 1 98.56 345 TYR B N 1
ATOM 5973 C CA . TYR B 1 345 ? -12.461 -35.062 -2.557 1 98.56 345 TYR B CA 1
ATOM 5974 C C . TYR B 1 345 ? -12.383 -35.781 -1.215 1 98.56 345 TYR B C 1
ATOM 5976 O O . TYR B 1 345 ? -11.344 -35.75 -0.559 1 98.56 345 TYR B O 1
ATOM 5984 N N . LYS B 1 346 ? -13.492 -36.344 -0.797 1 97.81 346 LYS B N 1
ATOM 5985 C CA . LYS B 1 346 ? -13.477 -37.094 0.449 1 97.81 346 LYS B CA 1
ATOM 5986 C C . LYS B 1 346 ? -12.469 -38.25 0.385 1 97.81 346 LYS B C 1
ATOM 5988 O O . LYS B 1 346 ? -11.633 -38.375 1.275 1 97.81 346 LYS B O 1
ATOM 5993 N N . THR B 1 347 ? -12.586 -39.062 -0.668 1 97.94 347 THR B N 1
ATOM 5994 C CA . THR B 1 347 ? -11.656 -40.156 -0.865 1 97.94 347 THR B CA 1
ATOM 5995 C C . THR B 1 347 ? -10.211 -39.656 -0.893 1 97.94 347 THR B C 1
ATOM 5997 O O . THR B 1 347 ? -9.336 -40.219 -0.245 1 97.94 347 THR B O 1
ATOM 6000 N N . LEU B 1 348 ? -10.031 -38.562 -1.619 1 98.25 348 LEU B N 1
ATOM 6001 C CA . LEU B 1 348 ? -8.703 -37.969 -1.762 1 98.25 348 LEU B CA 1
ATOM 6002 C C . LEU B 1 348 ? -8.141 -37.562 -0.403 1 98.25 348 LEU B C 1
ATOM 6004 O O . LEU B 1 348 ? -7.004 -37.906 -0.071 1 98.25 348 LEU B O 1
ATOM 6008 N N . LEU B 1 349 ? -8.906 -36.906 0.388 1 97.81 349 LEU B N 1
ATOM 6009 C CA . LEU B 1 349 ? -8.43 -36.375 1.657 1 97.81 349 LEU B CA 1
ATOM 6010 C C . LEU B 1 349 ? -8.297 -37.469 2.703 1 97.81 349 LEU B C 1
ATOM 6012 O O . LEU B 1 349 ? -7.535 -37.344 3.662 1 97.81 349 LEU B O 1
ATOM 6016 N N . ASP B 1 350 ? -9.07 -38.562 2.578 1 97.06 350 ASP B N 1
ATOM 6017 C CA . ASP B 1 350 ? -8.867 -39.75 3.418 1 97.06 350 ASP B CA 1
ATOM 6018 C C . ASP B 1 350 ? -7.492 -40.344 3.17 1 97.06 350 ASP B C 1
ATOM 6020 O O . ASP B 1 350 ? -6.82 -40.781 4.109 1 97.06 350 ASP B O 1
ATOM 6024 N N . GLU B 1 351 ? -7.098 -40.344 1.967 1 96.81 351 GLU B N 1
ATOM 6025 C CA . GLU B 1 351 ? -5.84 -40.969 1.564 1 96.81 351 GLU B CA 1
ATOM 6026 C C . GLU B 1 351 ? -4.676 -39.969 1.687 1 96.81 351 GLU B C 1
ATOM 6028 O O . GLU B 1 351 ? -3.543 -40.375 1.963 1 96.81 351 GLU B O 1
ATOM 6033 N N . HIS B 1 352 ? -4.941 -38.719 1.419 1 95.88 352 HIS B N 1
ATOM 6034 C CA . HIS B 1 352 ? -3.943 -37.656 1.455 1 95.88 352 HIS B CA 1
ATOM 6035 C C . HIS B 1 352 ? -4.441 -36.469 2.266 1 95.88 352 HIS B C 1
ATOM 6037 O O . HIS B 1 352 ? -4.711 -35.406 1.707 1 95.88 352 HIS B O 1
ATOM 6043 N N . PRO B 1 353 ? -4.414 -36.562 3.57 1 95.12 353 PRO B N 1
ATOM 6044 C CA . PRO B 1 353 ? -5.051 -35.562 4.426 1 95.12 353 PRO B CA 1
ATOM 6045 C C . PRO B 1 353 ? -4.363 -34.188 4.355 1 95.12 353 PRO B C 1
ATOM 6047 O O . PRO B 1 353 ? -4.977 -33.156 4.664 1 95.12 353 PRO B O 1
ATOM 6050 N N . GLY B 1 354 ? -3.176 -34.125 3.934 1 95.81 354 GLY B N 1
ATOM 6051 C CA . GLY B 1 354 ? -2.434 -32.875 3.928 1 95.81 354 GLY B CA 1
ATOM 6052 C C . GLY B 1 354 ? -2.459 -32.156 2.584 1 95.81 354 GLY B C 1
ATOM 6053 O O . GLY B 1 354 ? -1.729 -31.188 2.369 1 95.81 354 GLY B O 1
ATOM 6054 N N . PHE B 1 355 ? -3.264 -32.562 1.716 1 97.31 355 PHE B N 1
ATOM 6055 C CA . PHE B 1 355 ? -3.285 -31.953 0.39 1 97.31 355 PHE B CA 1
ATOM 6056 C C . PHE B 1 355 ? -4.152 -30.703 0.382 1 97.31 355 PHE B C 1
ATOM 6058 O O . PHE B 1 355 ? -5.367 -30.781 0.196 1 97.31 355 PHE B O 1
ATOM 6065 N N . PHE B 1 356 ? -3.578 -29.562 0.359 1 97.5 356 PHE B N 1
ATOM 6066 C CA . PHE B 1 356 ? -4.188 -28.266 0.629 1 97.5 356 PHE B CA 1
ATOM 6067 C C . PHE B 1 356 ? -5.262 -27.938 -0.404 1 97.5 356 PHE B C 1
ATOM 6069 O O . PHE B 1 356 ? -6.398 -27.625 -0.047 1 97.5 356 PHE B O 1
ATOM 6076 N N . PRO B 1 357 ? -4.98 -28.016 -1.697 1 98.12 357 PRO B N 1
ATOM 6077 C CA . PRO B 1 357 ? -5.973 -27.578 -2.68 1 98.12 357 PRO B CA 1
ATOM 6078 C C . PRO B 1 357 ? -7.293 -28.328 -2.568 1 98.12 357 PRO B C 1
ATOM 6080 O O . PRO B 1 357 ? -8.359 -27.75 -2.758 1 98.12 357 PRO B O 1
ATOM 6083 N N . ALA B 1 358 ? -7.18 -29.609 -2.254 1 98.56 358 ALA B N 1
ATOM 6084 C CA . ALA B 1 358 ? -8.391 -30.422 -2.135 1 98.56 358 ALA B CA 1
ATOM 6085 C C . ALA B 1 358 ? -9.211 -30 -0.917 1 98.56 358 ALA B C 1
ATOM 6087 O O . ALA B 1 358 ? -10.438 -29.875 -0.995 1 98.56 358 ALA B O 1
ATOM 6088 N N . ALA B 1 359 ? -8.516 -29.812 0.2 1 98.62 359 ALA B N 1
ATOM 6089 C CA . ALA B 1 359 ? -9.211 -29.375 1.41 1 98.62 359 ALA B CA 1
ATOM 6090 C C . ALA B 1 359 ? -9.906 -28.031 1.194 1 98.62 359 ALA B C 1
ATOM 6092 O O . ALA B 1 359 ? -11.062 -27.859 1.567 1 98.62 359 ALA B O 1
ATOM 6093 N N . TYR B 1 360 ? -9.227 -27.125 0.561 1 98.69 360 TYR B N 1
ATOM 6094 C CA . TYR B 1 360 ? -9.773 -25.797 0.299 1 98.69 360 TYR B CA 1
ATOM 6095 C C . TYR B 1 360 ? -10.961 -25.875 -0.647 1 98.69 360 TYR B C 1
ATOM 6097 O O . TYR B 1 360 ? -12.023 -25.297 -0.369 1 98.69 360 TYR B O 1
ATOM 6105 N N . ASN B 1 361 ? -10.781 -26.578 -1.732 1 98.75 361 ASN B N 1
ATOM 6106 C CA . ASN B 1 361 ? -11.844 -26.688 -2.723 1 98.75 361 ASN B CA 1
ATOM 6107 C C . ASN B 1 361 ? -13.078 -27.375 -2.145 1 98.75 361 ASN B C 1
ATOM 6109 O O . ASN B 1 361 ? -14.211 -26.953 -2.41 1 98.75 361 ASN B O 1
ATOM 6113 N N . ARG B 1 362 ? -12.852 -28.438 -1.347 1 98.62 362 ARG B N 1
ATOM 6114 C CA . ARG B 1 362 ? -13.992 -29.125 -0.738 1 98.62 362 ARG B CA 1
ATOM 6115 C C . ARG B 1 362 ? -14.727 -28.203 0.233 1 98.62 362 ARG B C 1
ATOM 6117 O O . ARG B 1 362 ? -15.953 -28.203 0.291 1 98.62 362 ARG B O 1
ATOM 6124 N N . GLY B 1 363 ? -13.93 -27.438 0.99 1 98.69 363 GLY B N 1
ATOM 6125 C CA . GLY B 1 363 ? -14.531 -26.469 1.887 1 98.69 363 GLY B CA 1
ATOM 6126 C C . GLY B 1 363 ? -15.398 -25.453 1.169 1 98.69 363 GLY B C 1
ATOM 6127 O O . GLY B 1 363 ? -16.5 -25.141 1.624 1 98.69 363 GLY B O 1
ATOM 6128 N N . LEU B 1 364 ? -14.938 -24.922 0.082 1 98.5 364 LEU B N 1
ATOM 6129 C CA . LEU B 1 364 ? -15.695 -23.969 -0.708 1 98.5 364 LEU B CA 1
ATOM 6130 C C . LEU B 1 364 ? -17 -24.578 -1.2 1 98.5 364 LEU B C 1
ATOM 6132 O O . LEU B 1 364 ? -18.047 -23.922 -1.165 1 98.5 364 LEU B O 1
ATOM 6136 N N . LEU B 1 365 ? -16.953 -25.812 -1.662 1 98.19 365 LEU B N 1
ATOM 6137 C CA . LEU B 1 365 ? -18.156 -26.516 -2.119 1 98.19 365 LEU B CA 1
ATOM 6138 C C . LEU B 1 365 ? -19.141 -26.719 -0.969 1 98.19 365 LEU B C 1
ATOM 6140 O O . LEU B 1 365 ? -20.344 -26.609 -1.152 1 98.19 365 LEU B O 1
ATOM 6144 N N . ALA B 1 366 ? -18.578 -27.047 0.202 1 97.88 366 ALA B N 1
ATOM 6145 C CA . ALA B 1 366 ? -19.438 -27.219 1.379 1 97.88 366 ALA B CA 1
ATOM 6146 C C . ALA B 1 366 ? -20.141 -25.906 1.741 1 97.88 366 ALA B C 1
ATOM 6148 O O . ALA B 1 366 ? -21.328 -25.922 2.09 1 97.88 366 ALA B O 1
ATOM 6149 N N . LEU B 1 367 ? -19.438 -24.797 1.663 1 97.12 367 LEU B N 1
ATOM 6150 C CA . LEU B 1 367 ? -20.031 -23.5 1.928 1 97.12 367 LEU B CA 1
ATOM 6151 C C . LEU B 1 367 ? -21.156 -23.203 0.939 1 97.12 367 LEU B C 1
ATOM 6153 O O . LEU B 1 367 ? -22.219 -22.719 1.328 1 97.12 367 LEU B O 1
ATOM 6157 N N . GLU B 1 368 ? -20.875 -23.484 -0.3 1 95.75 368 GLU B N 1
ATOM 6158 C CA . GLU B 1 368 ? -21.875 -23.281 -1.338 1 95.75 368 GLU B CA 1
ATOM 6159 C C . GLU B 1 368 ? -23.125 -24.125 -1.072 1 95.75 368 GLU B C 1
ATOM 6161 O O . GLU B 1 368 ? -24.25 -23.703 -1.367 1 95.75 368 GLU B O 1
ATOM 6166 N N . ALA B 1 369 ? -22.922 -25.266 -0.511 1 95.25 369 ALA B N 1
ATOM 6167 C CA . ALA B 1 369 ? -24.016 -26.172 -0.188 1 95.25 369 ALA B CA 1
ATOM 6168 C C . ALA B 1 369 ? -24.625 -25.828 1.161 1 95.25 369 ALA B C 1
ATOM 6170 O O . ALA B 1 369 ? -25.422 -26.609 1.701 1 95.25 369 ALA B O 1
ATOM 6171 N N . ASN B 1 370 ? -24.188 -24.719 1.795 1 96 370 ASN B N 1
ATOM 6172 C CA . ASN B 1 370 ? -24.703 -24.219 3.066 1 96 370 ASN B CA 1
ATOM 6173 C C . ASN B 1 370 ? -24.422 -25.203 4.203 1 96 370 ASN B C 1
ATOM 6175 O O . ASN B 1 370 ? -25.312 -25.484 5.016 1 96 370 ASN B O 1
ATOM 6179 N N . ARG B 1 371 ? -23.344 -25.766 4.125 1 97.44 371 ARG B N 1
ATOM 6180 C CA . ARG B 1 371 ? -22.844 -26.625 5.195 1 97.44 371 ARG B CA 1
ATOM 6181 C C . ARG B 1 371 ? -21.578 -26.031 5.828 1 97.44 371 ARG B C 1
ATOM 6183 O O . ARG B 1 371 ? -20.5 -26.609 5.73 1 97.44 371 ARG B O 1
ATOM 6190 N N . PRO B 1 372 ? -21.734 -24.969 6.59 1 98.12 372 PRO B N 1
ATOM 6191 C CA . PRO B 1 372 ? -20.578 -24.234 7.074 1 98.12 372 PRO B CA 1
ATOM 6192 C C . PRO B 1 372 ? -19.75 -25.031 8.086 1 98.12 372 PRO B C 1
ATOM 6194 O O . PRO B 1 372 ? -18.531 -24.844 8.18 1 98.12 372 PRO B O 1
ATOM 6197 N N . LYS B 1 373 ? -20.312 -25.938 8.805 1 98.31 373 LYS B N 1
ATOM 6198 C CA . LYS B 1 373 ? -19.547 -26.734 9.758 1 98.31 373 LYS B CA 1
ATOM 6199 C C . LYS B 1 373 ? -18.578 -27.672 9.047 1 98.31 373 LYS B C 1
ATOM 6201 O O . LYS B 1 373 ? -17.422 -27.781 9.43 1 98.31 373 LYS B O 1
ATOM 6206 N N . ASP B 1 374 ? -19.125 -28.328 8.008 1 97.81 374 ASP B N 1
ATOM 6207 C CA . ASP B 1 374 ? -18.266 -29.172 7.188 1 97.81 374 ASP B CA 1
ATOM 6208 C C . ASP B 1 374 ? -17.141 -28.359 6.551 1 97.81 374 ASP B C 1
ATOM 6210 O O . ASP B 1 374 ? -15.984 -28.797 6.527 1 97.81 374 ASP B O 1
ATOM 6214 N N . ALA B 1 375 ? -17.531 -27.234 6.059 1 98.62 375 ALA B N 1
ATOM 6215 C CA . ALA B 1 375 ? -16.547 -26.344 5.438 1 98.62 375 ALA B CA 1
ATOM 6216 C C . ALA B 1 375 ? -15.453 -25.953 6.43 1 98.62 375 ALA B C 1
ATOM 6218 O O . ALA B 1 375 ? -14.266 -25.953 6.086 1 98.62 375 ALA B O 1
ATOM 6219 N N . MET B 1 376 ? -15.836 -25.672 7.621 1 98.5 376 MET B N 1
ATOM 6220 C CA . MET B 1 376 ? -14.891 -25.281 8.664 1 98.5 376 MET B CA 1
ATOM 6221 C C . MET B 1 376 ? -13.852 -26.375 8.891 1 98.5 376 MET B C 1
ATOM 6223 O O . MET B 1 376 ? -12.656 -26.094 9.008 1 98.5 376 MET B O 1
ATOM 6227 N N . ASP B 1 377 ? -14.328 -27.562 8.953 1 97.94 377 ASP B N 1
ATOM 6228 C CA . ASP B 1 377 ? -13.414 -28.703 9.133 1 97.94 377 ASP B CA 1
ATOM 6229 C C . ASP B 1 377 ? -12.406 -28.766 7.984 1 97.94 377 ASP B C 1
ATOM 6231 O O . ASP B 1 377 ? -11.219 -29.031 8.211 1 97.94 377 ASP B O 1
ATOM 6235 N N . ASP B 1 378 ? -12.883 -28.547 6.828 1 98.44 378 ASP B N 1
ATOM 6236 C CA . ASP B 1 378 ? -12.023 -28.594 5.652 1 98.44 378 ASP B CA 1
ATOM 6237 C C . ASP B 1 378 ? -11 -27.453 5.68 1 98.44 378 ASP B C 1
ATOM 6239 O O . ASP B 1 378 ? -9.828 -27.656 5.375 1 98.44 378 ASP B O 1
ATOM 6243 N N . PHE B 1 379 ? -11.445 -26.266 6.078 1 98.69 379 PHE B N 1
ATOM 6244 C CA . PHE B 1 379 ? -10.523 -25.125 6.109 1 98.69 379 PHE B CA 1
ATOM 6245 C C . PHE B 1 379 ? -9.508 -25.281 7.234 1 98.69 379 PHE B C 1
ATOM 6247 O O . PHE B 1 379 ? -8.359 -24.859 7.102 1 98.69 379 PHE B O 1
ATOM 6254 N N . ARG B 1 380 ? -9.867 -25.891 8.305 1 98.25 380 ARG B N 1
ATOM 6255 C CA . ARG B 1 380 ? -8.914 -26.219 9.359 1 98.25 380 ARG B CA 1
ATOM 6256 C C . ARG B 1 380 ? -7.863 -27.203 8.859 1 98.25 380 ARG B C 1
ATOM 6258 O O . ARG B 1 380 ? -6.676 -27.062 9.164 1 98.25 380 ARG B O 1
ATOM 6265 N N . ARG B 1 381 ? -8.352 -28.203 8.125 1 97.75 381 ARG B N 1
ATOM 6266 C CA . ARG B 1 381 ? -7.426 -29.141 7.504 1 97.75 381 ARG B CA 1
ATOM 6267 C C . ARG B 1 381 ? -6.461 -28.406 6.566 1 97.75 381 ARG B C 1
ATOM 6269 O O . ARG B 1 381 ? -5.258 -28.688 6.57 1 97.75 381 ARG B O 1
ATOM 6276 N N . ALA B 1 382 ? -6.996 -27.516 5.758 1 98.44 382 ALA B N 1
ATOM 6277 C CA . ALA B 1 382 ? -6.172 -26.719 4.855 1 98.44 382 ALA B CA 1
ATOM 6278 C C . ALA B 1 382 ? -5.125 -25.922 5.633 1 98.44 382 ALA B C 1
ATOM 6280 O O . ALA B 1 382 ? -3.953 -25.891 5.246 1 98.44 382 ALA B O 1
ATOM 6281 N N . LEU B 1 383 ? -5.543 -25.344 6.75 1 98.12 383 LEU B N 1
ATOM 6282 C CA . LEU B 1 383 ? -4.648 -24.531 7.559 1 98.12 383 LEU B CA 1
ATOM 6283 C C . LEU B 1 383 ? -3.605 -25.391 8.266 1 98.12 383 LEU B C 1
ATOM 6285 O O . LEU B 1 383 ? -2.49 -24.938 8.531 1 98.12 383 LEU B O 1
ATOM 6289 N N . ASN B 1 384 ? -3.924 -26.594 8.609 1 97.69 384 ASN B N 1
ATOM 6290 C CA . ASN B 1 384 ? -2.932 -27.531 9.141 1 97.69 384 ASN B CA 1
ATOM 6291 C C . ASN B 1 384 ? -1.845 -27.828 8.109 1 97.69 384 ASN B C 1
ATOM 6293 O O . ASN B 1 384 ? -0.668 -27.938 8.461 1 97.69 384 ASN B O 1
ATOM 6297 N N . ALA B 1 385 ? -2.316 -27.953 6.91 1 97.06 385 ALA B N 1
ATOM 6298 C CA . ALA B 1 385 ? -1.388 -28.219 5.816 1 97.06 385 ALA B CA 1
ATOM 6299 C C . ALA B 1 385 ? -0.551 -26.984 5.492 1 97.06 385 ALA B C 1
ATOM 6301 O O . ALA B 1 385 ? 0.638 -27.094 5.184 1 97.06 385 ALA B O 1
ATOM 6302 N N . ASN B 1 386 ? -1.135 -25.797 5.508 1 97.5 386 ASN B N 1
ATOM 6303 C CA . ASN B 1 386 ? -0.486 -24.516 5.25 1 97.5 386 ASN B CA 1
ATOM 6304 C C . ASN B 1 386 ? -0.979 -23.438 6.203 1 97.5 386 ASN B C 1
ATOM 6306 O O . ASN B 1 386 ? -1.866 -22.656 5.859 1 97.5 386 ASN B O 1
ATOM 6310 N N . PRO B 1 387 ? -0.322 -23.297 7.289 1 97.44 387 PRO B N 1
ATOM 6311 C CA . PRO B 1 387 ? -0.783 -22.359 8.32 1 97.44 387 PRO B CA 1
ATOM 6312 C C . PRO B 1 387 ? -0.688 -20.906 7.871 1 97.44 387 PRO B C 1
ATOM 6314 O O . PRO B 1 387 ? -1.283 -20.016 8.5 1 97.44 387 PRO B O 1
ATOM 6317 N N . GLN B 1 388 ? 0.03 -20.641 6.793 1 97.25 388 GLN B N 1
ATOM 6318 C CA . GLN B 1 388 ? 0.245 -19.266 6.355 1 97.25 388 GLN B CA 1
ATOM 6319 C C . GLN B 1 388 ? -0.646 -18.922 5.168 1 97.25 388 GLN B C 1
ATOM 6321 O O . GLN B 1 388 ? -0.304 -18.047 4.363 1 97.25 388 GLN B O 1
ATOM 6326 N N . SER B 1 389 ? -1.726 -19.578 5.051 1 97.81 389 SER B N 1
ATOM 6327 C CA . SER B 1 389 ? -2.666 -19.281 3.975 1 97.81 389 SER B CA 1
ATOM 6328 C C . SER B 1 389 ? -3.727 -18.281 4.426 1 97.81 389 SER B C 1
ATOM 6330 O O . SER B 1 389 ? -4.695 -18.656 5.094 1 97.81 389 SER B O 1
ATOM 6332 N N . ALA B 1 390 ? -3.6 -17.031 3.957 1 97.75 390 ALA B N 1
ATOM 6333 C CA . ALA B 1 390 ? -4.582 -16 4.285 1 97.75 390 ALA B CA 1
ATOM 6334 C C . ALA B 1 390 ? -5.953 -16.344 3.713 1 97.75 390 ALA B C 1
ATOM 6336 O O . ALA B 1 390 ? -6.969 -16.219 4.395 1 97.75 390 ALA B O 1
ATOM 6337 N N . PRO B 1 391 ? -5.984 -16.906 2.49 1 98.12 391 PRO B N 1
ATOM 6338 C CA . PRO B 1 391 ? -7.281 -17.297 1.932 1 98.12 391 PRO B CA 1
ATOM 6339 C C . PRO B 1 391 ? -8 -18.344 2.783 1 98.12 391 PRO B C 1
ATOM 6341 O O . PRO B 1 391 ? -9.211 -18.234 3.008 1 98.12 391 PRO B O 1
ATOM 6344 N N . ALA B 1 392 ? -7.266 -19.312 3.236 1 98.62 392 ALA B N 1
ATOM 6345 C CA . ALA B 1 392 ? -7.887 -20.344 4.059 1 98.62 392 ALA B CA 1
ATOM 6346 C C . ALA B 1 392 ? -8.344 -19.781 5.398 1 98.62 392 ALA B C 1
ATOM 6348 O O . ALA B 1 392 ? -9.43 -20.125 5.887 1 98.62 392 ALA B O 1
ATOM 6349 N N . GLN B 1 393 ? -7.492 -18.969 6.02 1 98.5 393 GLN B N 1
ATOM 6350 C CA . GLN B 1 393 ? -7.863 -18.312 7.273 1 98.5 393 GLN B CA 1
ATOM 6351 C C . GLN B 1 393 ? -9.094 -17.438 7.09 1 98.5 393 GLN B C 1
ATOM 6353 O O . GLN B 1 393 ? -9.977 -17.406 7.949 1 98.5 393 GLN B O 1
ATOM 6358 N N . ASN B 1 394 ? -9.125 -16.688 6.047 1 98.5 394 ASN B N 1
ATOM 6359 C CA . ASN B 1 394 ? -10.281 -15.875 5.68 1 98.5 394 ASN B CA 1
ATOM 6360 C C . ASN B 1 394 ? -11.539 -16.734 5.52 1 98.5 394 ASN B C 1
ATOM 6362 O O . ASN B 1 394 ? -12.609 -16.359 6.004 1 98.5 394 ASN B O 1
ATOM 6366 N N . ALA B 1 395 ? -11.406 -17.828 4.832 1 98.81 395 ALA B N 1
ATOM 6367 C CA . ALA B 1 395 ? -12.531 -18.734 4.609 1 98.81 395 ALA B CA 1
ATOM 6368 C C . ALA B 1 395 ? -13.07 -19.281 5.934 1 98.81 395 ALA B C 1
ATOM 6370 O O . ALA B 1 395 ? -14.281 -19.438 6.098 1 98.81 395 ALA B O 1
ATOM 6371 N N . LEU B 1 396 ? -12.164 -19.562 6.844 1 98.62 396 LEU B N 1
ATOM 6372 C CA . LEU B 1 396 ? -12.586 -19.984 8.18 1 98.62 396 LEU B CA 1
ATOM 6373 C C . LEU B 1 396 ? -13.453 -18.906 8.828 1 98.62 396 LEU B C 1
ATOM 6375 O O . LEU B 1 396 ? -14.484 -19.219 9.43 1 98.62 396 LEU B O 1
ATOM 6379 N N . ALA B 1 397 ? -13.031 -17.688 8.711 1 98.31 397 ALA B N 1
ATOM 6380 C CA . ALA B 1 397 ? -13.797 -16.562 9.258 1 98.31 397 ALA B CA 1
ATOM 6381 C C . ALA B 1 397 ? -15.203 -16.531 8.672 1 98.31 397 ALA B C 1
ATOM 6383 O O . ALA B 1 397 ? -16.172 -16.281 9.391 1 98.31 397 ALA B O 1
ATOM 6384 N N . ILE B 1 398 ? -15.328 -16.734 7.418 1 98.5 398 ILE B N 1
ATOM 6385 C CA . ILE B 1 398 ? -16.609 -16.703 6.742 1 98.5 398 ILE B CA 1
ATOM 6386 C C . ILE B 1 398 ? -17.516 -17.812 7.277 1 98.5 398 ILE B C 1
ATOM 6388 O O . ILE B 1 398 ? -18.719 -17.609 7.469 1 98.5 398 ILE B O 1
ATOM 6392 N N . CYS B 1 399 ? -16.938 -19 7.52 1 98.56 399 CYS B N 1
ATOM 6393 C CA . CYS B 1 399 ? -17.703 -20.062 8.156 1 98.56 399 CYS B CA 1
ATOM 6394 C C . CYS B 1 399 ? -18.219 -19.625 9.516 1 98.56 399 CYS B C 1
ATOM 6396 O O . CYS B 1 399 ? -19.391 -19.859 9.844 1 98.56 399 CYS B O 1
ATOM 6398 N N . GLU B 1 400 ? -17.359 -19.016 10.25 1 98.12 400 GLU B N 1
ATOM 6399 C CA . GLU B 1 400 ? -17.719 -18.531 11.586 1 98.12 400 GLU B CA 1
ATOM 6400 C C . GLU B 1 400 ? -18.828 -17.484 11.508 1 98.12 400 GLU B C 1
ATOM 6402 O O . GLU B 1 400 ? -19.734 -17.453 12.352 1 98.12 400 GLU B O 1
ATOM 6407 N N . LEU B 1 401 ? -18.75 -16.656 10.516 1 98 401 LEU B N 1
ATOM 6408 C CA . LEU B 1 401 ? -19.797 -15.664 10.281 1 98 401 LEU B CA 1
ATOM 6409 C C . LEU B 1 401 ? -21.141 -16.344 9.992 1 98 401 LEU B C 1
ATOM 6411 O O . LEU B 1 401 ? -22.172 -15.969 10.562 1 98 401 LEU B O 1
ATOM 6415 N N . ARG B 1 402 ? -21.109 -17.406 9.125 1 97.5 402 ARG B N 1
ATOM 6416 C CA . ARG B 1 402 ? -22.328 -18.141 8.766 1 97.5 402 ARG B CA 1
ATOM 6417 C C . ARG B 1 402 ? -22.922 -18.844 9.977 1 97.5 402 ARG B C 1
ATOM 6419 O O . ARG B 1 402 ? -24.141 -19.016 10.062 1 97.5 402 ARG B O 1
ATOM 6426 N N . LEU B 1 403 ? -22.109 -19.156 10.891 1 97.62 403 LEU B N 1
ATOM 6427 C CA . LEU B 1 403 ? -22.547 -19.828 12.109 1 97.62 403 LEU B CA 1
ATOM 6428 C C . LEU B 1 403 ? -22.844 -18.828 13.211 1 97.62 403 LEU B C 1
ATOM 6430 O O . LEU B 1 403 ? -23.094 -19.203 14.352 1 97.62 403 LEU B O 1
ATOM 6434 N N . GLN B 1 404 ? -22.641 -17.516 12.938 1 97.44 404 GLN B N 1
ATOM 6435 C CA . GLN B 1 404 ? -22.953 -16.391 13.805 1 97.44 404 GLN B CA 1
ATOM 6436 C C . GLN B 1 404 ? -22.016 -16.344 15.016 1 97.44 404 GLN B C 1
ATOM 6438 O O . GLN B 1 404 ? -22.406 -15.922 16.094 1 97.44 404 GLN B O 1
ATOM 6443 N N . ASP B 1 405 ? -20.984 -17 14.859 1 97.31 405 ASP B N 1
ATOM 6444 C CA . ASP B 1 405 ? -19.906 -16.844 15.836 1 97.31 405 ASP B CA 1
ATOM 6445 C C . ASP B 1 405 ? -19.031 -15.648 15.492 1 97.31 405 ASP B C 1
ATOM 6447 O O . ASP B 1 405 ? -17.906 -15.805 15 1 97.31 405 ASP B O 1
ATOM 6451 N N . TYR B 1 406 ? -19.453 -14.492 15.852 1 97.44 406 TYR B N 1
ATOM 6452 C CA . TYR B 1 406 ? -18.875 -13.25 15.367 1 97.44 406 TYR B CA 1
ATOM 6453 C C . TYR B 1 406 ? -17.531 -12.961 16.047 1 97.44 406 TYR B C 1
ATOM 6455 O O . TYR B 1 406 ? -16.594 -12.508 15.406 1 97.44 406 TYR B O 1
ATOM 6463 N N . PRO B 1 407 ? -17.375 -13.219 17.344 1 96.62 407 PRO B N 1
ATOM 6464 C CA . PRO B 1 407 ? -16.047 -13.008 17.938 1 96.62 407 PRO B CA 1
ATOM 6465 C C . PRO B 1 407 ? -14.969 -13.859 17.281 1 96.62 407 PRO B C 1
ATOM 6467 O O . PRO B 1 407 ? -13.859 -13.375 17.031 1 96.62 407 PRO B O 1
ATOM 6470 N N . ALA B 1 408 ? -15.383 -15.102 17 1 97.31 408 ALA B N 1
ATOM 6471 C CA . ALA B 1 408 ? -14.422 -15.977 16.344 1 97.31 408 ALA B CA 1
ATOM 6472 C C . ALA B 1 408 ? -14.086 -15.469 14.945 1 97.31 408 ALA B C 1
ATOM 6474 O O . ALA B 1 408 ? -12.922 -15.5 14.523 1 97.31 408 ALA B O 1
ATOM 6475 N N . ALA B 1 409 ? -15.102 -15.047 14.234 1 98 409 ALA B N 1
ATOM 6476 C CA . ALA B 1 409 ? -14.898 -14.5 12.891 1 98 409 ALA B CA 1
ATOM 6477 C C . ALA B 1 409 ? -13.984 -13.281 12.922 1 98 409 ALA B C 1
ATOM 6479 O O . ALA B 1 409 ? -13.094 -13.148 12.078 1 98 409 ALA B O 1
ATOM 6480 N N . TRP B 1 410 ? -14.234 -12.422 13.914 1 97.31 410 TRP B N 1
ATOM 6481 C CA . TRP B 1 410 ? -13.438 -11.211 14.102 1 97.31 410 TRP B CA 1
ATOM 6482 C C . TRP B 1 410 ? -11.969 -11.562 14.305 1 97.31 410 TRP B C 1
ATOM 6484 O O . TRP B 1 410 ? -11.094 -10.992 13.641 1 97.31 410 TRP B O 1
ATOM 6494 N N . ALA B 1 411 ? -11.711 -12.461 15.141 1 96.69 411 ALA B N 1
ATOM 6495 C CA . ALA B 1 411 ? -10.352 -12.906 15.438 1 96.69 411 ALA B CA 1
ATOM 6496 C C . ALA B 1 411 ? -9.711 -13.562 14.211 1 96.69 411 ALA B C 1
ATOM 6498 O O . ALA B 1 411 ? -8.531 -13.352 13.938 1 96.69 411 ALA B O 1
ATOM 6499 N N . SER B 1 412 ? -10.492 -14.375 13.523 1 97.12 412 SER B N 1
ATOM 6500 C CA . SER B 1 412 ? -9.977 -15.078 12.352 1 97.12 412 SER B CA 1
ATOM 6501 C C . SER B 1 412 ? -9.594 -14.094 11.25 1 97.12 412 SER B C 1
ATOM 6503 O O . SER B 1 412 ? -8.586 -14.273 10.562 1 97.12 412 SER B O 1
ATOM 6505 N N . LEU B 1 413 ? -10.406 -13.055 11.07 1 97.31 413 LEU B N 1
ATOM 6506 C CA . LEU B 1 413 ? -10.086 -12.047 10.07 1 97.31 413 LEU B CA 1
ATOM 6507 C C . LEU B 1 413 ? -8.82 -11.289 10.453 1 97.31 413 LEU B C 1
ATOM 6509 O O . LEU B 1 413 ? -8.016 -10.93 9.586 1 97.31 413 LEU B O 1
ATOM 6513 N N . GLU B 1 414 ? -8.688 -11.031 11.719 1 96.12 414 GLU B N 1
ATOM 6514 C CA . GLU B 1 414 ? -7.457 -10.383 12.18 1 96.12 414 GLU B CA 1
ATOM 6515 C C . GLU B 1 414 ? -6.238 -11.258 11.906 1 96.12 414 GLU B C 1
ATOM 6517 O O . GLU B 1 414 ? -5.211 -10.766 11.438 1 96.12 414 GLU B O 1
ATOM 6522 N N . ARG B 1 415 ? -6.355 -12.508 12.18 1 96.38 415 ARG B N 1
ATOM 6523 C CA . ARG B 1 415 ? -5.262 -13.438 11.914 1 96.38 415 ARG B CA 1
ATOM 6524 C C . ARG B 1 415 ? -4.941 -13.492 10.422 1 96.38 415 ARG B C 1
ATOM 6526 O O . ARG B 1 415 ? -3.77 -13.516 10.039 1 96.38 415 ARG B O 1
ATOM 6533 N N . ALA B 1 416 ? -5.965 -13.57 9.57 1 97.06 416 ALA B N 1
ATOM 6534 C CA . ALA B 1 416 ? -5.754 -13.578 8.125 1 97.06 416 ALA B CA 1
ATOM 6535 C C . ALA B 1 416 ? -4.98 -12.344 7.668 1 97.06 416 ALA B C 1
ATOM 6537 O O . ALA B 1 416 ? -4.094 -12.438 6.816 1 97.06 416 ALA B O 1
ATOM 6538 N N . ALA B 1 417 ? -5.352 -11.164 8.281 1 94.25 417 ALA B N 1
ATOM 6539 C CA . ALA B 1 417 ? -4.676 -9.914 7.945 1 94.25 417 ALA B CA 1
ATOM 6540 C C . ALA B 1 417 ? -3.213 -9.953 8.375 1 94.25 417 ALA B C 1
ATOM 6542 O O . ALA B 1 417 ? -2.35 -9.375 7.707 1 94.25 417 ALA B O 1
ATOM 6543 N N . GLN B 1 418 ? -2.928 -10.57 9.469 1 93.62 418 GLN B N 1
ATOM 6544 C CA . GLN B 1 418 ? -1.559 -10.703 9.953 1 93.62 418 GLN B CA 1
ATOM 6545 C C . GLN B 1 418 ? -0.725 -11.578 9.023 1 93.62 418 GLN B C 1
ATOM 6547 O O . GLN B 1 418 ? 0.472 -11.344 8.844 1 93.62 418 GLN B O 1
ATOM 6552 N N . ILE B 1 419 ? -1.393 -12.562 8.469 1 95.38 419 ILE B N 1
ATOM 6553 C CA . ILE B 1 419 ? -0.705 -13.461 7.543 1 95.38 419 ILE B CA 1
ATOM 6554 C C . ILE B 1 419 ? -0.349 -12.703 6.262 1 95.38 419 ILE B C 1
ATOM 6556 O O . ILE B 1 419 ? 0.785 -12.781 5.785 1 95.38 419 ILE B O 1
ATOM 6560 N N . ASN B 1 420 ? -1.267 -12.047 5.711 1 93.5 420 ASN B N 1
ATOM 6561 C CA . ASN B 1 420 ? -1.077 -11.234 4.512 1 93.5 420 ASN B CA 1
ATOM 6562 C C . ASN B 1 420 ? -1.874 -9.938 4.582 1 93.5 420 ASN B C 1
ATOM 6564 O O . ASN B 1 420 ? -3.066 -9.914 4.27 1 93.5 420 ASN B O 1
ATOM 6568 N N . ASN B 1 421 ? -1.205 -8.867 4.855 1 89.56 421 ASN B N 1
ATOM 6569 C CA . ASN B 1 421 ? -1.863 -7.586 5.082 1 89.56 421 ASN B CA 1
ATOM 6570 C C . ASN B 1 421 ? -2.305 -6.941 3.771 1 89.56 421 ASN B C 1
ATOM 6572 O O . ASN B 1 421 ? -3.125 -6.02 3.773 1 89.56 421 ASN B O 1
ATOM 6576 N N . ALA B 1 422 ? -1.896 -7.48 2.688 1 87.44 422 ALA B N 1
ATOM 6577 C CA . ALA B 1 422 ? -2.221 -6.906 1.385 1 87.44 422 ALA B CA 1
ATOM 6578 C C . ALA B 1 422 ? -3.371 -7.656 0.724 1 87.44 422 ALA B C 1
ATOM 6580 O O . ALA B 1 422 ? -3.828 -7.281 -0.358 1 87.44 422 ALA B O 1
ATOM 6581 N N . ASP B 1 423 ? -3.775 -8.719 1.349 1 92.81 423 ASP B N 1
ATOM 6582 C CA . ASP B 1 423 ? -4.855 -9.516 0.771 1 92.81 423 ASP B CA 1
ATOM 6583 C C . ASP B 1 423 ? -6.156 -8.719 0.717 1 92.81 423 ASP B C 1
ATOM 6585 O O . ASP B 1 423 ? -6.73 -8.383 1.756 1 92.81 423 ASP B O 1
ATOM 6589 N N . PHE B 1 424 ? -6.707 -8.492 -0.46 1 93.19 424 PHE B N 1
ATOM 6590 C CA . PHE B 1 424 ? -7.852 -7.609 -0.658 1 93.19 424 PHE B CA 1
ATOM 6591 C C . PHE B 1 424 ? -9.117 -8.227 -0.072 1 93.19 424 PHE B C 1
ATOM 6593 O O . PHE B 1 424 ? -9.969 -7.512 0.471 1 93.19 424 PHE B O 1
ATOM 6600 N N . ASP B 1 425 ? -9.289 -9.508 -0.301 1 96.06 425 ASP B N 1
ATOM 6601 C CA . ASP B 1 425 ? -10.492 -10.156 0.228 1 96.06 425 ASP B CA 1
ATOM 6602 C C . ASP B 1 425 ? -10.562 -10.016 1.746 1 96.06 425 ASP B C 1
ATOM 6604 O O . ASP B 1 425 ? -11.633 -9.758 2.299 1 96.06 425 ASP B O 1
ATOM 6608 N N . VAL B 1 426 ? -9.461 -10.203 2.383 1 96 426 VAL B N 1
ATOM 6609 C CA . VAL B 1 426 ? -9.398 -10.086 3.836 1 96 426 VAL B CA 1
ATOM 6610 C C . VAL B 1 426 ? -9.742 -8.656 4.25 1 96 426 VAL B C 1
ATOM 6612 O O . VAL B 1 426 ? -10.555 -8.445 5.156 1 96 426 VAL B O 1
ATOM 6615 N N . LEU B 1 427 ? -9.148 -7.676 3.572 1 93.88 427 LEU B N 1
ATOM 6616 C CA . LEU B 1 427 ? -9.422 -6.27 3.861 1 93.88 427 LEU B CA 1
ATOM 6617 C C . LEU B 1 427 ? -10.906 -5.957 3.676 1 93.88 427 LEU B C 1
ATOM 6619 O O . LEU B 1 427 ? -11.523 -5.324 4.535 1 93.88 427 LEU B O 1
ATOM 6623 N N . ALA B 1 428 ? -11.43 -6.367 2.555 1 95.69 428 ALA B N 1
ATOM 6624 C CA . ALA B 1 428 ? -12.844 -6.133 2.262 1 95.69 428 ALA B CA 1
ATOM 6625 C C . ALA B 1 428 ? -13.734 -6.734 3.348 1 95.69 428 ALA B C 1
ATOM 6627 O O . ALA B 1 428 ? -14.672 -6.086 3.816 1 95.69 428 ALA B O 1
ATOM 6628 N N . ASN B 1 429 ? -13.398 -7.918 3.736 1 97.44 429 ASN B N 1
ATOM 6629 C CA . ASN B 1 429 ? -14.211 -8.586 4.746 1 97.44 429 ASN B CA 1
ATOM 6630 C C . ASN B 1 429 ? -14.094 -7.91 6.105 1 97.44 429 ASN B C 1
ATOM 6632 O O . ASN B 1 429 ? -15.062 -7.863 6.867 1 97.44 429 ASN B O 1
ATOM 6636 N N . GLN B 1 430 ? -12.906 -7.422 6.422 1 96.56 430 GLN B N 1
ATOM 6637 C CA . GLN B 1 430 ? -12.758 -6.648 7.648 1 96.56 430 GLN B CA 1
ATOM 6638 C C . GLN B 1 430 ? -13.633 -5.398 7.625 1 96.56 430 GLN B C 1
ATOM 6640 O O . GLN B 1 430 ? -14.305 -5.086 8.609 1 96.56 430 GLN B O 1
ATOM 6645 N N . ILE B 1 431 ? -13.617 -4.711 6.52 1 96 431 ILE B N 1
ATOM 6646 C CA . ILE B 1 431 ? -14.398 -3.492 6.375 1 96 431 ILE B CA 1
ATOM 6647 C C . ILE B 1 431 ? -15.891 -3.822 6.473 1 96 431 ILE B C 1
ATOM 6649 O O . ILE B 1 431 ? -16.641 -3.123 7.156 1 96 431 ILE B O 1
ATOM 6653 N N . LEU B 1 432 ? -16.344 -4.875 5.855 1 97.44 432 LEU B N 1
ATOM 6654 C CA . LEU B 1 432 ? -17.734 -5.285 5.883 1 97.44 432 LEU B CA 1
ATOM 6655 C C . LEU B 1 432 ? -18.156 -5.676 7.293 1 97.44 432 LEU B C 1
ATOM 6657 O O . LEU B 1 432 ? -19.234 -5.273 7.758 1 97.44 432 LEU B O 1
ATOM 6661 N N . LEU B 1 433 ? -17.328 -6.484 7.922 1 97.56 433 LEU B N 1
ATOM 6662 C CA . LEU B 1 433 ? -17.688 -6.895 9.273 1 97.56 433 LEU B CA 1
ATOM 6663 C C . LEU B 1 433 ? -17.672 -5.703 10.227 1 97.56 433 LEU B C 1
ATOM 6665 O O . LEU B 1 433 ? -18.516 -5.602 11.117 1 97.56 433 LEU B O 1
ATOM 6669 N N . ASP B 1 434 ? -16.688 -4.809 10.078 1 95.81 434 ASP B N 1
ATOM 6670 C CA . ASP B 1 434 ? -16.656 -3.584 10.875 1 95.81 434 ASP B CA 1
ATOM 6671 C C . ASP B 1 434 ? -17.938 -2.777 10.695 1 95.81 434 ASP B C 1
ATOM 6673 O O . ASP B 1 434 ? -18.438 -2.186 11.656 1 95.81 434 ASP B O 1
ATOM 6677 N N . ALA B 1 435 ? -18.453 -2.766 9.492 1 96.25 435 ALA B N 1
ATOM 6678 C CA . ALA B 1 435 ? -19.688 -2.031 9.188 1 96.25 435 ALA B CA 1
ATOM 6679 C C . ALA B 1 435 ? -20.891 -2.654 9.891 1 96.25 435 ALA B C 1
ATOM 6681 O O . ALA B 1 435 ? -21.953 -2.047 9.953 1 96.25 435 ALA B O 1
ATOM 6682 N N . CYS B 1 436 ? -20.719 -3.854 10.398 1 97.06 436 CYS B N 1
ATOM 6683 C CA . CYS B 1 436 ? -21.797 -4.543 11.086 1 97.06 436 CYS B CA 1
ATOM 6684 C C . CYS B 1 436 ? -21.781 -4.242 12.578 1 97.06 436 CYS B C 1
ATOM 6686 O O . CYS B 1 436 ? -22.688 -4.652 13.312 1 97.06 436 CYS B O 1
ATOM 6688 N N . VAL B 1 437 ? -20.719 -3.6 13.055 1 95.25 437 VAL B N 1
ATOM 6689 C CA . VAL B 1 437 ? -20.641 -3.238 14.461 1 95.25 437 VAL B CA 1
ATOM 6690 C C . VAL B 1 437 ? -21.719 -2.201 14.789 1 95.25 437 VAL B C 1
ATOM 6692 O O . VAL B 1 437 ? -21.844 -1.187 14.102 1 95.25 437 VAL B O 1
ATOM 6695 N N . LYS B 1 438 ? -22.5 -2.477 15.75 1 91.88 438 LYS B N 1
ATOM 6696 C CA . LYS B 1 438 ? -23.594 -1.578 16.125 1 91.88 438 LYS B CA 1
ATOM 6697 C C . LYS B 1 438 ? -23.047 -0.263 16.672 1 91.88 438 LYS B C 1
ATOM 6699 O O . LYS B 1 438 ? -22.094 -0.257 17.453 1 91.88 438 LYS B O 1
ATOM 6704 N N . GLN B 1 439 ? -23.438 0.802 16.031 1 80.69 439 GLN B N 1
ATOM 6705 C CA . GLN B 1 439 ? -23.062 2.127 16.516 1 80.69 439 GLN B CA 1
ATOM 6706 C C . GLN B 1 439 ? -23.922 2.539 17.719 1 80.69 439 GLN B C 1
ATOM 6708 O O . GLN B 1 439 ? -25.094 2.178 17.797 1 80.69 439 GLN B O 1
ATOM 6713 N N . GLU B 1 440 ? -23.344 2.865 18.922 1 66.94 440 GLU B N 1
ATOM 6714 C CA . GLU B 1 440 ? -24.094 3.375 20.062 1 66.94 440 GLU B CA 1
ATOM 6715 C C . GLU B 1 440 ? -25.016 4.52 19.641 1 66.94 440 GLU B C 1
ATOM 6717 O O . GLU B 1 440 ? -24.594 5.441 18.953 1 66.94 440 GLU B O 1
ATOM 6722 N N . GLN B 1 441 ? -26.281 4.258 19.391 1 54.84 441 GLN B N 1
ATOM 6723 C CA . GLN B 1 441 ? -27.234 5.348 19.203 1 54.84 441 GLN B CA 1
ATOM 6724 C C . GLN B 1 441 ? -27.094 6.387 20.328 1 54.84 441 GLN B C 1
ATOM 6726 O O . GLN B 1 441 ? -27 6.035 21.5 1 54.84 441 GLN B O 1
ATOM 6731 N N . THR B 1 442 ? -26.484 7.484 20.203 1 44.75 442 THR B N 1
ATOM 6732 C CA . THR B 1 442 ? -26.75 8.57 21.141 1 44.75 442 THR B CA 1
ATOM 6733 C C . THR B 1 442 ? -28.266 8.727 21.359 1 44.75 442 THR B C 1
ATOM 6735 O O . THR B 1 442 ? -28.984 9.172 20.469 1 44.75 442 THR B O 1
ATOM 6738 N N . THR B 1 443 ? -28.984 7.828 21.844 1 40.56 443 THR B N 1
ATOM 6739 C CA . THR B 1 443 ? -30.328 8.117 22.297 1 40.56 443 THR B CA 1
ATOM 6740 C C . THR B 1 443 ? -30.328 9.258 23.328 1 40.56 443 THR B C 1
ATOM 6742 O O . THR B 1 443 ? -29.562 9.234 24.281 1 40.56 443 THR B O 1
ATOM 6745 N N . LYS B 1 444 ? -30.969 10.531 23.094 1 36.62 444 LYS B N 1
ATOM 6746 C CA . LYS B 1 444 ? -31.656 11.359 24.078 1 36.62 444 LYS B CA 1
ATOM 6747 C C . LYS B 1 444 ? -32.562 10.516 24.969 1 36.62 444 LYS B C 1
ATOM 6749 O O . LYS B 1 444 ? -33.531 9.922 24.484 1 36.62 444 LYS B O 1
ATOM 6754 N N . LYS B 1 445 ? -32.25 10.102 26.016 1 33.66 445 LYS B N 1
ATOM 6755 C CA . LYS B 1 445 ? -33.25 9.867 27.047 1 33.66 445 LYS B CA 1
ATOM 6756 C C . LYS B 1 445 ? -33.969 11.164 27.422 1 33.66 445 LYS B C 1
ATOM 6758 O O . LYS B 1 445 ? -33.312 12.141 27.812 1 33.66 445 LYS B O 1
ATOM 6763 N N . LYS B 1 446 ? -35.219 11.328 26.906 1 29.11 446 LYS B N 1
ATOM 6764 C CA . LYS B 1 446 ? -36.25 12.109 27.594 1 29.11 446 LYS B CA 1
ATOM 6765 C C . LYS B 1 446 ? -36.312 11.773 29.078 1 29.11 446 LYS B C 1
ATOM 6767 O O . LYS B 1 446 ? -36.625 10.633 29.453 1 29.11 446 LYS B O 1
ATOM 6772 N N . LYS B 1 447 ? -35.469 12.484 29.766 1 23.5 447 LYS B N 1
ATOM 6773 C CA . LYS B 1 447 ? -36.156 12.859 31 1 23.5 447 LYS B CA 1
ATOM 6774 C C . LYS B 1 447 ? -37.031 14.086 30.781 1 23.5 447 LYS B C 1
ATOM 6776 O O . LYS B 1 447 ? -36.594 15.078 30.203 1 23.5 447 LYS B O 1
#

Organism: NCBI:txid416586

Secondary structure (DSSP, 8-state):
---------------------------------------------------------------SS-SS-B-HHHHHHS----PPPP----PPPPPPGGG-BSBS--SS-HHHHHHHHHHH-SS---SS-HHHHHHHHHHHHHHHTB-HHHHHHHHHHHHTTTT--SS--GGG--SS-TT--BTTB-----SSHHHHHHHHHHHHHHHH-SSPPSSPP--TTHHHHHHH-TTTTTT--BGGGGBTTTBSS-TTHHHHHHHHHHHHH---SSHHHHHHHHHHHHH-TT-HHHHHHHHHHHHHTT-HHHHHHHHHHHHHH-TT-HHHHHHHHHHHHHTT-HHHHHHHHHHHHHH-TT-HHHHHHHHHHHHHTT-HHHHHHHHHHHHHH-TT-HHHHHHHHHHHHHTT-HHHHHHHHHHHHHH-TT-HHHHHHHHHHHTTBPP--------/---------------------------------------------------------------SS-SS-B-HHHHHHS----PPPP----PPPPPPGGG-BSBS--SS-HHHHHHHHHHH-SS---SS-HHHHHHHHHHHHHHHTB-HHHHHHHHHHHHTTTT--SS--GGG--SS-TT--BTTB-----SSHHHHHHHHHHHHHHHH-SSPPSSPP--TTHHHHHHH-TTTTTT--BGGGGBTTTBSS-TTHHHHHHHHHHHHH---SSHHHHHHHHHHHHH-TT-HHHHHHHHHHHHHTT-HHHHHHHHHHHHHH-TT-HHHHHHHHHHHHHTT-HHHHHHHHHHHHHH-TT-HHHHHHHHHHHHHTT-HHHHHHHHHHHHHH-TT-HHHHHHHHHHHHHTT-HHHHHHHHHHHHHH-TT-HHHHHHHHHHHTTBPP--------

Solvent-accessible surface area (backbone atoms only — not comparable to full-atom values): 49552 Å² total; per-residue (Å²): 134,86,78,82,81,86,75,82,84,81,81,81,90,85,90,87,86,88,82,84,84,70,78,72,80,75,81,75,82,73,85,76,76,82,72,75,79,74,76,70,71,80,73,73,76,59,73,62,62,70,65,76,54,75,73,71,77,71,68,84,86,63,57,76,49,68,94,44,63,67,37,62,72,56,59,72,68,52,71,72,61,72,72,78,66,79,80,78,74,56,72,69,84,70,76,56,65,78,69,41,50,45,54,42,77,60,83,48,50,66,61,33,50,41,50,44,46,41,73,76,31,80,73,51,53,58,93,59,52,64,65,52,52,47,49,37,32,47,50,51,17,51,74,67,42,28,20,23,47,51,54,47,26,41,26,30,64,64,26,59,50,34,62,51,84,68,54,48,54,55,84,25,27,50,48,64,52,53,72,40,79,55,96,67,40,43,43,51,68,30,95,38,62,58,52,17,45,42,22,45,45,46,48,52,36,39,28,40,32,83,68,76,74,89,60,86,88,70,36,88,53,42,62,52,37,62,72,75,28,65,86,42,37,35,61,38,45,28,41,43,58,34,33,55,65,76,40,80,65,32,88,54,46,24,55,52,28,50,48,47,38,51,59,39,53,49,68,38,56,46,69,53,40,43,54,52,23,51,49,40,28,70,76,33,78,82,39,32,62,27,27,40,45,34,14,51,16,27,44,63,58,67,37,54,67,60,13,50,54,23,22,48,51,10,24,70,65,31,70,80,38,65,34,30,34,48,38,35,19,52,49,27,46,72,74,65,40,45,70,61,14,48,52,34,40,49,56,43,39,72,76,40,62,61,46,37,60,52,27,43,38,46,14,54,53,27,43,74,67,70,32,39,68,62,13,35,54,23,22,50,42,21,31,71,52,40,76,75,38,31,58,42,34,32,46,38,15,51,27,26,47,76,69,65,36,52,52,60,17,42,35,28,40,38,51,15,35,70,61,36,76,73,43,49,50,50,52,48,36,50,51,53,53,57,53,21,37,52,72,82,72,84,69,82,76,85,123,130,88,77,85,83,94,88,79,91,80,85,83,92,86,90,87,87,86,86,85,81,78,81,77,77,78,81,77,80,78,83,76,77,80,74,73,78,75,74,70,73,79,77,71,76,60,74,62,64,69,66,77,54,74,73,71,76,71,69,83,87,63,56,77,50,67,94,45,63,66,37,61,72,53,58,72,67,52,72,71,60,71,71,78,68,77,81,76,72,54,71,69,85,70,78,57,66,78,69,42,50,46,55,44,78,61,84,49,49,67,63,31,49,42,50,44,46,41,72,77,32,79,73,51,50,57,92,60,54,63,64,54,51,47,48,37,32,48,49,50,17,50,73,67,43,28,20,21,48,51,53,48,26,41,26,31,65,64,25,58,48,36,61,50,82,68,53,48,55,54,84,24,27,50,48,64,52,52,72,40,78,54,97,68,40,43,43,52,69,29,96,38,64,59,54,17,45,42,22,46,46,45,47,52,37,39,28,39,33,82,67,74,72,89,60,86,86,70,35,89,56,42,62,53,36,61,72,75,29,63,86,42,37,35,61,38,44,29,42,43,57,34,34,54,66,78,37,82,65,33,88,53,45,23,53,51,29,49,50,47,39,49,60,39,55,49,70,39,56,46,69,53,39,45,53,52,24,51,48,40,29,70,77,31,76,86,39,32,64,27,26,40,46,33,14,50,16,27,43,62,58,66,37,53,68,60,14,48,54,22,23,50,50,10,23,70,66,32,71,81,38,66,35,30,32,48,39,37,20,52,48,28,43,72,73,63,40,45,70,60,14,48,53,34,40,47,55,42,38,72,76,41,63,62,46,39,61,53,28,42,38,46,16,53,52,26,44,74,68,70,31,39,68,64,14,35,54,24,22,51,41,20,31,71,53,39,76,75,39,32,58,41,34,33,47,37,15,52,28,26,46,76,70,66,36,52,51,60,17,42,35,28,41,38,51,16,32,71,60,35,76,75,42,49,50,50,51,47,35,50,49,55,54,57,54,21,39,51,72,81,72,84,68,82,74,85,122

Sequence (894 aa):
MQKGGIPLPSIFPCHPRRTLAACLVACLVTSAAAAAPSEAPAADEIAQRPIAGPVTITRPDFGSEPPAPIDKKRAATLPFRLAPAATLPLLPDEAAPESVTIEGPAEATPEQMAAFIRRRNPQPKLNCTVEELVGYYYEEAGREGIRPDIALCQALKETGFFAYGGDVIPSQNNFCGLGTTGGGVRGAKFATPELGVRAHIQHLLAYASRELPSAPIIDPRYELIVTEHPDIHGQITHWTQLNGVWAVPGKTYGQDILRLWAAAKAPDGSDTSLAAAMAKVKNAPDDASAYLYRGIVYEKRGDLTAAHSDFTAAHTLAPHELAALYDLALLKAQIGEKKEALTLYKTLLDEHPGFFPAAYNRGLLALEANRPKDAMDDFRRALNANPQSAPAQNALAICELRLQDYPAAWASLERAAQINNADFDVLANQILLDACVKQEQTTKKKKMQKGGIPLPSIFPCHPRRTLAACLVACLVTSAAAAAPSEAPAADEIAQRPIAGPVTITRPDFGSEPPAPIDKKRAATLPFRLAPAATLPLLPDEAAPESVTIEGPAEATPEQMAAFIRRRNPQPKLNCTVEELVGYYYEEAGREGIRPDIALCQALKETGFFAYGGDVIPSQNNFCGLGTTGGGVRGAKFATPELGVRAHIQHLLAYASRELPSAPIIDPRYELIVTEHPDIHGQITHWTQLNGVWAVPGKTYGQDILRLWAAAKAPDGSDTSLAAAMAKVKNAPDDASAYLYRGIVYEKRGDLTAAHSDFTAAHTLAPHELAALYDLALLKAQIGEKKEALTLYKTLLDEHPGFFPAAYNRGLLALEANRPKDAMDDFRRALNANPQSAPAQNALAICELRLQDYPAAWASLERAAQINNADFDVLANQILLDACVKQEQTTKKKK

InterPro domains:
  IPR002901 Mannosyl-glycoprotein endo-beta-N-acetylglucosamidase-like domain [PF01832] (136-261)
  IPR011990 Tetratricopeptide-like helical domain superfamily [G3DSA:1.25.40.10] (260-444)
  IPR011990 Tetratricopeptide-like helical domain superfamily [SSF48452] (285-421)
  IPR019734 Tetratricopeptide repeat [PS50005] (288-321)
  IPR019734 Tetratricopeptide repeat [PS50005] (356-389)
  IPR019734 Tetratricopeptide repeat [SM00028] (288-321)
  IPR019734 Tetratricopeptide repeat [SM00028] (322-355)
  IPR019734 Tetratricopeptide repeat [SM00028] (356-389)
  IPR019734 Tetratricopeptide repeat [SM00028] (390-423)
  IPR050498 Photosystem I assembly protein Ycf3 [PTHR44858] (283-427)